Protein AF-A0A1C2GMR8-F1 (afdb_monomer)

pLDDT: mean 81.0, std 9.24, range [36.22, 97.12]

Radius of gyration: 32.5 Å; Cα contacts (8 Å, |Δi|>4): 1762; chains: 1; bounding box: 83×84×89 Å

Solvent-accessible surface area (backbone atoms only — not comparable to full-atom values): 56921 Å² total; per-residue (Å²): 136,54,67,54,56,54,52,29,53,77,70,79,35,96,62,91,79,74,66,55,62,48,78,71,62,79,49,72,68,56,50,52,52,51,51,48,53,56,42,71,51,45,54,75,90,79,54,57,32,50,47,47,26,53,44,44,8,47,38,32,19,64,62,41,68,64,51,85,88,48,63,54,60,62,38,61,77,44,64,66,83,50,81,65,54,42,68,56,54,48,52,36,20,53,52,11,32,35,76,57,64,58,79,68,46,66,75,88,53,76,38,59,69,60,34,39,33,51,28,16,59,55,42,48,49,34,43,66,79,38,46,68,31,54,47,51,32,46,52,52,44,57,74,59,37,63,88,52,60,78,71,44,65,77,36,58,89,50,44,62,42,35,60,78,47,53,62,44,71,71,49,44,48,46,47,49,51,54,43,46,34,66,74,71,62,38,62,75,64,49,53,64,40,52,73,39,78,78,47,25,56,53,51,52,53,49,56,58,50,54,79,74,51,80,93,64,80,59,74,83,59,82,41,65,49,43,37,38,28,71,94,75,31,46,45,31,54,46,76,46,76,57,69,32,47,46,71,64,53,42,62,59,34,78,93,50,69,82,63,83,81,69,64,38,36,38,36,31,51,74,80,46,62,42,33,35,37,38,55,43,81,89,47,28,30,46,74,43,79,71,52,80,74,81,49,59,63,87,85,62,77,49,64,74,50,31,32,37,34,37,82,87,66,53,75,45,76,35,49,84,70,63,83,80,76,90,60,64,92,39,77,40,41,29,35,77,59,46,101,67,33,29,35,57,46,93,45,59,43,30,60,41,63,52,38,33,37,44,28,43,71,84,62,90,52,83,82,58,76,81,32,50,80,47,54,44,89,88,43,67,30,30,42,35,80,50,59,54,65,50,75,58,92,94,46,68,34,35,30,62,32,88,55,71,50,73,49,69,60,67,54,64,55,91,56,50,73,38,37,62,50,52,29,25,51,61,91,72,54,74,49,42,25,42,90,81,70,45,75,55,82,86,70,48,53,31,34,27,54,59,96,55,91,63,75,40,60,68,86,55,86,82,68,78,36,56,30,35,36,40,44,34,55,92,91,48,76,47,78,50,63,37,33,30,63,43,79,51,45,81,45,73,81,46,57,33,72,50,34,26,31,41,34,49,42,78,67,86,56,52,75,47,70,57,70,48,96,54,37,48,69,45,76,75,50,100,51,30,36,38,38,35,44,73,42,90,60,44,53,66,84,54,39,50,32,34,40,30,46,97,86,52,90,75,57,53,42,32,25,33,49,60,69,48,34,54,77,48,42,21,41,80,87,13,43,55,60,57,57,91,46,77,42,43,71,89,61,34,72,56,28,31,38,38,36,70,68,76,54,29,34,41,38,37,30,24,71,91,42,72,65,38,50,51,73,46,76,54,86,64,45,71,38,56,50,54,78,47,41,68,60,52,54,54,47,53,37,60,45,61,74,79,49,81,84,52,34,38,38,44,34,38,31,39,57,51,101,88,47,78,44,83,75,50,53,38,38,32,31,83,48,80,34,54,64,48,70,52,54,56,95,69,72,45,78,45,31,32,57,54,97,62,86,70,64,38,34,34,37,62,50,101,67,57,52,92,66,63,52,81,39,66,43,45,76,56,96,73,33,44,41,68,83,62,94,73,92,72,48,38,28,42,35,34,38,63,46,85,92,54,43,41,44,70,32,82,46,66,74,49,80,82,67,71,86,76,52,74,68,56,50,50,54,50,25,51,52,45,35,59,47,61,69,72,52,59,74,86,35,62,68,49,51,36,50,50,53,53,52,50,51,19,67,78,43,77,45,66,57,60,75,39,57,72,57,45,20,33,57,52,31,48,50,46,36,30,34,49,52,50,47,41,61,75,65,39,66,80,50,47,46,73,74,51,47,53,61,54,46,27,45,45,62,25,51,61,79,86,43,32,24,34,68,30,49,54,54,25,37,56,67,70,46,21,86,82,33,75,62,57,38,50,53,51,53,49,45,54,51,50,54,32,62,70,36,68,46,36,67,43,30,47,38,51,44,37,32,47,77,68,68,40,74,42,84,75,63,91,87,73,50,69,70,59,52,52,52,50,54,54,65,71,45,50,80,66,59,48,66,28,53,75,89,70,58,72,88,72,61,79,92,56,42,76,78,68,69,81,47,84,90,43,54,72,49,41,45,76,57,44,40,26,41,55,39,26,31,20,27,70,67,75,44,71,75,68,27,40,81,90,20,46,65,39,35,20,47,42,52,52,48,37,71,74,41,26,60,62,36,33,51,44,22,40,53,37,42,38,52,53,66,72,73,108

Secondary structure (DSSP, 8-state):
--HHHHHHHHTT-SS--SS-GGGG---HHHHHHHHHHHHH---GGGS-HHHHHHHHHHHHHHT--SS---HHHHHHTT-SS-SS-HHHHHHHHHHHHHHTTPPPPBSSSB-HHHHHHHTT-S-HHHHHHTHHHHHHHHHHHHHH--SSTHHHHT-HHHHTTS-GGG-SHHHHHHHHHHHHHHHTT-HHHHHHHHSSHHHHHHHHHHHHHHHTS----PPP--EEEEEEEGGGTEEEEEEE---B-HHHHHTT-TT-TTPPPPSEEEEEETTEEEEEEEE-TTS-EEEEE------B--S-SSPPPEEEEETT--EEE-GGG------TTS-EEEEEEETTEEEEESSSB-SSSEEEEEEETT---GGGGGSEEEEETTEEEEEEEEESEEEETTEEEESS----EEEE-----TTEEEESSEEESSSPPEEEE-TTSPBPS--EEEEEETT-SPPEETTSPPPSEEEEEEEEETTEEEEEEEEE-TT-EEEEEEE-SSEEEEEEES--SEEEEPPBTTEEEEE-SSSEEEEEES-TTB--S-EEEEEE-SS-S--EEEEEPP----EEEE-TT-BBPPTTSEEEGGG-TT-EEEE--SSEEEEEEETTEEEEEEEEE--SSEEEGGGGHHHHHHHHTTS-TT-TT-EEEEEEEEEETTEEEEEEEEEEES-SB--EEEEETTTEEEEE-SSS-PPEEEEESSS-GGG--PEEPEEETTEEE-SS--S--EEEEEE--SSS-BPPEEEES-TTPPPPPHHHHHHHHHHHHHHHHHS-TTSHHHHHHHHHHHHHHHHT--GGGSHHHHGGGG-HHHHHHHHHHHHHH-TT--IIIIIHHHHHHHHT--GGGS-HHHHHHHHHHTTGGG-HHHHHHHHHHHHHHHHTSSSHHHHHHHHHHHHH-PPPPPPTT--HHHHHHHHHHHS-HHHHHSS-S------GGGTTTS---GGGGGGHHHHHHHHHHHHHHTTS--GGGSGGGHHHHHHHHHHHHH-HHHHHHHHHHHHHHHHTT-

Foldseek 3Di:
DALVCVLCVVVVHRAQQQQQLLVSPDDPVSLVVLLVVLLPDQEPVPHQLQSLLSLLLVCLAEPDAFADDDLQVSCVSSDDNHPDDSVSSLVSVLVSCLVSLQAFDDDLHRPSSLSSNCSNQHRNNNCLVVVQLLLVLLLVCLQQVDPDLVSPLQPCVRQVSDDQRQSDPSNSVSSNVLSCCLQVVVVVVLVVLCVDPSSVVSSVVSNVVNVVHDDDDQADDWDWFWKDFQVVLFIFIDTDDDWFALQRVLVLQVVCSPDDDAQKKFKDWLHDGQWMWGQAPNRITDIDGDDSDTRTDPPDLWQIWIWMQHPQRDIGGRSQSGAHDPPQQAKWKWDDSHPRMITTDPFLEELAQKIKIKHAPPQDDPQQPPFDWTHHPNGIIGIDIDGAWDDGDPGIHGYNDFDKDKDKDAPDDPQFDIWSFREAQALIDMFMAGPSRDTDPDKFKWKDAPPDPDIHGSPDGDDAAKMKMWIDDPPDIGIDIHGHHHPKDKDWPDAALFKTKIFIDPDPWQKDWDDDLQWDWDDPDRGMIMIGGPDSQFDDQWTWMWTDHPPDDDTIITTGGRPHAAWFWAAQRRGTDDLPDAAELLRLPRIKTAHDDPQKKKWKAKPVQVLFTDIHTDPDRIDRSCVCSVVLLLRCLLDALLPQVIKMKIWMWHDDPVDIGTRGIHIYTHFPWEWDWADDVLQRIWIAIPPDDAWKWKFADPDFLVRGDIFTWDDDPRTTDGPDDDPGFKIWMFGLDPVGGYRIDIGGPHSPDDDDDPVNLQVVLVVLLVVLVPDACPDRSVSVVQSLLVVCVNRVHFLSSDSNLLSCLQFLLSVLLNLLSCLPPVSNNVSLPPSLVSSCSNSLAHNLLRALVSNVVSCVSNVVVVPVSSVVSSLVSLLSSLCPQPPNVLSNQSNCCSPVVDQFDDPDPDDLVVVLVVVVVVDDPVNLSSADPDEDDDPPVLCVLQPDDPVSNSCVRLQRLLLSSLCNHNVNDGSCNRPVNSSNSSRSVSSCVVCVPSSSNNNSSNNNVVVVVD

Nearest PDB structures (foldseek):
  3pv7-assembly1_A  TM=3.232E-01  e=7.479E-01  Homo sapiens
  3pv6-assembly1_A  TM=2.929E-01  e=6.619E-01  Homo sapiens
  5wer-assembly2_F  TM=2.368E-01  e=3.591E-01  Homo sapiens

Sequence (1014 aa):
MTQFEKILVSKCLTRHDGRSLWKYGLSDGEFQQLRKLLLETKRLELLDPRDVTLYYSEWWKRCYNGGFPSKKDVFDSIQNGQYYDDEAFYRTAKRGATLLGIKWIKNQNTLYFKTLLLQGGIPIKHISNNKGAYKNILTKLLEFNPTNIDDFAFNPEITSLLPASSQSDEIYECCLAIVRAIIDEDQEYLALLDDEEELGEITRDLKIKRKNLPIRTSKPRWRNFWVFEPAKQRIRLYLGIPDMTGASFSALFINNPNTILDQEYKLYLNDNLLCKFLRRADSSYKILWVDDNELNWDGTDRLPDIYLISCSGEKTNCQHLITHLPNLTKATLWTKYSEEQWILERSAHTDALEGFVLCPLENGSENIANGECVVIAGTSFRWIKFEHTLTIGSTTFKTGCRKIDWHITDHRPAWIQRSNYTVIRRKPKVSVYDENGEIIPNVRLKWRLKNTAIWNDWDAGFSLGLLEIQIQVGSIIEYDAVFNLGNIDVVIESNALNSAEITLVGNTYNLTITDNPLVVARRISVNKFGLQLTRNDIIPPAIQASLKTNIQTSSLRFELKPPFKGIEIIDNQGNIIQENSYLQLNHLRGLRLISNLANLVVNIWNTTRTNMVISQPLTDRFISVRTFEDAIIQLFALSDAMDGTVEIIIEIIERRPQSITKLKEYKIKRYDQQIEWGFYLGSHLFIKTGPDLPDLYAIPLDCTNAQLQLRSLINKQGQYAFPNAELLTKFVVFSKNKDVQTQPAFLSLDPVNKATTLEDREKRIIALRDKLLRTASTDDDWNKLLSYYLVCEDNDIPYSTFDILRAISFSSLLAAKAFVFLTCCDPKQNFNEIAYVKMEQDLGFLFHWINKDHWIDAMEWMGCFNDGQLTKEVSQAILSHFDNCQPNNYFAKIAAFVTQNIVPDLPSGYHLNSRISELRASFGARVLSEFPQRYPKIADKYQHIIPVTDSNRPVEILLRSPLVVALSIAGKEDNLWSVESEFKRRNIKYIQQLDPEWYGQAVNYSLTKLSNLS

Structure (mmCIF, N/CA/C/O backbone):
data_AF-A0A1C2GMR8-F1
#
_entry.id   AF-A0A1C2GMR8-F1
#
loop_
_atom_site.group_PDB
_atom_site.id
_atom_site.type_symbol
_atom_site.label_atom_id
_atom_site.label_alt_id
_atom_site.label_comp_id
_atom_site.label_asym_id
_atom_site.label_entity_id
_atom_site.label_seq_id
_atom_site.pdbx_PDB_ins_code
_atom_site.Cartn_x
_atom_site.Cartn_y
_atom_site.Cartn_z
_atom_site.occupancy
_atom_site.B_iso_or_equiv
_atom_site.auth_seq_id
_atom_site.auth_comp_id
_atom_site.auth_asym_id
_atom_site.auth_atom_id
_atom_site.pdbx_PDB_model_num
ATOM 1 N N . MET A 1 1 ? 7.490 32.632 -30.703 1.00 57.28 1 MET A N 1
ATOM 2 C CA . MET A 1 1 ? 8.132 32.718 -29.382 1.00 57.28 1 MET A CA 1
ATOM 3 C C . MET A 1 1 ? 7.048 33.020 -28.373 1.00 57.28 1 MET A C 1
ATOM 5 O O . MET A 1 1 ? 6.352 34.025 -28.527 1.00 57.28 1 MET A O 1
ATOM 9 N N . THR A 1 2 ? 6.834 32.090 -27.456 1.00 74.56 2 THR A N 1
ATOM 10 C CA . THR A 1 2 ? 5.716 32.081 -26.497 1.00 74.56 2 THR A CA 1
ATOM 11 C C . THR A 1 2 ? 6.008 33.063 -25.365 1.00 74.56 2 THR A C 1
ATOM 13 O O . THR A 1 2 ? 7.130 33.576 -25.291 1.00 74.56 2 THR A O 1
ATOM 16 N N . GLN A 1 3 ? 5.031 33.420 -24.523 1.00 80.25 3 GLN A N 1
ATOM 17 C CA . GLN A 1 3 ? 5.333 34.416 -23.485 1.00 80.25 3 GLN A CA 1
ATOM 18 C C . GLN A 1 3 ? 6.272 33.878 -22.412 1.00 80.25 3 GLN A C 1
ATOM 20 O O . GLN A 1 3 ? 7.179 34.582 -21.973 1.00 80.25 3 GLN A O 1
ATOM 25 N N . PHE A 1 4 ? 6.137 32.605 -22.078 1.00 80.44 4 PHE A N 1
ATOM 26 C CA . PHE A 1 4 ? 7.041 31.908 -21.188 1.00 80.44 4 PHE A CA 1
ATOM 27 C C . PHE A 1 4 ? 8.477 31.870 -21.737 1.00 80.44 4 PHE A C 1
ATOM 29 O O . PHE A 1 4 ? 9.418 32.138 -20.998 1.00 80.44 4 PHE A O 1
ATOM 36 N N . GLU A 1 5 ? 8.669 31.646 -23.043 1.00 78.19 5 GLU A N 1
ATOM 37 C CA . GLU A 1 5 ? 9.999 31.722 -23.675 1.00 78.19 5 GLU A CA 1
ATOM 38 C C . GLU A 1 5 ? 10.613 33.123 -23.583 1.00 78.19 5 GLU A C 1
ATOM 40 O O . GLU A 1 5 ? 11.808 33.254 -23.325 1.00 78.19 5 GLU A O 1
ATOM 45 N N . LYS A 1 6 ? 9.810 34.182 -23.742 1.00 81.44 6 LYS A N 1
ATOM 46 C CA . LYS A 1 6 ? 10.300 35.561 -23.589 1.00 81.44 6 LYS A CA 1
ATOM 47 C C . LYS A 1 6 ? 10.713 35.873 -22.151 1.00 81.44 6 LYS A C 1
ATOM 49 O O . LYS A 1 6 ? 11.707 36.567 -21.960 1.00 81.44 6 LYS A O 1
ATOM 54 N N . ILE A 1 7 ? 9.991 35.337 -21.166 1.00 80.81 7 ILE A N 1
ATOM 55 C CA . ILE A 1 7 ? 10.328 35.472 -19.741 1.00 80.81 7 ILE A CA 1
ATOM 56 C C . ILE A 1 7 ? 11.624 34.721 -19.420 1.00 80.81 7 ILE A C 1
ATOM 58 O O . ILE A 1 7 ? 12.488 35.250 -18.732 1.00 80.81 7 ILE A O 1
ATOM 62 N N . LEU A 1 8 ? 11.819 33.515 -19.958 1.00 77.75 8 LEU A N 1
ATOM 63 C CA . LEU A 1 8 ? 13.082 32.793 -19.784 1.00 77.75 8 LEU A CA 1
ATOM 64 C C . LEU A 1 8 ? 14.261 33.596 -20.351 1.00 77.75 8 LEU A C 1
ATOM 66 O O . LEU A 1 8 ? 15.255 33.804 -19.655 1.00 77.75 8 LEU A O 1
ATOM 70 N N . VAL A 1 9 ? 14.112 34.143 -21.561 1.00 79.38 9 VAL A N 1
ATOM 71 C CA . VAL A 1 9 ? 15.133 34.997 -22.186 1.00 79.38 9 VAL A CA 1
ATOM 72 C C . VAL A 1 9 ? 15.395 36.266 -21.365 1.00 79.38 9 VAL A C 1
ATOM 74 O O . VAL A 1 9 ? 16.558 36.624 -21.180 1.00 79.38 9 VAL A O 1
ATOM 77 N N . SER A 1 10 ? 14.359 36.925 -20.825 1.00 78.00 10 SER A N 1
ATOM 78 C CA . SER A 1 10 ? 14.522 38.137 -20.000 1.00 78.00 10 SER A CA 1
ATOM 79 C C . SER A 1 10 ? 15.255 37.872 -18.681 1.00 78.00 10 SER A C 1
ATOM 81 O O . SER A 1 10 ? 15.872 38.781 -18.126 1.00 78.00 10 SER A O 1
ATOM 83 N N . LYS A 1 11 ? 15.245 36.621 -18.206 1.00 76.44 11 LYS A N 1
ATOM 84 C CA . LYS A 1 11 ? 15.946 36.166 -16.996 1.00 76.44 11 LYS A CA 1
ATOM 85 C C . LYS A 1 11 ? 17.261 35.430 -17.285 1.00 76.44 11 LYS A C 1
ATOM 87 O O . LYS A 1 11 ? 17.813 34.813 -16.379 1.00 76.44 11 LYS A O 1
ATOM 92 N N . CYS A 1 12 ? 17.778 35.506 -18.516 1.00 76.00 12 CYS A N 1
ATOM 93 C CA . CYS A 1 12 ? 19.002 34.823 -18.956 1.00 76.00 12 CYS A CA 1
ATOM 94 C C . CYS A 1 12 ? 18.953 33.288 -18.810 1.00 76.00 12 CYS A C 1
ATOM 96 O O . CYS A 1 12 ? 19.977 32.648 -18.572 1.00 76.00 12 CYS A O 1
ATOM 98 N N . LEU A 1 13 ? 17.769 32.692 -18.969 1.00 67.38 13 LEU A N 1
ATOM 99 C CA . LEU A 1 13 ? 17.543 31.250 -18.911 1.00 67.38 13 LEU A CA 1
ATOM 100 C C . LEU A 1 13 ? 17.204 30.703 -20.300 1.00 67.38 13 LEU A C 1
ATOM 102 O O . LEU A 1 13 ? 16.428 31.287 -21.054 1.00 67.38 13 LEU A O 1
ATOM 106 N N . THR A 1 14 ? 17.780 29.552 -20.641 1.00 60.41 14 THR A N 1
ATOM 107 C CA . THR A 1 14 ? 17.538 28.869 -21.923 1.00 60.41 14 THR A CA 1
ATOM 108 C C . THR A 1 14 ? 16.347 27.910 -21.864 1.00 60.41 14 THR A C 1
ATOM 110 O O . THR A 1 14 ? 15.741 27.623 -22.895 1.00 60.41 14 THR A O 1
ATOM 113 N N . ARG A 1 15 ? 15.986 27.431 -20.666 1.00 69.12 15 ARG A N 1
ATOM 114 C CA . ARG A 1 15 ? 14.820 26.578 -20.396 1.00 69.12 15 ARG A CA 1
ATOM 115 C C . ARG A 1 15 ? 14.308 26.757 -18.966 1.00 69.12 15 ARG A C 1
ATOM 117 O O . ARG A 1 15 ? 14.998 27.338 -18.133 1.00 69.12 15 ARG A O 1
ATOM 124 N N . HIS A 1 16 ? 13.104 26.247 -18.704 1.00 70.00 16 HIS A N 1
ATOM 125 C CA . HIS A 1 16 ? 12.584 26.100 -17.345 1.00 70.00 16 HIS A CA 1
ATOM 126 C C . HIS A 1 16 ? 13.504 25.191 -16.538 1.00 70.00 16 HIS A C 1
ATOM 128 O O . HIS A 1 16 ? 13.898 24.136 -17.032 1.00 70.00 16 HIS A O 1
ATOM 134 N N . ASP A 1 17 ? 13.809 25.607 -15.315 1.00 63.16 17 ASP A N 1
ATOM 135 C CA . ASP A 1 17 ? 14.828 24.996 -14.478 1.00 63.16 17 ASP A CA 1
ATOM 136 C C . ASP A 1 17 ? 14.276 24.402 -13.166 1.00 63.16 17 ASP A C 1
ATOM 138 O O . ASP A 1 17 ? 14.937 24.376 -12.127 1.00 63.16 17 ASP A O 1
ATOM 142 N N . GLY A 1 18 ? 13.012 23.966 -13.191 1.00 59.22 18 GLY A N 1
ATOM 143 C CA . GLY A 1 18 ? 12.356 23.254 -12.087 1.00 59.22 18 GLY A CA 1
ATOM 144 C C . GLY A 1 18 ? 12.005 24.121 -10.875 1.00 59.22 18 GLY A C 1
ATOM 145 O O . GLY A 1 18 ? 11.336 23.653 -9.951 1.00 59.22 18 GLY A O 1
ATOM 146 N N . ARG A 1 19 ? 12.419 25.395 -10.856 1.00 70.06 19 ARG A N 1
ATOM 147 C CA . ARG A 1 19 ? 12.007 26.353 -9.824 1.00 70.06 19 ARG A CA 1
ATOM 148 C C . ARG A 1 19 ? 10.509 26.641 -9.948 1.00 70.06 19 ARG A C 1
ATOM 150 O O . ARG A 1 19 ? 9.980 26.731 -11.052 1.00 70.06 19 ARG A O 1
ATOM 157 N N . SER A 1 20 ? 9.823 26.848 -8.826 1.00 76.25 20 SER A N 1
ATOM 158 C CA . SER A 1 20 ? 8.404 27.221 -8.854 1.00 76.25 20 SER A CA 1
ATOM 159 C C . SER A 1 20 ? 8.163 28.490 -9.675 1.00 76.25 20 SER A C 1
ATOM 161 O O . SER A 1 20 ? 8.992 29.400 -9.654 1.00 76.25 20 SER A O 1
ATOM 163 N N . LEU A 1 21 ? 7.028 28.572 -10.376 1.00 83.25 21 LEU A N 1
ATOM 164 C CA . LEU A 1 21 ? 6.796 29.628 -11.376 1.00 83.25 21 LEU A CA 1
ATOM 165 C C . LEU A 1 21 ? 6.865 31.051 -10.803 1.00 83.25 21 LEU A C 1
ATOM 167 O O . LEU A 1 21 ? 7.384 31.959 -11.449 1.00 83.25 21 LEU A O 1
ATOM 171 N N . TRP A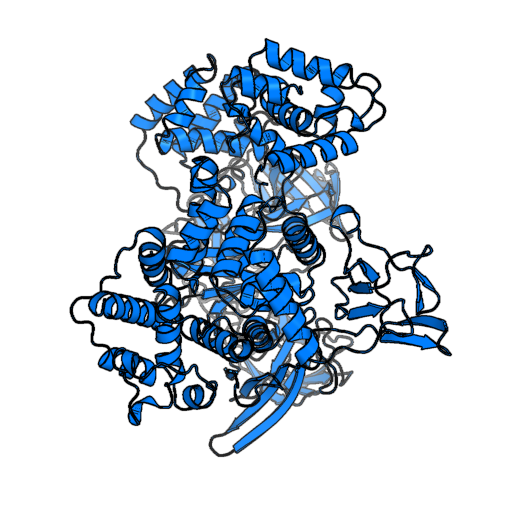 1 22 ? 6.445 31.237 -9.556 1.00 77.44 22 TRP A N 1
ATOM 172 C CA . TRP A 1 22 ? 6.549 32.515 -8.856 1.00 77.44 22 TRP A CA 1
ATOM 173 C C . TRP A 1 22 ? 7.998 33.019 -8.694 1.00 77.44 22 TRP A C 1
ATOM 175 O O . TRP A 1 22 ? 8.217 34.230 -8.640 1.00 77.44 22 TRP A O 1
ATOM 185 N N . LYS A 1 23 ? 9.005 32.127 -8.695 1.00 75.00 23 LYS A N 1
ATOM 186 C CA . LYS A 1 23 ? 10.435 32.485 -8.599 1.00 75.00 23 LYS A CA 1
ATOM 187 C C . LYS A 1 23 ? 10.991 33.137 -9.872 1.00 75.00 23 LYS A C 1
ATOM 189 O O . LYS A 1 23 ? 12.115 33.633 -9.851 1.00 75.00 23 LYS A O 1
ATOM 194 N N . TYR A 1 24 ? 10.242 33.153 -10.979 1.00 77.81 24 TYR A N 1
ATOM 195 C CA . TYR A 1 24 ? 10.634 33.911 -12.173 1.00 77.81 24 TYR A CA 1
ATOM 196 C C . TYR A 1 24 ? 10.454 35.424 -11.998 1.00 77.81 24 TYR A C 1
ATOM 198 O O . TYR A 1 24 ? 11.055 36.192 -12.752 1.00 77.81 24 TYR A O 1
ATOM 206 N N . GLY A 1 25 ? 9.681 35.864 -10.995 1.00 72.62 25 GLY A N 1
ATOM 207 C CA . GLY A 1 25 ? 9.522 37.279 -10.662 1.00 72.62 25 GLY A CA 1
ATOM 208 C C . GLY A 1 25 ? 9.014 38.093 -11.852 1.00 72.62 25 GLY A C 1
ATOM 209 O O . GLY A 1 25 ? 9.716 38.988 -12.336 1.00 72.62 25 GLY A O 1
ATOM 210 N N . LEU A 1 26 ? 7.834 37.730 -12.366 1.00 84.50 26 LEU A N 1
ATOM 211 C CA . LEU A 1 26 ? 7.196 38.450 -13.466 1.00 84.50 26 LEU A CA 1
ATOM 212 C C . LEU A 1 26 ? 6.859 39.871 -13.026 1.00 84.50 26 LEU A C 1
ATOM 214 O O . LEU A 1 26 ? 6.252 40.069 -11.974 1.00 84.50 26 LEU A O 1
ATOM 218 N N . SER A 1 27 ? 7.205 40.848 -13.858 1.00 82.50 27 SER A N 1
ATOM 219 C CA . SER A 1 27 ? 6.779 42.236 -13.686 1.00 82.50 27 SER A CA 1
ATOM 220 C C . SER A 1 27 ? 5.299 42.425 -14.038 1.00 82.50 27 SER A C 1
ATOM 222 O O . SER A 1 27 ? 4.706 41.641 -14.785 1.00 82.50 27 SER A O 1
ATOM 224 N N . ASP A 1 28 ? 4.700 43.517 -13.560 1.00 82.12 28 ASP A N 1
ATOM 225 C CA . ASP A 1 28 ? 3.319 43.890 -13.900 1.00 82.12 28 ASP A CA 1
ATOM 226 C C . ASP A 1 28 ? 3.114 44.010 -15.414 1.00 82.12 28 ASP A C 1
ATOM 228 O O . ASP A 1 28 ? 2.091 43.577 -15.946 1.00 82.12 28 ASP A O 1
ATOM 232 N N . GLY A 1 29 ? 4.111 44.548 -16.125 1.00 82.94 29 GLY A N 1
ATOM 233 C CA . GLY A 1 29 ? 4.089 44.665 -17.580 1.00 82.94 29 GLY A CA 1
ATOM 234 C C . GLY A 1 29 ? 4.047 43.306 -18.285 1.00 82.94 29 GLY A C 1
ATOM 235 O O . GLY A 1 29 ? 3.235 43.117 -19.190 1.00 82.94 29 GLY A O 1
ATOM 236 N N . GLU A 1 30 ? 4.874 42.347 -17.861 1.00 86.31 30 GLU A N 1
ATOM 237 C CA . GLU A 1 30 ? 4.901 40.986 -18.423 1.00 86.31 30 GLU A CA 1
ATOM 238 C C . GLU A 1 30 ? 3.591 40.234 -18.142 1.00 86.31 30 GLU A C 1
ATOM 240 O O . GLU A 1 30 ? 3.041 39.588 -19.038 1.00 86.31 30 GLU A O 1
ATOM 245 N N . PHE A 1 31 ? 3.027 40.388 -16.939 1.00 89.69 31 PHE A N 1
ATOM 246 C CA . PHE A 1 31 ? 1.731 39.803 -16.596 1.00 89.69 31 PHE A CA 1
ATOM 247 C C . PHE A 1 31 ? 0.592 40.351 -17.472 1.00 89.69 31 PHE A C 1
ATOM 249 O O . PHE A 1 31 ? -0.217 39.577 -17.992 1.00 89.69 31 PHE A O 1
ATOM 256 N N . GLN A 1 32 ? 0.532 41.669 -17.702 1.00 89.44 32 GLN A N 1
ATOM 257 C CA . GLN A 1 32 ? -0.491 42.249 -18.583 1.00 89.44 32 GLN A CA 1
ATOM 258 C C . GLN A 1 32 ? -0.337 41.781 -20.035 1.00 89.44 32 GLN A C 1
ATOM 260 O O . GLN A 1 32 ? -1.337 41.569 -20.722 1.00 89.44 32 GLN A O 1
ATOM 265 N N . GLN A 1 33 ? 0.893 41.558 -20.503 1.00 88.25 33 GLN A N 1
ATOM 266 C CA . GLN A 1 33 ? 1.135 40.999 -21.834 1.00 88.25 33 GLN A CA 1
ATOM 267 C C . GLN A 1 33 ? 0.672 39.541 -21.952 1.00 88.25 33 GLN A C 1
ATOM 269 O O . GLN A 1 33 ? 0.072 39.181 -22.966 1.00 88.25 33 GLN A O 1
ATOM 274 N N . LEU A 1 34 ? 0.914 38.713 -20.929 1.00 90.69 34 LEU A N 1
ATOM 275 C CA . LEU A 1 34 ? 0.402 37.340 -20.858 1.00 90.69 34 LEU A CA 1
ATOM 276 C C . LEU A 1 34 ? -1.131 37.326 -20.854 1.00 90.69 34 LEU A C 1
ATOM 278 O O . LEU A 1 34 ? -1.754 36.612 -21.638 1.00 90.69 34 LEU A O 1
ATOM 282 N N . ARG A 1 35 ? -1.753 38.167 -20.021 1.00 90.81 35 ARG A N 1
ATOM 283 C CA . ARG A 1 35 ? -3.214 38.271 -19.940 1.00 90.81 35 ARG A CA 1
ATOM 284 C C . ARG A 1 35 ? -3.830 38.719 -21.266 1.00 90.81 35 ARG A C 1
ATOM 286 O O . ARG A 1 35 ? -4.832 38.155 -21.698 1.00 90.81 35 ARG A O 1
ATOM 293 N N . LYS A 1 36 ? -3.217 39.701 -21.934 1.00 89.25 36 LYS A N 1
ATOM 294 C CA . LYS A 1 36 ? -3.655 40.187 -23.249 1.00 89.25 36 LYS A CA 1
ATOM 295 C C . LYS A 1 36 ? -3.606 39.084 -24.313 1.00 89.25 36 LYS A C 1
ATOM 297 O O . LYS A 1 36 ? -4.582 38.914 -25.037 1.00 89.25 36 LYS A O 1
ATOM 302 N N . LEU A 1 37 ? -2.533 38.288 -24.351 1.00 90.56 37 LEU A N 1
ATOM 303 C CA . LEU A 1 37 ? -2.413 37.140 -25.262 1.00 90.56 37 LEU A CA 1
ATOM 304 C C . LEU A 1 37 ? -3.578 36.148 -25.093 1.00 90.56 37 LEU A C 1
ATOM 306 O O . LEU A 1 37 ? -4.169 35.707 -26.082 1.00 90.56 37 LEU A O 1
ATOM 310 N N . LEU A 1 38 ? -3.928 35.819 -23.847 1.00 89.88 38 LEU A N 1
ATOM 311 C CA . LEU A 1 38 ? -5.006 34.877 -23.527 1.00 89.88 38 LEU A CA 1
ATOM 312 C C . LEU A 1 38 ? -6.407 35.441 -23.833 1.00 89.88 38 LEU A C 1
ATOM 314 O O . LEU A 1 38 ? -7.297 34.695 -24.238 1.00 89.88 38 LEU A O 1
ATOM 318 N N . LEU A 1 39 ? -6.600 36.757 -23.699 1.00 88.88 39 LEU A N 1
ATOM 319 C CA . LEU A 1 39 ? -7.847 37.454 -24.055 1.00 88.88 39 LEU A CA 1
ATOM 320 C C . LEU A 1 39 ? -8.087 37.526 -25.575 1.00 88.88 39 LEU A C 1
ATOM 322 O O . LEU A 1 39 ? -9.236 37.491 -26.038 1.00 88.88 39 LEU A O 1
ATOM 326 N N . GLU A 1 40 ? -7.014 37.675 -26.352 1.00 86.69 40 GLU A N 1
ATOM 327 C CA . GLU A 1 40 ? -7.065 37.857 -27.808 1.00 86.69 40 GLU A CA 1
ATOM 328 C C . GLU A 1 40 ? -7.137 36.521 -28.568 1.00 86.69 40 GLU A C 1
ATOM 330 O O . GLU A 1 40 ? -7.718 36.456 -29.655 1.00 86.69 40 GLU A O 1
ATOM 335 N N . THR A 1 41 ? -6.629 35.432 -27.985 1.00 86.69 41 THR A N 1
ATOM 336 C CA . THR A 1 41 ? -6.601 34.111 -28.628 1.00 86.69 41 THR A CA 1
ATOM 337 C C . THR A 1 41 ? -7.934 33.372 -28.465 1.00 86.69 41 THR A C 1
ATOM 339 O O . THR A 1 41 ? -8.340 33.026 -27.361 1.00 86.69 41 THR A O 1
ATOM 342 N N . LYS A 1 42 ? -8.635 33.102 -29.577 1.00 86.00 42 LYS A N 1
ATOM 343 C CA . LYS A 1 42 ? -9.971 32.461 -29.561 1.00 86.00 42 LYS A CA 1
ATOM 344 C C . LYS A 1 42 ? -9.955 30.933 -29.655 1.00 86.00 42 LYS A C 1
ATOM 346 O O . LYS A 1 42 ? -10.932 30.299 -29.265 1.00 86.00 42 LYS A O 1
ATOM 351 N N . ARG A 1 43 ? -8.882 30.348 -30.198 1.00 79.56 43 ARG A N 1
ATOM 352 C CA . ARG A 1 43 ? -8.723 28.902 -30.432 1.00 79.56 43 ARG A CA 1
ATOM 353 C C . ARG A 1 43 ? -7.664 28.322 -29.505 1.00 79.56 43 ARG A C 1
ATOM 355 O O . ARG A 1 43 ? -6.579 28.885 -29.400 1.00 79.56 43 ARG A O 1
ATOM 362 N N . LEU A 1 44 ? -7.972 27.191 -28.877 1.00 81.38 44 LEU A N 1
ATOM 363 C CA . LEU A 1 44 ? -7.118 26.576 -27.862 1.00 81.38 44 LEU A CA 1
ATOM 364 C C . LEU A 1 44 ? -5.808 26.030 -28.452 1.00 81.38 44 LEU A C 1
ATOM 366 O O . LEU A 1 44 ? -4.784 26.054 -27.780 1.00 81.38 44 LEU A O 1
ATOM 370 N N . GLU A 1 45 ? -5.816 25.582 -29.711 1.00 79.25 45 GLU A N 1
ATOM 371 C CA . GLU A 1 45 ? -4.650 24.987 -30.382 1.00 79.25 45 GLU A CA 1
ATOM 372 C C . GLU A 1 45 ? -3.526 25.995 -30.657 1.00 79.25 45 GLU A C 1
ATOM 374 O O . GLU A 1 45 ? -2.396 25.599 -30.933 1.00 79.25 45 GLU A O 1
ATOM 379 N N . LEU A 1 46 ? -3.837 27.294 -30.602 1.00 78.88 46 LEU A N 1
ATOM 380 C CA . LEU A 1 46 ? -2.881 28.382 -30.811 1.00 78.88 46 LEU A CA 1
ATOM 381 C C . LEU A 1 46 ? -2.192 28.825 -29.512 1.00 78.88 46 LEU A C 1
ATOM 383 O O . LEU A 1 46 ? -1.269 29.637 -29.566 1.00 78.88 46 LEU A O 1
ATOM 387 N N . LEU A 1 47 ? -2.638 28.319 -28.359 1.00 85.25 47 LEU A N 1
ATOM 388 C CA . LEU A 1 47 ? -2.045 28.622 -27.062 1.00 85.25 47 LEU A CA 1
ATOM 389 C C . LEU A 1 47 ? -0.925 27.642 -26.727 1.00 85.25 47 LEU A C 1
ATOM 391 O O . LEU A 1 47 ? -1.072 26.429 -26.881 1.00 85.25 47 LEU A O 1
ATOM 395 N N . ASP A 1 48 ? 0.174 28.167 -26.187 1.00 81.62 48 ASP A N 1
ATOM 396 C CA . ASP A 1 48 ? 1.176 27.325 -25.544 1.00 81.62 48 ASP A CA 1
ATOM 397 C C . ASP A 1 48 ? 0.637 26.846 -24.186 1.00 81.62 48 ASP A C 1
ATOM 399 O O . ASP A 1 48 ? 0.279 27.673 -23.339 1.00 81.62 48 ASP A O 1
ATOM 403 N N . PRO A 1 49 ? 0.603 25.528 -23.928 1.00 77.69 49 PRO A N 1
ATOM 404 C CA . PRO A 1 49 ? 0.201 24.999 -22.631 1.00 77.69 49 PRO A CA 1
ATOM 405 C C . PRO A 1 49 ? 0.975 25.598 -21.437 1.00 77.69 49 PRO A C 1
ATOM 407 O O . PRO A 1 49 ? 0.411 25.758 -20.350 1.00 77.69 49 PRO A O 1
ATOM 410 N N . ARG A 1 50 ? 2.253 25.959 -21.619 1.00 85.69 50 ARG A N 1
ATOM 411 C CA . ARG A 1 50 ? 3.121 26.561 -20.590 1.00 85.69 50 ARG A CA 1
ATOM 412 C C . ARG A 1 50 ? 2.663 27.970 -20.207 1.00 85.69 50 ARG A C 1
ATOM 414 O O . ARG A 1 50 ? 2.630 28.284 -19.021 1.00 85.69 50 ARG A O 1
ATOM 421 N N . ASP A 1 51 ? 2.221 28.771 -21.179 1.00 89.12 51 ASP A N 1
ATOM 422 C CA . ASP A 1 51 ? 1.668 30.118 -20.947 1.00 89.12 51 ASP A CA 1
ATOM 423 C C . ASP A 1 51 ? 0.367 30.044 -20.135 1.00 89.12 51 ASP A C 1
ATOM 425 O O . ASP A 1 51 ? 0.137 30.836 -19.221 1.00 89.12 51 ASP A O 1
ATOM 429 N N . VAL A 1 52 ? -0.465 29.038 -20.419 1.00 91.12 52 VAL A N 1
ATOM 430 C CA . VAL A 1 52 ? -1.688 28.767 -19.654 1.00 91.12 52 VAL A CA 1
ATOM 431 C C . VAL A 1 52 ? -1.355 28.363 -18.214 1.00 91.12 52 VAL A C 1
ATOM 433 O O . VAL A 1 52 ? -1.980 28.849 -17.277 1.00 91.12 52 VAL A O 1
ATOM 436 N N . THR A 1 53 ? -0.335 27.525 -18.019 1.00 90.56 53 THR A N 1
ATOM 437 C CA . THR A 1 53 ? 0.129 27.106 -16.681 1.00 90.56 53 THR A CA 1
ATOM 438 C C . THR A 1 53 ? 0.629 28.290 -15.858 1.00 90.56 53 THR A C 1
ATOM 440 O O . THR A 1 53 ? 0.225 28.460 -14.709 1.00 90.56 53 THR A O 1
ATOM 443 N N . LEU A 1 54 ? 1.454 29.140 -16.475 1.00 92.38 54 LEU A N 1
ATOM 444 C CA . LEU A 1 54 ? 1.965 30.374 -15.883 1.00 92.38 54 LEU A CA 1
ATOM 445 C C . LEU A 1 54 ? 0.843 31.336 -15.481 1.00 92.38 54 LEU A C 1
ATOM 447 O O . LEU A 1 54 ? 0.929 32.022 -14.462 1.00 92.38 54 LEU A O 1
ATOM 451 N N . TYR A 1 55 ? -0.241 31.366 -16.253 1.00 94.19 55 TYR A N 1
ATOM 452 C CA . TYR A 1 55 ? -1.386 32.195 -15.921 1.00 94.19 55 TYR A CA 1
ATOM 453 C C . TYR A 1 55 ? -2.120 31.723 -14.664 1.00 94.19 55 TYR A C 1
ATOM 455 O O . TYR A 1 55 ? -2.475 32.563 -13.846 1.00 94.19 55 TYR A O 1
ATOM 463 N N . TYR A 1 56 ? -2.300 30.412 -14.458 1.00 93.94 56 TYR A N 1
ATOM 464 C CA . TYR A 1 56 ? -2.892 29.897 -13.213 1.00 93.94 56 TYR A CA 1
ATOM 465 C C . TYR A 1 56 ? -2.072 30.314 -11.980 1.00 93.94 56 TYR A C 1
ATOM 467 O O . TYR A 1 56 ? -2.655 30.751 -10.985 1.00 93.94 56 TYR A O 1
ATOM 475 N N . SER A 1 57 ? -0.737 30.253 -12.059 1.00 91.62 57 SER A N 1
ATOM 476 C CA . SER A 1 57 ? 0.137 30.705 -10.968 1.00 91.62 57 SER A CA 1
ATOM 477 C C . SER A 1 57 ? 0.049 32.215 -10.723 1.00 91.62 57 SER A C 1
ATOM 479 O O . SER A 1 57 ? -0.091 32.661 -9.587 1.00 91.62 57 SER A O 1
ATOM 481 N N . GLU A 1 58 ? 0.081 33.034 -11.774 1.00 90.94 58 GLU A N 1
ATOM 482 C CA . GLU A 1 58 ? 0.042 34.494 -11.615 1.00 90.94 58 GLU A CA 1
ATOM 483 C C . GLU A 1 58 ? -1.349 35.010 -11.240 1.00 90.94 58 GLU A C 1
ATOM 485 O O . GLU A 1 58 ? -1.477 35.992 -10.509 1.00 90.94 58 GLU A O 1
ATOM 490 N N . TRP A 1 59 ? -2.406 34.334 -11.691 1.00 93.62 59 TRP A N 1
ATOM 491 C CA . TRP A 1 59 ? -3.766 34.618 -11.257 1.00 93.62 59 TRP A CA 1
ATOM 492 C C . TRP A 1 59 ? -3.906 34.408 -9.747 1.00 93.62 59 TRP A C 1
ATOM 494 O O . TRP A 1 59 ? -4.461 35.273 -9.067 1.00 93.62 59 TRP A O 1
ATOM 504 N N . TRP A 1 60 ? -3.340 33.324 -9.205 1.00 90.06 60 TRP A N 1
ATOM 505 C CA . TRP A 1 60 ? -3.317 33.083 -7.761 1.00 90.06 60 TRP A CA 1
ATOM 506 C C . TRP A 1 60 ? -2.611 34.216 -7.009 1.00 90.06 60 TRP A C 1
ATOM 508 O O . TRP A 1 60 ? -3.165 34.771 -6.063 1.00 90.06 60 TRP A O 1
ATOM 518 N N . LYS A 1 61 ? -1.430 34.630 -7.481 1.00 85.88 61 LYS A N 1
ATOM 519 C CA . LYS A 1 61 ? -0.646 35.712 -6.868 1.00 85.88 61 LYS A CA 1
ATOM 520 C C . LYS A 1 61 ? -1.366 37.073 -6.921 1.00 85.88 61 LYS A C 1
ATOM 522 O O . LYS A 1 61 ? -1.397 37.806 -5.931 1.00 85.88 61 LYS A O 1
ATOM 527 N N . ARG A 1 62 ? -1.917 37.439 -8.085 1.00 86.81 62 ARG A N 1
ATOM 528 C CA . ARG A 1 62 ? -2.277 38.832 -8.432 1.00 86.81 62 ARG A CA 1
ATOM 529 C C . ARG A 1 62 ? -3.769 39.096 -8.590 1.00 86.81 62 ARG A C 1
ATOM 531 O O . ARG A 1 62 ? -4.176 40.255 -8.597 1.00 86.81 62 ARG A O 1
ATOM 538 N N . CYS A 1 63 ? -4.585 38.072 -8.806 1.00 86.75 63 CYS A N 1
ATOM 539 C CA . CYS A 1 63 ? -6.000 38.232 -9.151 1.00 86.75 63 CYS A CA 1
ATOM 540 C C . CYS A 1 63 ? -6.938 37.685 -8.078 1.00 86.75 63 CYS A C 1
ATOM 542 O O . CYS A 1 63 ? -7.968 38.321 -7.836 1.00 86.75 63 CYS A O 1
ATOM 544 N N . TYR A 1 64 ? -6.566 36.581 -7.426 1.00 86.62 64 TYR A N 1
ATOM 545 C CA . TYR A 1 64 ? -7.333 35.989 -6.337 1.00 86.62 64 TYR A CA 1
ATOM 546 C C . TYR A 1 64 ? -7.574 36.998 -5.204 1.00 86.62 64 TYR A C 1
ATOM 548 O O . TYR A 1 64 ? -6.675 37.742 -4.806 1.00 86.62 64 TYR A O 1
ATOM 556 N N . ASN A 1 65 ? -8.815 37.045 -4.717 1.00 80.38 65 ASN A N 1
ATOM 557 C CA . ASN A 1 65 ? -9.264 37.997 -3.702 1.00 80.38 65 ASN A CA 1
ATOM 558 C C . ASN A 1 65 ? -10.368 37.395 -2.808 1.00 80.38 65 ASN A C 1
ATOM 560 O O . ASN A 1 65 ? -11.353 38.065 -2.497 1.00 80.38 65 ASN A O 1
ATOM 564 N N . GLY A 1 66 ? -10.214 36.115 -2.450 1.00 73.31 66 GLY A N 1
ATOM 565 C CA . GLY A 1 66 ? -11.102 35.376 -1.546 1.00 73.31 66 GLY A CA 1
ATOM 566 C C . GLY A 1 66 ? -12.178 34.522 -2.231 1.00 73.31 66 GLY A C 1
ATOM 567 O O . GLY A 1 66 ? -12.502 34.730 -3.398 1.00 73.31 66 GLY A O 1
ATOM 568 N N . GLY A 1 67 ? -12.736 33.568 -1.475 1.00 73.69 67 GLY A N 1
ATOM 569 C CA . GLY A 1 67 ? -13.716 32.574 -1.941 1.00 73.69 67 GLY A CA 1
ATOM 570 C C . GLY A 1 67 ? -13.053 31.230 -2.260 1.00 73.69 67 GLY A C 1
ATOM 571 O O . GLY A 1 67 ? -11.834 31.134 -2.235 1.00 73.69 67 GLY A O 1
ATOM 572 N N . PHE A 1 68 ? -13.819 30.174 -2.553 1.00 69.06 68 PHE A N 1
ATOM 573 C CA . PHE A 1 68 ? -13.208 28.913 -2.992 1.00 69.06 68 PHE A CA 1
ATOM 574 C C . PHE A 1 68 ? -12.696 29.083 -4.430 1.00 69.06 68 PHE A C 1
ATOM 576 O O . PHE A 1 68 ? -13.521 29.297 -5.321 1.00 69.06 68 PHE A O 1
ATOM 583 N N . PRO A 1 69 ? -11.376 29.023 -4.690 1.00 80.56 69 PRO A N 1
ATOM 584 C CA . PRO A 1 69 ? -10.868 29.214 -6.039 1.00 80.56 69 PRO A CA 1
ATOM 585 C C . PRO A 1 69 ? -11.369 28.084 -6.942 1.00 80.56 69 PRO A C 1
ATOM 587 O O . PRO A 1 69 ? -11.284 26.906 -6.593 1.00 80.56 69 PRO A O 1
ATOM 590 N N . SER A 1 70 ? -11.863 28.426 -8.128 1.00 84.00 70 SER A N 1
ATOM 591 C CA . SER A 1 70 ? -12.324 27.443 -9.107 1.00 84.00 70 SER A CA 1
ATOM 592 C C . SER A 1 70 ? -11.661 27.627 -10.472 1.00 84.00 70 SER A C 1
ATOM 594 O O . SER A 1 70 ? -11.140 28.690 -10.814 1.00 84.00 70 SER A O 1
ATOM 596 N N . LYS A 1 71 ? -11.690 26.569 -11.296 1.00 88.06 71 LYS A N 1
ATOM 597 C CA . LYS A 1 71 ? -11.217 26.624 -12.693 1.00 88.06 71 LYS A CA 1
ATOM 598 C C . LYS A 1 71 ? -11.955 27.705 -13.482 1.00 88.06 71 LYS A C 1
ATOM 600 O O . LYS A 1 71 ? -11.348 28.380 -14.312 1.00 88.06 71 LYS A O 1
ATOM 605 N N . LYS A 1 72 ? -13.242 27.860 -13.172 1.00 87.62 72 LYS A N 1
ATOM 606 C CA . LYS A 1 72 ? -14.120 28.854 -13.758 1.00 87.62 72 LYS A CA 1
ATOM 607 C C . LYS A 1 72 ? -13.673 30.270 -13.405 1.00 87.62 72 LYS A C 1
ATOM 609 O O . LYS A 1 72 ? -13.551 31.070 -14.314 1.00 87.62 72 LYS A O 1
ATOM 614 N N . ASP A 1 73 ? -13.305 30.560 -12.157 1.00 87.56 73 ASP A N 1
ATOM 615 C CA . ASP A 1 73 ? -12.850 31.912 -11.776 1.00 87.56 73 ASP A CA 1
ATOM 616 C C . ASP A 1 73 ? -11.578 32.338 -12.523 1.00 87.56 73 ASP A C 1
ATOM 618 O O . ASP A 1 73 ? -11.427 33.493 -12.937 1.00 87.56 73 ASP A O 1
ATOM 622 N N . VAL A 1 74 ? -10.656 31.391 -12.730 1.00 91.25 74 VAL A N 1
ATOM 623 C CA . VAL A 1 74 ? -9.444 31.629 -13.525 1.00 91.25 74 VAL A CA 1
ATOM 624 C C . VAL A 1 74 ? -9.816 31.914 -14.979 1.00 91.25 74 VAL A C 1
ATOM 626 O O . VAL A 1 74 ? -9.315 32.873 -15.565 1.00 91.25 74 VAL A O 1
ATOM 629 N N . PHE A 1 75 ? -10.710 31.117 -15.563 1.00 91.44 75 PHE A N 1
ATOM 630 C CA . PHE A 1 75 ? -11.142 31.280 -16.949 1.00 91.44 75 PHE A CA 1
ATOM 631 C C . PHE A 1 75 ? -11.968 32.559 -17.172 1.00 91.44 75 PHE A C 1
ATOM 633 O O . PHE A 1 75 ? -11.693 33.310 -18.106 1.00 91.44 75 PHE A O 1
ATOM 640 N N . ASP A 1 76 ? -12.907 32.874 -16.283 1.00 89.19 76 ASP A N 1
ATOM 641 C CA . ASP A 1 76 ? -13.754 34.070 -16.333 1.00 89.19 76 ASP A CA 1
ATOM 642 C C . ASP A 1 76 ? -12.901 35.353 -16.300 1.00 89.19 76 ASP A C 1
ATOM 644 O O . ASP A 1 76 ? -13.220 36.344 -16.957 1.00 89.19 76 ASP A O 1
ATOM 648 N N . SER A 1 77 ? -11.739 35.322 -15.635 1.00 89.44 77 SER A N 1
ATOM 649 C CA . SER A 1 77 ? -10.797 36.452 -15.605 1.00 89.44 77 SER A CA 1
ATOM 650 C C . SER A 1 77 ? -10.135 36.783 -16.958 1.00 89.44 77 SER A C 1
ATOM 652 O O . SER A 1 77 ? -9.566 37.877 -17.116 1.00 89.44 77 SER A O 1
ATOM 654 N N . ILE A 1 78 ? -10.236 35.869 -17.930 1.00 88.50 78 ILE A N 1
ATOM 655 C CA . ILE A 1 78 ? -9.771 36.010 -19.318 1.00 88.50 78 ILE A CA 1
ATOM 656 C C . ILE A 1 78 ? -10.887 35.784 -20.349 1.00 88.50 78 ILE A C 1
ATOM 658 O O . ILE A 1 78 ? -10.602 35.726 -21.547 1.00 88.50 78 ILE A O 1
ATOM 662 N N . GLN A 1 79 ? -12.147 35.650 -19.931 1.00 81.94 79 GLN A N 1
ATOM 663 C CA . GLN A 1 79 ? -13.236 35.333 -20.848 1.00 81.94 79 GLN A CA 1
ATOM 664 C C . GLN A 1 79 ? -13.582 36.544 -21.728 1.00 81.94 79 GLN A C 1
ATOM 666 O O . GLN A 1 79 ? -13.860 37.644 -21.262 1.00 81.94 79 GLN A O 1
ATOM 671 N N . ASN A 1 80 ? -13.559 36.327 -23.039 1.00 84.12 80 ASN A N 1
ATOM 672 C CA . ASN A 1 80 ? -13.844 37.305 -24.081 1.00 84.12 80 ASN A CA 1
ATOM 673 C C . ASN A 1 80 ? -14.389 36.604 -25.347 1.00 84.12 80 ASN A C 1
ATOM 675 O O . ASN A 1 80 ? -13.964 36.900 -26.459 1.00 84.12 80 ASN A O 1
ATOM 679 N N . GLY A 1 81 ? -15.276 35.612 -25.214 1.00 79.12 81 GLY A N 1
ATOM 680 C CA . GLY A 1 81 ? -15.873 34.900 -26.361 1.00 79.12 81 GLY A CA 1
ATOM 681 C C . GLY A 1 81 ? -14.954 33.871 -27.042 1.00 79.12 81 GLY A C 1
ATOM 682 O O . GLY A 1 81 ? -14.912 33.795 -28.269 1.00 79.12 81 GLY A O 1
ATOM 683 N N . GLN A 1 82 ? -14.177 33.121 -26.261 1.00 85.00 82 GLN A N 1
ATOM 684 C CA . GLN A 1 82 ? -13.346 32.001 -26.717 1.00 85.00 82 GLN A CA 1
ATOM 685 C C . GLN A 1 82 ? -14.191 30.811 -27.211 1.00 85.00 82 GLN A C 1
ATOM 687 O O . GLN A 1 82 ? -15.332 30.636 -26.793 1.00 85.00 82 GLN A O 1
ATOM 692 N N . TYR A 1 83 ? -13.618 29.962 -28.076 1.00 86.19 83 TYR A N 1
ATOM 693 C CA . TYR A 1 83 ? -14.262 28.740 -28.600 1.00 86.19 83 TYR A CA 1
ATOM 694 C C . TYR A 1 83 ? -13.992 27.486 -27.751 1.00 86.19 83 TYR A C 1
ATOM 696 O O . TYR A 1 83 ? -14.112 26.364 -28.238 1.00 86.19 83 TYR A O 1
ATOM 704 N N . TYR A 1 84 ? -13.578 27.671 -26.503 1.00 83.94 84 TYR A N 1
ATOM 705 C CA . TYR A 1 84 ? -13.265 26.611 -25.552 1.00 83.94 84 TYR A CA 1
ATOM 706 C C . TYR A 1 84 ? -13.762 27.011 -24.162 1.00 83.94 84 TYR A C 1
ATOM 708 O O . TYR A 1 84 ? -13.935 28.198 -23.887 1.00 83.94 84 TYR A O 1
ATOM 716 N N . ASP A 1 85 ? -14.010 26.017 -23.315 1.00 86.94 85 ASP A N 1
ATOM 717 C CA . ASP A 1 85 ? -14.523 26.185 -21.955 1.00 86.94 85 ASP A CA 1
ATOM 718 C C . ASP A 1 85 ? -13.405 26.144 -20.895 1.00 86.94 85 ASP A C 1
ATOM 720 O O . ASP A 1 85 ? -12.220 25.943 -21.195 1.00 86.94 85 ASP A O 1
ATOM 724 N N . ASP A 1 86 ? -13.794 26.349 -19.638 1.00 85.31 86 ASP A N 1
ATOM 725 C CA . ASP A 1 86 ? -12.917 26.326 -18.470 1.00 85.31 86 ASP A CA 1
ATOM 726 C C . ASP A 1 86 ? -12.250 24.954 -18.270 1.00 85.31 86 ASP A C 1
ATOM 728 O O . ASP A 1 86 ? -11.077 24.884 -17.893 1.00 85.31 86 ASP A O 1
ATOM 732 N N . GLU A 1 87 ? -12.931 23.851 -18.600 1.00 82.94 87 GLU A N 1
ATOM 733 C CA . GLU A 1 87 ? -12.368 22.502 -18.473 1.00 82.94 87 GLU A CA 1
ATOM 734 C C . GLU A 1 87 ? -11.319 22.200 -19.559 1.00 82.94 87 GLU A C 1
ATOM 736 O O . GLU A 1 87 ? -10.310 21.533 -19.303 1.00 82.94 87 GLU A O 1
ATOM 741 N N . ALA A 1 88 ? -11.512 22.682 -20.788 1.00 77.06 88 ALA A N 1
ATOM 742 C CA . ALA A 1 88 ? -10.514 22.598 -21.848 1.00 77.06 88 ALA A CA 1
ATOM 743 C C . ALA A 1 88 ? -9.297 23.486 -21.544 1.00 77.06 88 ALA A C 1
ATOM 745 O O . ALA A 1 88 ? -8.158 23.037 -21.703 1.00 77.06 88 ALA A O 1
ATOM 746 N N . PHE A 1 89 ? -9.519 24.698 -21.025 1.00 88.19 89 PHE A N 1
ATOM 747 C CA . PHE A 1 89 ? -8.448 25.589 -20.577 1.00 88.19 89 PHE A CA 1
ATOM 748 C C . PHE A 1 89 ? -7.626 24.962 -19.439 1.00 88.19 89 PHE A C 1
ATOM 750 O O . PHE A 1 89 ? -6.394 24.914 -19.495 1.00 88.19 89 PHE A O 1
ATOM 757 N N . TYR A 1 90 ? -8.303 24.356 -18.465 1.00 87.75 90 TYR A N 1
ATOM 758 C CA . TYR A 1 90 ? -7.674 23.639 -17.362 1.00 87.75 90 TYR A CA 1
ATOM 759 C C . TYR A 1 90 ? -6.888 22.395 -17.807 1.00 87.75 90 TYR A C 1
ATOM 761 O O . TYR A 1 90 ? -5.778 22.145 -17.329 1.00 87.75 90 TYR A O 1
ATOM 769 N N . ARG A 1 91 ? -7.412 21.600 -18.752 1.00 79.00 91 ARG A N 1
ATOM 770 C CA . ARG A 1 91 ? -6.669 20.465 -19.338 1.00 79.00 91 ARG A CA 1
ATOM 771 C C . ARG A 1 91 ? -5.382 20.922 -20.024 1.00 79.00 91 ARG A C 1
ATOM 773 O O . ARG A 1 91 ? -4.355 20.257 -19.878 1.00 79.00 91 ARG A O 1
ATOM 780 N N . THR A 1 92 ? -5.419 22.064 -20.703 1.00 75.94 92 THR A N 1
ATOM 781 C CA . THR A 1 92 ? -4.237 22.680 -21.316 1.00 75.94 92 THR A CA 1
ATOM 782 C C . THR A 1 92 ? -3.234 23.155 -20.263 1.00 75.94 92 THR A C 1
ATOM 784 O O . THR A 1 92 ? -2.045 22.888 -20.418 1.00 75.94 92 THR A O 1
ATOM 787 N N . ALA A 1 93 ? -3.688 23.729 -19.144 1.00 82.81 93 ALA A N 1
ATOM 788 C CA . ALA A 1 93 ? -2.822 24.050 -18.003 1.00 82.81 93 ALA A CA 1
ATOM 789 C C . ALA A 1 93 ? -2.121 22.799 -17.442 1.00 82.81 93 ALA A C 1
ATOM 791 O O . ALA A 1 93 ? -0.915 22.796 -17.219 1.00 82.81 93 ALA A O 1
ATOM 792 N N . LYS A 1 94 ? -2.842 21.681 -17.280 1.00 79.06 94 LYS A N 1
ATOM 793 C CA . LYS A 1 94 ? -2.230 20.416 -16.829 1.00 79.06 94 LYS A CA 1
ATOM 794 C C . LYS A 1 94 ? -1.167 19.910 -17.799 1.00 79.06 94 LYS A C 1
ATOM 796 O O . LYS A 1 94 ? -0.106 19.455 -17.373 1.00 79.06 94 LYS A O 1
ATOM 801 N N . ARG A 1 95 ? -1.433 20.009 -19.104 1.00 69.38 95 ARG A N 1
ATOM 802 C CA . ARG A 1 95 ? -0.456 19.660 -20.139 1.00 69.38 95 ARG A CA 1
ATOM 803 C C . ARG A 1 95 ? 0.782 20.552 -20.051 1.00 69.38 95 ARG A C 1
ATOM 805 O O . ARG A 1 95 ? 1.885 20.035 -20.144 1.00 69.38 95 ARG A O 1
ATOM 812 N N . GLY A 1 96 ? 0.621 21.854 -19.836 1.00 64.31 96 GLY A N 1
ATOM 813 C CA . GLY A 1 96 ? 1.749 22.768 -19.676 1.00 64.31 96 GLY A CA 1
ATOM 814 C C . GLY A 1 96 ? 2.563 22.509 -18.418 1.00 64.31 96 GLY A C 1
ATOM 815 O O . GLY A 1 96 ? 3.778 22.432 -18.509 1.00 64.31 96 GLY A O 1
ATOM 816 N N . ALA A 1 97 ? 1.918 22.258 -17.282 1.00 64.25 97 ALA A N 1
ATOM 817 C CA . ALA A 1 97 ? 2.600 21.854 -16.056 1.00 64.25 97 ALA A CA 1
ATOM 818 C C . ALA A 1 97 ? 3.396 20.555 -16.231 1.00 64.25 97 ALA A C 1
ATOM 820 O O . ALA A 1 97 ? 4.519 20.452 -15.748 1.00 64.25 97 ALA A O 1
ATOM 821 N N . THR A 1 98 ? 2.849 19.608 -16.998 1.00 63.19 98 THR A N 1
ATOM 822 C CA . THR A 1 98 ? 3.547 18.374 -17.387 1.00 63.19 98 THR A CA 1
ATOM 823 C C . THR A 1 98 ? 4.776 18.680 -18.253 1.00 63.19 98 THR A C 1
ATOM 825 O O . THR A 1 98 ? 5.852 18.155 -17.998 1.00 63.19 98 THR A O 1
ATOM 828 N N . LEU A 1 99 ? 4.650 19.578 -19.241 1.00 63.47 99 LEU A N 1
ATOM 829 C CA . LEU A 1 99 ? 5.775 20.027 -20.079 1.00 63.47 99 LEU A CA 1
ATOM 830 C C . LEU A 1 99 ? 6.847 20.793 -19.290 1.00 63.47 99 LEU A C 1
ATOM 832 O O . LEU A 1 99 ? 8.003 20.819 -19.701 1.00 63.47 99 LEU A O 1
ATOM 836 N N . LEU A 1 100 ? 6.461 21.433 -18.187 1.00 62.09 100 LEU A N 1
ATOM 837 C CA . LEU A 1 100 ? 7.354 22.146 -17.275 1.00 62.09 100 LEU A CA 1
ATOM 838 C C . LEU A 1 100 ? 7.937 21.232 -16.187 1.00 62.09 100 LEU A C 1
ATOM 840 O O . LEU A 1 100 ? 8.725 21.699 -15.381 1.00 62.09 100 LEU A O 1
ATOM 844 N N . GLY A 1 101 ? 7.570 19.949 -16.126 1.00 56.19 101 GLY A N 1
ATOM 845 C CA . GLY A 1 101 ? 8.066 19.046 -15.082 1.00 56.19 101 GLY A CA 1
ATOM 846 C C . GLY A 1 101 ? 7.606 19.420 -13.665 1.00 56.19 101 GLY A C 1
ATOM 847 O O . GLY A 1 101 ? 8.276 19.080 -12.689 1.00 56.19 101 GLY A O 1
ATOM 848 N N . ILE A 1 102 ? 6.473 20.119 -13.530 1.00 66.69 102 ILE A N 1
ATOM 849 C CA . ILE A 1 102 ? 5.912 20.487 -12.225 1.00 66.69 102 ILE A CA 1
ATOM 850 C C . ILE A 1 102 ? 5.391 19.229 -11.517 1.00 66.69 102 ILE A C 1
ATOM 852 O O . ILE A 1 102 ? 4.486 18.551 -12.007 1.00 66.69 102 ILE A O 1
ATOM 856 N N . LYS A 1 103 ? 5.938 18.952 -10.327 1.00 58.12 103 LYS A N 1
ATOM 857 C CA . LYS A 1 103 ? 5.490 17.864 -9.447 1.00 58.12 103 LYS A CA 1
ATOM 858 C C . LYS A 1 103 ? 4.092 18.141 -8.911 1.00 58.12 103 LYS A C 1
ATOM 860 O O . LYS A 1 103 ? 3.842 19.190 -8.320 1.00 58.12 103 LYS A O 1
ATOM 865 N N . TRP A 1 104 ? 3.193 17.177 -9.081 1.00 64.31 104 TRP A N 1
ATOM 866 C CA . TRP A 1 104 ? 1.841 17.257 -8.543 1.00 64.31 104 TRP A CA 1
ATOM 867 C C . TRP A 1 104 ? 1.834 17.005 -7.039 1.00 64.31 104 TRP A C 1
ATOM 869 O O . TRP A 1 104 ? 2.415 16.029 -6.570 1.00 64.31 104 TRP A O 1
ATOM 879 N N . ILE A 1 105 ? 1.135 17.854 -6.287 1.00 55.06 105 ILE A N 1
ATOM 880 C CA . ILE A 1 105 ? 0.886 17.619 -4.865 1.00 55.06 105 ILE A CA 1
ATOM 881 C C . ILE A 1 105 ? -0.027 16.400 -4.755 1.00 55.06 105 ILE A C 1
ATOM 883 O O . ILE A 1 105 ? -1.155 16.406 -5.261 1.00 55.06 105 ILE A O 1
ATOM 887 N N . LYS A 1 106 ? 0.473 15.353 -4.102 1.00 40.41 106 LYS A N 1
ATOM 888 C CA . LYS A 1 106 ? -0.255 14.115 -3.836 1.00 40.41 106 LYS A CA 1
ATOM 889 C C . LYS A 1 106 ? -0.427 13.967 -2.330 1.00 40.41 106 LYS A C 1
ATOM 891 O O . LYS A 1 106 ? 0.551 13.996 -1.590 1.00 40.41 106 LYS A O 1
ATOM 896 N N . ASN A 1 107 ? -1.677 13.839 -1.899 1.00 49.06 107 ASN A N 1
ATOM 897 C CA . ASN A 1 107 ? -2.021 13.355 -0.564 1.00 49.06 107 ASN A CA 1
ATOM 898 C C . ASN A 1 107 ? -2.779 12.028 -0.752 1.00 49.06 107 ASN A C 1
ATOM 900 O O . ASN A 1 107 ? -2.225 11.120 -1.359 1.00 49.06 107 ASN A O 1
ATOM 904 N N . GLN A 1 108 ? -4.062 11.951 -0.384 1.00 36.22 108 GLN A N 1
ATOM 905 C CA . GLN A 1 108 ? -4.962 10.854 -0.792 1.00 36.22 108 GLN A CA 1
ATOM 906 C C . GLN A 1 108 ? -5.384 10.936 -2.277 1.00 36.22 108 GLN A C 1
ATOM 908 O O . GLN A 1 108 ? -5.733 9.939 -2.887 1.00 36.22 108 GLN A O 1
ATOM 913 N N . ASN A 1 109 ? -5.358 12.134 -2.877 1.00 36.38 109 ASN A N 1
ATOM 914 C CA . ASN A 1 109 ? -5.641 12.379 -4.297 1.00 36.38 109 ASN A CA 1
ATOM 915 C C . ASN A 1 109 ? -4.519 13.216 -4.926 1.00 36.38 109 ASN A C 1
ATOM 917 O O . ASN A 1 109 ? -3.802 13.934 -4.223 1.00 36.38 109 ASN A O 1
ATOM 921 N N . THR A 1 110 ? -4.406 13.190 -6.261 1.00 41.81 110 THR A N 1
ATOM 922 C CA . THR A 1 110 ? -3.545 14.141 -6.986 1.00 41.81 110 THR A CA 1
ATOM 923 C C . THR A 1 110 ? -4.253 15.492 -7.096 1.00 41.81 110 THR A C 1
ATOM 925 O O . THR A 1 110 ? -5.226 15.649 -7.837 1.00 41.81 110 THR A O 1
ATOM 928 N N . LEU A 1 111 ? -3.771 16.489 -6.355 1.00 67.06 111 LEU A N 1
ATOM 929 C CA . LEU A 1 111 ? -4.383 17.811 -6.238 1.00 67.06 111 LEU A CA 1
ATOM 930 C C . LEU A 1 111 ? -3.914 18.730 -7.380 1.00 67.06 111 LEU A C 1
ATOM 932 O O . LEU A 1 111 ? -3.194 19.707 -7.172 1.00 67.06 111 LEU A O 1
ATOM 936 N N . TYR A 1 112 ? -4.313 18.409 -8.615 1.00 72.56 112 TYR A N 1
ATOM 937 C CA . TYR A 1 112 ? -3.866 19.106 -9.831 1.00 72.56 112 TYR A CA 1
ATOM 938 C C . TYR A 1 112 ? -4.121 20.620 -9.802 1.00 72.56 112 TYR A C 1
ATOM 940 O O . TYR A 1 112 ? -3.236 21.412 -10.109 1.00 72.56 112 TYR A O 1
ATOM 948 N N . PHE A 1 113 ? -5.338 21.039 -9.445 1.00 80.94 113 PHE A N 1
ATOM 949 C CA . PHE A 1 113 ? -5.704 22.459 -9.413 1.00 80.94 113 PHE A CA 1
ATOM 950 C C . PHE A 1 113 ? -4.931 23.207 -8.321 1.00 80.94 113 PHE A C 1
ATOM 952 O O . PHE A 1 113 ? -4.305 24.223 -8.607 1.00 80.94 113 PHE A O 1
ATOM 959 N N . LYS A 1 114 ? -4.867 22.628 -7.117 1.00 76.12 114 LYS A N 1
ATOM 960 C CA . LYS A 1 114 ? -4.071 23.135 -5.994 1.00 76.12 114 LYS A CA 1
ATOM 961 C C . LYS A 1 114 ? -2.600 23.325 -6.364 1.00 76.12 114 LYS A C 1
ATOM 963 O O . LYS A 1 114 ? -2.024 24.374 -6.107 1.00 76.12 114 LYS A O 1
ATOM 968 N N . THR A 1 115 ? -2.017 22.336 -7.041 1.00 75.44 115 THR A N 1
ATOM 969 C CA . THR A 1 115 ? -0.624 22.394 -7.503 1.00 75.44 115 THR A CA 1
ATOM 970 C C . THR A 1 115 ? -0.394 23.599 -8.413 1.00 75.44 115 THR A C 1
ATOM 972 O O . THR A 1 115 ? 0.570 24.326 -8.208 1.00 75.44 115 THR A O 1
ATOM 975 N N . LEU A 1 116 ? -1.278 23.835 -9.391 1.00 84.56 116 LEU A N 1
ATOM 976 C CA . LEU A 1 116 ? -1.160 24.967 -10.319 1.00 84.56 116 LEU A CA 1
ATOM 977 C C . LEU A 1 116 ? -1.219 26.321 -9.600 1.00 84.56 116 LEU A C 1
ATOM 979 O O . LEU A 1 116 ? -0.454 27.218 -9.943 1.00 84.56 116 LEU A O 1
ATOM 983 N N . LEU A 1 117 ? -2.092 26.464 -8.598 1.00 85.56 117 LEU A N 1
ATOM 984 C CA . LEU A 1 117 ? -2.189 27.694 -7.806 1.00 85.56 117 LEU A CA 1
ATOM 985 C C . LEU A 1 117 ? -0.930 27.918 -6.963 1.00 85.56 117 LEU A C 1
ATOM 987 O O . LEU A 1 117 ? -0.363 29.006 -6.986 1.00 85.56 117 LEU A O 1
ATOM 991 N N . LEU A 1 118 ? -0.433 26.880 -6.286 1.00 79.56 118 LEU A N 1
ATOM 992 C CA . LEU A 1 118 ? 0.746 26.977 -5.417 1.00 79.56 118 LEU A CA 1
ATOM 993 C C . LEU A 1 118 ? 2.058 27.186 -6.184 1.00 79.56 118 LEU A C 1
ATOM 995 O O . LEU A 1 118 ? 3.028 27.685 -5.613 1.00 79.56 118 LEU A O 1
ATOM 999 N N . GLN A 1 119 ? 2.084 26.936 -7.500 1.00 82.19 119 GLN A N 1
ATOM 1000 C CA . GLN A 1 119 ? 3.160 27.445 -8.361 1.00 82.19 119 GLN A CA 1
ATOM 1001 C C . GLN A 1 119 ? 3.216 28.980 -8.407 1.00 82.19 119 GLN A C 1
ATOM 1003 O O . GLN A 1 119 ? 4.247 29.528 -8.785 1.00 82.19 119 GLN A O 1
ATOM 1008 N N . GLY A 1 120 ? 2.147 29.670 -8.006 1.00 77.62 120 GLY A N 1
ATOM 1009 C CA . GLY A 1 120 ? 2.080 31.117 -7.792 1.00 77.62 120 GLY A CA 1
ATOM 1010 C C . GLY A 1 120 ? 2.567 31.581 -6.420 1.00 77.62 120 GLY A C 1
ATOM 1011 O O . GLY A 1 120 ? 2.636 32.784 -6.178 1.00 77.62 120 GLY A O 1
ATOM 1012 N N . GLY A 1 121 ? 2.914 30.652 -5.524 1.00 77.50 121 GLY A N 1
ATOM 1013 C CA . GLY A 1 121 ? 3.317 30.964 -4.161 1.00 77.50 121 GLY A CA 1
ATOM 1014 C C . GLY A 1 121 ? 2.139 31.490 -3.346 1.00 77.50 121 GLY A C 1
ATOM 1015 O O . GLY A 1 121 ? 1.170 30.775 -3.094 1.00 77.50 121 GLY A O 1
ATOM 1016 N N . ILE A 1 122 ? 2.231 32.744 -2.915 1.00 74.50 122 ILE A N 1
ATOM 1017 C CA . ILE A 1 122 ? 1.313 33.350 -1.950 1.00 74.50 122 ILE A CA 1
ATOM 1018 C C . ILE A 1 122 ? 0.362 34.323 -2.668 1.00 74.50 122 ILE A C 1
ATOM 1020 O O . ILE A 1 122 ? 0.826 35.099 -3.509 1.00 74.50 122 ILE A O 1
ATOM 1024 N N . PRO A 1 123 ? -0.946 34.347 -2.342 1.00 81.75 123 PRO A N 1
ATOM 1025 C CA . PRO A 1 123 ? -1.894 35.255 -2.981 1.00 81.75 123 PRO A CA 1
ATOM 1026 C C . PRO A 1 123 ? -1.748 36.691 -2.452 1.00 81.75 123 PRO A C 1
ATOM 1028 O O . PRO A 1 123 ? -2.469 37.121 -1.550 1.00 81.75 123 PRO A O 1
ATOM 1031 N N . ILE A 1 124 ? -0.803 37.447 -3.014 1.00 79.44 124 ILE A N 1
ATOM 1032 C CA . ILE A 1 124 ? -0.410 38.781 -2.534 1.00 79.44 124 ILE A CA 1
ATOM 1033 C C . ILE A 1 124 ? -1.587 39.750 -2.490 1.00 79.44 124 ILE A C 1
ATOM 1035 O O . ILE A 1 124 ? -1.821 40.360 -1.451 1.00 79.44 124 ILE A O 1
ATOM 1039 N N . LYS A 1 125 ? -2.374 39.847 -3.570 1.00 82.12 125 LYS A N 1
ATOM 1040 C CA . LYS A 1 125 ? -3.534 40.756 -3.620 1.00 82.12 125 LYS A CA 1
ATOM 1041 C C . LYS A 1 125 ? -4.560 40.468 -2.518 1.00 82.12 125 LYS A C 1
ATOM 1043 O O . LYS A 1 125 ? -5.247 41.365 -2.040 1.00 82.12 125 LYS A O 1
ATOM 1048 N N . HIS A 1 126 ? -4.688 39.207 -2.126 1.00 81.12 126 HIS A N 1
ATOM 1049 C CA . HIS A 1 126 ? -5.626 38.811 -1.086 1.00 81.12 126 HIS A CA 1
ATOM 1050 C C . HIS A 1 126 ? -5.094 39.111 0.316 1.00 81.12 126 HIS A C 1
ATOM 1052 O O . HIS A 1 126 ? -5.843 39.564 1.186 1.00 81.12 126 HIS A O 1
ATOM 1058 N N . ILE A 1 127 ? -3.792 38.893 0.531 1.00 76.50 127 ILE A N 1
ATOM 1059 C CA . ILE A 1 127 ? -3.124 39.237 1.790 1.00 76.50 127 ILE A CA 1
ATOM 1060 C C . ILE A 1 127 ? -3.105 40.746 1.996 1.00 76.50 127 ILE A C 1
ATOM 1062 O O . ILE A 1 127 ? -3.386 41.191 3.107 1.00 76.50 127 ILE A O 1
ATOM 1066 N N . SER A 1 128 ? -2.829 41.529 0.953 1.00 75.81 128 SER A N 1
ATOM 1067 C CA . SER A 1 128 ? -2.790 42.990 1.032 1.00 75.81 128 SER A CA 1
ATOM 1068 C C . SER A 1 128 ? -4.126 43.564 1.500 1.00 75.81 128 SER A C 1
ATOM 1070 O O . SER A 1 128 ? -4.183 44.325 2.467 1.00 75.81 128 SER A O 1
ATOM 1072 N N . ASN A 1 129 ? -5.224 43.074 0.922 1.00 80.69 129 ASN A N 1
ATOM 1073 C CA . ASN A 1 129 ? -6.581 43.458 1.305 1.00 80.69 129 ASN A CA 1
ATOM 1074 C C . ASN A 1 129 ? -6.984 42.983 2.717 1.00 80.69 129 ASN A C 1
ATOM 1076 O O . ASN A 1 129 ? -7.922 43.528 3.293 1.00 80.69 129 ASN A O 1
ATOM 1080 N N . ASN A 1 130 ? -6.277 42.003 3.298 1.00 78.56 130 ASN A N 1
ATOM 1081 C CA . ASN A 1 130 ? -6.581 41.397 4.602 1.00 78.56 130 ASN A CA 1
ATOM 1082 C C . ASN A 1 130 ? -5.377 41.402 5.569 1.00 78.56 130 ASN A C 1
ATOM 1084 O O . ASN A 1 130 ? -5.249 40.516 6.422 1.00 78.56 130 ASN A O 1
ATOM 1088 N N . LYS A 1 131 ? -4.492 42.404 5.461 1.00 78.06 131 LYS A N 1
ATOM 1089 C CA . LYS A 1 131 ? -3.172 42.442 6.122 1.00 78.06 131 LYS A CA 1
ATOM 1090 C C . LYS A 1 131 ? -3.220 42.143 7.624 1.00 78.06 131 LYS A C 1
ATOM 1092 O O . LYS A 1 131 ? -2.415 41.365 8.137 1.00 78.06 131 LYS A O 1
ATOM 1097 N N . GLY A 1 132 ? -4.186 42.731 8.333 1.00 79.81 132 GLY A N 1
ATOM 1098 C CA . GLY A 1 132 ? -4.354 42.540 9.778 1.00 79.81 132 GLY A CA 1
ATOM 1099 C C . GLY A 1 132 ? -4.683 41.094 10.166 1.00 79.81 132 GLY A C 1
ATOM 1100 O O . GLY A 1 132 ? -4.086 40.558 11.097 1.00 79.81 132 GLY A O 1
ATOM 1101 N N . ALA A 1 133 ? -5.575 40.439 9.420 1.00 81.81 133 ALA A N 1
ATOM 1102 C CA . ALA A 1 133 ? -5.973 39.051 9.658 1.00 81.81 133 ALA A CA 1
ATOM 1103 C C . ALA A 1 133 ? -4.799 38.080 9.448 1.00 81.81 133 ALA A C 1
ATOM 1105 O O . ALA A 1 133 ? -4.515 37.240 10.305 1.00 81.81 133 ALA A O 1
ATOM 1106 N N . TYR A 1 134 ? -4.049 38.259 8.355 1.00 83.44 134 TYR A N 1
ATOM 1107 C CA . TYR A 1 134 ? -2.859 37.455 8.062 1.00 83.44 134 TYR A CA 1
ATOM 1108 C C . TYR A 1 134 ? -1.741 37.660 9.089 1.00 83.44 134 TYR A C 1
ATOM 1110 O O . TYR A 1 134 ? -1.137 36.690 9.547 1.00 83.44 134 TYR A O 1
ATOM 1118 N N . LYS A 1 135 ? -1.497 38.903 9.521 1.00 83.75 135 LYS A N 1
ATOM 1119 C CA . LYS A 1 135 ? -0.539 39.186 10.599 1.00 83.75 135 LYS A CA 1
ATOM 1120 C C . LYS A 1 135 ? -0.921 38.457 11.888 1.00 83.75 135 LYS A C 1
ATOM 1122 O O . LYS A 1 135 ? -0.056 37.848 12.518 1.00 83.75 135 LYS A O 1
ATOM 1127 N N . ASN A 1 136 ? -2.201 38.480 12.259 1.00 85.00 136 ASN A N 1
ATOM 1128 C CA . ASN A 1 136 ? -2.698 37.835 13.473 1.00 85.00 136 ASN A CA 1
ATOM 1129 C C . ASN A 1 136 ? -2.546 36.310 13.422 1.00 85.00 136 ASN A C 1
ATOM 1131 O O . ASN A 1 136 ? -2.001 35.734 14.366 1.00 85.00 136 ASN A O 1
ATOM 1135 N N . ILE A 1 137 ? -2.956 35.657 12.325 1.00 86.81 137 ILE A N 1
ATOM 1136 C CA . ILE A 1 137 ? -2.826 34.198 12.214 1.00 86.81 137 ILE A CA 1
ATOM 1137 C C . ILE A 1 137 ? -1.360 33.762 12.160 1.00 86.81 137 ILE A C 1
ATOM 1139 O O . ILE A 1 137 ? -0.981 32.869 12.907 1.00 86.81 137 ILE A O 1
ATOM 1143 N N . LEU A 1 138 ? -0.501 34.416 11.370 1.00 87.19 138 LEU A N 1
ATOM 1144 C CA . LEU A 1 138 ? 0.923 34.060 11.281 1.00 87.19 138 LEU A CA 1
ATOM 1145 C C . LEU A 1 138 ? 1.621 34.216 12.632 1.00 87.19 138 LEU A C 1
ATOM 1147 O O . LEU A 1 138 ? 2.422 33.376 13.028 1.00 87.19 138 LEU A O 1
ATOM 1151 N N . THR A 1 139 ? 1.263 35.265 13.372 1.00 85.44 139 THR A N 1
ATOM 1152 C CA . THR A 1 139 ? 1.748 35.497 14.732 1.00 85.44 139 THR A CA 1
ATOM 1153 C C . THR A 1 139 ? 1.318 34.376 15.679 1.00 85.44 139 THR A C 1
ATOM 1155 O O . THR A 1 139 ? 2.136 33.872 16.447 1.00 85.44 139 THR A O 1
ATOM 1158 N N . LYS A 1 140 ? 0.047 33.964 15.614 1.00 84.44 140 LYS A N 1
ATOM 1159 C CA . LYS A 1 140 ? -0.498 32.882 16.440 1.00 84.44 140 LYS A CA 1
ATOM 1160 C C . LYS A 1 140 ? 0.109 31.524 16.076 1.00 84.44 140 LYS A C 1
ATOM 1162 O O . LYS A 1 140 ? 0.444 30.747 16.964 1.00 84.44 140 LYS A O 1
ATOM 1167 N N . LEU A 1 141 ? 0.315 31.259 14.788 1.00 86.12 141 LEU A N 1
ATOM 1168 C CA . LEU A 1 141 ? 0.985 30.056 14.294 1.00 86.12 141 LEU A CA 1
ATOM 1169 C C . LEU A 1 141 ? 2.457 30.020 14.714 1.00 86.12 141 LEU A C 1
ATOM 1171 O O . LEU A 1 141 ? 2.945 28.968 15.105 1.00 86.12 141 LEU A O 1
ATOM 1175 N N . LEU A 1 142 ? 3.155 31.157 14.708 1.00 84.19 142 LEU A N 1
ATOM 1176 C CA . LEU A 1 142 ? 4.532 31.249 15.195 1.00 84.19 142 LEU A CA 1
ATOM 1177 C C . LEU A 1 142 ? 4.637 30.907 16.693 1.00 84.19 142 LEU A C 1
ATOM 1179 O O . LEU A 1 142 ? 5.588 30.250 17.109 1.00 84.19 142 LEU A O 1
ATOM 1183 N N . GLU A 1 143 ? 3.652 31.316 17.499 1.00 81.56 143 GLU A N 1
ATOM 1184 C CA . GLU A 1 143 ? 3.543 30.937 18.918 1.00 81.56 143 GLU A CA 1
ATOM 1185 C C . GLU A 1 143 ? 3.200 29.452 19.112 1.00 81.56 143 GLU A C 1
ATOM 1187 O O . GLU A 1 143 ? 3.684 28.819 20.053 1.00 81.56 143 GLU A O 1
ATOM 1192 N N . PHE A 1 144 ? 2.359 28.905 18.232 1.00 75.38 144 PHE A N 1
ATOM 1193 C CA . PHE A 1 144 ? 1.900 27.517 18.274 1.00 75.38 144 PHE A CA 1
ATOM 1194 C C . PHE A 1 144 ? 2.947 26.518 17.740 1.00 75.38 144 PHE A C 1
ATOM 1196 O O . PHE A 1 144 ? 2.980 25.372 18.180 1.00 75.38 144 PHE A O 1
ATOM 1203 N N . ASN A 1 145 ? 3.832 26.963 16.840 1.00 77.38 145 ASN A N 1
ATOM 1204 C CA . ASN A 1 145 ? 4.859 26.179 16.142 1.00 77.38 145 ASN A CA 1
ATOM 1205 C C . ASN A 1 145 ? 4.336 24.862 15.512 1.00 77.38 145 ASN A C 1
ATOM 1207 O O . ASN A 1 145 ? 4.805 23.772 15.865 1.00 77.38 145 ASN A O 1
ATOM 1211 N N . PRO A 1 146 ? 3.369 24.935 14.578 1.00 75.75 146 PRO A N 1
ATOM 1212 C CA . PRO A 1 146 ? 2.809 23.763 13.909 1.00 75.75 146 PRO A CA 1
ATOM 1213 C C . PRO A 1 146 ? 3.821 23.115 12.962 1.00 75.75 146 PRO A C 1
ATOM 1215 O O . PRO A 1 146 ? 4.537 23.803 12.233 1.00 75.75 146 PRO A O 1
ATOM 1218 N N . THR A 1 147 ? 3.885 21.786 12.957 1.00 69.06 147 THR A N 1
ATOM 1219 C CA . THR A 1 147 ? 4.712 20.967 12.048 1.00 69.06 147 THR A CA 1
ATOM 1220 C C . THR A 1 147 ? 4.007 20.631 10.746 1.00 69.06 147 THR A C 1
ATOM 1222 O O . THR A 1 147 ? 4.657 20.518 9.712 1.00 69.06 147 THR A O 1
ATOM 1225 N N . ASN A 1 148 ? 2.684 20.527 10.785 1.00 70.94 148 ASN A N 1
ATOM 1226 C CA . ASN A 1 148 ? 1.838 20.252 9.634 1.00 70.94 148 ASN A CA 1
ATOM 1227 C C . ASN A 1 148 ? 0.573 21.131 9.689 1.00 70.94 148 ASN A C 1
ATOM 1229 O O . ASN A 1 148 ? 0.317 21.813 10.682 1.00 70.94 148 ASN A O 1
ATOM 1233 N N . ILE A 1 149 ? -0.206 21.137 8.607 1.00 73.25 149 ILE A N 1
ATOM 1234 C CA . ILE A 1 149 ? -1.462 21.903 8.509 1.00 73.25 149 ILE A CA 1
ATOM 1235 C C . ILE A 1 149 ? -2.479 21.384 9.524 1.00 73.25 149 ILE A C 1
ATOM 1237 O O . ILE A 1 149 ? -3.117 22.170 10.227 1.00 73.25 149 ILE A O 1
ATOM 1241 N N . ASP A 1 150 ? -2.564 20.057 9.649 1.00 68.19 150 ASP A N 1
ATOM 1242 C CA . ASP A 1 150 ? -3.448 19.372 10.587 1.00 68.19 150 ASP A CA 1
ATOM 1243 C C . ASP A 1 150 ? -3.253 19.856 12.024 1.00 68.19 150 ASP A C 1
ATOM 1245 O O . ASP A 1 150 ? -4.191 19.797 12.812 1.00 68.19 150 ASP A O 1
ATOM 1249 N N . ASP A 1 151 ? -2.081 20.383 12.387 1.00 69.38 151 ASP A N 1
ATOM 1250 C CA . ASP A 1 151 ? -1.805 20.843 13.737 1.00 69.38 151 ASP A CA 1
ATOM 1251 C C . ASP A 1 151 ? -2.761 21.968 14.164 1.00 69.38 151 ASP A C 1
ATOM 1253 O O . ASP A 1 151 ? -3.181 21.993 15.326 1.00 69.38 151 ASP A O 1
ATOM 1257 N N . PHE A 1 152 ? -3.156 22.839 13.229 1.00 74.56 152 PHE A N 1
ATOM 1258 C CA . PHE A 1 152 ? -3.955 24.036 13.502 1.00 74.56 152 PHE A CA 1
ATOM 1259 C C . PHE A 1 152 ? -5.217 24.188 12.648 1.00 74.56 152 PHE A C 1
ATOM 1261 O O . PHE A 1 152 ? -6.103 24.936 13.051 1.00 74.56 152 PHE A O 1
ATOM 1268 N N . ALA A 1 153 ? -5.335 23.495 11.511 1.00 71.50 153 ALA A N 1
ATOM 1269 C CA . ALA A 1 153 ? -6.480 23.629 10.603 1.00 71.50 153 ALA A CA 1
ATOM 1270 C C . ALA A 1 153 ? -7.829 23.286 11.260 1.00 71.50 153 ALA A C 1
ATOM 1272 O O . ALA A 1 153 ? -8.875 23.743 10.814 1.00 71.50 153 ALA A O 1
ATOM 1273 N N . PHE A 1 154 ? -7.802 22.523 12.355 1.00 64.06 154 PHE A N 1
ATOM 1274 C CA . PHE A 1 154 ? -8.983 22.144 13.135 1.00 64.06 154 PHE A CA 1
ATOM 1275 C C . PHE A 1 154 ? -9.190 22.989 14.399 1.00 64.06 154 PHE A C 1
ATOM 1277 O O . PHE A 1 154 ? -10.016 22.625 15.229 1.00 64.06 154 PHE A O 1
ATOM 1284 N N . ASN A 1 155 ? -8.415 24.061 14.602 1.00 70.19 155 ASN A N 1
ATOM 1285 C CA . ASN A 1 155 ? -8.544 24.931 15.769 1.00 70.19 155 ASN A CA 1
ATOM 1286 C C . ASN A 1 155 ? -9.242 26.248 15.380 1.00 70.19 155 ASN A C 1
ATOM 1288 O O . ASN A 1 155 ? -8.580 27.124 14.810 1.00 70.19 155 ASN A O 1
ATOM 1292 N N . PRO A 1 156 ? -10.534 26.427 15.730 1.00 64.94 156 PRO A N 1
ATOM 1293 C CA . PRO A 1 156 ? -11.280 27.641 15.423 1.00 64.94 156 PRO A CA 1
ATOM 1294 C C . PRO A 1 156 ? -10.626 28.911 15.966 1.00 64.94 156 PRO A C 1
ATOM 1296 O O . PRO A 1 156 ? -10.683 29.928 15.292 1.00 64.94 156 PRO A O 1
ATOM 1299 N N . GLU A 1 157 ? -9.938 28.872 17.115 1.00 68.38 157 GLU A N 1
ATOM 1300 C CA . GLU A 1 157 ? -9.249 30.052 17.668 1.00 68.38 157 GLU A CA 1
ATOM 1301 C C . GLU A 1 157 ? -8.117 30.566 16.767 1.00 68.38 157 GLU A C 1
ATOM 1303 O O . GLU A 1 157 ? -7.709 31.725 16.867 1.00 68.38 157 GLU A O 1
ATOM 1308 N N . ILE A 1 158 ? -7.570 29.691 15.919 1.00 75.69 158 ILE A N 1
ATOM 1309 C CA . ILE A 1 158 ? -6.504 30.015 14.975 1.00 75.69 158 ILE A CA 1
ATOM 1310 C C . ILE A 1 158 ? -7.108 30.314 13.605 1.00 75.69 158 ILE A C 1
ATOM 1312 O O . ILE A 1 158 ? -6.798 31.344 13.007 1.00 75.69 158 ILE A O 1
ATOM 1316 N N . THR A 1 159 ? -7.979 29.439 13.101 1.00 77.50 159 THR A N 1
ATOM 1317 C CA . THR A 1 159 ? -8.530 29.565 11.748 1.00 77.50 159 THR A CA 1
ATOM 1318 C C . THR A 1 159 ? -9.517 30.723 11.617 1.00 77.50 159 THR A C 1
ATOM 1320 O O . THR A 1 159 ? -9.534 31.369 10.568 1.00 77.50 159 THR A O 1
ATOM 1323 N N . SER A 1 160 ? -10.255 31.079 12.677 1.00 75.31 160 SER A N 1
ATOM 1324 C CA . SER A 1 160 ? -11.176 32.226 12.673 1.00 75.31 160 SER A CA 1
ATOM 1325 C C . SER A 1 160 ? -10.471 33.584 12.639 1.00 75.31 160 SER A C 1
ATOM 1327 O O . SER A 1 160 ? -11.129 34.605 12.447 1.00 75.31 160 SER A O 1
ATOM 1329 N N . LEU A 1 161 ? -9.146 33.628 12.839 1.00 82.38 161 LEU A N 1
ATOM 1330 C CA . LEU A 1 161 ? -8.356 34.854 12.669 1.00 82.38 161 LEU A CA 1
ATOM 1331 C C . LEU A 1 161 ? -8.306 35.296 11.205 1.00 82.38 161 LEU A C 1
ATOM 1333 O O . LEU A 1 161 ? -8.044 36.467 10.928 1.00 82.38 161 LEU A O 1
ATOM 1337 N N . LEU A 1 162 ? -8.552 34.368 10.280 1.00 79.94 162 LEU A N 1
ATOM 1338 C CA . LEU A 1 162 ? -8.719 34.644 8.864 1.00 79.94 162 LEU A CA 1
ATOM 1339 C C . LEU A 1 162 ? -10.200 34.884 8.531 1.00 79.94 162 LEU A C 1
ATOM 1341 O O . LEU A 1 162 ? -11.072 34.215 9.091 1.00 79.94 162 LEU A O 1
ATOM 1345 N N . PRO A 1 163 ? -10.515 35.793 7.587 1.00 73.38 163 PRO A N 1
ATOM 1346 C CA . PRO A 1 163 ? -11.883 35.949 7.101 1.00 73.38 163 PRO A CA 1
ATOM 1347 C C . PRO A 1 163 ? -12.360 34.653 6.432 1.00 73.38 163 PRO A C 1
ATOM 1349 O O . PRO A 1 163 ? -11.545 33.914 5.883 1.00 73.38 163 PRO A O 1
ATOM 1352 N N . ALA A 1 164 ? -13.672 34.388 6.447 1.00 67.56 164 ALA A N 1
ATOM 1353 C CA . ALA A 1 164 ? -14.263 33.137 5.946 1.00 67.56 164 ALA A CA 1
ATOM 1354 C C . ALA A 1 164 ? -13.796 32.775 4.521 1.00 67.56 164 ALA A C 1
ATOM 1356 O O . ALA A 1 164 ? -13.460 31.633 4.234 1.00 67.56 164 ALA A O 1
ATOM 1357 N N . SER A 1 165 ? -13.642 33.780 3.654 1.00 63.53 165 SER A N 1
ATOM 1358 C CA . SER A 1 165 ? -13.118 33.652 2.288 1.00 63.53 165 SER A CA 1
ATOM 1359 C C . SER A 1 165 ? -11.660 33.167 2.182 1.00 63.53 165 SER A C 1
ATOM 1361 O O . SER A 1 165 ? -11.177 32.946 1.076 1.00 63.53 165 SER A O 1
ATOM 1363 N N . SER A 1 166 ? -10.938 33.081 3.299 1.00 69.00 166 SER A N 1
ATOM 1364 C CA . SER A 1 166 ? -9.528 32.682 3.408 1.00 69.00 166 SER A CA 1
ATOM 1365 C C . SER A 1 166 ? -9.331 31.404 4.226 1.00 69.00 166 SER A C 1
ATOM 1367 O O . SER A 1 166 ? -8.194 30.969 4.397 1.00 69.00 166 SER A O 1
ATOM 1369 N N . GLN A 1 167 ? -10.400 30.820 4.769 1.00 72.31 167 GLN A N 1
ATOM 1370 C CA . GLN A 1 167 ? -10.349 29.618 5.602 1.00 72.31 167 GLN A CA 1
ATOM 1371 C C . GLN A 1 167 ? -10.321 28.367 4.712 1.00 72.31 167 GLN A C 1
ATOM 1373 O O . GLN A 1 167 ? -11.328 27.693 4.524 1.00 72.31 167 GLN A O 1
ATOM 1378 N N . SER A 1 168 ? -9.166 28.112 4.098 1.00 68.38 168 SER A N 1
ATOM 1379 C CA . SER A 1 168 ? -8.947 27.000 3.164 1.00 68.38 168 SER A CA 1
ATOM 1380 C C . SER A 1 168 ? -7.554 26.402 3.340 1.00 68.38 168 SER A C 1
ATOM 1382 O O . SER A 1 168 ? -6.619 27.107 3.735 1.00 68.38 168 SER A O 1
ATOM 1384 N N . ASP A 1 169 ? -7.408 25.119 3.004 1.00 68.69 169 ASP A N 1
ATOM 1385 C CA . ASP A 1 169 ? -6.149 24.379 3.130 1.00 68.69 169 ASP A CA 1
ATOM 1386 C C . ASP A 1 169 ? -5.015 25.016 2.318 1.00 68.69 169 ASP A C 1
ATOM 1388 O O . ASP A 1 169 ? -3.863 24.989 2.743 1.00 68.69 169 ASP A O 1
ATOM 1392 N N . GLU A 1 170 ? -5.322 25.614 1.165 1.00 69.50 170 GLU A N 1
ATOM 1393 C CA . GLU A 1 170 ? -4.371 26.355 0.329 1.00 69.50 170 GLU A CA 1
ATOM 1394 C C . GLU A 1 170 ? -3.746 27.528 1.090 1.00 69.50 170 GLU A C 1
ATOM 1396 O O . GLU A 1 170 ? -2.532 27.729 1.071 1.00 69.50 170 GLU A O 1
ATOM 1401 N N . ILE A 1 171 ? -4.576 28.299 1.793 1.00 75.69 171 ILE A N 1
ATOM 1402 C CA . ILE A 1 171 ? -4.114 29.442 2.580 1.00 75.69 171 ILE A CA 1
ATOM 1403 C C . ILE A 1 171 ? -3.371 28.970 3.830 1.00 75.69 171 ILE A C 1
ATOM 1405 O O . ILE A 1 171 ? -2.351 29.562 4.189 1.00 75.69 171 ILE A O 1
ATOM 1409 N N . TYR A 1 172 ? -3.836 27.898 4.472 1.00 81.44 172 TYR A N 1
ATOM 1410 C CA . TYR A 1 172 ? -3.153 27.302 5.618 1.00 81.44 172 TYR A CA 1
ATOM 1411 C C . TYR A 1 172 ? -1.757 26.789 5.246 1.00 81.44 172 TYR A C 1
ATOM 1413 O O . TYR A 1 172 ? -0.809 27.033 5.992 1.00 81.44 172 TYR A O 1
ATOM 1421 N N . GLU A 1 173 ? -1.596 26.174 4.072 1.00 75.81 173 GLU A N 1
ATOM 1422 C CA . GLU A 1 173 ? -0.291 25.789 3.520 1.00 75.81 173 GLU A CA 1
ATOM 1423 C C . GLU A 1 173 ? 0.632 26.989 3.329 1.00 75.81 173 GLU A C 1
ATOM 1425 O O . GLU A 1 173 ? 1.772 26.962 3.797 1.00 75.81 173 GLU A O 1
ATOM 1430 N N . CYS A 1 174 ? 0.142 28.068 2.709 1.00 74.94 174 CYS A N 1
ATOM 1431 C CA . CYS A 1 174 ? 0.923 29.294 2.552 1.00 74.94 174 CYS A CA 1
ATOM 1432 C C . CYS A 1 174 ? 1.347 29.876 3.911 1.00 74.94 174 CYS A C 1
ATOM 1434 O O . CYS A 1 174 ? 2.504 30.262 4.090 1.00 74.94 174 CYS A O 1
ATOM 1436 N N . CYS A 1 175 ? 0.432 29.925 4.884 1.00 82.31 175 CYS A N 1
ATOM 1437 C CA . CYS A 1 175 ? 0.723 30.425 6.225 1.00 82.31 175 CYS A CA 1
ATOM 1438 C C . CYS A 1 175 ? 1.758 29.557 6.954 1.00 82.31 175 CYS A C 1
ATOM 1440 O O . CYS A 1 175 ? 2.682 30.094 7.568 1.00 82.31 175 CYS A O 1
ATOM 1442 N N . LEU A 1 176 ? 1.636 28.231 6.861 1.00 83.00 176 LEU A N 1
ATOM 1443 C CA . LEU A 1 176 ? 2.592 27.291 7.440 1.00 83.00 176 LEU A CA 1
ATOM 1444 C C . LEU A 1 176 ? 3.977 27.442 6.804 1.00 83.00 176 LEU A C 1
ATOM 1446 O O . LEU A 1 176 ? 4.964 27.480 7.534 1.00 83.00 176 LEU A O 1
ATOM 1450 N N . ALA A 1 177 ? 4.054 27.583 5.477 1.00 76.44 177 ALA A N 1
ATOM 1451 C CA . ALA A 1 177 ? 5.311 27.776 4.757 1.00 76.44 177 ALA A CA 1
ATOM 1452 C C . ALA A 1 177 ? 6.045 29.051 5.205 1.00 76.44 177 ALA A C 1
ATOM 1454 O O . ALA A 1 177 ? 7.244 29.001 5.467 1.00 76.44 177 ALA A O 1
ATOM 1455 N N . ILE A 1 178 ? 5.327 30.171 5.378 1.00 77.94 178 ILE A N 1
ATOM 1456 C CA . ILE A 1 178 ? 5.906 31.420 5.908 1.00 77.94 178 ILE A CA 1
ATOM 1457 C C . ILE A 1 178 ? 6.468 31.203 7.319 1.00 77.94 178 ILE A C 1
ATOM 1459 O O . ILE A 1 178 ? 7.600 31.585 7.611 1.00 77.94 178 ILE A O 1
ATOM 1463 N N . VAL A 1 179 ? 5.685 30.588 8.209 1.00 83.44 179 VAL A N 1
ATOM 1464 C CA . VAL A 1 179 ? 6.102 30.353 9.599 1.00 83.44 179 VAL A CA 1
ATOM 1465 C C . VAL A 1 179 ? 7.306 29.415 9.656 1.00 83.44 179 VAL A C 1
ATOM 1467 O O . VAL A 1 179 ? 8.248 29.692 10.394 1.00 83.44 179 VAL A O 1
ATOM 1470 N N . ARG A 1 180 ? 7.317 28.353 8.844 1.00 81.81 180 ARG A N 1
ATOM 1471 C CA . ARG A 1 180 ? 8.436 27.410 8.727 1.00 81.81 180 ARG A CA 1
ATOM 1472 C C . ARG A 1 180 ? 9.698 28.090 8.213 1.00 81.81 180 ARG A C 1
ATOM 1474 O O . ARG A 1 180 ? 10.720 27.987 8.875 1.00 81.81 180 ARG A O 1
ATOM 1481 N N . ALA A 1 181 ? 9.608 28.895 7.155 1.00 78.75 181 ALA A N 1
ATOM 1482 C CA . ALA A 1 181 ? 10.745 29.668 6.650 1.00 78.75 181 ALA A CA 1
ATOM 1483 C C . ALA A 1 181 ? 11.357 30.597 7.718 1.00 78.75 181 ALA A C 1
ATOM 1485 O O . ALA A 1 181 ? 12.576 30.724 7.807 1.00 78.75 181 ALA A O 1
ATOM 1486 N N . ILE A 1 182 ? 10.530 31.216 8.572 1.00 81.31 182 ILE A N 1
ATOM 1487 C CA . ILE A 1 182 ? 11.004 32.059 9.686 1.00 81.31 182 ILE A CA 1
ATOM 1488 C C . ILE A 1 182 ? 11.632 31.223 10.810 1.00 81.31 182 ILE A C 1
ATOM 1490 O O . ILE A 1 182 ? 12.598 31.661 11.431 1.00 81.31 182 ILE A O 1
ATOM 1494 N N . ILE A 1 183 ? 11.071 30.051 11.113 1.00 79.75 183 ILE A N 1
ATOM 1495 C CA . ILE A 1 183 ? 11.556 29.166 12.181 1.00 79.75 183 ILE A CA 1
ATOM 1496 C C . ILE A 1 183 ? 12.863 28.471 11.791 1.00 79.75 183 ILE A C 1
ATOM 1498 O O . ILE A 1 183 ? 13.737 28.355 12.651 1.00 79.75 183 ILE A O 1
ATOM 1502 N N . ASP A 1 184 ? 12.970 28.045 10.534 1.00 78.31 184 ASP A N 1
ATOM 1503 C CA . ASP A 1 184 ? 14.082 27.278 9.964 1.00 78.31 184 ASP A CA 1
ATOM 1504 C C . ASP A 1 184 ? 15.177 28.190 9.360 1.00 78.31 184 ASP A C 1
ATOM 1506 O O . ASP A 1 184 ? 16.185 27.700 8.859 1.00 78.31 184 ASP A O 1
ATOM 1510 N N . GLU A 1 185 ? 14.994 29.516 9.431 1.00 76.25 185 GLU A N 1
ATOM 1511 C CA . GLU A 1 185 ? 15.908 30.554 8.923 1.00 76.25 185 GLU A CA 1
ATOM 1512 C C . GLU A 1 185 ? 16.232 30.449 7.416 1.00 76.25 185 GLU A C 1
ATOM 1514 O O . GLU A 1 185 ? 17.345 30.766 6.986 1.00 76.25 185 GLU A O 1
ATOM 1519 N N . ASP A 1 186 ? 15.248 30.061 6.596 1.00 75.50 186 ASP A N 1
ATOM 1520 C CA . ASP A 1 186 ? 15.384 29.933 5.137 1.00 75.50 186 ASP A CA 1
ATOM 1521 C C . ASP A 1 186 ? 15.568 31.307 4.464 1.00 75.50 186 ASP A C 1
ATOM 1523 O O . ASP A 1 186 ? 14.614 32.008 4.117 1.00 75.50 186 ASP A O 1
ATOM 1527 N N . GLN A 1 187 ? 16.829 31.706 4.286 1.00 71.12 187 GLN A N 1
ATOM 1528 C CA . GLN A 1 187 ? 17.198 33.012 3.733 1.00 71.12 187 GLN A CA 1
ATOM 1529 C C . GLN A 1 187 ? 16.714 33.218 2.289 1.00 71.12 187 GLN A C 1
ATOM 1531 O O . GLN A 1 187 ? 16.436 34.355 1.912 1.00 71.12 187 GLN A O 1
ATOM 1536 N N . GLU A 1 188 ? 16.590 32.154 1.486 1.00 64.75 188 GLU A N 1
ATOM 1537 C CA . GLU A 1 188 ? 16.155 32.258 0.086 1.00 64.75 188 GLU A CA 1
ATOM 1538 C C . GLU A 1 188 ? 14.659 32.585 0.014 1.00 64.75 188 GLU A C 1
ATOM 1540 O O . GLU A 1 188 ? 14.248 33.485 -0.719 1.00 64.75 188 GLU A O 1
ATOM 1545 N N . TYR A 1 189 ? 13.845 31.900 0.821 1.00 66.25 189 TYR A N 1
ATOM 1546 C CA . TYR A 1 189 ? 12.405 32.148 0.887 1.00 66.25 189 TYR A CA 1
ATOM 1547 C C . TYR A 1 189 ? 12.083 33.502 1.537 1.00 66.25 189 TYR A C 1
ATOM 1549 O O . TYR A 1 189 ? 11.187 34.217 1.087 1.00 66.25 189 TYR A O 1
ATOM 1557 N N . LEU A 1 190 ? 12.831 33.886 2.578 1.00 69.38 190 LEU A N 1
ATOM 1558 C CA . LEU A 1 190 ? 12.623 35.144 3.298 1.00 69.38 190 LEU A CA 1
ATOM 1559 C C . LEU A 1 190 ? 12.989 36.382 2.468 1.00 69.38 190 LEU A C 1
ATOM 1561 O O . LEU A 1 190 ? 12.279 37.380 2.563 1.00 69.38 190 LEU A O 1
ATOM 1565 N N . ALA A 1 191 ? 14.041 36.322 1.644 1.00 66.62 191 ALA A N 1
ATOM 1566 C CA . ALA A 1 191 ? 14.425 37.432 0.767 1.00 66.62 191 ALA A CA 1
ATOM 1567 C C . ALA A 1 191 ? 13.292 37.820 -0.203 1.00 66.62 191 ALA A C 1
ATOM 1569 O O . ALA A 1 191 ? 13.033 38.996 -0.425 1.00 66.62 191 ALA A O 1
ATOM 1570 N N . LEU A 1 192 ? 12.547 36.827 -0.694 1.00 63.09 192 LEU A N 1
ATOM 1571 C CA . LEU A 1 192 ? 11.440 37.021 -1.635 1.00 63.09 192 LEU A CA 1
ATOM 1572 C C . LEU A 1 192 ? 10.196 37.640 -0.977 1.00 63.09 192 LEU A C 1
ATOM 1574 O O . LEU A 1 192 ? 9.418 38.317 -1.643 1.00 63.09 192 LEU A O 1
ATOM 1578 N N . LEU A 1 193 ? 10.001 37.412 0.326 1.00 66.12 193 LEU A N 1
ATOM 1579 C CA . LEU A 1 193 ? 8.947 38.065 1.111 1.00 66.12 193 LEU A CA 1
ATOM 1580 C C . LEU A 1 193 ? 9.319 39.502 1.494 1.00 66.12 193 LEU A C 1
ATOM 1582 O O . LEU A 1 193 ? 8.429 40.327 1.684 1.00 66.12 193 LEU A O 1
ATOM 1586 N N . ASP A 1 194 ? 10.617 39.783 1.630 1.00 66.44 194 ASP A N 1
ATOM 1587 C CA . ASP A 1 194 ? 11.143 41.102 1.986 1.00 66.44 194 ASP A CA 1
ATOM 1588 C C . ASP A 1 194 ? 11.143 42.079 0.783 1.00 66.44 194 ASP A C 1
ATOM 1590 O O . ASP A 1 194 ? 11.062 43.290 1.007 1.00 66.44 194 ASP A O 1
ATOM 1594 N N . ASP A 1 195 ? 11.175 41.569 -0.460 1.00 64.31 195 ASP A N 1
ATOM 1595 C CA . ASP A 1 195 ? 11.099 42.347 -1.715 1.00 64.31 195 ASP A CA 1
ATOM 1596 C C . ASP A 1 195 ? 9.701 42.945 -1.993 1.00 64.31 195 ASP A C 1
ATOM 1598 O O . ASP A 1 195 ? 9.573 43.927 -2.726 1.00 64.31 195 ASP A O 1
ATOM 1602 N N . GLU A 1 196 ? 8.644 42.386 -1.398 1.00 67.19 196 GLU A N 1
ATOM 1603 C CA . GLU A 1 196 ? 7.266 42.878 -1.524 1.00 67.19 196 GLU A CA 1
ATOM 1604 C C . GLU A 1 196 ? 6.945 43.806 -0.333 1.00 67.19 196 GLU A C 1
ATOM 1606 O O . GLU A 1 196 ? 6.918 43.375 0.824 1.00 67.19 196 GLU A O 1
ATOM 1611 N N . GLU A 1 197 ? 6.685 45.093 -0.602 1.00 64.31 197 GLU A N 1
ATOM 1612 C CA . GLU A 1 197 ? 6.618 46.173 0.406 1.00 64.31 197 GLU A CA 1
ATOM 1613 C C . GLU A 1 197 ? 5.666 45.863 1.582 1.00 64.31 197 GLU A C 1
ATOM 1615 O O . GLU A 1 197 ? 5.961 46.145 2.748 1.00 64.31 197 GLU A O 1
ATOM 1620 N N . GLU A 1 198 ? 4.541 45.207 1.297 1.00 61.97 198 GLU A N 1
ATOM 1621 C CA . GLU A 1 198 ? 3.492 44.900 2.272 1.00 61.97 198 GLU A CA 1
ATOM 1622 C C . GLU A 1 198 ? 3.780 43.651 3.124 1.00 61.97 198 GLU A C 1
ATOM 1624 O O . GLU A 1 198 ? 3.401 43.611 4.303 1.00 61.97 198 GLU A O 1
ATOM 1629 N N . LEU A 1 199 ? 4.461 42.648 2.555 1.00 67.88 199 LEU A N 1
ATOM 1630 C CA . LEU A 1 199 ? 4.851 41.400 3.227 1.00 67.88 199 LEU A CA 1
ATOM 1631 C C . LEU A 1 199 ? 6.142 41.570 4.034 1.00 67.88 199 LEU A C 1
ATOM 1633 O O . LEU A 1 199 ? 6.287 40.943 5.089 1.00 67.88 199 LEU A O 1
ATOM 1637 N N . GLY A 1 200 ? 7.037 42.465 3.606 1.00 69.62 200 GLY A N 1
ATOM 1638 C CA . GLY A 1 200 ? 8.270 42.776 4.325 1.00 69.62 200 GLY A CA 1
ATOM 1639 C C . GLY A 1 200 ? 8.016 43.338 5.728 1.00 69.62 200 GLY A C 1
ATOM 1640 O O . GLY A 1 200 ? 8.761 43.046 6.661 1.00 69.62 200 GLY A O 1
ATOM 1641 N N . GLU A 1 201 ? 6.934 44.099 5.937 1.00 74.25 201 GLU A N 1
ATOM 1642 C CA . GLU A 1 201 ? 6.550 44.572 7.278 1.00 74.25 201 GLU A CA 1
ATOM 1643 C C . GLU A 1 201 ? 6.124 43.411 8.197 1.00 74.25 201 GLU A C 1
ATOM 1645 O O . GLU A 1 201 ? 6.638 43.278 9.308 1.00 74.25 201 GLU A O 1
ATOM 1650 N N . ILE A 1 202 ? 5.244 42.523 7.714 1.00 78.19 202 ILE A N 1
ATOM 1651 C CA . ILE A 1 202 ? 4.783 41.346 8.472 1.00 78.19 202 ILE A CA 1
ATOM 1652 C C . ILE A 1 202 ? 5.970 40.433 8.808 1.00 78.19 202 ILE A C 1
ATOM 1654 O O . ILE A 1 202 ? 6.102 39.966 9.940 1.00 78.19 202 ILE A O 1
ATOM 1658 N N . THR A 1 203 ? 6.858 40.205 7.841 1.00 78.00 203 THR A N 1
ATOM 1659 C CA . THR A 1 203 ? 8.019 39.320 7.988 1.00 78.00 203 THR A CA 1
ATOM 1660 C C . THR A 1 203 ? 9.021 39.863 9.009 1.00 78.00 203 THR A C 1
ATOM 1662 O O . THR A 1 203 ? 9.509 39.103 9.851 1.00 78.00 203 THR A O 1
ATOM 1665 N N . ARG A 1 204 ? 9.292 41.179 9.016 1.00 79.75 204 ARG A N 1
ATOM 1666 C CA . ARG A 1 204 ? 10.141 41.824 10.038 1.00 79.75 204 ARG A CA 1
ATOM 1667 C C . ARG A 1 204 ? 9.561 41.670 11.443 1.00 79.75 204 ARG A C 1
ATOM 1669 O O . ARG A 1 204 ? 10.293 41.281 12.355 1.00 79.75 204 ARG A O 1
ATOM 1676 N N . ASP A 1 205 ? 8.261 41.896 11.610 1.00 81.38 205 ASP A N 1
ATOM 1677 C CA . ASP A 1 205 ? 7.588 41.756 12.907 1.00 81.38 205 ASP A CA 1
ATOM 1678 C C . ASP A 1 205 ? 7.636 40.315 13.435 1.00 81.38 205 ASP A C 1
ATOM 1680 O O . ASP A 1 205 ? 7.933 40.082 14.611 1.00 81.38 205 ASP A O 1
ATOM 1684 N N . LEU A 1 206 ? 7.410 39.329 12.562 1.00 83.00 206 LEU A N 1
ATOM 1685 C CA . LEU A 1 206 ? 7.500 37.909 12.910 1.00 83.00 206 LEU A CA 1
ATOM 1686 C C . LEU A 1 206 ? 8.938 37.495 13.269 1.00 83.00 206 LEU A C 1
ATOM 1688 O O . LEU A 1 206 ? 9.126 36.778 14.254 1.00 83.00 206 LEU A O 1
ATOM 1692 N N . LYS A 1 207 ? 9.960 37.990 12.549 1.00 82.38 207 LYS A N 1
ATOM 1693 C CA . LYS A 1 207 ? 11.387 37.776 12.877 1.00 82.38 207 LYS A CA 1
ATOM 1694 C C . LYS A 1 207 ? 11.733 38.326 14.268 1.00 82.38 207 LYS A C 1
ATOM 1696 O O . LYS A 1 207 ? 12.415 37.654 15.043 1.00 82.38 207 LYS A O 1
ATOM 1701 N N . ILE A 1 208 ? 11.245 39.522 14.617 1.00 82.50 208 ILE A N 1
ATOM 1702 C CA . ILE A 1 208 ? 11.429 40.112 15.956 1.00 82.50 208 ILE A CA 1
ATOM 1703 C C . ILE A 1 208 ? 10.737 39.251 17.016 1.00 82.50 208 ILE A C 1
ATOM 1705 O O . ILE A 1 208 ? 11.334 38.934 18.046 1.00 82.50 208 ILE A O 1
ATOM 1709 N N . LYS A 1 209 ? 9.495 38.826 16.760 1.00 82.12 209 LYS A N 1
ATOM 1710 C CA . LYS A 1 209 ? 8.729 38.019 17.713 1.00 82.12 209 LYS A CA 1
ATOM 1711 C C . LYS A 1 209 ? 9.343 36.636 17.935 1.00 82.12 209 LYS A C 1
ATOM 1713 O O . LYS A 1 209 ? 9.407 36.186 19.076 1.00 82.12 209 LYS A O 1
ATOM 1718 N N . ARG A 1 210 ? 9.865 35.993 16.884 1.00 80.44 210 ARG A N 1
ATOM 1719 C CA . ARG A 1 210 ? 10.541 34.687 16.959 1.00 80.44 210 ARG A CA 1
ATOM 1720 C C . ARG A 1 210 ? 11.717 34.699 17.933 1.00 80.44 210 ARG A C 1
ATOM 1722 O O . ARG A 1 210 ? 11.842 33.759 18.713 1.00 80.44 210 ARG A O 1
ATOM 1729 N N . LYS A 1 211 ? 12.524 35.769 17.937 1.00 79.81 211 LYS A N 1
ATOM 1730 C CA . LYS A 1 211 ? 13.662 35.935 18.863 1.00 79.81 211 LYS A CA 1
ATOM 1731 C C . LYS A 1 211 ? 13.247 35.961 20.339 1.00 79.81 211 LYS A C 1
ATOM 1733 O O . LYS A 1 211 ? 14.054 35.623 21.196 1.00 79.81 211 LYS A O 1
ATOM 1738 N N . ASN A 1 212 ? 11.997 36.329 20.624 1.00 77.12 212 ASN A N 1
ATOM 1739 C CA . ASN A 1 212 ? 11.462 36.468 21.979 1.00 77.12 212 ASN A CA 1
ATOM 1740 C C . ASN A 1 212 ? 10.613 35.265 22.433 1.00 77.12 212 ASN A C 1
ATOM 1742 O O . ASN A 1 212 ? 10.131 35.260 23.566 1.00 77.12 212 ASN A O 1
ATOM 1746 N N . LEU A 1 213 ? 10.395 34.259 21.576 1.00 75.56 213 LEU A N 1
ATOM 1747 C CA . LEU A 1 213 ? 9.565 33.093 21.891 1.00 75.56 213 LEU A CA 1
ATOM 1748 C C . LEU A 1 213 ? 10.415 31.901 22.359 1.00 75.56 213 LEU A C 1
ATOM 1750 O O . LEU A 1 213 ? 11.401 31.557 21.701 1.00 75.56 213 LEU A O 1
ATOM 1754 N N . PRO A 1 214 ? 10.024 31.208 23.447 1.00 63.09 214 PRO A N 1
ATOM 1755 C CA . PRO A 1 214 ? 10.673 29.964 23.837 1.00 63.09 214 PRO A CA 1
ATOM 1756 C C . PRO A 1 214 ? 10.475 28.903 22.748 1.00 63.09 214 PRO A C 1
ATOM 1758 O O . PRO A 1 214 ? 9.404 28.805 22.145 1.00 63.09 214 PRO A O 1
ATOM 1761 N N . ILE A 1 215 ? 11.498 28.081 22.505 1.00 56.41 215 ILE A N 1
ATOM 1762 C CA . ILE A 1 215 ? 11.406 26.959 21.564 1.00 56.41 215 ILE A CA 1
ATOM 1763 C C . ILE A 1 215 ? 10.439 25.924 22.154 1.00 56.41 215 ILE A C 1
ATOM 1765 O O . ILE A 1 215 ? 10.809 25.131 23.016 1.00 56.41 215 ILE A O 1
ATOM 1769 N N . ARG A 1 216 ? 9.182 25.944 21.704 1.00 55.06 216 ARG A N 1
ATOM 1770 C CA . ARG A 1 216 ? 8.213 24.870 21.947 1.00 55.06 216 ARG A CA 1
ATOM 1771 C C . ARG A 1 216 ? 8.262 23.901 20.779 1.00 55.06 216 ARG A C 1
ATOM 1773 O O . ARG A 1 216 ? 8.095 24.323 19.642 1.00 55.06 216 ARG A O 1
ATOM 1780 N N . THR A 1 217 ? 8.479 22.620 21.037 1.00 51.00 217 THR A N 1
ATOM 1781 C CA . THR A 1 217 ? 8.327 21.572 20.024 1.00 51.00 217 THR A CA 1
ATOM 1782 C C . THR A 1 217 ? 6.891 21.059 20.066 1.00 51.00 217 THR A C 1
ATOM 1784 O O . THR A 1 217 ? 6.490 20.400 21.026 1.00 51.00 217 THR A O 1
ATOM 1787 N N . SER A 1 218 ? 6.092 21.374 19.039 1.00 50.12 218 SER A N 1
ATOM 1788 C CA . SER A 1 218 ? 4.831 20.657 18.828 1.00 50.12 218 SER A CA 1
ATOM 1789 C C . SER A 1 218 ? 5.168 19.190 18.558 1.00 50.12 218 SER A C 1
ATOM 1791 O O . SER A 1 218 ? 6.032 18.888 17.731 1.00 50.12 218 SER A O 1
ATOM 1793 N N . LYS A 1 219 ? 4.550 18.271 19.305 1.00 50.81 219 LYS A N 1
ATOM 1794 C CA . LYS A 1 219 ? 4.718 16.834 19.073 1.00 50.81 219 LYS A CA 1
ATOM 1795 C C . LYS A 1 219 ? 3.720 16.418 17.992 1.00 50.81 219 LYS A C 1
ATOM 1797 O O . LYS A 1 219 ? 2.536 16.672 18.200 1.00 50.81 219 LYS A O 1
ATOM 1802 N N . PRO A 1 220 ? 4.145 15.759 16.901 1.00 52.19 220 PRO A N 1
ATOM 1803 C CA . PRO A 1 220 ? 3.214 15.192 15.932 1.00 52.19 220 PRO A CA 1
ATOM 1804 C C . PRO A 1 220 ? 2.263 14.217 16.644 1.00 52.19 220 PRO A C 1
ATOM 1806 O O . PRO A 1 220 ? 2.711 13.362 17.414 1.00 52.19 220 PRO A O 1
ATOM 1809 N N . ARG A 1 221 ? 0.948 14.372 16.436 1.00 62.16 221 ARG A N 1
ATOM 1810 C CA . ARG A 1 221 ? -0.086 13.567 17.109 1.00 62.16 221 ARG A CA 1
ATOM 1811 C C . ARG A 1 221 ? -0.925 12.780 16.123 1.00 62.16 221 ARG A C 1
ATOM 1813 O O . ARG A 1 221 ? -1.315 13.297 15.083 1.00 62.16 221 ARG A O 1
ATOM 1820 N N . TRP A 1 222 ? -1.268 11.562 16.524 1.00 69.69 222 TRP A N 1
ATOM 1821 C CA . TRP A 1 222 ? -2.359 10.812 15.919 1.00 69.69 222 TRP A CA 1
ATOM 1822 C C . TRP A 1 222 ? -3.673 11.575 16.114 1.00 69.69 222 TRP A C 1
ATOM 1824 O O . TRP A 1 222 ? -4.041 11.890 17.247 1.00 69.69 222 TRP A O 1
ATOM 1834 N N . ARG A 1 223 ? -4.397 11.841 15.028 1.00 72.69 223 ARG A N 1
ATOM 1835 C CA . ARG A 1 223 ? -5.712 12.491 15.045 1.00 72.69 223 ARG A CA 1
ATOM 1836 C C . ARG A 1 223 ? -6.756 11.565 14.446 1.00 72.69 223 ARG A C 1
ATOM 1838 O O . ARG A 1 223 ? -6.557 11.006 13.374 1.00 72.69 223 ARG A O 1
ATOM 1845 N N . ASN A 1 224 ? -7.875 11.413 15.141 1.00 79.00 224 ASN A N 1
ATOM 1846 C CA . ASN A 1 224 ? -9.036 10.683 14.651 1.00 79.00 224 ASN A CA 1
ATOM 1847 C C . ASN A 1 224 ? -10.301 11.450 15.032 1.00 79.00 224 ASN A C 1
ATOM 1849 O O . ASN A 1 224 ? -10.442 11.863 16.180 1.00 79.00 224 ASN A O 1
ATOM 1853 N N . PHE A 1 225 ? -11.193 11.670 14.074 1.00 81.50 225 PHE A N 1
ATOM 1854 C CA . PHE A 1 225 ? -12.497 12.278 14.334 1.00 81.50 225 PHE A CA 1
ATOM 1855 C C . PHE A 1 225 ? -13.472 11.972 13.200 1.00 81.50 225 PHE A C 1
ATOM 1857 O O . PHE A 1 225 ? -13.077 11.665 12.073 1.00 81.50 225 PHE A O 1
ATOM 1864 N N . TRP A 1 226 ? -14.764 12.046 13.508 1.00 87.50 226 TRP A N 1
ATOM 1865 C CA . TRP A 1 226 ? -15.825 11.852 12.527 1.00 87.50 226 TRP A CA 1
ATOM 1866 C C . TRP A 1 226 ? -16.179 13.182 11.870 1.00 87.50 226 TRP A C 1
ATOM 1868 O O . TRP A 1 226 ? -16.441 14.162 12.562 1.00 87.50 226 TRP A O 1
ATOM 1878 N N . VAL A 1 227 ? -16.196 13.198 10.539 1.00 87.00 227 VAL A N 1
ATOM 1879 C CA . VAL A 1 227 ? -16.514 14.366 9.716 1.00 87.00 227 VAL A CA 1
ATOM 1880 C C . VAL A 1 227 ? -17.862 14.156 9.047 1.00 87.00 227 VAL A C 1
ATOM 1882 O O . VAL A 1 227 ? -18.057 13.172 8.332 1.00 87.00 227 VAL A O 1
ATOM 1885 N N . PHE A 1 228 ? -18.777 15.091 9.258 1.00 87.69 228 PHE A N 1
ATOM 1886 C CA . PHE A 1 228 ? -20.061 15.161 8.584 1.00 87.69 228 PHE A CA 1
ATOM 1887 C C . PHE A 1 228 ? -19.985 16.095 7.373 1.00 87.69 228 PHE A C 1
ATOM 1889 O O . PHE A 1 228 ? -19.521 17.228 7.488 1.00 87.69 228 PHE A O 1
ATOM 1896 N N . GLU A 1 229 ? -20.448 15.606 6.219 1.00 85.31 229 GLU A N 1
ATOM 1897 C CA . GLU A 1 229 ? -20.533 16.335 4.948 1.00 85.31 229 GLU A CA 1
ATOM 1898 C C . GLU A 1 229 ? -22.010 16.372 4.487 1.00 85.31 229 GLU A C 1
ATOM 1900 O O . GLU A 1 229 ? -22.452 15.459 3.779 1.00 85.31 229 GLU A O 1
ATOM 1905 N N . PRO A 1 230 ? -22.803 17.393 4.868 1.00 80.06 230 PRO A N 1
ATOM 1906 C CA . PRO A 1 230 ? -24.229 17.512 4.555 1.00 80.06 230 PRO A CA 1
ATOM 1907 C C . PRO A 1 230 ? -24.535 17.464 3.062 1.00 80.06 230 PRO A C 1
ATOM 1909 O O . PRO A 1 230 ? -25.468 16.774 2.662 1.00 80.06 230 PRO A O 1
ATOM 1912 N N . ALA A 1 231 ? -23.724 18.127 2.227 1.00 78.38 231 ALA A N 1
ATOM 1913 C CA . ALA A 1 231 ? -23.902 18.133 0.772 1.00 78.38 231 ALA A CA 1
ATOM 1914 C C . ALA A 1 231 ? -23.832 16.719 0.169 1.00 78.38 231 ALA A C 1
ATOM 1916 O O . ALA A 1 231 ? -24.532 16.408 -0.792 1.00 78.38 231 ALA A O 1
ATOM 1917 N N . LYS A 1 232 ? -23.017 15.843 0.771 1.00 80.75 232 LYS A N 1
ATOM 1918 C CA . LYS A 1 232 ? -22.857 14.435 0.380 1.00 80.75 232 LYS A CA 1
ATOM 1919 C C . LYS A 1 232 ? -23.710 13.475 1.215 1.00 80.75 232 LYS A C 1
ATOM 1921 O O . LYS A 1 232 ? -23.663 12.274 0.968 1.00 80.75 232 LYS A O 1
ATOM 1926 N N . GLN A 1 233 ? -24.449 13.976 2.209 1.00 83.94 233 GLN A N 1
ATOM 1927 C CA . GLN A 1 233 ? -25.297 13.194 3.119 1.00 83.94 233 GLN A CA 1
ATOM 1928 C C . GLN A 1 233 ? -24.569 12.034 3.824 1.00 83.94 233 GLN A C 1
ATOM 1930 O O . GLN A 1 233 ? -25.147 10.971 4.069 1.00 83.94 233 GLN A O 1
ATOM 1935 N N . ARG A 1 234 ? -23.285 12.222 4.159 1.00 85.50 234 ARG A N 1
ATOM 1936 C CA . ARG A 1 234 ? -22.436 11.153 4.711 1.00 85.50 234 ARG A CA 1
ATOM 1937 C C . ARG A 1 234 ? -21.612 11.596 5.912 1.00 85.50 234 ARG A C 1
ATOM 1939 O O . ARG A 1 234 ? -21.287 12.773 6.059 1.00 85.50 234 ARG A O 1
ATOM 1946 N N . ILE A 1 235 ? -21.234 10.615 6.728 1.00 87.75 235 ILE A N 1
ATOM 1947 C CA . ILE A 1 235 ? -20.277 10.764 7.827 1.00 87.75 235 ILE A CA 1
ATOM 1948 C C . ILE A 1 235 ? -19.079 9.857 7.530 1.00 87.75 235 ILE A C 1
ATOM 1950 O O . ILE A 1 235 ? -19.265 8.671 7.253 1.00 87.75 235 ILE A O 1
ATOM 1954 N N . ARG A 1 236 ? -17.859 10.396 7.591 1.00 87.44 236 ARG A N 1
ATOM 1955 C CA . ARG A 1 236 ? -16.608 9.653 7.359 1.00 87.44 236 ARG A CA 1
ATOM 1956 C C . ARG A 1 236 ? -15.656 9.772 8.544 1.00 87.44 236 ARG A C 1
ATOM 1958 O O . ARG A 1 236 ? -15.650 10.790 9.230 1.00 87.44 236 ARG A O 1
ATOM 1965 N N . LEU A 1 237 ? -14.836 8.756 8.771 1.00 85.94 237 LEU A N 1
ATOM 1966 C CA . LEU A 1 237 ? -13.743 8.790 9.735 1.00 85.94 237 LEU A CA 1
ATOM 1967 C C . LEU A 1 237 ? -12.511 9.429 9.085 1.00 85.94 237 LEU A C 1
ATOM 1969 O O . LEU A 1 237 ? -12.019 8.950 8.064 1.00 85.94 237 LEU A O 1
ATOM 1973 N N . TYR A 1 238 ? -12.000 10.496 9.688 1.00 83.00 238 TYR A N 1
ATOM 1974 C CA . TYR A 1 238 ? -10.697 11.058 9.352 1.00 83.00 238 TYR A CA 1
ATOM 1975 C C . TYR A 1 238 ? -9.614 10.427 10.229 1.00 83.00 238 TYR A C 1
ATOM 1977 O O . TYR A 1 238 ? -9.798 10.316 11.442 1.00 83.00 238 TYR A O 1
ATOM 1985 N N . LEU A 1 239 ? -8.487 10.043 9.623 1.00 79.38 239 LEU A N 1
ATOM 1986 C CA . LEU A 1 239 ? -7.297 9.539 10.312 1.00 79.38 239 LEU A CA 1
ATOM 1987 C C . LEU A 1 239 ? -6.072 10.348 9.868 1.00 79.38 239 LEU A C 1
ATOM 1989 O O . LEU A 1 239 ? -5.548 10.138 8.777 1.00 79.38 239 LEU A O 1
ATOM 1993 N N . GLY A 1 240 ? -5.617 11.260 10.726 1.00 75.00 240 GLY A N 1
ATOM 1994 C CA . GLY A 1 240 ? -4.371 12.004 10.557 1.00 75.00 240 GLY A CA 1
ATOM 1995 C C . GLY A 1 240 ? -3.247 11.299 11.307 1.00 75.00 240 GLY A C 1
ATOM 1996 O O . GLY A 1 240 ? -3.147 11.422 12.529 1.00 75.00 240 GLY A O 1
ATOM 1997 N N . ILE A 1 241 ? -2.421 10.534 10.591 1.00 78.25 241 ILE A N 1
ATOM 1998 C CA . ILE A 1 241 ? -1.306 9.780 11.177 1.00 78.25 241 ILE A CA 1
ATOM 1999 C C . ILE A 1 241 ? 0.014 10.399 10.689 1.00 78.25 241 ILE A C 1
ATOM 2001 O O . ILE A 1 241 ? 0.314 10.299 9.499 1.00 78.25 241 ILE A O 1
ATOM 2005 N N . PRO A 1 242 ? 0.799 11.046 11.568 1.00 74.50 242 PRO A N 1
ATOM 2006 C CA . PRO A 1 242 ? 2.092 11.613 11.201 1.00 74.50 242 PRO A CA 1
ATOM 2007 C C . PRO A 1 242 ? 3.210 10.571 11.304 1.00 74.50 242 PRO A C 1
ATOM 2009 O O . PRO A 1 242 ? 3.085 9.612 12.062 1.00 74.50 242 PRO A O 1
ATOM 2012 N N . ASP A 1 243 ? 4.340 10.801 10.627 1.00 73.06 243 ASP A N 1
ATOM 2013 C CA . ASP A 1 243 ? 5.578 10.061 10.906 1.00 73.06 243 ASP A CA 1
ATOM 2014 C C . ASP A 1 243 ? 5.909 10.150 12.410 1.00 73.06 243 ASP A C 1
ATOM 2016 O O . ASP A 1 243 ? 5.811 11.214 13.032 1.00 73.06 243 ASP A O 1
ATOM 2020 N N . MET A 1 244 ? 6.287 9.021 13.014 1.00 76.44 244 MET A N 1
ATOM 2021 C CA . MET A 1 244 ? 6.409 8.900 14.472 1.00 76.44 244 MET A CA 1
ATOM 2022 C C . MET A 1 244 ? 7.833 8.543 14.881 1.00 76.44 244 MET A C 1
ATOM 2024 O O . MET A 1 244 ? 8.484 7.712 14.259 1.00 76.44 244 MET A O 1
ATOM 2028 N N . THR A 1 245 ? 8.319 9.103 15.988 1.00 80.94 245 THR A N 1
ATOM 2029 C CA . THR A 1 245 ? 9.543 8.581 16.622 1.00 80.94 245 THR A CA 1
ATOM 2030 C C . THR A 1 245 ? 9.292 7.177 17.180 1.00 80.94 245 THR A C 1
ATOM 2032 O O . THR A 1 245 ? 8.149 6.842 17.496 1.00 80.94 245 THR A O 1
ATOM 2035 N N . GLY A 1 246 ? 10.340 6.372 17.381 1.00 78.31 246 GLY A N 1
ATOM 2036 C CA . GLY A 1 246 ? 10.197 5.048 17.999 1.00 78.31 246 GLY A CA 1
ATOM 2037 C C . GLY A 1 246 ? 9.475 5.090 19.352 1.00 78.31 246 GLY A C 1
ATOM 2038 O O . GLY A 1 246 ? 8.598 4.273 19.600 1.00 78.31 246 GLY A O 1
ATOM 2039 N N . ALA A 1 247 ? 9.744 6.105 20.182 1.00 75.50 247 ALA A N 1
ATOM 2040 C CA . ALA A 1 247 ? 9.057 6.294 21.462 1.00 75.50 247 ALA A CA 1
ATOM 2041 C C . ALA A 1 247 ? 7.562 6.622 21.294 1.00 75.50 247 ALA A C 1
ATOM 2043 O O . ALA A 1 247 ? 6.720 6.081 22.012 1.00 75.50 247 ALA A O 1
ATOM 2044 N N . SER A 1 248 ? 7.221 7.488 20.335 1.00 74.88 248 SER A N 1
ATOM 2045 C CA . SER A 1 248 ? 5.826 7.810 20.010 1.00 74.88 248 SER A CA 1
ATOM 2046 C C . SER A 1 248 ? 5.083 6.595 19.449 1.00 74.88 248 SER A C 1
ATOM 2048 O O . SER A 1 248 ? 3.915 6.403 19.768 1.00 74.88 248 SER A O 1
ATOM 2050 N N . PHE A 1 249 ? 5.755 5.761 18.652 1.00 82.12 249 PHE A N 1
ATOM 2051 C CA . PHE A 1 249 ? 5.180 4.538 18.097 1.00 82.12 249 PHE A CA 1
ATOM 2052 C C . PHE A 1 249 ? 4.970 3.461 19.175 1.00 82.12 249 PHE A C 1
ATOM 2054 O O . PHE A 1 249 ? 3.897 2.865 19.245 1.00 82.12 249 PHE A O 1
ATOM 2061 N N . SER A 1 250 ? 5.926 3.275 20.095 1.00 79.50 250 SER A N 1
ATOM 2062 C CA . SER A 1 250 ? 5.764 2.391 21.264 1.00 79.50 250 SER A CA 1
ATOM 2063 C C . SER A 1 250 ? 4.552 2.754 22.127 1.00 79.50 250 SER A C 1
ATOM 2065 O O . SER A 1 250 ? 3.947 1.873 22.734 1.00 79.50 250 SER A O 1
ATOM 2067 N N . ALA A 1 251 ? 4.151 4.029 22.166 1.00 75.44 251 ALA A N 1
ATOM 2068 C CA . ALA A 1 251 ? 2.980 4.462 22.927 1.00 75.44 251 ALA A CA 1
ATOM 2069 C C . ALA A 1 251 ? 1.652 3.874 22.404 1.00 75.44 251 ALA A C 1
ATOM 2071 O O . ALA A 1 251 ? 0.681 3.824 23.158 1.00 75.44 251 ALA A O 1
ATOM 2072 N N . LEU A 1 252 ? 1.613 3.371 21.162 1.00 78.31 252 LEU A N 1
ATOM 2073 C CA . LEU A 1 252 ? 0.456 2.652 20.610 1.00 78.31 252 LEU A CA 1
ATOM 2074 C C . LEU A 1 252 ? 0.248 1.278 21.280 1.00 78.31 252 LEU A C 1
ATOM 2076 O O . LEU A 1 252 ? -0.834 0.700 21.206 1.00 78.31 252 LEU A O 1
ATOM 2080 N N . PHE A 1 253 ? 1.253 0.744 21.979 1.00 77.44 253 PHE A N 1
ATOM 2081 C CA . PHE A 1 253 ? 1.206 -0.561 22.643 1.00 77.44 253 PHE A CA 1
ATOM 2082 C C . PHE A 1 253 ? 0.802 -0.421 24.122 1.00 77.44 253 PHE A C 1
ATOM 2084 O O . PHE A 1 253 ? 1.517 -0.865 25.018 1.00 77.44 253 PHE A O 1
ATOM 2091 N N . ILE A 1 254 ? -0.366 0.176 24.407 1.00 67.38 254 ILE A N 1
ATOM 2092 C CA . ILE A 1 254 ? -0.823 0.490 25.785 1.00 67.38 254 ILE A CA 1
ATOM 2093 C C . ILE A 1 254 ? -0.778 -0.724 26.730 1.00 67.38 254 ILE A C 1
ATOM 2095 O O . ILE A 1 254 ? -0.484 -0.581 27.918 1.00 67.38 254 ILE A O 1
ATOM 2099 N N . ASN A 1 255 ? -1.064 -1.920 26.211 1.00 63.19 255 ASN A N 1
ATOM 2100 C CA . ASN A 1 255 ? -1.105 -3.145 27.009 1.00 63.19 255 ASN A CA 1
ATOM 2101 C C . ASN A 1 255 ? 0.281 -3.772 27.242 1.00 63.19 255 ASN A C 1
ATOM 2103 O O . ASN A 1 255 ? 0.426 -4.523 28.201 1.00 63.19 255 ASN A O 1
ATOM 2107 N N . ASN A 1 256 ? 1.279 -3.452 26.410 1.00 68.00 256 ASN A N 1
ATOM 2108 C CA . ASN A 1 256 ? 2.648 -3.975 26.473 1.00 68.00 256 ASN A CA 1
ATOM 2109 C C . ASN A 1 256 ? 3.661 -2.874 26.089 1.00 68.00 256 ASN A C 1
ATOM 2111 O O . ASN A 1 256 ? 4.227 -2.892 25.000 1.00 68.00 256 ASN A O 1
ATOM 2115 N N . PRO A 1 257 ? 3.929 -1.901 26.975 1.00 61.44 257 PRO A N 1
ATOM 2116 C CA . PRO A 1 257 ? 4.786 -0.754 26.652 1.00 61.44 257 PRO A CA 1
ATOM 2117 C C . PRO A 1 257 ? 6.267 -1.113 26.426 1.00 61.44 257 PRO A C 1
ATOM 2119 O O . PRO A 1 257 ? 7.012 -0.303 25.885 1.00 61.44 257 PRO A O 1
ATOM 2122 N N . ASN A 1 258 ? 6.696 -2.320 26.819 1.00 65.44 258 ASN A N 1
ATOM 2123 C CA . ASN A 1 258 ? 8.071 -2.810 26.660 1.00 65.44 258 ASN A CA 1
ATOM 2124 C C . ASN A 1 258 ? 8.261 -3.698 25.414 1.00 65.44 258 ASN A C 1
ATOM 2126 O O . ASN A 1 258 ? 9.251 -4.426 25.336 1.00 65.44 258 ASN A O 1
ATOM 2130 N N . THR A 1 259 ? 7.317 -3.695 24.468 1.00 69.75 259 THR A N 1
ATOM 2131 C CA . THR A 1 259 ? 7.439 -4.474 23.230 1.00 69.75 259 THR A CA 1
ATOM 2132 C C . THR A 1 259 ? 8.668 -4.031 22.434 1.00 69.75 259 THR A C 1
ATOM 2134 O O . THR A 1 259 ? 8.855 -2.845 22.156 1.00 69.75 259 THR A O 1
ATOM 2137 N N . ILE A 1 260 ? 9.508 -4.998 22.056 1.00 75.25 260 ILE A N 1
ATOM 2138 C CA . ILE A 1 260 ? 10.613 -4.770 21.123 1.00 75.25 260 ILE A CA 1
ATOM 2139 C C . ILE A 1 260 ? 9.993 -4.497 19.756 1.00 75.25 260 ILE A C 1
ATOM 2141 O O . ILE A 1 260 ? 9.227 -5.315 19.254 1.00 75.25 260 ILE A O 1
ATOM 2145 N N . LEU A 1 261 ? 10.294 -3.333 19.181 1.00 82.00 261 LEU A N 1
ATOM 2146 C CA . LEU A 1 261 ? 9.677 -2.932 17.925 1.00 82.00 261 LEU A CA 1
ATOM 2147 C C . LEU A 1 261 ? 10.339 -3.607 16.709 1.00 82.00 261 LEU A C 1
ATOM 2149 O O . LEU A 1 261 ? 11.557 -3.492 16.527 1.00 82.00 261 LEU A O 1
ATOM 2153 N N . ASP A 1 262 ? 9.518 -4.236 15.869 1.00 76.62 262 ASP A N 1
ATOM 2154 C CA . ASP A 1 262 ? 9.879 -4.856 14.588 1.00 76.62 262 ASP A CA 1
ATOM 2155 C C . ASP A 1 262 ? 10.169 -3.810 13.489 1.00 76.62 262 ASP A C 1
ATOM 2157 O O . ASP A 1 262 ? 9.962 -2.611 13.662 1.00 76.62 262 ASP A O 1
ATOM 2161 N N . GLN A 1 263 ? 10.690 -4.258 12.341 1.00 75.44 263 GLN A N 1
ATOM 2162 C CA . GLN A 1 263 ? 11.041 -3.381 11.210 1.00 75.44 263 GLN A CA 1
ATOM 2163 C C . GLN A 1 263 ? 9.815 -2.826 10.466 1.00 75.44 263 GLN A C 1
ATOM 2165 O O . GLN A 1 263 ? 9.866 -1.716 9.934 1.00 75.44 263 GLN A O 1
ATOM 2170 N N . GLU A 1 264 ? 8.717 -3.584 10.426 1.00 83.12 264 GLU A N 1
ATOM 2171 C CA . GLU A 1 264 ? 7.475 -3.191 9.763 1.00 83.12 264 GLU A CA 1
ATOM 2172 C C . GLU A 1 264 ? 6.251 -3.578 10.602 1.00 83.12 264 GLU A C 1
ATOM 2174 O O . GLU A 1 264 ? 6.177 -4.661 11.191 1.00 83.12 264 GLU A O 1
ATOM 2179 N N . TYR A 1 265 ? 5.260 -2.686 10.599 1.00 86.56 265 TYR A N 1
ATOM 2180 C CA . TYR A 1 265 ? 3.926 -2.938 11.135 1.00 86.56 265 TYR A CA 1
ATOM 2181 C C . TYR A 1 265 ? 2.849 -2.540 10.133 1.00 86.56 265 TYR A C 1
ATOM 2183 O O . TYR A 1 265 ? 2.952 -1.520 9.456 1.00 86.56 265 TYR A O 1
ATOM 2191 N N . LYS A 1 266 ? 1.769 -3.314 10.084 1.00 85.69 266 LYS A N 1
ATOM 2192 C CA . LYS A 1 266 ? 0.624 -3.098 9.195 1.00 85.69 266 LYS A CA 1
ATOM 2193 C C . LYS A 1 266 ? -0.609 -2.722 10.002 1.00 85.69 266 LYS A C 1
ATOM 2195 O O . LYS A 1 266 ? -0.996 -3.484 10.887 1.00 85.69 266 LYS A O 1
ATOM 2200 N N . LEU A 1 267 ? -1.230 -1.585 9.692 1.00 86.75 267 LEU A N 1
ATOM 2201 C CA . LEU A 1 267 ? -2.441 -1.113 10.364 1.00 86.75 267 LEU A CA 1
ATOM 2202 C C . LEU A 1 267 ? -3.698 -1.544 9.622 1.00 86.75 267 LEU A C 1
ATOM 2204 O O . LEU A 1 267 ? -3.887 -1.198 8.456 1.00 86.75 267 LEU A O 1
ATOM 2208 N N . TYR A 1 268 ? -4.589 -2.219 10.337 1.00 82.50 268 TYR A N 1
ATOM 2209 C CA . TYR A 1 268 ? -5.878 -2.655 9.823 1.00 82.50 268 TYR A CA 1
ATOM 2210 C C . TYR A 1 268 ? -7.029 -1.948 10.534 1.00 82.50 268 TYR A C 1
ATOM 2212 O O . TYR A 1 268 ? -6.996 -1.774 11.754 1.00 82.50 268 TYR A O 1
ATOM 2220 N N . LEU A 1 269 ? -8.064 -1.602 9.766 1.00 81.19 269 LEU A N 1
ATOM 2221 C CA . LEU A 1 269 ? -9.360 -1.146 10.268 1.00 81.19 269 LEU A CA 1
ATOM 2222 C C . LEU A 1 269 ? -10.474 -2.070 9.761 1.00 81.19 269 LEU A C 1
ATOM 2224 O O . LEU A 1 269 ? -10.706 -2.169 8.553 1.00 81.19 269 LEU A O 1
ATOM 2228 N N . ASN A 1 270 ? -11.164 -2.730 10.692 1.00 73.44 270 ASN A N 1
ATOM 2229 C CA . ASN A 1 270 ? -12.023 -3.903 10.528 1.00 73.44 270 ASN A CA 1
ATOM 2230 C C . ASN A 1 270 ? -11.280 -5.066 9.854 1.00 73.44 270 ASN A C 1
ATOM 2232 O O . ASN A 1 270 ? -10.968 -6.043 10.518 1.00 73.44 270 ASN A O 1
ATOM 2236 N N . ASP A 1 271 ? -10.936 -4.913 8.574 1.00 68.69 271 ASP A N 1
ATOM 2237 C CA . ASP A 1 271 ? -10.167 -5.860 7.750 1.00 68.69 271 ASP A CA 1
ATOM 2238 C C . ASP A 1 271 ? -9.391 -5.167 6.603 1.00 68.69 271 ASP A C 1
ATOM 2240 O O . ASP A 1 271 ? -8.696 -5.821 5.821 1.00 68.69 271 ASP A O 1
ATOM 2244 N N . ASN A 1 272 ? -9.498 -3.839 6.469 1.00 72.56 272 ASN A N 1
ATOM 2245 C CA . ASN A 1 272 ? -8.817 -3.077 5.424 1.00 72.56 272 ASN A CA 1
ATOM 2246 C C . ASN A 1 272 ? -7.427 -2.659 5.915 1.00 72.56 272 ASN A C 1
ATOM 2248 O O . ASN A 1 272 ? -7.324 -1.951 6.917 1.00 72.56 272 ASN A O 1
ATOM 2252 N N . LEU A 1 273 ? -6.373 -3.074 5.203 1.00 77.06 273 LEU A N 1
ATOM 2253 C CA . LEU A 1 273 ? -5.017 -2.555 5.404 1.00 77.06 273 LEU A CA 1
ATOM 2254 C C . LEU A 1 273 ? -4.988 -1.089 4.965 1.00 77.06 273 LEU A C 1
ATOM 2256 O O . LEU A 1 273 ? -5.135 -0.811 3.777 1.00 77.06 273 LEU A O 1
ATOM 2260 N N . LEU A 1 274 ? -4.807 -0.183 5.924 1.00 79.75 274 LEU A N 1
ATOM 2261 C CA . LEU A 1 274 ? -4.775 1.259 5.682 1.00 79.75 274 LEU A CA 1
ATOM 2262 C C . LEU A 1 274 ? -3.371 1.721 5.291 1.00 79.75 274 LEU A C 1
ATOM 2264 O O . LEU A 1 274 ? -3.165 2.345 4.250 1.00 79.75 274 LEU A O 1
ATOM 2268 N N . CYS A 1 275 ? -2.388 1.396 6.129 1.00 81.56 275 CYS A N 1
ATOM 2269 C CA . CYS A 1 275 ? -1.012 1.837 5.954 1.00 81.56 275 CYS A CA 1
ATOM 2270 C C . CYS A 1 275 ? -0.001 0.855 6.562 1.00 81.56 275 CYS A C 1
ATOM 2272 O O . CYS A 1 275 ? -0.335 -0.003 7.388 1.00 81.56 275 CYS A O 1
ATOM 2274 N N . LYS A 1 276 ? 1.251 0.994 6.125 1.00 85.19 276 LYS A N 1
ATOM 2275 C CA . LYS A 1 276 ? 2.436 0.306 6.638 1.00 85.19 276 LYS A CA 1
ATOM 2276 C C . LYS A 1 276 ? 3.326 1.318 7.360 1.00 85.19 276 LYS A C 1
ATOM 2278 O O . LYS A 1 276 ? 3.593 2.394 6.831 1.00 85.19 276 LYS A O 1
ATOM 2283 N N . PHE A 1 277 ? 3.805 0.962 8.543 1.00 86.06 277 PHE A N 1
ATOM 2284 C CA . PHE A 1 277 ? 4.834 1.691 9.275 1.00 86.06 277 PHE A CA 1
ATOM 2285 C C . PHE A 1 277 ? 6.173 1.007 9.032 1.00 86.06 277 PHE A C 1
ATOM 2287 O O . PHE A 1 277 ? 6.332 -0.152 9.404 1.00 86.06 277 PHE A O 1
ATOM 2294 N N . LEU A 1 278 ? 7.127 1.716 8.433 1.00 80.19 278 LEU A N 1
ATOM 2295 C CA . LEU A 1 278 ? 8.478 1.226 8.171 1.00 80.19 278 LEU A CA 1
ATOM 2296 C C . LEU A 1 278 ? 9.485 1.916 9.080 1.00 80.19 278 LEU A C 1
ATOM 2298 O O . LEU A 1 278 ? 9.568 3.147 9.097 1.00 80.19 278 LEU A O 1
ATOM 2302 N N . ARG A 1 279 ? 10.281 1.131 9.801 1.00 80.19 279 ARG A N 1
ATOM 2303 C CA . ARG A 1 279 ? 11.335 1.647 10.669 1.00 80.19 279 ARG A CA 1
ATOM 2304 C C . ARG A 1 279 ? 12.492 2.220 9.839 1.00 80.19 279 ARG A C 1
ATOM 2306 O O . ARG A 1 279 ? 12.981 1.598 8.903 1.00 80.19 279 ARG A O 1
ATOM 2313 N N . ARG A 1 280 ? 12.947 3.420 10.194 1.00 72.88 280 ARG A N 1
ATOM 2314 C CA . ARG A 1 280 ? 14.112 4.110 9.623 1.00 72.88 280 ARG A CA 1
ATOM 2315 C C . ARG A 1 280 ? 15.374 3.833 10.447 1.00 72.88 280 ARG A C 1
ATOM 2317 O O . ARG A 1 280 ? 15.314 3.352 11.580 1.00 72.88 280 ARG A O 1
ATOM 2324 N N . ALA A 1 281 ? 16.534 4.200 9.898 1.00 61.69 281 ALA A N 1
ATOM 2325 C CA . ALA A 1 281 ? 17.833 4.048 10.564 1.00 61.69 281 ALA A CA 1
ATOM 2326 C C . ALA A 1 281 ? 17.933 4.811 11.903 1.00 61.69 281 ALA A C 1
ATOM 2328 O O . ALA A 1 281 ? 18.613 4.358 12.821 1.00 61.69 281 ALA A O 1
ATOM 2329 N N . ASP A 1 282 ? 17.217 5.929 12.043 1.00 69.00 282 ASP A N 1
ATOM 2330 C CA . ASP A 1 282 ? 17.107 6.716 13.280 1.00 69.00 282 ASP A CA 1
ATOM 2331 C C . ASP A 1 282 ? 16.089 6.136 14.287 1.00 69.00 282 ASP A C 1
ATOM 2333 O O . ASP A 1 282 ? 15.806 6.745 15.317 1.00 69.00 282 ASP A O 1
ATOM 2337 N N . SER A 1 283 ? 15.537 4.947 14.012 1.00 74.50 283 SER A N 1
ATOM 2338 C CA . SER A 1 283 ? 14.456 4.302 14.769 1.00 74.50 283 SER A CA 1
ATOM 2339 C C . SER A 1 283 ? 13.120 5.058 14.788 1.00 74.50 283 SER A C 1
ATOM 2341 O O . SER A 1 283 ? 12.251 4.722 15.596 1.00 74.50 283 SER A O 1
ATOM 2343 N N . SER A 1 284 ? 12.917 6.043 13.909 1.00 80.12 284 SER A N 1
ATOM 2344 C CA . SER A 1 284 ? 11.585 6.583 13.609 1.00 80.12 284 SER A CA 1
ATOM 2345 C C . SER A 1 284 ? 10.825 5.676 12.633 1.00 80.12 284 SER A C 1
ATOM 2347 O O . SER A 1 284 ? 11.413 4.791 12.016 1.00 80.12 284 SER A O 1
ATOM 2349 N N . TYR A 1 285 ? 9.516 5.871 12.502 1.00 81.50 285 TYR A N 1
ATOM 2350 C CA . TYR A 1 285 ? 8.649 5.138 11.587 1.00 81.50 285 TYR A CA 1
ATOM 2351 C C . TYR A 1 285 ? 8.107 6.069 10.510 1.00 81.50 285 TYR A C 1
ATOM 2353 O O . TYR A 1 285 ? 7.437 7.059 10.816 1.00 81.50 285 TYR A O 1
ATOM 2361 N N . LYS A 1 286 ? 8.383 5.710 9.253 1.00 80.75 286 LYS A N 1
ATOM 2362 C CA . LYS A 1 286 ? 7.772 6.299 8.061 1.00 80.75 286 LYS A CA 1
ATOM 2363 C C . LYS A 1 286 ? 6.454 5.608 7.768 1.00 80.75 286 LYS A C 1
ATOM 2365 O O . LYS A 1 286 ? 6.387 4.380 7.810 1.00 80.75 286 LYS A O 1
ATOM 2370 N N . ILE A 1 287 ? 5.445 6.380 7.395 1.00 80.69 287 ILE A N 1
ATOM 2371 C CA . ILE A 1 287 ? 4.155 5.832 6.980 1.00 80.69 287 ILE A CA 1
ATOM 2372 C C . ILE A 1 287 ? 4.107 5.694 5.461 1.00 80.69 287 ILE A C 1
ATOM 2374 O O . ILE A 1 287 ? 4.450 6.617 4.723 1.00 80.69 287 ILE A O 1
ATOM 2378 N N . LEU A 1 288 ? 3.650 4.535 4.996 1.00 74.00 288 LEU A N 1
ATOM 2379 C CA . LEU A 1 288 ? 3.267 4.285 3.613 1.00 74.00 288 LEU A CA 1
ATOM 2380 C C . LEU A 1 288 ? 1.786 3.923 3.568 1.00 74.00 288 LEU A C 1
ATOM 2382 O O . LEU A 1 288 ? 1.380 2.878 4.078 1.00 74.00 288 LEU A O 1
ATOM 2386 N N . TRP A 1 289 ? 0.975 4.781 2.962 1.00 73.31 289 TRP A N 1
ATOM 2387 C CA . TRP A 1 289 ? -0.437 4.494 2.720 1.00 73.31 289 TRP A CA 1
ATOM 2388 C C . TRP A 1 289 ? -0.574 3.447 1.613 1.00 73.31 289 TRP A C 1
ATOM 2390 O O . TRP A 1 289 ? 0.138 3.505 0.611 1.00 73.31 289 TRP A O 1
ATOM 2400 N N . VAL A 1 290 ? -1.430 2.448 1.839 1.00 66.12 290 VAL A N 1
ATOM 2401 C CA . VAL A 1 290 ? -1.618 1.310 0.920 1.00 66.12 290 VAL A CA 1
ATOM 2402 C C . VAL A 1 290 ? -2.942 1.408 0.166 1.00 66.12 290 VAL A C 1
ATOM 2404 O O . VAL A 1 290 ? -3.042 0.889 -0.942 1.00 66.12 290 VAL A O 1
ATOM 2407 N N . ASP A 1 291 ? -3.960 2.031 0.762 1.00 56.91 291 ASP A N 1
ATOM 2408 C CA . ASP A 1 291 ? -5.312 2.082 0.210 1.00 56.91 291 ASP A CA 1
ATOM 2409 C C . ASP A 1 291 ? -5.936 3.476 0.398 1.00 56.91 291 ASP A C 1
ATOM 2411 O O . ASP A 1 291 ? -5.847 4.058 1.480 1.00 56.91 291 ASP A O 1
ATOM 2415 N N . ASP A 1 292 ? -6.595 3.974 -0.652 1.00 52.53 292 ASP A N 1
ATOM 2416 C CA . ASP A 1 292 ? -7.194 5.317 -0.750 1.00 52.53 292 ASP A CA 1
ATOM 2417 C C . ASP A 1 292 ? -8.705 5.313 -0.430 1.00 52.53 292 ASP A C 1
ATOM 2419 O O . ASP A 1 292 ? -9.441 6.245 -0.762 1.00 52.53 292 ASP A O 1
ATOM 2423 N N . ASN A 1 293 ? -9.215 4.243 0.190 1.00 56.88 293 ASN A N 1
ATOM 2424 C CA . ASN A 1 293 ? -10.647 4.096 0.436 1.00 56.88 293 ASN A CA 1
ATOM 2425 C C . ASN A 1 293 ? -11.169 5.055 1.514 1.00 56.88 293 ASN A C 1
ATOM 2427 O O . ASN A 1 293 ? -10.708 5.068 2.657 1.00 56.88 293 ASN A O 1
ATOM 2431 N N . GLU A 1 294 ? -12.217 5.803 1.166 1.00 66.69 294 GLU A N 1
ATOM 2432 C CA . GLU A 1 294 ? -12.940 6.655 2.105 1.00 66.69 294 GLU A CA 1
ATOM 2433 C C . GLU A 1 294 ? -13.561 5.816 3.233 1.00 66.69 294 GLU A C 1
ATOM 2435 O O . GLU A 1 294 ? -14.388 4.928 3.005 1.00 66.69 294 GLU A O 1
ATOM 2440 N N . LEU A 1 295 ? -13.181 6.118 4.476 1.00 80.69 295 LEU A N 1
ATOM 2441 C CA . LEU A 1 295 ? -13.643 5.415 5.674 1.00 80.69 295 LEU A CA 1
ATOM 2442 C C . LEU A 1 295 ? -15.040 5.884 6.088 1.00 80.69 295 LEU A C 1
ATOM 2444 O O . LEU A 1 295 ? -15.219 6.561 7.099 1.00 80.69 295 LEU A O 1
ATOM 2448 N N . ASN A 1 296 ? -16.040 5.561 5.277 1.00 82.12 296 ASN A N 1
ATOM 2449 C CA . ASN A 1 296 ? -17.422 5.941 5.539 1.00 82.12 296 ASN A CA 1
ATOM 2450 C C . ASN A 1 296 ? -17.986 5.184 6.749 1.00 82.12 296 ASN A C 1
ATOM 2452 O O . ASN A 1 296 ? -17.725 3.995 6.943 1.00 82.12 296 ASN A O 1
ATOM 2456 N N . TRP A 1 297 ? -18.777 5.880 7.564 1.00 83.38 297 TRP A N 1
ATOM 2457 C CA . TRP A 1 297 ? -19.522 5.253 8.646 1.00 83.38 297 TRP A CA 1
ATOM 2458 C C . TRP A 1 297 ? -20.580 4.312 8.061 1.00 83.38 297 TRP A C 1
ATOM 2460 O O . TRP A 1 297 ? -21.360 4.701 7.195 1.00 83.38 297 TRP A O 1
ATOM 2470 N N . ASP A 1 298 ? -20.619 3.076 8.554 1.00 72.12 298 ASP A N 1
ATOM 2471 C CA . ASP A 1 298 ? -21.531 2.018 8.098 1.00 72.12 298 ASP A CA 1
ATOM 2472 C C . ASP A 1 298 ? -22.967 2.173 8.642 1.00 72.12 298 ASP A C 1
ATOM 2474 O O . ASP A 1 298 ? -23.824 1.327 8.391 1.00 72.12 298 ASP A O 1
ATOM 2478 N N . GLY A 1 299 ? -23.238 3.237 9.409 1.00 72.75 299 GLY A N 1
ATOM 2479 C CA . GLY A 1 299 ? -24.517 3.465 10.082 1.00 72.75 299 GLY A CA 1
ATOM 2480 C C . GLY A 1 299 ? -24.737 2.577 11.312 1.00 72.75 299 GLY A C 1
ATOM 2481 O O . GLY A 1 299 ? -25.805 2.634 11.924 1.00 72.75 299 GLY A O 1
ATOM 2482 N N . THR A 1 300 ? -23.758 1.747 11.691 1.00 71.56 300 THR A N 1
ATOM 2483 C CA . THR A 1 300 ? -23.878 0.842 12.838 1.00 71.56 300 THR A CA 1
ATOM 2484 C C . THR A 1 300 ? -23.485 1.527 14.145 1.00 71.56 300 THR A C 1
ATOM 2486 O O . THR A 1 300 ? -22.672 2.451 14.191 1.00 71.56 300 THR A O 1
ATOM 2489 N N . ASP A 1 301 ? -24.036 1.028 15.252 1.00 69.94 301 ASP A N 1
ATOM 2490 C CA . ASP A 1 301 ? -23.711 1.456 16.615 1.00 69.94 301 ASP A CA 1
ATOM 2491 C C . ASP A 1 301 ? -22.492 0.720 17.201 1.00 69.94 301 ASP A C 1
ATOM 2493 O O . ASP A 1 301 ? -22.331 0.647 18.420 1.00 69.94 301 ASP A O 1
ATOM 2497 N N . ARG A 1 302 ? -21.646 0.134 16.344 1.00 73.62 302 ARG A N 1
ATOM 2498 C CA . ARG A 1 302 ? -20.543 -0.752 16.731 1.00 73.62 302 ARG A CA 1
ATOM 2499 C C . ARG A 1 302 ? -19.200 -0.132 16.378 1.00 73.62 302 ARG A C 1
ATOM 2501 O O . ARG A 1 302 ? -18.993 0.299 15.247 1.00 73.62 302 ARG A O 1
ATOM 2508 N N . LEU A 1 303 ? -18.256 -0.125 17.318 1.00 72.19 303 LEU A N 1
ATOM 2509 C CA . LEU A 1 303 ? -16.931 0.451 17.062 1.00 72.19 303 LEU A CA 1
ATOM 2510 C C . LEU A 1 303 ? -16.203 -0.363 15.981 1.00 72.19 303 LEU A C 1
ATOM 2512 O O . LEU A 1 303 ? -16.349 -1.592 15.971 1.00 72.19 303 LEU A O 1
ATOM 2516 N N . PRO A 1 304 ? -15.459 0.285 15.066 1.00 76.06 304 PRO A N 1
ATOM 2517 C CA . PRO A 1 304 ? -14.604 -0.441 14.142 1.00 76.06 304 PRO A CA 1
ATOM 2518 C C . PRO A 1 304 ? -13.440 -1.078 14.912 1.00 76.06 304 PRO A C 1
ATOM 2520 O O . PRO A 1 304 ? -12.932 -0.478 15.862 1.00 76.06 304 PRO A O 1
ATOM 2523 N N . ASP A 1 305 ? -13.031 -2.280 14.511 1.00 75.81 305 ASP A N 1
ATOM 2524 C CA . ASP A 1 305 ? -11.858 -2.953 15.082 1.00 75.81 305 ASP A CA 1
ATOM 2525 C C . ASP A 1 305 ? -10.586 -2.344 14.485 1.00 75.81 305 ASP A C 1
ATOM 2527 O O . ASP A 1 305 ? -10.507 -2.148 13.276 1.00 75.81 305 ASP A O 1
ATOM 2531 N N . ILE A 1 306 ? -9.594 -2.017 15.307 1.00 82.94 306 ILE A N 1
ATOM 2532 C CA . ILE A 1 306 ? -8.326 -1.443 14.840 1.00 82.94 306 ILE A CA 1
ATOM 2533 C C . ILE A 1 306 ? -7.160 -2.157 15.513 1.00 82.94 306 ILE A C 1
ATOM 2535 O O . ILE A 1 306 ? -7.100 -2.287 16.740 1.00 82.94 306 ILE A O 1
ATOM 2539 N N . TYR A 1 307 ? -6.230 -2.652 14.700 1.00 82.62 307 TYR A N 1
ATOM 2540 C CA . TYR A 1 307 ? -5.109 -3.460 15.169 1.00 82.62 307 TYR A CA 1
ATOM 2541 C C . TYR A 1 307 ? -3.880 -3.334 14.263 1.00 82.62 307 TYR A C 1
ATOM 2543 O O . TYR A 1 307 ? -3.982 -3.023 13.075 1.00 82.62 307 TYR A O 1
ATOM 2551 N N . LEU A 1 308 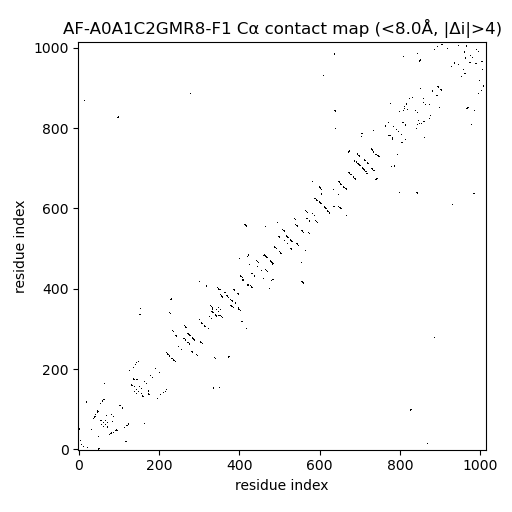? -2.712 -3.600 14.846 1.00 86.06 308 LEU A N 1
ATOM 2552 C CA . LEU A 1 308 ? -1.427 -3.704 14.162 1.00 86.06 308 LEU A CA 1
ATOM 2553 C C . LEU A 1 308 ? -1.032 -5.175 14.016 1.00 86.06 308 LEU A C 1
ATOM 2555 O O . LEU A 1 308 ? -1.227 -5.961 14.944 1.00 86.06 308 LEU A O 1
ATOM 2559 N N . ILE A 1 309 ? -0.449 -5.538 12.876 1.00 81.25 309 ILE A N 1
ATOM 2560 C CA . ILE A 1 309 ? 0.215 -6.831 12.669 1.00 81.25 309 ILE A CA 1
ATOM 2561 C C . ILE A 1 309 ? 1.694 -6.576 12.379 1.00 81.25 309 ILE A C 1
ATOM 2563 O O . ILE A 1 309 ? 2.014 -5.793 11.483 1.00 81.25 309 ILE A O 1
ATOM 2567 N N . SER A 1 310 ? 2.581 -7.218 13.136 1.00 78.81 310 SER A N 1
ATOM 2568 C CA . SER A 1 310 ? 4.032 -7.169 12.925 1.00 78.81 310 SER A CA 1
ATOM 2569 C C . SER A 1 310 ? 4.503 -8.116 11.810 1.00 78.81 310 SER A C 1
ATOM 2571 O O . SER A 1 310 ? 3.758 -8.999 11.375 1.00 78.81 310 SER A O 1
ATOM 2573 N N . CYS A 1 311 ? 5.766 -8.007 11.379 1.00 65.12 311 CYS A N 1
ATOM 2574 C CA . CYS A 1 311 ? 6.391 -8.977 10.461 1.00 65.12 311 CYS A CA 1
ATOM 2575 C C . CYS A 1 311 ? 6.327 -10.423 10.973 1.00 65.12 311 CYS A C 1
ATOM 2577 O O . CYS A 1 311 ? 6.214 -11.361 10.188 1.00 65.12 311 CYS A O 1
ATOM 2579 N N . SER A 1 312 ? 6.404 -10.600 12.293 1.00 61.47 312 SER A N 1
ATOM 2580 C CA . SER A 1 312 ? 6.334 -11.901 12.964 1.00 61.47 312 SER A CA 1
ATOM 2581 C C . SER A 1 312 ? 4.914 -12.488 13.013 1.00 61.47 312 SER A C 1
ATOM 2583 O O . SER A 1 312 ? 4.735 -13.632 13.432 1.00 61.47 312 SER A O 1
ATOM 2585 N N . GLY A 1 313 ? 3.904 -11.739 12.555 1.00 63.03 313 GLY A N 1
ATOM 2586 C CA . GLY A 1 313 ? 2.497 -12.141 12.579 1.00 63.03 313 GLY A CA 1
ATOM 2587 C C . GLY A 1 313 ? 1.814 -11.900 13.927 1.00 63.03 313 GLY A C 1
ATOM 2588 O O . GLY A 1 313 ? 0.691 -12.364 14.136 1.00 63.03 313 GLY A O 1
ATOM 2589 N N . GLU A 1 314 ? 2.460 -11.182 14.850 1.00 72.75 314 GLU A N 1
ATOM 2590 C CA . GLU A 1 314 ? 1.865 -10.827 16.136 1.00 72.75 314 GLU A CA 1
ATOM 2591 C C . GLU A 1 314 ? 0.815 -9.724 15.944 1.00 72.75 314 GLU A C 1
ATOM 2593 O O . GLU A 1 314 ? 1.098 -8.648 15.413 1.00 72.75 314 GLU A O 1
ATOM 2598 N N . LYS A 1 315 ? -0.416 -9.997 16.392 1.00 77.88 315 LYS A N 1
ATOM 2599 C CA . LYS A 1 315 ? -1.540 -9.060 16.328 1.00 77.88 315 LYS A CA 1
ATOM 2600 C C . LYS A 1 315 ? -1.654 -8.277 17.633 1.00 77.88 315 LYS A C 1
ATOM 2602 O O . LYS A 1 315 ? -1.954 -8.843 18.682 1.00 77.88 315 LYS A O 1
ATOM 2607 N N . THR A 1 316 ? -1.499 -6.960 17.550 1.00 80.25 316 THR A N 1
ATOM 2608 C CA . THR A 1 316 ? -1.691 -6.030 18.668 1.00 80.25 316 THR A CA 1
ATOM 2609 C C . THR A 1 316 ? -2.978 -5.237 18.483 1.00 80.25 316 THR A C 1
ATOM 2611 O O . THR A 1 316 ? -3.152 -4.560 17.475 1.00 80.25 316 THR A O 1
ATOM 2614 N N . ASN A 1 317 ? -3.882 -5.279 19.463 1.00 77.19 317 ASN A N 1
ATOM 2615 C CA . ASN A 1 317 ? -5.101 -4.469 19.434 1.00 77.19 317 ASN A CA 1
ATOM 2616 C C . ASN A 1 317 ? -4.799 -2.996 19.772 1.00 77.19 317 ASN A C 1
ATOM 2618 O O . ASN A 1 317 ? -4.153 -2.706 20.781 1.00 77.19 317 ASN A O 1
ATOM 2622 N N . CYS A 1 318 ? -5.324 -2.078 18.960 1.00 79.19 318 CYS A N 1
ATOM 2623 C CA . CYS A 1 318 ? -5.133 -0.635 19.094 1.00 79.19 318 CYS A CA 1
ATOM 2624 C C . CYS A 1 318 ? -6.465 0.124 19.233 1.00 79.19 318 CYS A C 1
ATOM 2626 O O . CYS A 1 318 ? -6.554 1.289 18.853 1.00 79.19 318 CYS A O 1
ATOM 2628 N N . GLN A 1 319 ? -7.511 -0.501 19.795 1.00 76.25 319 GLN A N 1
ATOM 2629 C CA . GLN A 1 319 ? -8.872 0.063 19.861 1.00 76.25 319 GLN A CA 1
ATOM 2630 C C . GLN A 1 319 ? -8.951 1.447 20.521 1.00 76.25 319 GLN A C 1
ATOM 2632 O O . GLN A 1 319 ? -9.840 2.237 20.219 1.00 76.25 319 GLN A O 1
ATOM 2637 N N . HIS A 1 320 ? -8.003 1.766 21.399 1.00 71.50 320 HIS A N 1
ATOM 2638 C CA . HIS A 1 320 ? -7.885 3.074 22.039 1.00 71.50 320 HIS A CA 1
ATOM 2639 C C . HIS A 1 320 ? -7.710 4.244 21.058 1.00 71.50 320 HIS A C 1
ATOM 2641 O O . HIS A 1 320 ? -7.930 5.382 21.457 1.00 71.50 320 HIS A O 1
ATOM 2647 N N . LEU A 1 321 ? -7.345 3.979 19.800 1.00 75.12 321 LEU A N 1
ATOM 2648 C CA . LEU A 1 321 ? -7.185 4.990 18.755 1.00 75.12 321 LEU A CA 1
ATOM 2649 C C . LEU A 1 321 ? -8.506 5.442 18.125 1.00 75.12 321 LEU A C 1
ATOM 2651 O O . LEU A 1 321 ? -8.504 6.457 17.443 1.00 75.12 321 LEU A O 1
ATOM 2655 N N . ILE A 1 322 ? -9.613 4.714 18.318 1.00 78.00 322 ILE A N 1
ATOM 2656 C CA . ILE A 1 322 ? -10.957 5.124 17.880 1.00 78.00 322 ILE A CA 1
ATOM 2657 C C . ILE A 1 322 ? -11.907 4.881 19.049 1.00 78.00 322 ILE A C 1
ATOM 2659 O O . ILE A 1 322 ? -12.337 3.754 19.309 1.00 78.00 322 ILE A O 1
ATOM 2663 N N . THR A 1 323 ? -12.197 5.948 19.788 1.00 66.31 323 THR A N 1
ATOM 2664 C CA . THR A 1 323 ? -12.839 5.861 21.108 1.00 66.31 323 THR A CA 1
ATOM 2665 C C . THR A 1 323 ? -14.349 6.069 21.091 1.00 66.31 323 THR A C 1
ATOM 2667 O O . THR A 1 323 ? -15.011 5.688 22.055 1.00 66.31 323 THR A O 1
ATOM 2670 N N . HIS A 1 324 ? -14.913 6.657 20.032 1.00 74.31 324 HIS A N 1
ATOM 2671 C CA . HIS A 1 324 ? -16.338 6.981 19.969 1.00 74.31 324 HIS A CA 1
ATOM 2672 C C . HIS A 1 324 ? -16.905 6.896 18.543 1.00 74.31 324 HIS A C 1
ATOM 2674 O O . HIS A 1 324 ? -16.167 6.931 17.559 1.00 74.31 324 HIS A O 1
ATOM 2680 N N . LEU A 1 325 ? -18.232 6.763 18.447 1.00 78.31 325 LEU A N 1
ATOM 2681 C CA . LEU A 1 325 ? -19.005 6.695 17.201 1.00 78.31 325 LEU A CA 1
ATOM 2682 C C . LEU A 1 325 ? -20.011 7.846 17.110 1.00 78.31 325 LEU A C 1
ATOM 2684 O O . LEU A 1 325 ? -20.457 8.336 18.155 1.00 78.31 325 LEU A O 1
ATOM 2688 N N . PRO A 1 326 ? -20.481 8.185 15.896 1.00 79.00 326 PRO A N 1
ATOM 2689 C CA . PRO A 1 326 ? -21.652 9.030 15.709 1.00 79.00 326 PRO A CA 1
ATOM 2690 C C . PRO A 1 326 ? -22.899 8.295 16.225 1.00 79.00 326 PRO A C 1
ATOM 2692 O O . PRO A 1 326 ? -23.503 7.482 15.532 1.00 79.00 326 PRO A O 1
ATOM 2695 N N . ASN A 1 327 ? -23.295 8.538 17.477 1.00 77.44 327 ASN A N 1
ATOM 2696 C CA . ASN A 1 327 ? -24.536 7.979 18.009 1.00 77.44 327 ASN A CA 1
ATOM 2697 C C . ASN A 1 327 ? -25.716 8.909 17.702 1.00 77.44 327 ASN A C 1
ATOM 2699 O O . ASN A 1 327 ? -26.095 9.737 18.531 1.00 77.44 327 ASN A O 1
ATOM 2703 N N . LEU A 1 328 ? -26.313 8.726 16.525 1.00 78.12 328 LEU A N 1
ATOM 2704 C CA . LEU A 1 328 ? -27.423 9.550 16.046 1.00 78.12 328 LEU A CA 1
ATOM 2705 C C . LEU A 1 328 ? -28.780 9.239 16.706 1.00 78.12 328 LEU A C 1
ATOM 2707 O O . LEU A 1 328 ? -29.767 9.909 16.414 1.00 78.12 328 LEU A O 1
ATOM 2711 N N . THR A 1 329 ? -28.863 8.265 17.626 1.00 75.69 329 THR A N 1
ATOM 2712 C CA . THR A 1 329 ? -30.105 8.021 18.391 1.00 75.69 329 THR A CA 1
ATOM 2713 C C . THR A 1 329 ? -30.348 9.084 19.463 1.00 75.69 329 THR A C 1
ATOM 2715 O O . THR A 1 329 ? -31.409 9.110 20.082 1.00 75.69 329 THR A O 1
ATOM 2718 N N . LYS A 1 330 ? -29.352 9.927 19.745 1.00 80.31 330 LYS A N 1
ATOM 2719 C CA . LYS A 1 330 ? -29.423 11.048 20.685 1.00 80.31 330 LYS A CA 1
ATOM 2720 C C . LYS A 1 330 ? -28.892 12.314 20.015 1.00 80.31 330 LYS A C 1
ATOM 2722 O O . LYS A 1 330 ? -28.271 12.248 18.959 1.00 80.31 330 LYS A O 1
ATOM 2727 N N . ALA A 1 331 ? -29.135 13.464 20.636 1.00 85.19 331 ALA A N 1
ATOM 2728 C CA . ALA A 1 331 ? -28.539 14.715 20.186 1.00 85.19 331 ALA A CA 1
ATOM 2729 C C . ALA A 1 331 ? -27.000 14.634 20.263 1.00 85.19 331 ALA A C 1
ATOM 2731 O O . ALA A 1 331 ? -26.455 14.194 21.280 1.00 85.19 331 ALA A O 1
ATOM 2732 N N . THR A 1 332 ? -26.317 15.038 19.192 1.00 87.94 332 THR A N 1
ATOM 2733 C CA . THR A 1 332 ? -24.846 15.037 19.072 1.00 87.94 332 THR A CA 1
ATOM 2734 C C . THR A 1 332 ? -24.345 16.437 18.750 1.00 87.94 332 THR A C 1
ATOM 2736 O O . THR A 1 332 ? -25.006 17.156 18.002 1.00 87.94 332 THR A O 1
ATOM 2739 N N . LEU A 1 333 ? -23.208 16.824 19.333 1.00 88.25 333 LEU A N 1
ATOM 2740 C CA . LEU A 1 333 ? -22.583 18.130 19.129 1.00 88.25 333 LEU A CA 1
ATOM 2741 C C . LEU A 1 333 ? -21.551 18.048 18.008 1.00 88.25 333 LEU A C 1
ATOM 2743 O O . LEU A 1 333 ? -20.754 17.115 17.960 1.00 88.25 333 LEU A O 1
ATOM 2747 N N . TRP A 1 334 ? -21.558 19.048 17.140 1.00 88.88 334 TRP A N 1
ATOM 2748 C CA . TRP A 1 334 ? -20.666 19.163 16.004 1.00 88.88 334 TRP A CA 1
ATOM 2749 C C . TRP A 1 334 ? -20.087 20.572 15.926 1.00 88.88 334 TRP A C 1
ATOM 2751 O O . TRP A 1 334 ? -20.788 21.557 16.172 1.00 88.88 334 TRP A O 1
ATOM 2761 N N . THR A 1 335 ? -18.819 20.676 15.556 1.00 85.50 335 THR A N 1
ATOM 2762 C CA . THR A 1 335 ? -18.100 21.944 15.392 1.00 85.50 335 THR A CA 1
ATOM 2763 C C . THR A 1 335 ? -17.753 22.185 13.935 1.00 85.50 335 THR A C 1
ATOM 2765 O O . THR A 1 335 ? -17.566 21.247 13.161 1.00 85.50 335 THR A O 1
ATOM 2768 N N . LYS A 1 336 ? -17.722 23.456 13.528 1.00 78.19 336 LYS A N 1
ATOM 2769 C CA . LYS A 1 336 ? -17.394 23.830 12.150 1.00 78.19 336 LYS A CA 1
ATOM 2770 C C . LYS A 1 336 ? -15.928 23.497 11.862 1.00 78.19 336 LYS A C 1
ATOM 2772 O O . LYS A 1 336 ? -15.048 23.929 12.602 1.00 78.19 336 LYS A O 1
ATOM 2777 N N . TYR A 1 337 ? -15.683 22.749 10.789 1.00 68.69 337 TYR A N 1
ATOM 2778 C CA . TYR A 1 337 ? -14.343 22.515 10.244 1.00 68.69 337 TYR A CA 1
ATOM 2779 C C . TYR A 1 337 ? -14.091 23.401 9.024 1.00 68.69 337 TYR A C 1
ATOM 2781 O O . TYR A 1 337 ? -13.091 24.107 8.967 1.00 68.69 337 TYR A O 1
ATOM 2789 N N . SER A 1 338 ? -15.037 23.410 8.087 1.00 66.00 338 SER A N 1
ATOM 2790 C CA . SER A 1 338 ? -15.060 24.304 6.928 1.00 66.00 338 SER A CA 1
ATOM 2791 C C . SER A 1 338 ? -16.495 24.764 6.658 1.00 66.00 338 SER A C 1
ATOM 2793 O O . SER A 1 338 ? -17.405 24.436 7.419 1.00 66.00 338 SER A O 1
ATOM 2795 N N . GLU A 1 339 ? -16.731 25.533 5.593 1.00 62.78 339 GLU A N 1
ATOM 2796 C CA . GLU A 1 339 ? -18.097 25.927 5.201 1.00 62.78 339 GLU A CA 1
ATOM 2797 C C . GLU A 1 339 ? -19.027 24.726 4.942 1.00 62.78 339 GLU A C 1
ATOM 2799 O O . GLU A 1 339 ? -20.236 24.842 5.121 1.00 62.78 339 GLU A O 1
ATOM 2804 N N . GLU A 1 340 ? -18.476 23.564 4.570 1.00 70.31 340 GLU A N 1
ATOM 2805 C CA . GLU A 1 340 ? -19.253 22.375 4.189 1.00 70.31 340 GLU A CA 1
ATOM 2806 C C . GLU A 1 340 ? -18.935 21.124 5.020 1.00 70.31 340 GLU A C 1
ATOM 2808 O O . GLU A 1 340 ? -19.415 20.028 4.704 1.00 70.31 340 GLU A O 1
ATOM 2813 N N . GLN A 1 341 ? -18.125 21.248 6.073 1.00 81.38 341 GLN A N 1
ATOM 2814 C CA . GLN A 1 341 ? -17.701 20.100 6.870 1.00 81.38 341 GLN A CA 1
ATOM 2815 C C . GLN A 1 341 ? -17.732 20.399 8.365 1.00 81.38 341 GLN A C 1
ATOM 2817 O O . GLN A 1 341 ? -17.343 21.480 8.813 1.00 81.38 341 GLN A O 1
ATOM 2822 N N . TRP A 1 342 ? -18.156 19.401 9.141 1.00 85.38 342 TRP A N 1
ATOM 2823 C CA . TRP A 1 342 ? -18.328 19.510 10.587 1.00 85.38 342 TRP A CA 1
ATOM 2824 C C . TRP A 1 342 ? -17.727 18.313 11.317 1.00 85.38 342 TRP A C 1
ATOM 2826 O O . TRP A 1 342 ? -17.847 17.182 10.852 1.00 85.38 342 TRP A O 1
ATOM 2836 N N . ILE A 1 343 ? -17.105 18.550 12.468 1.00 85.62 343 ILE A N 1
ATOM 2837 C CA . ILE A 1 343 ? -16.431 17.529 13.277 1.00 85.62 343 ILE A CA 1
ATOM 2838 C C . ILE A 1 343 ? -17.312 17.138 14.455 1.00 85.62 343 ILE A C 1
ATOM 2840 O O . ILE A 1 343 ? -17.860 18.004 15.129 1.00 85.62 343 ILE A O 1
ATOM 2844 N N . LEU A 1 344 ? -17.448 15.837 14.706 1.00 87.62 344 LEU A N 1
ATOM 2845 C CA . LEU A 1 344 ? -18.162 15.323 15.870 1.00 87.62 344 LEU A CA 1
ATOM 2846 C C . LEU A 1 344 ? -17.371 15.619 17.146 1.00 87.62 344 LEU A C 1
ATOM 2848 O O . LEU A 1 344 ? -16.246 15.144 17.307 1.00 87.62 344 LEU A O 1
ATOM 2852 N N . GLU A 1 345 ? -17.994 16.328 18.080 1.00 84.94 345 GLU A N 1
ATOM 2853 C CA . GLU A 1 345 ? -17.471 16.488 19.429 1.00 84.94 345 GLU A CA 1
ATOM 2854 C C . GLU A 1 345 ? -17.937 15.326 20.302 1.00 84.94 345 GLU A C 1
ATOM 2856 O O . GLU A 1 345 ? -19.115 14.952 20.336 1.00 84.94 345 GLU A O 1
ATOM 2861 N N . ARG A 1 346 ? -16.999 14.754 21.054 1.00 77.94 346 ARG A N 1
ATOM 2862 C CA . ARG A 1 346 ? -17.321 13.697 22.014 1.00 77.94 346 ARG A CA 1
ATOM 2863 C C . ARG A 1 346 ? -18.076 14.233 23.229 1.00 77.94 346 ARG A C 1
ATOM 2865 O O . ARG A 1 346 ? -18.923 13.537 23.789 1.00 77.94 346 ARG A O 1
ATOM 2872 N N . SER A 1 347 ? -17.716 15.439 23.655 1.00 77.00 347 SER A N 1
ATOM 2873 C CA . SER A 1 347 ? -18.225 16.081 24.862 1.00 77.00 347 SER A CA 1
ATOM 2874 C C . SER A 1 347 ? -19.455 16.942 24.546 1.00 77.00 347 SER A C 1
ATOM 2876 O O . SER A 1 347 ? -19.689 17.310 23.395 1.00 77.00 347 SER A O 1
ATOM 2878 N N . ALA A 1 348 ? -20.255 17.282 25.559 1.00 79.44 348 ALA A N 1
ATOM 2879 C CA . ALA A 1 348 ? -21.350 18.248 25.384 1.00 79.44 348 ALA A CA 1
ATOM 2880 C C . ALA A 1 348 ? -20.854 19.709 25.354 1.00 79.44 348 ALA A C 1
ATOM 2882 O O . ALA A 1 348 ? -21.643 20.641 25.183 1.00 79.44 348 ALA A O 1
ATOM 2883 N N . HIS A 1 349 ? -19.552 19.910 25.534 1.00 82.81 349 HIS A N 1
ATOM 2884 C CA . HIS A 1 349 ? -18.887 21.198 25.584 1.00 82.81 349 HIS A CA 1
ATOM 2885 C C . HIS A 1 349 ? -17.934 21.345 24.395 1.00 82.81 349 HIS A C 1
ATOM 2887 O O . HIS A 1 349 ? -17.289 20.391 23.957 1.00 82.81 349 HIS A O 1
ATOM 2893 N N . THR A 1 350 ? -17.814 22.561 23.886 1.00 79.50 350 THR A N 1
ATOM 2894 C CA . THR A 1 350 ? -16.800 22.896 22.890 1.00 79.50 350 THR A CA 1
ATOM 2895 C C . THR A 1 350 ? -16.170 24.245 23.197 1.00 79.50 350 THR A C 1
ATOM 2897 O O . THR A 1 350 ? -16.817 25.134 23.754 1.00 79.50 350 THR A O 1
ATOM 2900 N N . ASP A 1 351 ? -14.899 24.369 22.833 1.00 75.69 351 ASP A N 1
ATOM 2901 C CA . ASP A 1 351 ? -14.111 25.597 22.822 1.00 75.69 351 ASP A CA 1
ATOM 2902 C C . ASP A 1 351 ? -14.513 26.528 21.670 1.00 75.69 351 ASP A C 1
ATOM 2904 O O . ASP A 1 351 ? -14.326 27.740 21.764 1.00 75.69 351 ASP A O 1
ATOM 2908 N N . ALA A 1 352 ? -15.137 25.986 20.619 1.00 74.56 352 ALA A N 1
ATOM 2909 C CA . ALA A 1 352 ? -15.682 26.774 19.523 1.00 74.56 352 ALA A CA 1
ATOM 2910 C C . ALA A 1 352 ? -16.730 27.779 20.026 1.00 74.56 352 ALA A C 1
ATOM 2912 O O . ALA A 1 352 ? -17.449 27.510 20.986 1.00 74.56 352 ALA A O 1
ATOM 2913 N N . LEU A 1 353 ? -16.836 28.934 19.365 1.00 77.62 353 LEU A N 1
ATOM 2914 C CA . LEU A 1 353 ? -17.840 29.959 19.687 1.00 77.62 353 LEU A CA 1
ATOM 2915 C C . LEU A 1 353 ? -19.251 29.538 19.245 1.00 77.62 353 LEU A C 1
ATOM 2917 O O . LEU A 1 353 ? -20.228 29.794 19.953 1.00 77.62 353 LEU A O 1
ATOM 2921 N N . GLU A 1 354 ? -19.334 28.842 18.112 1.00 82.12 354 GLU A N 1
ATOM 2922 C CA . GLU A 1 354 ? -20.560 28.298 17.530 1.00 82.12 354 GLU A CA 1
ATOM 2923 C C . GLU A 1 354 ? -20.537 26.765 17.527 1.00 82.12 354 GLU A C 1
ATOM 2925 O O . GLU A 1 354 ? -19.497 26.140 17.308 1.00 82.12 354 GLU A O 1
ATOM 2930 N N . GLY A 1 355 ? -21.700 26.160 17.763 1.00 85.00 355 GLY A N 1
ATOM 2931 C CA . GLY A 1 355 ? -21.890 24.715 17.731 1.00 85.00 355 GLY A CA 1
ATOM 2932 C C . GLY A 1 355 ? -23.123 24.336 16.923 1.00 85.00 355 GLY A C 1
ATOM 2933 O O . GLY A 1 355 ? -24.060 25.121 16.760 1.00 85.00 355 GLY A O 1
ATOM 2934 N N . PHE A 1 356 ? -23.130 23.105 16.430 1.00 88.06 356 PHE A N 1
ATOM 2935 C CA . PHE A 1 356 ? -24.244 22.528 15.695 1.00 88.06 356 PHE A CA 1
ATOM 2936 C C . PHE A 1 356 ? -24.717 21.267 16.402 1.00 88.06 356 PHE A C 1
ATOM 2938 O O . PHE A 1 356 ? -23.911 20.432 16.804 1.00 88.06 356 PHE A O 1
ATOM 2945 N N . VAL A 1 357 ? -26.026 21.117 16.566 1.00 87.94 357 VAL A N 1
ATOM 2946 C CA . VAL A 1 357 ? -26.612 19.919 17.158 1.00 87.94 357 VAL A CA 1
ATOM 2947 C C . VAL A 1 357 ? -27.409 19.165 16.113 1.00 87.94 357 VAL A C 1
ATOM 2949 O O . VAL A 1 357 ? -28.376 19.687 15.555 1.00 87.94 357 VAL A O 1
ATOM 2952 N N . LEU A 1 358 ? -27.014 17.914 15.882 1.00 86.31 358 LEU A N 1
ATOM 2953 C CA . LEU A 1 358 ? -27.778 16.963 15.087 1.00 86.31 358 LEU A CA 1
ATOM 2954 C C . LEU A 1 358 ? -28.672 16.160 16.025 1.00 86.31 358 LEU A C 1
ATOM 2956 O O . LEU A 1 358 ? -28.176 15.509 16.950 1.00 86.31 358 LEU A O 1
ATOM 2960 N N . CYS A 1 359 ? -29.982 16.202 15.802 1.00 84.81 359 CYS A N 1
ATOM 2961 C CA . CYS A 1 359 ? -30.955 15.518 16.646 1.00 84.81 359 CYS A CA 1
ATOM 2962 C C . CYS A 1 359 ? -31.977 14.708 15.828 1.00 84.81 359 CYS A C 1
ATOM 2964 O O . CYS A 1 359 ? -32.412 15.151 14.760 1.00 84.81 359 CYS A O 1
ATOM 2966 N N . PRO A 1 360 ? -32.368 13.509 16.303 1.00 81.06 360 PRO A N 1
ATOM 2967 C CA . PRO A 1 360 ? -33.428 12.731 15.670 1.00 81.06 360 PRO A CA 1
ATOM 2968 C C . PRO A 1 360 ? -34.791 13.418 15.820 1.00 81.06 360 PRO A C 1
ATOM 2970 O O . PRO A 1 360 ? -35.079 14.031 16.851 1.00 81.06 360 PRO A O 1
ATOM 2973 N N . LEU A 1 361 ? -35.632 13.287 14.787 1.00 71.12 361 LEU A N 1
ATOM 2974 C CA . LEU A 1 361 ? -36.945 13.944 14.678 1.00 71.12 361 LEU A CA 1
ATOM 2975 C C . LEU A 1 361 ? -37.937 13.565 15.791 1.00 71.12 361 LEU A C 1
ATOM 2977 O O . LEU A 1 361 ? -38.874 14.313 16.047 1.00 71.12 361 LEU A O 1
ATOM 2981 N N . GLU A 1 362 ? -37.737 12.425 16.452 1.00 61.81 362 GLU A N 1
ATOM 2982 C CA . GLU A 1 362 ? -38.627 11.904 17.500 1.00 61.81 362 GLU A CA 1
ATOM 2983 C C . GLU A 1 362 ? -38.479 12.620 18.857 1.00 61.81 362 GLU A C 1
ATOM 2985 O O . GLU A 1 362 ? -39.301 12.427 19.754 1.00 61.81 362 GLU A O 1
ATOM 2990 N N . ASN A 1 363 ? -37.467 13.477 19.029 1.00 57.00 363 ASN A N 1
ATOM 2991 C CA . ASN A 1 363 ? -37.324 14.282 20.240 1.00 57.00 363 ASN A CA 1
ATOM 2992 C C . ASN A 1 363 ? -38.297 15.475 20.174 1.00 57.00 363 ASN A C 1
ATOM 2994 O O . ASN A 1 363 ? -38.092 16.414 19.419 1.00 57.00 363 ASN A O 1
ATOM 2998 N N . GLY A 1 364 ? -39.388 15.441 20.938 1.00 47.47 364 GLY A N 1
ATOM 2999 C CA . GLY A 1 364 ? -40.448 16.459 20.898 1.00 47.47 364 GLY A CA 1
ATOM 3000 C C . GLY A 1 364 ? -40.205 17.682 21.790 1.00 47.47 364 GLY A C 1
ATOM 3001 O O . GLY A 1 364 ? -40.945 17.870 22.751 1.00 47.47 364 GLY A O 1
ATOM 3002 N N . SER A 1 365 ? -39.198 18.518 21.508 1.00 55.69 365 SER A N 1
ATOM 3003 C CA . SER A 1 365 ? -39.044 19.826 22.178 1.00 55.69 365 SER A CA 1
ATOM 3004 C C . SER A 1 365 ? -39.328 21.004 21.238 1.00 55.69 365 SER A C 1
ATOM 3006 O O . SER A 1 365 ? -39.033 20.948 20.047 1.00 55.69 365 SER A O 1
ATOM 3008 N N . GLU A 1 366 ? -39.890 22.096 21.770 1.00 51.50 366 GLU A N 1
ATOM 3009 C CA . GLU A 1 366 ? -40.255 23.303 20.998 1.00 51.50 366 GLU A CA 1
ATOM 3010 C C . GLU A 1 366 ? -39.052 23.950 20.281 1.00 51.50 366 GLU A C 1
ATOM 3012 O O . GLU A 1 366 ? -39.203 24.502 19.192 1.00 51.50 366 GLU A O 1
ATOM 3017 N N . ASN A 1 367 ? -37.834 23.794 20.817 1.00 55.12 367 ASN A N 1
ATOM 3018 C CA . ASN A 1 367 ? -36.595 24.301 20.209 1.00 55.12 367 ASN A CA 1
ATOM 3019 C C . ASN A 1 367 ? -36.195 23.574 18.906 1.00 55.12 367 ASN A C 1
ATOM 3021 O O . ASN A 1 367 ? -35.316 24.048 18.190 1.00 55.12 367 ASN A O 1
ATOM 3025 N N . ILE A 1 368 ? -36.816 22.432 18.584 1.00 57.47 368 ILE A N 1
ATOM 3026 C CA . ILE A 1 368 ? -36.477 21.599 17.413 1.00 57.47 368 ILE A CA 1
ATOM 3027 C C . ILE A 1 368 ? -37.174 22.089 16.130 1.00 57.47 368 ILE A C 1
ATOM 3029 O O . ILE A 1 368 ? -36.763 21.733 15.024 1.00 57.47 368 ILE A O 1
ATOM 3033 N N . ALA A 1 369 ? -38.176 22.969 16.247 1.00 55.16 369 ALA A N 1
ATOM 3034 C CA . ALA A 1 369 ? -38.933 23.493 15.107 1.00 55.16 369 ALA A CA 1
ATOM 3035 C C . ALA A 1 369 ? -38.106 24.384 14.153 1.00 55.16 369 ALA A C 1
ATOM 3037 O O . ALA A 1 369 ? -38.434 24.462 12.970 1.00 55.16 369 ALA A O 1
ATOM 3038 N N . ASN A 1 370 ? -37.017 24.998 14.635 1.00 62.28 370 ASN A N 1
ATOM 3039 C CA . ASN A 1 370 ? -36.210 25.973 13.883 1.00 62.28 370 ASN A CA 1
ATOM 3040 C C . ASN A 1 370 ? -34.996 25.374 13.140 1.00 62.28 370 ASN A C 1
ATOM 3042 O O . ASN A 1 370 ? -34.255 26.116 12.503 1.00 62.28 370 ASN A O 1
ATOM 3046 N N . GLY A 1 371 ? -34.756 24.061 13.235 1.00 68.31 371 GLY A N 1
ATOM 3047 C CA . GLY A 1 371 ? -33.599 23.408 12.605 1.00 68.31 371 GLY A CA 1
ATOM 3048 C C . GLY A 1 371 ? -33.832 23.003 11.148 1.00 68.31 371 GLY A C 1
ATOM 3049 O O . GLY A 1 371 ? -34.929 22.564 10.788 1.00 68.31 371 GLY A O 1
ATOM 3050 N N . GLU A 1 372 ? -32.788 23.066 10.323 1.00 80.50 372 GLU A N 1
ATOM 3051 C CA . GLU A 1 372 ? -32.800 22.536 8.954 1.00 80.50 372 GLU A CA 1
ATOM 3052 C C . GLU A 1 372 ? -32.937 21.008 8.967 1.00 80.50 372 GLU A C 1
ATOM 3054 O O . GLU A 1 372 ? -32.528 20.341 9.921 1.00 80.50 372 GLU A O 1
ATOM 3059 N N . CYS A 1 373 ? -33.543 20.429 7.928 1.00 80.94 373 CYS A N 1
ATOM 3060 C CA . CYS A 1 373 ? -33.662 18.978 7.815 1.00 80.94 373 CYS A CA 1
ATOM 3061 C C . CYS A 1 373 ? -32.545 18.426 6.931 1.00 80.94 373 CYS A C 1
ATOM 3063 O O . CYS A 1 373 ? -32.394 18.855 5.789 1.00 80.94 373 CYS A O 1
ATOM 3065 N N . VAL A 1 374 ? -31.798 17.453 7.450 1.00 82.31 374 VAL A N 1
ATOM 3066 C CA . VAL A 1 374 ? -30.729 16.778 6.707 1.00 82.31 374 VAL A CA 1
ATOM 3067 C C . VAL A 1 374 ? -30.966 15.276 6.725 1.00 82.31 374 VAL A C 1
ATOM 3069 O O . VAL A 1 374 ? -31.447 14.725 7.715 1.00 82.31 374 VAL A O 1
ATOM 3072 N N . VAL A 1 375 ? -30.650 14.609 5.619 1.00 80.25 375 VAL A N 1
ATOM 3073 C CA . VAL A 1 375 ? -30.758 13.154 5.489 1.00 80.25 375 VAL A CA 1
ATOM 3074 C C . VAL A 1 375 ? -29.371 12.544 5.627 1.00 80.25 375 VAL A C 1
ATOM 3076 O O . VAL A 1 375 ? -28.425 13.012 5.001 1.00 80.25 375 VAL A O 1
ATOM 3079 N N . ILE A 1 376 ? -29.253 11.504 6.449 1.00 77.38 376 ILE A N 1
ATOM 3080 C CA . ILE A 1 376 ? -28.028 10.719 6.619 1.00 77.38 376 ILE A CA 1
ATOM 3081 C C . ILE A 1 376 ? -28.424 9.249 6.570 1.00 77.38 376 ILE A C 1
ATOM 3083 O O . ILE A 1 376 ? -29.288 8.819 7.334 1.00 77.38 376 ILE A O 1
ATOM 3087 N N . ALA A 1 377 ? -27.822 8.485 5.654 1.00 69.31 377 ALA A N 1
ATOM 3088 C CA . ALA A 1 377 ? -28.114 7.058 5.467 1.00 69.31 377 ALA A CA 1
ATOM 3089 C C . ALA A 1 377 ? -29.629 6.742 5.358 1.00 69.31 377 ALA A C 1
ATOM 3091 O O . ALA A 1 377 ? -30.120 5.762 5.913 1.00 69.31 377 ALA A O 1
ATOM 3092 N N . GLY A 1 378 ? -30.391 7.611 4.681 1.00 70.62 378 GLY A N 1
ATOM 3093 C CA . GLY A 1 378 ? -31.838 7.458 4.484 1.00 70.62 378 GLY A CA 1
ATOM 3094 C C . GLY A 1 378 ? -32.722 7.849 5.677 1.00 70.62 378 GLY A C 1
ATOM 3095 O O . GLY A 1 378 ? -33.942 7.788 5.555 1.00 70.62 378 GLY A O 1
ATOM 3096 N N . THR A 1 379 ? -32.145 8.282 6.805 1.00 78.19 379 THR A N 1
ATOM 3097 C CA . THR A 1 379 ? -32.892 8.783 7.973 1.00 78.19 379 THR A CA 1
ATOM 3098 C C . THR A 1 379 ? -32.809 10.306 8.047 1.00 78.19 379 THR A C 1
ATOM 3100 O O . THR A 1 379 ? -31.746 10.888 7.831 1.00 78.19 379 THR A O 1
ATOM 3103 N N . SER A 1 380 ? -33.930 10.962 8.348 1.00 81.88 380 SER A N 1
ATOM 3104 C CA . SER A 1 380 ? -34.008 12.420 8.471 1.00 81.88 380 SER A CA 1
ATOM 3105 C C . SER A 1 380 ? -33.706 12.890 9.896 1.00 81.88 380 SER A C 1
ATOM 3107 O O . SER A 1 380 ? -34.254 12.376 10.872 1.00 81.88 380 SER A O 1
ATOM 3109 N N . PHE A 1 381 ? -32.876 13.923 10.001 1.00 84.81 381 PHE A N 1
ATOM 3110 C CA . PHE A 1 381 ? -32.456 14.561 11.245 1.00 84.81 381 PHE A CA 1
ATOM 3111 C C . PHE A 1 381 ? -32.710 16.067 11.193 1.00 84.81 381 PHE A C 1
ATOM 3113 O O . PHE A 1 381 ? -32.878 16.651 10.119 1.00 84.81 381 PHE A O 1
ATOM 3120 N N . ARG A 1 382 ? -32.725 16.697 12.368 1.00 85.19 382 ARG A N 1
ATOM 3121 C CA . ARG A 1 382 ? -32.750 18.153 12.528 1.00 85.19 382 ARG A CA 1
ATOM 3122 C C . ARG A 1 382 ? -31.359 18.658 12.873 1.00 85.19 382 ARG A C 1
ATOM 3124 O O . ARG A 1 382 ? -30.710 18.121 13.770 1.00 85.19 382 ARG A O 1
ATOM 3131 N N . TRP A 1 383 ? -30.941 19.696 12.166 1.00 85.75 383 TRP A N 1
ATOM 3132 C CA . TRP A 1 383 ? -29.649 20.352 12.288 1.00 85.75 383 TRP A CA 1
ATOM 3133 C C . TRP A 1 383 ? -29.849 21.767 12.829 1.00 85.75 383 TRP A C 1
ATOM 3135 O O . TRP A 1 383 ? -30.505 22.594 12.195 1.00 85.75 383 TRP A O 1
ATOM 3145 N N . ILE A 1 384 ? -29.355 22.024 14.042 1.00 86.56 384 ILE A N 1
ATOM 3146 C CA . ILE A 1 384 ? -29.622 23.263 14.786 1.00 86.56 384 ILE A CA 1
ATOM 3147 C C . ILE A 1 384 ? -28.302 23.960 15.099 1.00 86.56 384 ILE A C 1
ATOM 3149 O O . ILE A 1 384 ? -27.469 23.410 15.817 1.00 86.56 384 ILE A O 1
ATOM 3153 N N . LYS A 1 385 ? -28.134 25.189 14.611 1.00 86.19 385 LYS A N 1
ATOM 3154 C CA . LYS A 1 385 ? -27.022 26.068 14.991 1.00 86.19 385 LYS A CA 1
ATOM 3155 C C . LYS A 1 385 ? -27.327 26.768 16.319 1.00 86.19 385 LYS A C 1
ATOM 3157 O O . LYS A 1 385 ? -28.449 27.235 16.515 1.00 86.19 385 LYS A O 1
ATOM 3162 N N . PHE A 1 386 ? -26.344 26.872 17.213 1.00 86.19 386 PHE A N 1
ATOM 3163 C CA . PHE A 1 386 ? -26.484 27.609 18.470 1.00 86.19 386 PHE A CA 1
ATOM 3164 C C . PHE A 1 386 ? -25.175 28.259 18.935 1.00 86.19 386 PHE A C 1
ATOM 3166 O O . PHE A 1 386 ? -24.077 27.854 18.552 1.00 86.19 386 PHE A O 1
ATOM 3173 N N . GLU A 1 387 ? -25.319 29.249 19.815 1.00 84.88 387 GLU A N 1
ATOM 3174 C CA . GLU A 1 387 ? -24.229 29.928 20.513 1.00 84.88 387 GLU A CA 1
ATOM 3175 C C . GLU A 1 387 ? -24.533 29.943 22.021 1.00 84.88 387 GLU A C 1
ATOM 3177 O O . GLU A 1 387 ? -25.691 30.015 22.436 1.00 84.88 387 GLU A O 1
ATOM 3182 N N . HIS A 1 388 ? -23.491 29.901 22.849 1.00 83.12 388 HIS A N 1
ATOM 3183 C CA . HIS A 1 388 ? -23.507 29.869 24.315 1.00 83.12 388 HIS A CA 1
ATOM 3184 C C . HIS A 1 388 ? -24.057 28.581 24.932 1.00 83.12 388 HIS A C 1
ATOM 3186 O O . HIS A 1 388 ? -23.307 27.821 25.546 1.00 83.12 388 HIS A O 1
ATOM 3192 N N . THR A 1 389 ? -25.367 28.335 24.869 1.00 86.12 389 THR A N 1
ATOM 3193 C CA . THR A 1 389 ? -25.987 27.179 25.534 1.00 86.12 389 THR A CA 1
ATOM 3194 C C . THR A 1 389 ? -27.264 26.744 24.830 1.00 86.12 389 THR A C 1
ATOM 3196 O O . THR A 1 389 ? -28.146 27.559 24.575 1.00 86.12 389 THR A O 1
ATOM 3199 N N . LEU A 1 390 ? -27.395 25.442 24.581 1.00 85.06 390 LEU A N 1
ATOM 3200 C CA . LEU A 1 390 ? -28.600 24.826 24.033 1.00 85.06 390 LEU A CA 1
ATOM 3201 C C . LEU A 1 390 ? -28.947 23.577 24.838 1.00 85.06 390 LEU A C 1
ATOM 3203 O O . LEU A 1 390 ? -28.106 22.706 25.031 1.00 85.06 390 LEU A O 1
ATOM 3207 N N . THR A 1 391 ? -30.196 23.455 25.278 1.00 83.25 391 THR A N 1
ATOM 3208 C CA . THR A 1 391 ? -30.669 22.256 25.982 1.00 83.25 391 THR A CA 1
ATOM 3209 C C . THR A 1 391 ? -31.652 21.496 25.102 1.00 83.25 391 THR A C 1
ATOM 3211 O O . THR A 1 391 ? -32.673 22.047 24.686 1.00 83.25 391 THR A O 1
ATOM 3214 N N . ILE A 1 392 ? -31.349 20.223 24.837 1.00 77.12 392 ILE A N 1
ATOM 3215 C CA . ILE A 1 392 ? -32.234 19.285 24.138 1.00 77.12 392 ILE A CA 1
ATOM 3216 C C . ILE A 1 392 ? -32.444 18.063 25.035 1.00 77.12 392 ILE A C 1
ATOM 3218 O O . ILE A 1 392 ? -31.501 17.336 25.353 1.00 77.12 392 ILE A O 1
ATOM 3222 N N . GLY A 1 393 ? -33.691 17.829 25.451 1.00 75.69 393 GLY A N 1
ATOM 3223 C CA . GLY A 1 393 ? -34.022 16.758 26.393 1.00 75.69 393 GLY A CA 1
ATOM 3224 C C . GLY A 1 393 ? -33.308 16.948 27.736 1.00 75.69 393 GLY A C 1
ATOM 3225 O O . GLY A 1 393 ? -33.457 17.984 28.376 1.00 75.69 393 GLY A O 1
ATOM 3226 N N . SER A 1 394 ? -32.525 15.951 28.158 1.00 70.75 394 SER A N 1
ATOM 3227 C CA . SER A 1 394 ? -31.730 15.983 29.396 1.00 70.75 394 SER A CA 1
ATOM 3228 C C . SER A 1 394 ? -30.300 16.508 29.216 1.00 70.75 394 SER A C 1
ATOM 3230 O O . SER A 1 394 ? -29.539 16.522 30.182 1.00 70.75 394 SER A O 1
ATOM 3232 N N . THR A 1 395 ? -29.898 16.864 27.993 1.00 78.12 395 THR A N 1
ATOM 3233 C CA . THR A 1 395 ? -28.514 17.234 27.676 1.00 78.12 395 THR A CA 1
ATOM 3234 C C . THR A 1 395 ? -28.417 18.727 27.403 1.00 78.12 395 THR A C 1
ATOM 3236 O O . THR A 1 395 ? -29.123 19.262 26.548 1.00 78.12 395 THR A O 1
ATOM 3239 N N . THR A 1 396 ? -27.518 19.391 28.126 1.00 84.69 396 THR A N 1
ATOM 3240 C CA . THR A 1 396 ? -27.175 20.799 27.922 1.00 84.69 396 THR A CA 1
ATOM 3241 C C . THR A 1 396 ? -25.835 20.882 27.207 1.00 84.69 396 THR A C 1
ATOM 3243 O O . THR A 1 396 ? -24.821 20.451 27.748 1.00 84.69 396 THR A O 1
ATOM 3246 N N . PHE A 1 397 ? -25.849 21.448 26.006 1.00 85.12 397 PHE A N 1
ATOM 3247 C CA . PHE A 1 397 ? -24.678 21.726 25.190 1.00 85.12 397 PHE A CA 1
ATOM 3248 C C . PHE A 1 397 ? -24.183 23.148 25.444 1.00 85.12 397 PHE A C 1
ATOM 3250 O O . PHE A 1 397 ? -25.004 24.057 25.589 1.00 85.12 397 PHE A O 1
ATOM 3257 N N . LYS A 1 398 ? -22.863 23.356 25.486 1.00 84.00 398 LYS A N 1
ATOM 3258 C CA . LYS A 1 398 ? -22.258 24.679 25.717 1.00 84.00 398 LYS A CA 1
ATOM 3259 C C . LYS A 1 398 ? -21.105 24.963 24.760 1.00 84.00 398 LYS A C 1
ATOM 3261 O O . LYS A 1 398 ? -20.291 24.079 24.506 1.00 84.00 398 LYS A O 1
ATOM 3266 N N . THR A 1 399 ? -21.018 26.204 24.292 1.00 84.25 399 THR A N 1
ATOM 3267 C CA . THR A 1 399 ? -19.910 26.709 23.463 1.00 84.25 399 THR A CA 1
ATOM 3268 C C . THR A 1 399 ? -18.993 27.629 24.287 1.00 84.25 399 THR A C 1
ATOM 3270 O O . THR A 1 399 ? -19.361 28.042 25.392 1.00 84.25 399 THR A O 1
ATOM 3273 N N . GLY A 1 400 ? -17.775 27.905 23.810 1.00 76.06 400 GLY A N 1
ATOM 3274 C CA . GLY A 1 400 ? -16.776 28.738 24.498 1.00 76.06 400 GLY A CA 1
ATOM 3275 C C . GLY A 1 400 ? -16.258 28.173 25.831 1.00 76.06 400 GLY A C 1
ATOM 3276 O O . GLY A 1 400 ? -15.870 28.933 26.720 1.00 76.06 400 GLY A O 1
ATOM 3277 N N . CYS A 1 401 ? -16.290 26.851 26.014 1.00 75.50 401 CYS A N 1
ATOM 3278 C CA . CYS A 1 401 ? -15.870 26.164 27.237 1.00 75.50 401 CYS A CA 1
ATOM 3279 C C . CYS A 1 401 ? -14.677 25.235 26.966 1.00 75.50 401 CYS A C 1
ATOM 3281 O O . CYS A 1 401 ? -14.613 24.588 25.927 1.00 75.50 401 CYS A O 1
ATOM 3283 N N . ARG A 1 402 ? -13.756 25.098 27.930 1.00 73.06 402 ARG A N 1
ATOM 3284 C CA . ARG A 1 402 ? -12.661 24.116 27.830 1.00 73.06 402 ARG A CA 1
ATOM 3285 C C . ARG A 1 402 ? -13.210 22.695 27.691 1.00 73.06 402 ARG A C 1
ATOM 3287 O O . ARG A 1 402 ? -14.149 22.333 28.402 1.00 73.06 402 ARG A O 1
ATOM 3294 N N . LYS A 1 403 ? -12.569 21.891 26.840 1.00 76.56 403 LYS A N 1
ATOM 3295 C CA . LYS A 1 403 ? -12.885 20.472 26.632 1.00 76.56 403 LYS A CA 1
ATOM 3296 C C . LYS A 1 403 ? -11.833 19.552 27.245 1.00 76.56 403 LYS A C 1
ATOM 3298 O O . LYS A 1 403 ? -10.689 19.947 27.463 1.00 76.56 403 LYS A O 1
ATOM 3303 N N . ILE A 1 404 ? -12.247 18.323 27.526 1.00 79.31 404 ILE A N 1
ATOM 3304 C CA . ILE A 1 404 ? -11.386 17.219 27.959 1.00 79.31 404 ILE A CA 1
ATOM 3305 C C . ILE A 1 404 ? -11.680 16.003 27.082 1.00 79.31 404 ILE A C 1
ATOM 3307 O O . ILE A 1 404 ? -12.812 15.834 26.629 1.00 79.31 404 ILE A O 1
ATOM 3311 N N . ASP A 1 405 ? -10.687 15.143 26.880 1.00 77.69 405 ASP A N 1
ATOM 3312 C CA . ASP A 1 405 ? -10.882 13.827 26.263 1.00 77.69 405 ASP A CA 1
ATOM 3313 C C . ASP A 1 405 ? -10.533 12.720 27.264 1.00 77.69 405 ASP A C 1
ATOM 3315 O O . ASP A 1 405 ? -9.817 12.948 28.239 1.00 77.69 405 ASP A O 1
ATOM 3319 N N . TRP A 1 406 ? -11.062 11.512 27.081 1.00 84.12 406 TRP A N 1
ATOM 3320 C CA . TRP A 1 406 ? -10.846 10.420 28.029 1.00 84.12 406 TRP A CA 1
ATOM 3321 C C . TRP A 1 406 ? -10.866 9.033 27.393 1.00 84.12 406 TRP A C 1
ATOM 3323 O O . TRP A 1 406 ? -11.706 8.701 26.571 1.00 84.12 406 TRP A O 1
ATOM 3333 N N . HIS A 1 407 ? -9.997 8.131 27.821 1.00 81.75 407 HIS A N 1
ATOM 3334 C CA . HIS A 1 407 ? -10.006 6.743 27.375 1.00 81.75 407 HIS A CA 1
ATOM 3335 C C . HIS A 1 407 ? -10.360 5.807 28.530 1.00 81.75 407 HIS A C 1
ATOM 3337 O O . HIS A 1 407 ? -9.781 5.902 29.613 1.00 81.75 407 HIS A O 1
ATOM 3343 N N . I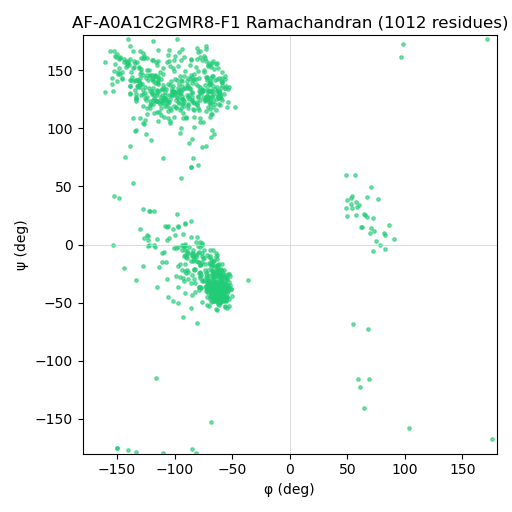LE A 1 408 ? -11.295 4.884 28.287 1.00 83.62 408 ILE A N 1
ATOM 3344 C CA . ILE A 1 408 ? -11.635 3.803 29.215 1.00 83.62 408 ILE A CA 1
ATOM 3345 C C . ILE A 1 408 ? -11.155 2.491 28.607 1.00 83.62 408 ILE A C 1
ATOM 3347 O O . ILE A 1 408 ? -11.580 2.127 27.512 1.00 83.62 408 ILE A O 1
ATOM 3351 N N . THR A 1 409 ? -10.287 1.776 29.324 1.00 80.44 409 THR A N 1
ATOM 3352 C CA . THR A 1 409 ? -9.709 0.523 28.827 1.00 80.44 409 THR A CA 1
ATOM 3353 C C . THR A 1 409 ? -10.776 -0.559 28.657 1.00 80.44 409 THR A C 1
ATOM 3355 O O . THR A 1 409 ? -11.426 -0.968 29.626 1.00 80.44 409 THR A O 1
ATOM 3358 N N . ASP A 1 410 ? -10.908 -1.048 27.425 1.00 79.69 410 ASP A N 1
ATOM 3359 C CA . ASP A 1 410 ? -11.787 -2.155 27.063 1.00 79.69 410 ASP A CA 1
ATOM 3360 C C . ASP A 1 410 ? -11.159 -3.503 27.457 1.00 79.69 410 ASP A C 1
ATOM 3362 O O . ASP A 1 410 ? -9.999 -3.785 27.163 1.00 79.69 410 ASP A O 1
ATOM 3366 N N . HIS A 1 411 ? -11.937 -4.335 28.143 1.00 84.50 411 HIS A N 1
ATOM 3367 C CA . HIS A 1 411 ? -11.572 -5.674 28.596 1.00 84.50 411 HIS A CA 1
ATOM 3368 C C . HIS A 1 411 ? -12.523 -6.741 28.028 1.00 84.50 411 HIS A C 1
ATOM 3370 O O . HIS A 1 411 ? -12.768 -7.763 28.684 1.00 84.50 411 HIS A O 1
ATOM 3376 N N . ARG A 1 412 ? -13.106 -6.504 26.845 1.00 85.75 412 ARG A N 1
ATOM 3377 C CA . ARG A 1 412 ? -13.968 -7.477 26.165 1.00 85.75 412 ARG A CA 1
ATOM 3378 C C . ARG A 1 412 ? -13.254 -8.834 26.007 1.00 85.75 412 ARG A C 1
ATOM 3380 O O . ARG A 1 412 ? -12.086 -8.876 25.619 1.00 85.75 412 ARG A O 1
ATOM 3387 N N . PRO A 1 413 ? -13.919 -9.957 26.324 1.00 85.69 413 PRO A N 1
ATOM 3388 C CA . PRO A 1 413 ? -13.350 -11.284 26.116 1.00 85.69 413 PRO A CA 1
ATOM 3389 C C . PRO A 1 413 ? -13.312 -11.648 24.624 1.00 85.69 413 PRO A C 1
ATOM 3391 O O . PRO A 1 413 ? -14.102 -11.141 23.833 1.00 85.69 413 PRO A O 1
ATOM 3394 N N . ALA A 1 414 ? -12.440 -12.587 24.241 1.00 79.31 414 ALA A N 1
ATOM 3395 C CA . ALA A 1 414 ? -12.171 -12.939 22.838 1.00 79.31 414 ALA A CA 1
ATOM 3396 C C . ALA A 1 414 ? -13.372 -13.521 22.059 1.00 79.31 414 ALA A C 1
ATOM 3398 O O . ALA A 1 414 ? -13.305 -13.668 20.837 1.00 79.31 414 ALA A O 1
ATOM 3399 N N . TRP A 1 415 ? -14.454 -13.891 22.751 1.00 84.56 415 TRP A N 1
ATOM 3400 C CA . TRP A 1 415 ? -15.707 -14.331 22.134 1.00 84.56 415 TRP A CA 1
ATOM 3401 C C . TRP A 1 415 ? -16.637 -13.168 21.742 1.00 84.56 415 TRP A C 1
ATOM 3403 O O . TRP A 1 415 ? -17.602 -13.408 21.022 1.00 84.56 415 TRP A O 1
ATOM 3413 N N . ILE A 1 416 ? -16.344 -11.928 22.153 1.00 85.06 416 ILE A N 1
ATOM 3414 C CA . ILE A 1 416 ? -17.023 -10.707 21.695 1.00 85.06 416 ILE A CA 1
ATOM 3415 C C . ILE A 1 416 ? -16.167 -10.039 20.611 1.00 85.06 416 ILE A C 1
ATOM 3417 O O . ILE A 1 416 ? -15.055 -9.602 20.898 1.00 85.06 416 ILE A O 1
ATOM 3421 N N . GLN A 1 417 ? -16.684 -9.929 19.383 1.00 77.00 417 GLN A N 1
ATOM 3422 C CA . GLN A 1 417 ? -16.019 -9.216 18.279 1.00 77.00 417 GLN A CA 1
ATOM 3423 C C . GLN A 1 417 ? -16.236 -7.695 18.395 1.00 77.00 417 GLN A C 1
ATOM 3425 O O . GLN A 1 417 ? -15.309 -6.946 18.711 1.00 77.00 417 GLN A O 1
ATOM 3430 N N . ARG A 1 418 ? -17.480 -7.236 18.212 1.00 81.00 418 ARG A N 1
ATOM 3431 C CA . ARG A 1 418 ? -17.893 -5.828 18.351 1.00 81.00 418 ARG A CA 1
ATOM 3432 C C . ARG A 1 418 ? -18.993 -5.685 19.399 1.00 81.00 418 ARG A C 1
ATOM 3434 O O . ARG A 1 418 ? -19.805 -6.592 19.584 1.00 81.00 418 ARG A O 1
ATOM 3441 N N . SER A 1 419 ? -19.050 -4.533 20.059 1.00 84.94 419 SER A N 1
ATOM 3442 C CA . SER A 1 419 ? -20.079 -4.192 21.046 1.00 84.94 419 SER A CA 1
ATOM 3443 C C . SER A 1 419 ? -20.497 -2.727 20.934 1.00 84.94 419 SER A C 1
ATOM 3445 O O . SER A 1 419 ? -19.741 -1.887 20.447 1.00 84.94 419 SER A O 1
ATOM 3447 N N . ASN A 1 420 ? -21.708 -2.427 21.404 1.00 83.31 420 ASN A N 1
ATOM 3448 C CA . ASN A 1 420 ? -22.246 -1.063 21.459 1.00 83.31 420 ASN A CA 1
ATOM 3449 C C . ASN A 1 420 ? -21.774 -0.245 22.681 1.00 83.31 420 ASN A C 1
ATOM 3451 O O . ASN A 1 420 ? -22.034 0.952 22.759 1.00 83.31 420 ASN A O 1
ATOM 3455 N N . TYR A 1 421 ? -21.102 -0.886 23.641 1.00 84.12 421 TYR A N 1
ATOM 3456 C CA . TYR A 1 421 ? -20.481 -0.255 24.808 1.00 84.12 421 TYR A CA 1
ATOM 3457 C C . TYR A 1 421 ? -19.077 -0.816 25.024 1.00 84.12 421 TYR A C 1
ATOM 3459 O O . TYR A 1 421 ? -18.824 -1.984 24.712 1.00 84.12 421 TYR A O 1
ATOM 3467 N N . THR A 1 422 ? -18.200 -0.017 25.637 1.00 85.12 422 THR A N 1
ATOM 3468 C CA . THR A 1 422 ? -16.932 -0.502 26.196 1.00 85.12 422 THR A CA 1
ATOM 3469 C C . THR A 1 422 ? -17.226 -1.546 27.268 1.00 85.12 422 THR A C 1
ATOM 3471 O O . THR A 1 422 ? -18.006 -1.297 28.197 1.00 85.12 422 THR A O 1
ATOM 3474 N N . VAL A 1 423 ? -16.617 -2.725 27.141 1.00 88.19 423 VAL A N 1
ATOM 3475 C CA . VAL A 1 423 ? -16.848 -3.845 28.057 1.00 88.19 423 VAL A CA 1
ATOM 3476 C C . VAL A 1 423 ? -15.761 -3.860 29.121 1.00 88.19 423 VAL A C 1
ATOM 3478 O O . VAL A 1 423 ? -14.575 -3.774 28.822 1.00 88.19 423 VAL A O 1
ATOM 3481 N N . ILE A 1 424 ? -16.148 -4.003 30.384 1.00 90.75 424 ILE A N 1
ATOM 3482 C CA . ILE A 1 424 ? -15.211 -4.107 31.508 1.00 90.75 424 ILE A CA 1
ATOM 3483 C C . ILE A 1 424 ? -15.488 -5.399 32.280 1.00 90.75 424 ILE A C 1
ATOM 3485 O O . ILE A 1 424 ? -16.630 -5.838 32.372 1.00 90.75 424 ILE A O 1
ATOM 3489 N N . ARG A 1 425 ? -14.449 -6.035 32.831 1.00 88.38 425 ARG A N 1
ATOM 3490 C CA . ARG A 1 425 ? -14.588 -7.243 33.683 1.00 88.38 425 ARG A CA 1
ATOM 3491 C C . ARG A 1 425 ? -14.239 -6.990 35.151 1.00 88.38 425 ARG A C 1
ATOM 3493 O O . ARG A 1 425 ? -14.533 -7.802 36.018 1.00 88.38 425 ARG A O 1
ATOM 3500 N N . ARG A 1 426 ? -13.572 -5.868 35.415 1.00 85.12 426 ARG A N 1
ATOM 3501 C CA . ARG A 1 426 ? -13.023 -5.441 36.708 1.00 85.12 426 ARG A CA 1
ATOM 3502 C C . ARG A 1 426 ? -13.018 -3.913 36.773 1.00 85.12 426 ARG A C 1
ATOM 3504 O O . ARG A 1 426 ? -13.495 -3.273 35.836 1.00 85.12 426 ARG A O 1
ATOM 3511 N N . LYS A 1 427 ? -12.453 -3.339 37.845 1.00 86.81 427 LYS A N 1
ATOM 3512 C CA . LYS A 1 427 ? -12.286 -1.883 38.001 1.00 86.81 427 LYS A CA 1
ATOM 3513 C C . LYS A 1 427 ? -11.695 -1.278 36.712 1.00 86.81 427 LYS A C 1
ATOM 3515 O O . LYS A 1 427 ? -10.596 -1.682 36.321 1.00 86.81 427 LYS A O 1
ATOM 3520 N N . PRO A 1 428 ? -12.412 -0.365 36.035 1.00 86.75 428 PRO A N 1
ATOM 3521 C CA . PRO A 1 428 ? -11.944 0.215 34.788 1.00 86.75 428 PRO A CA 1
ATOM 3522 C C . PRO A 1 428 ? -10.802 1.197 35.039 1.00 86.75 428 PRO A C 1
ATOM 3524 O O . PRO A 1 428 ? -10.794 1.929 36.032 1.00 86.75 428 PRO A O 1
ATOM 3527 N N . LYS A 1 429 ? -9.845 1.228 34.111 1.00 85.38 429 LYS A N 1
ATOM 3528 C CA . LYS A 1 429 ? -8.808 2.257 34.062 1.00 85.38 429 LYS A CA 1
ATOM 3529 C C . LYS A 1 429 ? -9.305 3.381 33.157 1.00 85.38 429 LYS A C 1
ATOM 3531 O O . LYS A 1 429 ? -9.668 3.121 32.011 1.00 85.38 429 LYS A O 1
ATOM 3536 N N . VAL A 1 430 ? -9.345 4.597 33.698 1.00 86.44 430 VAL A N 1
ATOM 3537 C CA . VAL A 1 430 ? -9.766 5.810 32.988 1.00 86.44 430 VAL A CA 1
ATOM 3538 C C . VAL A 1 430 ? -8.572 6.750 32.921 1.00 86.44 430 VAL A C 1
ATOM 3540 O O . VAL A 1 430 ? -7.998 7.095 33.954 1.00 86.44 430 VAL A O 1
ATOM 3543 N N . SER A 1 431 ? -8.195 7.139 31.712 1.00 82.62 431 SER A N 1
ATOM 3544 C CA . SER A 1 431 ? -7.156 8.131 31.444 1.00 82.62 431 SER A CA 1
ATOM 3545 C C . SER A 1 431 ? -7.823 9.367 30.865 1.00 82.62 431 SER A C 1
ATOM 3547 O O . SER A 1 431 ? -8.583 9.234 29.915 1.00 82.62 431 SER A O 1
ATOM 3549 N N . VAL A 1 432 ? -7.579 10.544 31.438 1.00 82.75 432 VAL A N 1
ATOM 3550 C CA . VAL A 1 432 ? -8.153 11.812 30.960 1.00 82.75 432 VAL A CA 1
ATOM 3551 C C . VAL A 1 432 ? -7.030 12.689 30.441 1.00 82.75 432 VAL A C 1
ATOM 3553 O O . VAL A 1 432 ? -5.964 12.753 31.057 1.00 82.75 432 VAL A O 1
ATOM 3556 N N . TYR A 1 433 ? -7.286 13.339 29.318 1.00 77.94 433 TYR A N 1
ATOM 3557 C CA . TYR A 1 433 ? -6.340 14.141 28.570 1.00 77.94 433 TYR A CA 1
ATOM 3558 C C . TYR A 1 433 ? -6.854 15.572 28.445 1.00 77.94 433 TYR A C 1
ATOM 3560 O O . TYR A 1 433 ? -8.063 15.806 28.344 1.00 77.94 433 TYR A O 1
ATOM 3568 N N . ASP A 1 434 ? -5.929 16.524 28.471 1.00 73.25 434 ASP A N 1
ATOM 3569 C CA . ASP A 1 434 ? -6.220 17.916 28.148 1.00 73.25 434 ASP A CA 1
ATOM 3570 C C . ASP A 1 434 ? -6.238 18.152 26.624 1.00 73.25 434 ASP A C 1
ATOM 3572 O O . ASP A 1 434 ? -6.017 17.246 25.818 1.00 73.25 434 ASP A O 1
ATOM 3576 N N . GLU A 1 435 ? -6.479 19.398 26.217 1.00 66.25 435 GLU A N 1
ATOM 3577 C CA . GLU A 1 435 ? -6.391 19.859 24.821 1.00 66.25 435 GLU A CA 1
ATOM 3578 C C . GLU A 1 435 ? -5.007 19.613 24.180 1.00 66.25 435 GLU A C 1
ATOM 3580 O O . GLU A 1 435 ? -4.864 19.491 22.959 1.00 66.25 435 GLU A O 1
ATOM 3585 N N . ASN A 1 436 ? -3.971 19.467 25.009 1.00 60.50 436 ASN A N 1
ATOM 3586 C CA . ASN A 1 436 ? -2.611 19.157 24.602 1.00 60.50 436 ASN A CA 1
ATOM 3587 C C . ASN A 1 436 ? -2.319 17.643 24.608 1.00 60.50 436 ASN A C 1
ATOM 3589 O O . ASN A 1 436 ? -1.173 17.240 24.405 1.00 60.50 436 ASN A O 1
ATOM 3593 N N . GLY A 1 437 ? -3.327 16.785 24.782 1.00 63.97 437 GLY A N 1
ATOM 3594 C CA . GLY A 1 437 ? -3.135 15.336 24.831 1.00 63.97 437 GLY A CA 1
ATOM 3595 C C . GLY A 1 437 ? -2.243 14.881 25.992 1.00 63.97 437 GLY A C 1
ATOM 3596 O O . GLY A 1 437 ? -1.760 13.748 25.984 1.00 63.97 437 GLY A O 1
ATOM 3597 N N . GLU A 1 438 ? -1.993 15.748 26.975 1.00 67.25 438 GLU A N 1
ATOM 3598 C CA . GLU A 1 438 ? -1.255 15.418 28.184 1.00 67.25 438 GLU A CA 1
ATOM 3599 C C . GLU A 1 438 ? -2.213 14.844 29.224 1.00 67.25 438 GLU A C 1
ATOM 3601 O O . GLU A 1 438 ? -3.366 15.258 29.348 1.00 67.25 438 GLU A O 1
ATOM 3606 N N . ILE A 1 439 ? -1.741 13.846 29.972 1.00 72.12 439 ILE A N 1
ATOM 3607 C CA . ILE A 1 439 ? -2.560 13.188 30.990 1.00 72.12 439 ILE A CA 1
ATOM 3608 C C . ILE A 1 439 ? -2.804 14.170 32.133 1.00 72.12 439 ILE A C 1
ATOM 3610 O O . ILE A 1 439 ? -1.858 14.644 32.761 1.00 72.12 439 ILE A O 1
ATOM 3614 N N . ILE A 1 440 ? -4.074 14.405 32.456 1.00 82.06 440 ILE A N 1
ATOM 3615 C CA . ILE A 1 440 ? -4.471 15.248 33.580 1.00 82.06 440 ILE A CA 1
ATOM 3616 C C . ILE A 1 440 ? -4.348 14.441 34.882 1.00 82.06 440 ILE A C 1
ATOM 3618 O O . ILE A 1 440 ? -5.067 13.450 35.062 1.00 82.06 440 ILE A O 1
ATOM 3622 N N . PRO A 1 441 ? -3.479 14.843 35.828 1.00 71.25 441 PRO A N 1
ATOM 3623 C CA . PRO A 1 441 ? -3.437 14.223 37.145 1.00 71.25 441 PRO A CA 1
ATOM 3624 C C . PRO A 1 441 ? -4.635 14.684 37.998 1.00 71.25 441 PRO A C 1
ATOM 3626 O O . PRO A 1 441 ? -5.081 15.824 37.897 1.00 71.25 441 PRO A O 1
ATOM 3629 N N . ASN A 1 442 ? -5.120 13.820 38.899 1.00 79.69 442 ASN A N 1
ATOM 3630 C CA . ASN A 1 442 ? -6.176 14.115 39.892 1.00 79.69 442 ASN A CA 1
ATOM 3631 C C . ASN A 1 442 ? -7.607 14.299 39.343 1.00 79.69 442 ASN A C 1
ATOM 3633 O O . ASN A 1 442 ? -8.321 15.235 39.708 1.00 79.69 442 ASN A O 1
ATOM 3637 N N . VAL A 1 443 ? -8.061 13.359 38.516 1.00 87.62 443 VAL A N 1
ATOM 3638 C CA . VAL A 1 443 ? -9.456 13.278 38.053 1.00 87.62 443 VAL A CA 1
ATOM 3639 C C . VAL A 1 443 ? -10.354 12.714 39.156 1.00 87.62 443 VAL A C 1
ATOM 3641 O O . VAL A 1 443 ? -10.049 11.671 39.738 1.00 87.62 443 VAL A O 1
ATOM 3644 N N . ARG A 1 444 ? -11.495 13.361 39.421 1.00 90.62 444 ARG A N 1
ATOM 3645 C CA . ARG A 1 444 ? -12.530 12.803 40.303 1.00 90.62 444 ARG A CA 1
ATOM 3646 C C . ARG A 1 444 ? -13.484 11.949 39.483 1.00 90.62 444 ARG A C 1
ATOM 3648 O O . ARG A 1 444 ? -14.129 12.445 38.564 1.00 90.62 444 ARG A O 1
ATOM 3655 N N . LEU A 1 445 ? -13.572 10.673 39.833 1.00 92.94 445 LEU A N 1
ATOM 3656 C CA . LEU A 1 445 ? -14.417 9.704 39.148 1.00 92.94 445 LEU A CA 1
ATOM 3657 C C . LEU A 1 445 ? -15.521 9.223 40.086 1.00 92.94 445 LEU A C 1
ATOM 3659 O O . LEU A 1 445 ? -15.281 8.960 41.265 1.00 92.94 445 LEU A O 1
ATOM 3663 N N . LYS A 1 446 ? -16.730 9.090 39.552 1.00 93.38 446 LYS A N 1
ATOM 3664 C CA . LYS A 1 446 ? -17.866 8.455 40.230 1.00 93.38 446 LYS A CA 1
ATOM 3665 C C . LYS A 1 446 ? -18.573 7.525 39.266 1.00 93.38 446 LYS A C 1
ATOM 3667 O O . LYS A 1 446 ? -18.457 7.678 38.051 1.00 93.38 446 LYS A O 1
ATOM 3672 N N . TRP A 1 447 ? -19.315 6.563 39.795 1.00 94.00 447 TRP A N 1
ATOM 3673 C CA . TRP A 1 447 ? -20.105 5.662 38.963 1.00 94.00 447 TRP A CA 1
ATOM 3674 C C . TRP A 1 447 ? -21.472 5.387 39.573 1.00 94.00 447 TRP A C 1
ATOM 3676 O O . TRP A 1 447 ? -21.660 5.448 40.787 1.00 94.00 447 TRP A O 1
ATOM 3686 N N . ARG A 1 448 ? -22.440 5.048 38.731 1.00 91.31 448 ARG A N 1
ATOM 3687 C CA . ARG A 1 448 ? -23.751 4.566 39.167 1.00 91.31 448 ARG A CA 1
ATOM 3688 C C . ARG A 1 448 ? -24.282 3.502 38.228 1.00 91.31 448 ARG A C 1
ATOM 3690 O O . ARG A 1 448 ? -23.876 3.419 37.071 1.00 91.31 448 ARG A O 1
ATOM 3697 N N . LEU A 1 449 ? -25.227 2.705 38.712 1.00 87.62 449 LEU A N 1
ATOM 3698 C CA . LEU A 1 449 ? -25.992 1.824 37.838 1.00 87.62 449 LEU A CA 1
ATOM 3699 C C . LEU A 1 449 ? -26.925 2.692 36.980 1.00 87.62 449 LEU A C 1
ATOM 3701 O O . LEU A 1 449 ? -27.606 3.574 37.511 1.00 87.62 449 LEU A O 1
ATOM 3705 N N . LYS A 1 450 ? -26.968 2.468 35.663 1.00 82.38 450 LYS A N 1
ATOM 3706 C CA . LYS A 1 450 ? -27.825 3.272 34.779 1.00 82.38 450 LYS A CA 1
ATOM 3707 C C . LYS A 1 450 ? -29.285 3.232 35.252 1.00 82.38 450 LYS A C 1
ATOM 3709 O O . LYS A 1 450 ? -29.784 2.157 35.583 1.00 82.38 450 LYS A O 1
ATOM 3714 N N . ASN A 1 451 ? -29.947 4.392 35.252 1.00 75.56 451 ASN A N 1
ATOM 3715 C CA . ASN A 1 451 ? -31.301 4.647 35.779 1.00 75.56 451 ASN A CA 1
ATOM 3716 C C . ASN A 1 451 ? -31.432 4.668 37.315 1.00 75.56 451 ASN A C 1
ATOM 3718 O O . ASN A 1 451 ? -32.549 4.694 37.828 1.00 75.56 451 ASN A O 1
ATOM 3722 N N . THR A 1 452 ? -30.325 4.688 38.062 1.00 81.00 452 THR A N 1
ATOM 3723 C CA . THR A 1 452 ? -30.350 4.934 39.515 1.00 81.00 452 THR A CA 1
ATOM 3724 C C . THR A 1 452 ? -29.953 6.374 39.837 1.00 81.00 452 THR A C 1
ATOM 3726 O O . THR A 1 452 ? -29.219 7.015 39.086 1.00 81.00 452 THR A O 1
ATOM 3729 N N . ALA A 1 453 ? -30.449 6.914 40.953 1.00 81.25 453 ALA A N 1
ATOM 3730 C CA . ALA A 1 453 ? -30.150 8.290 41.357 1.00 81.25 453 ALA A CA 1
ATOM 3731 C C . ALA A 1 453 ? -28.808 8.430 42.104 1.00 81.25 453 ALA A C 1
ATOM 3733 O O . ALA A 1 453 ? -28.249 9.523 42.163 1.00 81.25 453 ALA A O 1
ATOM 3734 N N . ILE A 1 454 ? -28.289 7.338 42.673 1.00 87.06 454 ILE A N 1
ATOM 3735 C CA . ILE A 1 454 ? -27.183 7.363 43.637 1.00 87.06 454 ILE A CA 1
ATOM 3736 C C . ILE A 1 454 ? -25.844 7.177 42.920 1.00 87.06 454 ILE A C 1
ATOM 3738 O O . ILE A 1 454 ? -25.614 6.151 42.284 1.00 87.06 454 ILE A O 1
ATOM 3742 N N . TRP A 1 455 ? -24.952 8.158 43.066 1.00 91.19 455 TRP A N 1
ATOM 3743 C CA . TRP A 1 455 ? -23.558 8.073 42.630 1.00 91.19 455 TRP A CA 1
ATOM 3744 C C . TRP A 1 455 ? -22.687 7.461 43.726 1.00 91.19 455 TRP A C 1
ATOM 3746 O O . TRP A 1 455 ? -22.690 7.940 44.857 1.00 91.19 455 TRP A O 1
ATOM 3756 N N . ASN A 1 456 ? -21.916 6.441 43.367 1.00 91.81 456 ASN A N 1
ATOM 3757 C CA . ASN A 1 456 ? -20.933 5.790 44.222 1.00 91.81 456 ASN A CA 1
ATOM 3758 C C . ASN A 1 456 ? -19.530 6.343 43.955 1.00 91.81 456 ASN A C 1
ATOM 3760 O O . ASN A 1 456 ? -19.214 6.773 42.838 1.00 91.81 456 ASN A O 1
ATOM 3764 N N . ASP A 1 457 ? -18.677 6.272 44.973 1.00 90.56 457 ASP A N 1
ATOM 3765 C CA . ASP A 1 457 ? -17.259 6.590 44.840 1.00 90.56 457 ASP A CA 1
ATOM 3766 C C . ASP A 1 457 ? -16.528 5.547 43.983 1.00 90.56 457 ASP A C 1
ATOM 3768 O O . ASP A 1 457 ? -16.909 4.375 43.915 1.00 90.56 457 ASP A O 1
ATOM 3772 N N . TRP A 1 458 ? -15.443 5.971 43.332 1.00 90.94 458 TRP A N 1
ATOM 3773 C CA . TRP A 1 458 ? -14.673 5.122 42.415 1.00 90.94 458 TRP A CA 1
ATOM 3774 C C . TRP A 1 458 ? -14.025 3.893 43.065 1.00 90.94 458 TRP A C 1
ATOM 3776 O O . TRP A 1 458 ? -13.694 2.923 42.380 1.00 90.94 458 TRP A O 1
ATOM 3786 N N . ASP A 1 459 ? -13.824 3.935 44.381 1.00 86.31 459 ASP A N 1
ATOM 3787 C CA . ASP A 1 459 ? -13.249 2.834 45.156 1.00 86.31 459 ASP A CA 1
ATOM 3788 C C . ASP A 1 459 ? -14.301 1.840 45.668 1.00 86.31 459 ASP A C 1
ATOM 3790 O O . ASP A 1 459 ? -13.943 0.782 46.186 1.00 86.31 459 ASP A O 1
ATOM 3794 N N . ALA A 1 460 ? -15.592 2.125 45.471 1.00 87.56 460 ALA A N 1
ATOM 3795 C CA . ALA A 1 460 ? -16.662 1.179 45.759 1.00 87.56 460 ALA A CA 1
ATOM 3796 C C . ALA A 1 460 ? -16.664 -0.004 44.768 1.00 87.56 460 ALA A C 1
ATOM 3798 O O . ALA A 1 460 ? -16.198 0.095 43.631 1.00 87.56 460 ALA A O 1
ATOM 3799 N N . GLY A 1 461 ? -17.228 -1.141 45.188 1.00 84.94 461 GLY A N 1
ATOM 3800 C CA . GLY A 1 461 ? -17.353 -2.330 44.342 1.00 84.94 461 GLY A CA 1
ATOM 3801 C C . GLY A 1 461 ? -18.305 -2.111 43.161 1.00 84.94 461 GLY A C 1
ATOM 3802 O O . GLY A 1 461 ? -19.476 -1.796 43.355 1.00 84.94 461 GLY A O 1
ATOM 3803 N N . PHE A 1 462 ? -17.816 -2.317 41.936 1.00 87.69 462 PHE A N 1
ATOM 3804 C CA . PHE A 1 462 ? -18.584 -2.092 40.708 1.00 87.69 462 PHE A CA 1
ATOM 3805 C C . PHE A 1 462 ? -19.678 -3.148 40.527 1.00 87.69 462 PHE A C 1
ATOM 3807 O O . PHE A 1 462 ? -19.406 -4.349 40.487 1.00 87.69 462 PHE A O 1
ATOM 3814 N N . SER A 1 463 ? -20.918 -2.691 40.359 1.00 87.69 463 SER A N 1
ATOM 3815 C CA . SER A 1 463 ? -22.054 -3.572 40.072 1.00 87.69 463 SER A CA 1
ATOM 3816 C C . SER A 1 463 ? -21.992 -4.151 38.657 1.00 87.69 463 SER A C 1
ATOM 3818 O O . SER A 1 463 ? -21.403 -3.561 37.752 1.00 87.69 463 SER A O 1
ATOM 3820 N N . LEU A 1 464 ? -22.614 -5.313 38.476 1.00 88.50 464 LEU A N 1
ATOM 3821 C CA . LEU A 1 464 ? -22.795 -5.975 37.184 1.00 88.50 464 LEU A CA 1
ATOM 3822 C C . LEU A 1 464 ? -23.839 -5.237 36.322 1.00 88.50 464 LEU A C 1
ATOM 3824 O O . LEU A 1 464 ? -24.841 -4.748 36.845 1.00 88.50 464 LEU A O 1
ATOM 3828 N N . GLY A 1 465 ? -23.624 -5.184 35.004 1.00 89.38 465 GLY A N 1
ATOM 3829 C CA . GLY A 1 465 ? -24.521 -4.540 34.038 1.00 89.38 465 GLY A CA 1
ATOM 3830 C C . GLY A 1 465 ? -24.039 -3.173 33.539 1.00 89.38 465 GLY A C 1
ATOM 3831 O O . GLY A 1 465 ? -22.848 -2.871 33.550 1.00 89.38 465 GLY A O 1
ATOM 3832 N N . LEU A 1 466 ? -24.968 -2.350 33.048 1.00 90.12 466 LEU A N 1
ATOM 3833 C CA . LEU A 1 466 ? -24.664 -1.054 32.432 1.00 90.12 466 LEU A CA 1
ATOM 3834 C C . LEU A 1 466 ? -24.435 0.033 33.493 1.00 90.12 466 LEU A C 1
ATOM 3836 O O . LEU A 1 466 ? -25.323 0.336 34.295 1.00 90.12 466 LEU A O 1
ATOM 3840 N N . LEU A 1 467 ? -23.253 0.634 33.480 1.00 90.81 467 LEU A N 1
ATOM 3841 C CA . LEU A 1 467 ? -22.823 1.660 34.421 1.00 90.81 467 LEU A CA 1
ATOM 3842 C C . LEU A 1 467 ? -22.681 3.001 33.709 1.00 90.81 467 LEU A C 1
ATOM 3844 O O . LEU A 1 467 ? -22.207 3.056 32.577 1.00 90.81 467 LEU A O 1
ATOM 3848 N N . GLU A 1 468 ? -23.059 4.072 34.395 1.00 90.25 468 GLU A N 1
ATOM 3849 C CA . GLU A 1 468 ? -22.727 5.441 34.005 1.00 90.25 468 GLU A CA 1
ATOM 3850 C C . GLU A 1 468 ? -21.544 5.913 34.845 1.00 90.25 468 GLU A C 1
ATOM 3852 O O . GLU A 1 468 ? -21.538 5.751 36.067 1.00 90.25 468 GLU A O 1
ATOM 3857 N N . ILE A 1 469 ? -20.545 6.481 34.182 1.00 91.12 469 ILE A N 1
ATOM 3858 C CA . ILE A 1 469 ? -19.335 7.031 34.781 1.00 91.12 469 ILE A CA 1
ATOM 3859 C C . ILE A 1 469 ? -19.413 8.546 34.671 1.00 91.12 469 ILE A C 1
ATOM 3861 O O . ILE A 1 469 ? -19.680 9.074 33.598 1.00 91.12 469 ILE A O 1
ATOM 3865 N N . GLN A 1 470 ? -19.161 9.229 35.781 1.00 91.88 470 GLN A N 1
ATOM 3866 C CA . GLN A 1 470 ? -18.987 10.672 35.836 1.00 91.88 470 GLN A CA 1
ATOM 3867 C C . GLN A 1 470 ? -17.497 10.983 35.949 1.00 91.88 470 GLN A C 1
ATOM 3869 O O . GLN A 1 470 ? -16.811 10.451 36.827 1.00 91.88 470 GLN A O 1
ATOM 3874 N N . ILE A 1 471 ? -17.020 11.862 35.074 1.00 90.75 471 ILE A N 1
ATOM 3875 C CA . ILE A 1 471 ? -15.635 12.317 34.998 1.00 90.75 471 ILE A CA 1
ATOM 3876 C C . ILE A 1 471 ? -15.622 13.802 35.328 1.00 90.75 471 ILE A C 1
ATOM 3878 O O . ILE A 1 471 ? -16.180 14.606 34.586 1.00 90.75 471 ILE A O 1
ATOM 3882 N N . GLN A 1 472 ? -15.005 14.170 36.450 1.00 88.81 472 GLN A N 1
ATOM 3883 C CA . GLN A 1 472 ? -14.916 15.557 36.888 1.00 88.81 472 GLN A CA 1
ATOM 3884 C C . GLN A 1 472 ? -13.462 16.041 36.917 1.00 88.81 472 GLN A C 1
ATOM 3886 O O . GLN A 1 472 ? -12.619 15.494 37.637 1.00 88.81 472 GLN A O 1
ATOM 3891 N N . VAL A 1 473 ? -13.206 17.129 36.185 1.00 85.50 473 VAL A N 1
ATOM 3892 C CA . VAL A 1 473 ? -11.929 17.857 36.157 1.00 85.50 473 VAL A CA 1
ATOM 3893 C C . VAL A 1 473 ? -12.207 19.333 36.434 1.00 85.50 473 VAL A C 1
ATOM 3895 O O . VAL A 1 473 ? -12.728 20.057 35.588 1.00 85.50 473 VAL A O 1
ATOM 3898 N N . GLY A 1 474 ? -11.894 19.793 37.648 1.00 82.44 474 GLY A N 1
ATOM 3899 C CA . GLY A 1 474 ? -12.240 21.149 38.081 1.00 82.44 474 GLY A CA 1
ATOM 3900 C C . GLY A 1 474 ? -13.755 21.396 38.032 1.00 82.44 474 GLY A C 1
ATOM 3901 O O . GLY A 1 474 ? -14.514 20.756 38.766 1.00 82.44 474 GLY A O 1
ATOM 3902 N N . SER A 1 475 ? -14.183 22.328 37.174 1.00 78.44 475 SER A N 1
ATOM 3903 C CA . SER A 1 475 ? -15.592 22.672 36.919 1.00 78.44 475 SER A CA 1
ATOM 3904 C C . SER A 1 475 ? -16.250 21.857 35.798 1.00 78.44 475 SER A C 1
ATOM 3906 O O . SER A 1 475 ? -17.469 21.927 35.647 1.00 78.44 475 SER A O 1
ATOM 3908 N N . ILE A 1 476 ? -15.477 21.094 35.020 1.00 80.81 476 ILE A N 1
ATOM 3909 C CA . ILE A 1 476 ? -15.976 20.304 33.890 1.00 80.81 476 ILE A CA 1
ATOM 3910 C C . ILE A 1 476 ? -16.481 18.962 34.417 1.00 80.81 476 ILE A C 1
ATOM 3912 O O . ILE A 1 476 ? -15.779 18.290 35.177 1.00 80.81 476 ILE A O 1
ATOM 3916 N N . ILE A 1 477 ? -17.697 18.584 34.019 1.00 84.31 477 ILE A N 1
ATOM 3917 C CA . ILE A 1 477 ? -18.320 17.302 34.356 1.00 84.31 477 ILE A CA 1
ATOM 3918 C C . ILE A 1 477 ? -18.788 16.649 33.060 1.00 84.31 477 ILE A C 1
ATOM 3920 O O . ILE A 1 477 ? -19.658 17.184 32.378 1.00 84.31 477 ILE A O 1
ATOM 3924 N N . GLU A 1 478 ? -18.239 15.476 32.772 1.00 86.50 478 GLU A N 1
ATOM 3925 C CA . GLU A 1 478 ? -18.585 14.651 31.618 1.00 86.50 478 GLU A CA 1
ATOM 3926 C C . GLU A 1 478 ? -19.136 13.295 32.053 1.00 86.50 478 GLU A C 1
ATOM 3928 O O . GLU A 1 478 ? -18.902 12.837 33.179 1.00 86.50 478 GLU A O 1
ATOM 3933 N N . TYR A 1 479 ? -19.878 12.652 31.151 1.00 86.12 479 TYR A N 1
ATOM 3934 C CA . TYR A 1 479 ? -20.504 11.358 31.400 1.00 86.12 479 TYR A CA 1
ATOM 3935 C C . TYR A 1 479 ? -20.210 10.366 30.278 1.00 86.12 479 TYR A C 1
ATOM 3937 O O . TYR A 1 479 ? -20.323 10.696 29.100 1.00 86.12 479 TYR A O 1
ATOM 3945 N N . ASP A 1 480 ? -19.915 9.123 30.649 1.00 86.94 480 ASP A N 1
ATOM 3946 C CA . ASP A 1 480 ? -19.759 8.006 29.713 1.00 86.94 480 ASP A CA 1
ATOM 3947 C C . ASP A 1 480 ? -20.462 6.747 30.245 1.00 86.94 480 ASP A C 1
ATOM 3949 O O . ASP A 1 480 ? -20.850 6.687 31.414 1.00 86.94 480 ASP A O 1
ATOM 3953 N N . ALA A 1 481 ? -20.655 5.735 29.400 1.00 87.50 481 ALA A N 1
ATOM 3954 C CA . ALA A 1 481 ? -21.327 4.494 29.763 1.00 87.50 481 ALA A CA 1
ATOM 3955 C C . ALA A 1 481 ? -20.495 3.258 29.406 1.00 87.50 481 ALA A C 1
ATOM 3957 O O . ALA A 1 481 ? -20.014 3.107 28.285 1.00 87.50 481 ALA A O 1
ATOM 3958 N N . VAL A 1 482 ? -20.385 2.330 30.355 1.00 89.50 482 VAL A N 1
ATOM 3959 C CA . VAL A 1 482 ? -19.645 1.068 30.197 1.00 89.50 482 VAL A CA 1
ATOM 3960 C C . VAL A 1 482 ? -20.494 -0.107 30.642 1.00 89.50 482 VAL A C 1
ATOM 3962 O O . VAL A 1 482 ? -21.335 0.028 31.529 1.00 89.50 482 VAL A O 1
ATOM 3965 N N . PHE A 1 483 ? -20.263 -1.285 30.071 1.00 90.69 483 PHE A N 1
ATOM 3966 C CA . PHE A 1 483 ? -20.945 -2.499 30.506 1.00 90.69 483 PHE A CA 1
ATOM 3967 C C . PHE A 1 483 ? -19.998 -3.391 31.308 1.00 90.69 483 PHE A C 1
ATOM 3969 O O . PHE A 1 483 ? -19.023 -3.919 30.772 1.00 90.69 483 PHE A O 1
ATOM 3976 N N . ASN A 1 484 ? -20.286 -3.578 32.596 1.00 91.69 484 ASN A N 1
ATOM 3977 C CA . ASN A 1 484 ? -19.526 -4.474 33.454 1.00 91.69 484 ASN A CA 1
ATOM 3978 C C . ASN A 1 484 ? -20.006 -5.910 33.286 1.00 91.69 484 ASN A C 1
ATOM 3980 O O . ASN A 1 484 ? -21.023 -6.284 33.853 1.00 91.69 484 ASN A O 1
ATOM 3984 N N . LEU A 1 485 ? -19.267 -6.713 32.528 1.00 90.50 485 LEU A N 1
ATOM 3985 C CA . LEU A 1 485 ? -19.559 -8.115 32.248 1.00 90.50 485 LEU A CA 1
ATOM 3986 C C . LEU A 1 485 ? -19.172 -9.050 33.409 1.00 90.50 485 LEU A C 1
ATOM 3988 O O . LEU A 1 485 ? -19.739 -10.133 33.540 1.00 90.50 485 LEU A O 1
ATOM 3992 N N . GLY A 1 486 ? -18.228 -8.640 34.260 1.00 88.69 486 GLY A N 1
ATOM 3993 C CA . GLY A 1 486 ? -17.671 -9.481 35.320 1.00 88.69 486 GLY A CA 1
ATOM 3994 C C . GLY A 1 486 ? -16.900 -10.700 34.790 1.00 88.69 486 GLY A C 1
ATOM 3995 O O . GLY A 1 486 ? -16.191 -10.633 33.782 1.00 88.69 486 GLY A O 1
ATOM 3996 N N . ASN A 1 487 ? -17.055 -11.839 35.469 1.00 87.50 487 ASN A N 1
ATOM 3997 C CA . ASN A 1 487 ? -16.296 -13.069 35.201 1.00 87.50 487 ASN A CA 1
ATOM 3998 C C . ASN A 1 487 ? -16.972 -14.014 34.197 1.00 87.50 487 ASN A C 1
ATOM 4000 O O . ASN A 1 487 ? -16.623 -15.189 34.139 1.00 87.50 487 ASN A O 1
ATOM 4004 N N . ILE A 1 488 ? -17.932 -13.526 33.408 1.00 89.12 488 ILE A N 1
ATOM 4005 C CA . ILE A 1 488 ? -18.623 -14.371 32.430 1.00 89.12 488 ILE A CA 1
ATOM 4006 C C . ILE A 1 488 ? -17.668 -14.816 31.345 1.00 89.12 488 ILE A C 1
ATOM 4008 O O . ILE A 1 488 ? -16.916 -14.002 30.804 1.00 89.12 488 ILE A O 1
ATOM 4012 N N . ASP A 1 489 ? -17.757 -16.094 31.004 1.00 88.19 489 ASP A N 1
ATOM 4013 C CA . ASP A 1 489 ? -17.098 -16.652 29.838 1.00 88.19 489 ASP A CA 1
ATOM 4014 C C . ASP A 1 489 ? -17.993 -17.640 29.092 1.00 88.19 489 ASP A C 1
ATOM 4016 O O . ASP A 1 489 ? -18.970 -18.160 29.638 1.00 88.19 489 ASP A O 1
ATOM 4020 N N . VAL A 1 490 ? -17.655 -17.878 27.826 1.00 87.44 490 VAL A N 1
ATOM 4021 C CA . VAL A 1 490 ? -18.346 -18.838 26.959 1.00 87.44 490 VAL A CA 1
ATOM 4022 C C . VAL A 1 490 ? -17.454 -20.058 26.769 1.00 87.44 490 VAL A C 1
ATOM 4024 O O . VAL A 1 490 ? -16.357 -19.961 26.221 1.00 87.44 490 VAL A O 1
ATOM 4027 N N . VAL A 1 491 ? -17.947 -21.218 27.195 1.00 86.50 491 VAL A N 1
ATOM 4028 C CA . VAL A 1 491 ? -17.327 -22.522 26.954 1.00 86.50 491 VAL A CA 1
ATOM 4029 C C . VAL A 1 491 ? -18.059 -23.201 25.805 1.00 86.50 491 VAL A C 1
ATOM 4031 O O . VAL A 1 491 ? -19.286 -23.260 25.788 1.00 86.50 491 VAL A O 1
ATOM 4034 N N . ILE A 1 492 ? -17.307 -23.711 24.835 1.00 84.19 492 ILE A N 1
ATOM 4035 C CA . ILE A 1 492 ? -17.857 -24.487 23.722 1.00 84.19 492 ILE A CA 1
ATOM 4036 C C . ILE A 1 492 ? -17.790 -25.963 24.123 1.00 84.19 492 ILE A C 1
ATOM 4038 O O . ILE A 1 492 ? -16.694 -26.494 24.287 1.00 84.19 492 ILE A O 1
ATOM 4042 N N . GLU A 1 493 ? -18.942 -26.608 24.316 1.00 82.06 493 GLU A N 1
ATOM 4043 C CA . GLU A 1 493 ? -19.013 -28.017 24.738 1.00 82.06 493 GLU A CA 1
ATOM 4044 C C . GLU A 1 493 ? -18.849 -28.973 23.557 1.00 82.06 493 GLU A C 1
ATOM 4046 O O . GLU A 1 493 ? -18.150 -29.981 23.647 1.00 82.06 493 GLU A O 1
ATOM 4051 N N . SER A 1 494 ? -19.473 -28.639 22.430 1.00 79.38 494 SER A N 1
ATOM 4052 C CA . SER A 1 494 ? -19.316 -29.362 21.174 1.00 79.38 494 SER A CA 1
ATOM 4053 C C . SER A 1 494 ? -19.432 -28.394 20.006 1.00 79.38 494 SER A C 1
ATOM 4055 O O . SER A 1 494 ? -20.143 -27.394 20.075 1.00 79.38 494 SER A O 1
ATOM 4057 N N . ASN A 1 495 ? -18.703 -28.653 18.928 1.00 77.88 495 ASN A N 1
ATOM 4058 C CA . ASN A 1 495 ? -18.807 -27.868 17.709 1.00 77.88 495 ASN A CA 1
ATOM 4059 C C . ASN A 1 495 ? -18.397 -28.673 16.476 1.00 77.88 495 ASN A C 1
ATOM 4061 O O . ASN A 1 495 ? -17.468 -29.479 16.499 1.00 77.88 495 ASN A O 1
ATOM 4065 N N . ALA A 1 496 ? -19.111 -28.412 15.393 1.00 76.31 496 ALA A N 1
ATOM 4066 C CA . ALA A 1 496 ? -18.915 -28.901 14.041 1.00 76.31 496 ALA A CA 1
ATOM 4067 C C . ALA A 1 496 ? -19.022 -27.712 13.072 1.00 76.31 496 ALA A C 1
ATOM 4069 O O . ALA A 1 496 ? -19.224 -26.569 13.497 1.00 76.31 496 ALA A O 1
ATOM 4070 N N . LEU A 1 497 ? -18.895 -27.973 11.772 1.00 72.50 497 LEU A N 1
ATOM 4071 C CA . LEU A 1 497 ? -18.917 -26.928 10.744 1.00 72.50 497 LEU A CA 1
ATOM 4072 C C . LEU A 1 497 ? -20.273 -26.213 10.671 1.00 72.50 497 LEU A C 1
ATOM 4074 O O . LEU A 1 497 ? -20.325 -25.015 10.426 1.00 72.50 497 LEU A O 1
ATOM 4078 N N . ASN A 1 498 ? -21.359 -26.933 10.960 1.00 78.38 498 ASN A N 1
ATOM 4079 C CA . ASN A 1 498 ? -22.733 -26.448 10.845 1.00 78.38 498 ASN A CA 1
ATOM 4080 C C . ASN A 1 498 ? -23.521 -26.409 12.162 1.00 78.38 498 ASN A C 1
ATOM 4082 O O . ASN A 1 498 ? -24.681 -25.997 12.170 1.00 78.38 498 ASN A O 1
ATOM 4086 N N . SER A 1 499 ? -22.924 -26.821 13.281 1.00 84.19 499 SER A N 1
ATOM 4087 C CA . SER A 1 499 ? -23.591 -26.800 14.583 1.00 84.19 499 SER A CA 1
ATOM 4088 C C . SER A 1 499 ? -22.613 -26.583 15.727 1.00 84.19 499 SER A C 1
ATOM 4090 O O . SER A 1 499 ? -21.481 -27.051 15.665 1.00 84.19 499 SER A O 1
ATOM 4092 N N . ALA A 1 500 ? -23.044 -25.935 16.803 1.00 87.19 500 ALA A N 1
ATOM 4093 C CA . ALA A 1 500 ? -22.249 -25.790 18.017 1.00 87.19 500 ALA A CA 1
ATOM 4094 C C . ALA A 1 500 ? -23.131 -25.712 19.263 1.00 87.19 500 ALA A C 1
ATOM 4096 O O . ALA A 1 500 ? -24.213 -25.136 19.227 1.00 87.19 500 ALA A O 1
ATOM 4097 N N . GLU A 1 501 ? -22.647 -26.237 20.381 1.00 89.12 501 GLU A N 1
ATOM 4098 C CA . GLU A 1 501 ? -23.236 -26.049 21.700 1.00 89.12 501 GLU A CA 1
ATOM 4099 C C . GLU A 1 501 ? -22.325 -25.173 22.554 1.00 89.12 501 GLU A C 1
ATOM 4101 O O . GLU A 1 501 ? -21.144 -25.475 22.754 1.00 89.12 501 GLU A O 1
ATOM 4106 N N . ILE A 1 502 ? -22.892 -24.088 23.076 1.00 90.31 502 ILE A N 1
ATOM 4107 C CA . ILE A 1 502 ? -22.198 -23.141 23.943 1.00 90.31 502 ILE A CA 1
ATOM 4108 C C . ILE A 1 502 ? -22.857 -23.085 25.318 1.00 90.31 502 ILE A C 1
ATOM 4110 O O . ILE A 1 502 ? -24.085 -23.077 25.436 1.00 90.31 502 ILE A O 1
ATOM 4114 N N . THR A 1 503 ? -22.026 -22.989 26.351 1.00 89.94 503 THR A N 1
ATOM 4115 C CA . THR A 1 503 ? -22.431 -22.856 27.749 1.00 89.94 503 THR A CA 1
ATOM 4116 C C . THR A 1 503 ? -21.769 -21.629 28.362 1.00 89.94 503 THR A C 1
ATOM 4118 O O . THR A 1 503 ? -20.560 -21.433 28.254 1.00 89.94 503 THR A O 1
ATOM 4121 N N . LEU A 1 504 ? -22.561 -20.789 29.024 1.00 87.19 504 LEU A N 1
ATOM 4122 C CA . LEU A 1 504 ? -22.064 -19.623 29.746 1.00 87.19 504 LEU A CA 1
ATOM 4123 C C . LEU A 1 504 ? -21.674 -20.008 31.174 1.00 87.19 504 LEU A C 1
ATOM 4125 O O . LEU A 1 504 ? -22.500 -20.513 31.939 1.00 87.19 504 LEU A O 1
ATOM 4129 N N . VAL A 1 505 ? -20.439 -19.702 31.556 1.00 87.50 505 VAL A N 1
ATOM 4130 C CA . VAL A 1 505 ? -19.917 -19.921 32.910 1.00 87.50 505 VAL A CA 1
ATOM 4131 C C . VAL A 1 505 ? -19.921 -18.599 33.671 1.00 87.50 505 VAL A C 1
ATOM 4133 O O . VAL A 1 505 ? -19.569 -17.558 33.122 1.00 87.50 505 VAL A O 1
ATOM 4136 N N . GLY A 1 506 ? -20.355 -18.626 34.935 1.00 81.50 506 GLY A N 1
ATOM 4137 C CA . GLY A 1 506 ? -20.433 -17.429 35.783 1.00 81.50 506 GLY A CA 1
ATOM 4138 C C . GLY A 1 506 ? -21.530 -16.431 35.385 1.00 81.50 506 GLY A C 1
ATOM 4139 O O . GLY A 1 506 ? -21.496 -15.288 35.834 1.00 81.50 506 GLY A O 1
ATOM 4140 N N . ASN A 1 507 ? -22.485 -16.836 34.537 1.00 82.62 507 ASN A N 1
ATOM 4141 C CA . ASN A 1 507 ? -23.527 -15.954 34.015 1.00 82.62 507 ASN A CA 1
ATOM 4142 C C . ASN A 1 507 ? -24.652 -15.674 35.016 1.00 82.62 507 ASN A C 1
ATOM 4144 O O . ASN A 1 507 ? -25.261 -16.589 35.568 1.00 82.62 507 ASN A O 1
ATOM 4148 N N . THR A 1 508 ? -24.964 -14.389 35.167 1.00 81.88 508 THR A N 1
ATOM 4149 C CA . THR A 1 508 ? -26.087 -13.861 35.954 1.00 81.88 508 THR A CA 1
ATOM 4150 C C . THR A 1 508 ? -27.032 -12.984 35.119 1.00 81.88 508 THR A C 1
ATOM 4152 O O . THR A 1 508 ? -27.988 -12.428 35.658 1.00 81.88 508 THR A O 1
ATOM 4155 N N . TYR A 1 509 ? -26.794 -12.857 33.807 1.00 86.56 509 TYR A N 1
ATOM 4156 C CA . TYR A 1 509 ? -27.621 -12.080 32.879 1.00 86.56 509 TYR A CA 1
ATOM 4157 C C . TYR A 1 509 ? -28.581 -12.958 32.078 1.00 86.56 509 TYR A C 1
ATOM 4159 O O . TYR A 1 509 ? -28.364 -14.155 31.874 1.00 86.56 509 TYR A O 1
ATOM 4167 N N . ASN A 1 510 ? -29.593 -12.311 31.505 1.00 84.44 510 ASN A N 1
ATOM 4168 C CA . ASN A 1 510 ? -30.383 -12.892 30.432 1.00 84.44 510 ASN A CA 1
ATOM 4169 C C . ASN A 1 510 ? -29.651 -12.684 29.105 1.00 84.44 510 ASN A C 1
ATOM 4171 O O . ASN A 1 510 ? -29.553 -11.552 28.622 1.00 84.44 510 ASN A O 1
ATOM 4175 N N . LEU A 1 511 ? -29.135 -13.776 28.535 1.00 85.62 511 LEU A N 1
ATOM 4176 C CA . LEU A 1 511 ? -28.629 -13.801 27.166 1.00 85.62 511 LEU A CA 1
ATOM 4177 C C . LEU A 1 511 ? -29.785 -14.063 26.201 1.00 85.62 511 LEU A C 1
ATOM 4179 O O . LEU A 1 511 ? -30.532 -15.029 26.368 1.00 85.62 511 LEU A O 1
ATOM 4183 N N . THR A 1 512 ? -29.868 -13.244 25.159 1.00 86.75 512 THR A N 1
ATOM 4184 C CA . THR A 1 512 ? -30.731 -13.486 24.001 1.00 86.75 512 THR A CA 1
ATOM 4185 C C . THR A 1 512 ? -29.852 -13.532 22.761 1.00 86.75 512 THR A C 1
ATOM 4187 O O . THR A 1 512 ? -29.115 -12.580 22.507 1.00 86.75 512 THR A O 1
ATOM 4190 N N . ILE A 1 513 ? -29.907 -14.629 22.012 1.00 85.94 513 ILE A N 1
ATOM 4191 C CA . ILE A 1 513 ? -29.259 -14.750 20.703 1.00 85.94 513 ILE A CA 1
ATOM 4192 C C . ILE A 1 513 ? -30.343 -14.490 19.666 1.00 85.94 513 ILE A C 1
ATOM 4194 O O . ILE A 1 513 ? -31.405 -15.107 19.728 1.00 85.94 513 ILE A O 1
ATOM 4198 N N . THR A 1 514 ? -30.110 -13.529 18.779 1.00 81.00 514 THR A N 1
ATOM 4199 C CA . THR A 1 514 ? -31.088 -13.148 17.763 1.00 81.00 514 THR A CA 1
ATOM 4200 C C . THR A 1 514 ? -30.970 -14.107 16.592 1.00 81.00 514 THR A C 1
ATOM 4202 O O . THR A 1 514 ? -29.899 -14.204 15.987 1.00 81.00 514 THR A O 1
ATOM 4205 N N . ASP A 1 515 ? -32.066 -14.785 16.259 1.00 78.19 515 ASP A N 1
ATOM 4206 C CA . ASP A 1 515 ? -32.125 -15.591 15.045 1.00 78.19 515 ASP A CA 1
ATOM 4207 C C . ASP A 1 515 ? -31.888 -14.703 13.816 1.00 78.19 515 ASP A C 1
ATOM 4209 O O . ASP A 1 515 ? -32.344 -13.560 13.728 1.00 78.19 515 ASP A O 1
ATOM 4213 N N . ASN A 1 516 ? -31.152 -15.242 12.856 1.00 76.25 516 ASN A N 1
ATOM 4214 C CA . ASN A 1 516 ? -30.893 -14.622 11.563 1.00 76.25 516 ASN A CA 1
ATOM 4215 C C . ASN A 1 516 ? -31.189 -15.683 10.489 1.00 76.25 516 ASN A C 1
ATOM 4217 O O . ASN A 1 516 ? -31.037 -16.869 10.780 1.00 76.25 516 ASN A O 1
ATOM 4221 N N . PRO A 1 517 ? -31.565 -15.305 9.252 1.00 77.25 517 PRO A N 1
ATOM 4222 C CA . PRO A 1 517 ? -31.638 -16.220 8.110 1.00 77.25 517 PRO A CA 1
ATOM 4223 C C . PRO A 1 517 ? -30.564 -17.323 8.031 1.00 77.25 517 PRO A C 1
ATOM 4225 O O . PRO A 1 517 ? -30.857 -18.397 7.512 1.00 77.25 517 PRO A O 1
ATOM 4228 N N . LEU A 1 518 ? -29.346 -17.081 8.536 1.00 77.44 518 LEU A N 1
ATOM 4229 C CA . LEU A 1 518 ? -28.214 -18.018 8.508 1.00 77.44 518 LEU A CA 1
ATOM 4230 C C . LEU A 1 518 ? -28.054 -18.912 9.756 1.00 77.44 518 LEU A C 1
ATOM 4232 O O . LEU A 1 518 ? -27.404 -19.953 9.667 1.00 77.44 518 LEU A O 1
ATOM 4236 N N . VAL A 1 519 ? -28.605 -18.532 10.916 1.00 82.75 519 VAL A N 1
ATOM 4237 C CA . VAL A 1 519 ? -28.398 -19.238 12.198 1.00 82.75 519 VAL A CA 1
ATOM 4238 C C . VAL A 1 519 ? -29.689 -19.320 12.986 1.00 82.75 519 VAL A C 1
ATOM 4240 O O . VAL A 1 519 ? -30.308 -18.297 13.277 1.00 82.75 519 VAL A O 1
ATOM 4243 N N . VAL A 1 520 ? -30.011 -20.533 13.425 1.00 84.06 520 VAL A N 1
ATOM 4244 C CA . VAL A 1 520 ? -31.071 -20.796 14.397 1.00 84.06 520 VAL A CA 1
ATOM 4245 C C . VAL A 1 520 ? -30.439 -21.102 15.748 1.00 84.06 520 VAL A C 1
ATOM 4247 O O . VAL A 1 520 ? -29.608 -22.009 15.866 1.00 84.06 520 VAL A O 1
ATOM 4250 N N . ALA A 1 521 ? -30.839 -20.354 16.776 1.00 86.69 521 ALA A N 1
ATOM 4251 C CA . ALA A 1 521 ? -30.402 -20.572 18.146 1.00 86.69 521 ALA A CA 1
ATOM 4252 C C . ALA A 1 521 ? -31.501 -21.256 18.968 1.00 86.69 521 ALA A C 1
ATOM 4254 O O . ALA A 1 521 ? -32.556 -20.695 19.254 1.00 86.69 521 ALA A O 1
ATOM 4255 N N . ARG A 1 522 ? -31.238 -22.479 19.430 1.00 85.75 522 ARG A N 1
ATOM 4256 C CA . ARG A 1 522 ? -32.120 -23.214 20.336 1.00 85.75 522 ARG A CA 1
ATOM 4257 C C . ARG A 1 522 ? -31.601 -23.126 21.763 1.00 85.75 522 ARG A C 1
ATOM 4259 O O . ARG A 1 522 ? -30.520 -23.619 22.081 1.00 85.75 522 ARG A O 1
ATOM 4266 N N . ARG A 1 523 ? -32.397 -22.560 22.668 1.00 85.12 523 ARG A N 1
ATOM 4267 C CA . ARG A 1 523 ? -32.086 -22.583 24.102 1.00 85.12 523 ARG A CA 1
ATOM 4268 C C . ARG A 1 523 ? -32.270 -24.003 24.650 1.00 85.12 523 ARG A C 1
ATOM 4270 O O . ARG A 1 523 ? -33.372 -24.541 24.598 1.00 85.12 523 ARG A O 1
ATOM 4277 N N . ILE A 1 524 ? -31.192 -24.601 25.157 1.00 86.69 524 ILE A N 1
ATOM 4278 C CA . ILE A 1 524 ? -31.190 -25.947 25.760 1.00 86.69 524 ILE A CA 1
ATOM 4279 C C . ILE A 1 524 ? -31.451 -25.837 27.268 1.00 86.69 524 ILE A C 1
ATOM 4281 O O . ILE A 1 524 ? -32.221 -26.611 27.828 1.00 86.69 524 ILE A O 1
ATOM 4285 N N . SER A 1 525 ? -30.838 -24.850 27.930 1.00 83.56 525 SER A N 1
ATOM 4286 C CA . SER A 1 525 ? -31.067 -24.530 29.344 1.00 83.56 525 SER A CA 1
ATOM 4287 C C . SER A 1 525 ? -30.858 -23.032 29.611 1.00 83.56 525 SER A C 1
ATOM 4289 O O . SER A 1 525 ? -30.627 -22.253 28.685 1.00 83.56 525 SER A O 1
ATOM 4291 N N . VAL A 1 526 ? -30.935 -22.592 30.876 1.00 78.00 526 VAL A N 1
ATOM 4292 C CA . VAL A 1 526 ? -30.764 -21.172 31.245 1.00 78.00 526 VAL A CA 1
ATOM 4293 C C . VAL A 1 526 ? -29.448 -20.595 30.708 1.00 78.00 526 VAL A C 1
ATOM 4295 O O . VAL A 1 526 ? -29.466 -19.482 30.183 1.00 78.00 526 VAL A O 1
ATOM 4298 N N . ASN A 1 527 ? -28.363 -21.375 30.769 1.00 86.44 527 ASN A N 1
ATOM 4299 C CA . ASN A 1 527 ? -27.012 -20.972 30.372 1.00 86.44 527 ASN A CA 1
ATOM 4300 C C . ASN A 1 527 ? -26.454 -21.755 29.172 1.00 86.44 527 ASN A C 1
ATOM 4302 O O . ASN A 1 527 ? -25.294 -21.548 28.833 1.00 86.44 527 ASN A O 1
ATOM 4306 N N . LYS A 1 528 ? -27.238 -22.639 28.539 1.00 88.81 528 LYS A N 1
ATOM 4307 C CA . LYS A 1 528 ? -26.782 -23.484 27.424 1.00 88.81 528 LYS A CA 1
ATOM 4308 C C . LYS A 1 528 ? -27.616 -23.257 26.165 1.00 88.81 528 LYS A C 1
ATOM 4310 O O . LYS A 1 528 ? -28.849 -23.302 26.216 1.00 88.81 528 LYS A O 1
ATOM 4315 N N . PHE A 1 529 ? -26.942 -23.068 25.035 1.00 89.44 529 PHE A N 1
ATOM 4316 C CA . PHE A 1 529 ? -27.544 -22.814 23.727 1.00 89.44 529 PHE A CA 1
ATOM 4317 C C . PHE A 1 529 ? -26.949 -23.747 22.672 1.00 89.44 529 PHE A C 1
ATOM 4319 O O . PHE A 1 529 ? -25.735 -23.921 22.609 1.00 89.44 529 PHE A O 1
ATOM 4326 N N . GLY A 1 530 ? -27.811 -24.326 21.840 1.00 88.81 530 GLY A N 1
ATOM 4327 C CA . GLY A 1 530 ? -27.437 -25.004 20.604 1.00 88.81 530 GLY A CA 1
ATOM 4328 C C . GLY A 1 530 ? -27.614 -24.051 19.427 1.00 88.81 530 GLY A C 1
ATOM 4329 O O . GLY A 1 530 ? -28.649 -23.405 19.303 1.00 88.81 530 GLY A O 1
ATOM 4330 N N . LEU A 1 531 ? -26.606 -23.949 18.577 1.00 88.75 531 LEU A N 1
ATOM 4331 C CA . LEU A 1 531 ? -26.579 -23.113 17.384 1.00 88.75 531 LEU A CA 1
ATOM 4332 C C . LEU A 1 531 ? -26.496 -24.027 16.171 1.00 88.75 531 LEU A C 1
ATOM 4334 O O . LEU A 1 531 ? -25.643 -24.913 16.138 1.00 88.75 531 LEU A O 1
ATOM 4338 N N . GLN A 1 532 ? -27.354 -23.807 15.180 1.00 86.62 532 GLN A N 1
ATOM 4339 C CA . GLN A 1 532 ? -27.366 -24.591 13.950 1.00 86.62 532 GLN A CA 1
ATOM 4340 C C . GLN A 1 532 ? -27.469 -23.674 12.733 1.00 86.62 532 GLN A C 1
ATOM 4342 O O . GLN A 1 532 ? -28.282 -22.748 12.714 1.00 86.62 532 GLN A O 1
ATOM 4347 N N . LEU A 1 533 ? -26.630 -23.926 11.729 1.00 83.75 533 LEU A N 1
ATOM 4348 C CA . LEU A 1 533 ? -26.704 -23.232 10.450 1.00 83.75 533 LEU A CA 1
ATOM 4349 C C . LEU A 1 533 ? -27.912 -23.730 9.656 1.00 83.75 533 LEU A C 1
ATOM 4351 O O . LEU A 1 533 ? -28.173 -24.931 9.584 1.00 83.75 533 LEU A O 1
ATOM 4355 N N . THR A 1 534 ? -28.636 -22.805 9.036 1.00 80.81 534 THR A N 1
ATOM 4356 C CA . THR A 1 534 ? -29.718 -23.131 8.089 1.00 80.81 534 THR A CA 1
ATOM 4357 C C . THR A 1 534 ? -29.171 -23.562 6.728 1.00 80.81 534 THR A C 1
ATOM 4359 O O . THR A 1 534 ? -29.822 -24.310 6.000 1.00 80.81 534 THR A O 1
ATOM 4362 N N . ARG A 1 535 ? -27.961 -23.100 6.398 1.00 77.06 535 ARG A N 1
ATOM 4363 C CA . ARG A 1 535 ? -27.231 -23.337 5.153 1.00 77.06 535 ARG A CA 1
ATOM 4364 C C . ARG A 1 535 ? -25.823 -23.828 5.467 1.00 77.06 535 ARG A C 1
ATOM 4366 O O . ARG A 1 535 ? -25.112 -23.197 6.237 1.00 77.06 535 ARG A O 1
ATOM 4373 N N . ASN A 1 536 ? -25.414 -24.944 4.867 1.00 73.25 536 ASN A N 1
ATOM 4374 C CA . ASN A 1 536 ? -24.085 -25.528 5.100 1.00 73.25 536 ASN A CA 1
ATOM 4375 C C . ASN A 1 536 ? -22.983 -24.882 4.239 1.00 73.25 536 ASN A C 1
ATOM 4377 O O . ASN A 1 536 ? -21.814 -25.193 4.428 1.00 73.25 536 ASN A O 1
ATOM 4381 N N . ASP A 1 537 ? -23.353 -24.023 3.289 1.00 70.75 537 ASP A N 1
ATOM 4382 C CA . ASP A 1 537 ? -22.459 -23.341 2.351 1.00 70.75 537 ASP A CA 1
ATOM 4383 C C . ASP A 1 537 ? -22.109 -21.903 2.769 1.00 70.75 537 ASP A C 1
ATOM 4385 O O . ASP A 1 537 ? -21.315 -21.248 2.097 1.00 70.75 537 ASP A O 1
ATOM 4389 N N . ILE A 1 538 ? -22.679 -21.408 3.876 1.00 75.38 538 ILE A N 1
ATOM 4390 C CA . ILE A 1 538 ? -22.450 -20.051 4.385 1.00 75.38 538 ILE A CA 1
ATOM 4391 C C . ILE A 1 538 ? -22.181 -20.100 5.887 1.00 75.38 538 ILE A C 1
ATOM 4393 O O . ILE A 1 538 ? -23.010 -20.597 6.649 1.00 75.38 538 ILE A O 1
ATOM 4397 N N . ILE A 1 539 ? -21.063 -19.517 6.327 1.00 75.94 539 ILE A N 1
ATOM 4398 C CA . ILE A 1 539 ? -20.770 -19.307 7.750 1.00 75.94 539 ILE A CA 1
ATOM 4399 C C . ILE A 1 539 ? -20.988 -17.823 8.064 1.00 75.94 539 ILE A C 1
ATOM 4401 O O . ILE A 1 539 ? -20.352 -16.966 7.448 1.00 75.94 539 ILE A O 1
ATOM 4405 N N . PRO A 1 540 ? -21.860 -17.477 9.028 1.00 75.12 540 PRO A N 1
ATOM 4406 C CA . PRO A 1 540 ? -22.080 -16.087 9.403 1.00 75.12 540 PRO A CA 1
ATOM 4407 C C . PRO A 1 540 ? -20.776 -15.492 9.965 1.00 75.12 540 PRO A C 1
ATOM 4409 O O . PRO A 1 540 ? -20.149 -16.124 10.817 1.00 75.12 540 PRO A O 1
ATOM 4412 N N . PRO A 1 541 ? -20.373 -14.272 9.572 1.00 71.69 541 PRO A N 1
ATOM 4413 C CA . PRO A 1 541 ? -19.157 -13.645 10.096 1.00 71.69 541 PRO A CA 1
ATOM 4414 C C . PRO A 1 541 ? -19.265 -13.296 11.592 1.00 71.69 541 PRO A C 1
ATOM 4416 O O . PRO A 1 541 ? -18.255 -13.261 12.296 1.00 71.69 541 PRO A O 1
ATOM 4419 N N . ALA A 1 542 ? -20.493 -13.078 12.075 1.00 79.31 542 ALA A N 1
ATOM 4420 C CA . ALA A 1 542 ? -20.831 -12.768 13.458 1.00 79.31 542 ALA A CA 1
ATOM 4421 C C . ALA A 1 542 ? -22.253 -13.243 13.792 1.00 79.31 542 ALA A C 1
ATOM 4423 O O . ALA A 1 542 ? -23.142 -13.216 12.937 1.00 79.31 542 ALA A O 1
ATOM 4424 N N . ILE A 1 543 ? -22.493 -13.618 15.051 1.00 86.00 543 ILE A N 1
ATOM 4425 C CA . ILE A 1 543 ? -23.827 -13.967 15.560 1.00 86.00 543 ILE A CA 1
ATOM 4426 C C . ILE A 1 543 ? -24.312 -12.844 16.477 1.00 86.00 543 ILE A C 1
ATOM 4428 O O . ILE A 1 543 ? -23.632 -12.469 17.428 1.00 86.00 543 ILE A O 1
ATOM 4432 N N . GLN A 1 544 ? -25.493 -12.293 16.205 1.00 88.25 544 GLN A N 1
ATOM 4433 C CA . GLN A 1 544 ? -26.029 -11.183 16.991 1.00 88.25 544 GLN A CA 1
ATOM 4434 C C . GLN A 1 544 ? -26.558 -11.673 18.336 1.00 88.25 544 GLN A C 1
ATOM 4436 O O . GLN A 1 544 ? -27.390 -12.578 18.399 1.00 88.25 544 GLN A O 1
ATOM 4441 N N . ALA A 1 545 ? -26.089 -11.057 19.415 1.00 89.62 545 ALA A N 1
ATOM 4442 C CA . ALA A 1 545 ? -26.482 -11.419 20.764 1.00 89.62 545 ALA A CA 1
ATOM 4443 C C . ALA A 1 545 ? -26.657 -10.187 21.658 1.00 89.62 545 ALA A C 1
ATOM 4445 O O . ALA A 1 545 ? -26.134 -9.099 21.399 1.00 89.62 545 ALA A O 1
ATOM 4446 N N . SER A 1 546 ? -27.434 -10.355 22.727 1.00 89.75 546 SER A N 1
ATOM 4447 C CA . SER A 1 546 ? -27.679 -9.308 23.710 1.00 89.75 546 SER A CA 1
ATOM 4448 C C . SER A 1 546 ? -27.674 -9.834 25.141 1.00 89.75 546 SER A C 1
ATOM 4450 O O . SER A 1 546 ? -28.256 -10.877 25.432 1.00 89.75 546 SER A O 1
ATOM 4452 N N . LEU A 1 547 ? -27.019 -9.096 26.039 1.00 90.00 547 LEU A N 1
ATOM 4453 C CA . LEU A 1 547 ? -26.970 -9.374 27.475 1.00 90.00 547 LEU A CA 1
ATOM 4454 C C . LEU A 1 547 ? -27.662 -8.259 28.252 1.00 90.00 547 LEU A C 1
ATOM 4456 O O . LEU A 1 547 ? -27.415 -7.071 28.024 1.00 90.00 547 LEU A O 1
ATOM 4460 N N . LYS A 1 548 ? -28.524 -8.642 29.194 1.00 88.12 548 LYS A N 1
ATOM 4461 C CA . LYS A 1 548 ? -29.310 -7.699 29.993 1.00 88.12 548 LYS A CA 1
ATOM 4462 C C . LYS A 1 548 ? -29.526 -8.215 31.415 1.00 88.12 548 LYS A C 1
ATOM 4464 O O . LYS A 1 548 ? -29.737 -9.409 31.623 1.00 88.12 548 LYS A O 1
ATOM 4469 N N . THR A 1 549 ? -29.485 -7.318 32.399 1.00 83.38 549 THR A N 1
ATOM 4470 C CA . THR A 1 549 ? -29.909 -7.622 33.777 1.00 83.38 549 THR A CA 1
ATOM 4471 C C . THR A 1 549 ? -31.432 -7.553 33.894 1.00 83.38 549 THR A C 1
ATOM 4473 O O . THR A 1 549 ? -32.092 -6.889 33.099 1.00 83.38 549 THR A O 1
ATOM 4476 N N . ASN A 1 550 ? -32.011 -8.177 34.922 1.00 77.19 550 ASN A N 1
ATOM 4477 C CA . ASN A 1 550 ? -33.458 -8.083 35.176 1.00 77.19 550 ASN A CA 1
ATOM 4478 C C . ASN A 1 550 ? -33.934 -6.652 35.493 1.00 77.19 550 ASN A C 1
ATOM 4480 O O . ASN A 1 550 ? -35.114 -6.356 35.350 1.00 77.19 550 ASN A O 1
ATOM 4484 N N . ILE A 1 551 ? -33.027 -5.779 35.943 1.00 75.38 551 ILE A N 1
ATOM 4485 C CA . ILE A 1 551 ? -33.350 -4.453 36.492 1.00 75.38 551 ILE A CA 1
ATOM 4486 C C . ILE A 1 551 ? -33.243 -3.356 35.420 1.00 75.38 551 ILE A C 1
ATOM 4488 O O . ILE A 1 551 ? -33.909 -2.327 35.505 1.00 75.38 551 ILE A O 1
ATOM 4492 N N . GLN A 1 552 ? -32.398 -3.544 34.406 1.00 77.56 552 GLN A N 1
ATOM 4493 C CA . GLN A 1 552 ? -32.108 -2.506 33.415 1.00 77.56 552 GLN A CA 1
ATOM 4494 C C . GLN A 1 552 ? -33.000 -2.639 32.185 1.00 77.56 552 GLN A C 1
ATOM 4496 O O . GLN A 1 552 ? -33.527 -3.708 31.913 1.00 77.56 552 GLN A O 1
ATOM 4501 N N . THR A 1 553 ? -33.171 -1.559 31.418 1.00 73.25 553 THR A N 1
ATOM 4502 C CA . THR A 1 553 ? -33.941 -1.552 30.160 1.00 73.25 553 THR A CA 1
ATOM 4503 C C . THR A 1 553 ? -33.047 -1.698 28.930 1.00 73.25 553 THR A C 1
ATOM 4505 O O . THR A 1 553 ? -33.419 -2.407 27.995 1.00 73.25 553 THR A O 1
ATOM 4508 N N . SER A 1 554 ? -31.852 -1.107 28.957 1.00 81.25 554 SER A N 1
ATOM 4509 C CA . SER A 1 554 ? -30.832 -1.239 27.912 1.00 81.25 554 SER A CA 1
ATOM 4510 C C . SER A 1 554 ? -30.021 -2.532 28.064 1.00 81.25 554 SER A C 1
ATOM 4512 O O . SER A 1 554 ? -29.687 -2.930 29.179 1.00 81.25 554 SER A O 1
ATOM 4514 N N . SER A 1 555 ? -29.672 -3.159 26.941 1.00 86.19 555 SER A N 1
ATOM 4515 C CA . SER A 1 555 ? -28.809 -4.345 26.872 1.00 86.19 555 SER A CA 1
ATOM 4516 C C . SER A 1 555 ? -27.448 -4.019 26.254 1.00 86.19 555 SER A C 1
ATOM 4518 O O . SER A 1 555 ? -27.351 -3.149 25.384 1.00 86.19 555 SER A O 1
ATOM 4520 N N . LEU A 1 556 ? -26.416 -4.776 26.630 1.00 89.00 556 LEU A N 1
ATOM 4521 C CA . LEU A 1 556 ? -25.201 -4.898 25.827 1.00 89.00 556 LEU A CA 1
ATOM 4522 C C . LEU A 1 556 ? -25.566 -5.658 24.554 1.00 89.00 556 LEU A C 1
ATOM 4524 O O . LEU A 1 556 ? -25.915 -6.832 24.641 1.00 89.00 556 LEU A O 1
ATOM 4528 N N . ARG A 1 557 ? -25.519 -4.999 23.397 1.00 88.75 557 ARG A N 1
ATOM 4529 C CA . ARG A 1 557 ? -25.656 -5.639 22.084 1.00 88.75 557 ARG A CA 1
ATOM 4530 C C . ARG A 1 557 ? -24.263 -5.895 21.543 1.00 88.75 557 ARG A C 1
ATOM 4532 O O . ARG A 1 557 ? -23.424 -4.992 21.552 1.00 88.75 557 ARG A O 1
ATOM 4539 N N . PHE A 1 558 ? -24.012 -7.114 21.099 1.00 87.19 558 PHE A N 1
ATOM 4540 C CA . PHE A 1 558 ? -22.687 -7.504 20.657 1.00 87.19 558 PHE A CA 1
ATOM 4541 C C . PHE A 1 558 ? -22.732 -8.593 19.591 1.00 87.19 558 PHE A C 1
ATOM 4543 O O . PHE A 1 558 ? -23.720 -9.308 19.420 1.00 87.19 558 PHE A O 1
ATOM 4550 N N . GLU A 1 559 ? -21.616 -8.703 18.887 1.00 86.62 559 GLU A N 1
ATOM 4551 C CA . GLU A 1 559 ? -21.329 -9.750 17.922 1.00 86.62 559 GLU A CA 1
ATOM 4552 C C . GLU A 1 559 ? -20.581 -10.882 18.624 1.00 86.62 559 GLU A C 1
ATOM 4554 O O . GLU A 1 559 ? -19.423 -10.736 19.023 1.00 86.62 559 GLU A O 1
ATOM 4559 N N . LEU A 1 560 ? -21.267 -12.007 18.814 1.00 85.88 560 LEU A N 1
ATOM 4560 C CA . LEU A 1 560 ? -20.664 -13.250 19.263 1.00 85.88 560 LEU A CA 1
ATOM 4561 C C . LEU A 1 560 ? -19.838 -13.836 18.115 1.00 85.88 560 LEU A C 1
ATOM 4563 O O . LEU A 1 560 ? -20.355 -14.073 17.019 1.00 85.88 560 LEU A O 1
ATOM 4567 N N . LYS A 1 561 ? -18.568 -14.128 18.405 1.00 80.00 561 LYS A N 1
ATOM 4568 C CA . LYS A 1 561 ? -17.676 -14.839 17.490 1.00 80.00 561 LYS A CA 1
ATOM 4569 C C . LYS A 1 561 ? -18.289 -16.210 17.156 1.00 80.00 561 LYS A C 1
ATOM 4571 O O . LYS A 1 561 ? -18.564 -16.970 18.089 1.00 80.00 561 LYS A O 1
ATOM 4576 N N . PRO A 1 562 ? -18.495 -16.551 15.871 1.00 80.19 562 PRO A N 1
ATOM 4577 C CA . PRO A 1 562 ? -19.112 -17.814 15.476 1.00 80.19 562 PRO A CA 1
ATOM 4578 C C . PRO A 1 562 ? -18.384 -19.019 16.109 1.00 80.19 562 PRO A C 1
ATOM 4580 O O . PRO A 1 562 ? -17.174 -19.163 15.918 1.00 80.19 562 PRO A O 1
ATOM 4583 N N . PRO A 1 563 ? -19.072 -19.886 16.880 1.00 79.12 563 PRO A N 1
ATOM 4584 C CA . PRO A 1 563 ? -18.436 -20.991 17.606 1.00 79.12 563 PRO A CA 1
ATOM 4585 C C . PRO A 1 563 ? -18.268 -22.274 16.770 1.00 79.12 563 PRO A C 1
ATOM 4587 O O . PRO A 1 563 ? -17.849 -23.305 17.306 1.00 79.12 563 PRO A O 1
ATOM 4590 N N . PHE A 1 564 ? -18.585 -22.219 15.473 1.00 76.88 564 PHE A N 1
ATOM 4591 C CA . PHE A 1 564 ? -18.473 -23.338 14.536 1.00 76.88 564 PHE A CA 1
ATOM 4592 C C . PHE A 1 564 ? -17.019 -23.796 14.350 1.00 76.88 564 PHE A C 1
ATOM 4594 O O . PHE A 1 564 ? -16.069 -23.048 14.600 1.00 76.88 564 PHE A O 1
ATOM 4601 N N . LYS A 1 565 ? -16.852 -25.063 13.957 1.00 67.31 565 LYS A N 1
ATOM 4602 C CA . LYS A 1 565 ? -15.568 -25.766 13.849 1.00 67.31 565 LYS A CA 1
ATOM 4603 C C . LYS A 1 565 ? -15.296 -26.254 12.441 1.00 67.31 565 LYS A C 1
ATOM 4605 O O . LYS A 1 565 ? -16.033 -27.080 11.924 1.00 67.31 565 LYS A O 1
ATOM 4610 N N . GLY A 1 566 ? -14.194 -25.787 11.871 1.00 67.56 566 GLY A N 1
ATOM 4611 C CA . GLY A 1 566 ? -13.763 -26.115 10.521 1.00 67.56 566 GLY A CA 1
ATOM 4612 C C . GLY A 1 566 ? -12.576 -25.261 10.100 1.00 67.56 566 GLY A C 1
ATOM 4613 O O . GLY A 1 566 ? -12.135 -24.390 10.856 1.00 67.56 566 GLY A O 1
ATOM 4614 N N . ILE A 1 567 ? -12.074 -25.539 8.900 1.00 74.69 567 ILE A N 1
ATOM 4615 C CA . ILE A 1 567 ? -11.143 -24.674 8.181 1.00 74.69 567 ILE A CA 1
ATOM 4616 C C . ILE A 1 567 ? -11.768 -24.382 6.831 1.00 74.69 567 ILE A C 1
ATOM 4618 O O . ILE A 1 567 ? -11.871 -25.295 6.020 1.00 74.69 567 ILE A O 1
ATOM 4622 N N . GLU A 1 568 ? -12.162 -23.138 6.598 1.00 81.31 568 GLU A N 1
ATOM 4623 C CA . GLU A 1 568 ? -12.693 -22.703 5.305 1.00 81.31 568 GLU A CA 1
ATOM 4624 C C . GLU A 1 568 ? -12.275 -21.262 5.023 1.00 81.31 568 GLU A C 1
ATOM 4626 O O . GLU A 1 568 ? -12.133 -20.454 5.949 1.00 81.31 568 GLU A O 1
ATOM 4631 N N . ILE A 1 569 ? -12.093 -20.941 3.743 1.00 83.31 569 ILE A N 1
ATOM 4632 C CA . ILE A 1 569 ? -12.040 -19.554 3.286 1.00 83.31 569 ILE A CA 1
ATOM 4633 C C . ILE A 1 569 ? -13.470 -19.119 2.969 1.00 83.31 569 ILE A C 1
ATOM 4635 O O . ILE A 1 569 ? -14.166 -19.789 2.211 1.00 83.31 569 ILE A O 1
ATOM 4639 N N . ILE A 1 570 ? -13.905 -18.003 3.546 1.00 80.62 570 ILE A N 1
ATOM 4640 C CA . ILE A 1 570 ? -15.199 -17.381 3.255 1.00 80.62 570 ILE A CA 1
ATOM 4641 C C . ILE A 1 570 ? -15.015 -16.010 2.612 1.00 80.62 570 ILE A C 1
ATOM 4643 O O . ILE A 1 570 ? -14.005 -15.355 2.856 1.00 80.62 570 ILE A O 1
ATOM 4647 N N . ASP A 1 571 ? -15.992 -15.551 1.839 1.00 79.88 571 ASP A N 1
ATOM 4648 C CA . ASP A 1 571 ? -16.032 -14.171 1.345 1.00 79.88 571 ASP A CA 1
ATOM 4649 C C . ASP A 1 571 ? -16.659 -13.180 2.354 1.00 79.88 571 ASP A C 1
ATOM 4651 O O . ASP A 1 571 ? -17.022 -13.524 3.485 1.00 79.88 571 ASP A O 1
ATOM 4655 N N . ASN A 1 572 ? -16.812 -11.917 1.939 1.00 72.38 572 ASN A N 1
ATOM 4656 C CA . ASN A 1 572 ? -17.441 -10.865 2.746 1.00 72.38 572 ASN A CA 1
ATOM 4657 C C . ASN A 1 572 ? -18.903 -11.154 3.114 1.00 72.38 572 ASN A C 1
ATOM 4659 O O . ASN A 1 572 ? -19.386 -10.634 4.122 1.00 72.38 572 ASN A O 1
ATOM 4663 N N . GLN A 1 573 ? -19.603 -11.946 2.302 1.00 72.88 573 GLN A N 1
ATOM 4664 C CA . GLN A 1 573 ? -20.993 -12.343 2.516 1.00 72.88 573 GLN A CA 1
ATOM 4665 C C . GLN A 1 573 ? -21.101 -13.621 3.367 1.00 72.88 573 GLN A C 1
ATOM 4667 O O . GLN A 1 573 ? -22.198 -13.979 3.795 1.00 72.88 573 GLN A O 1
ATOM 4672 N N . GLY A 1 574 ? -19.973 -14.275 3.664 1.00 71.69 574 GLY A N 1
ATOM 4673 C CA . GLY A 1 574 ? -19.898 -15.519 4.423 1.00 71.69 574 GLY A CA 1
ATOM 4674 C C . GLY A 1 574 ? -19.969 -16.780 3.562 1.00 71.69 574 GLY A C 1
ATOM 4675 O O . GLY A 1 574 ? -20.009 -17.872 4.131 1.00 71.69 574 GLY A O 1
ATOM 4676 N N . ASN A 1 575 ? -19.994 -16.663 2.228 1.00 81.25 575 ASN A N 1
ATOM 4677 C CA . ASN A 1 575 ? -20.043 -17.821 1.334 1.00 81.25 575 ASN A CA 1
ATOM 4678 C C . ASN A 1 575 ? -18.726 -18.595 1.417 1.00 81.25 575 ASN A C 1
ATOM 4680 O O . ASN A 1 575 ? -17.655 -17.995 1.330 1.00 81.25 575 ASN A O 1
ATOM 4684 N N . ILE A 1 576 ? -18.803 -19.919 1.561 1.00 81.94 576 ILE A N 1
ATOM 4685 C CA . ILE A 1 576 ? -17.630 -20.797 1.580 1.00 81.94 576 ILE A CA 1
ATOM 4686 C C . ILE A 1 576 ? -17.060 -20.919 0.165 1.00 81.94 576 ILE A C 1
ATOM 4688 O O . ILE A 1 576 ? -17.741 -21.351 -0.769 1.00 81.94 576 ILE A O 1
ATOM 4692 N N . ILE A 1 577 ? -15.781 -20.587 0.028 1.00 83.50 577 ILE A N 1
ATOM 4693 C CA . ILE A 1 577 ? -15.018 -20.767 -1.200 1.00 83.50 577 ILE A CA 1
ATOM 4694 C C . ILE A 1 577 ? -14.621 -22.237 -1.331 1.00 83.50 577 ILE A C 1
ATOM 4696 O O . ILE A 1 577 ? -13.987 -22.813 -0.451 1.00 83.50 577 ILE A O 1
ATOM 4700 N N . GLN A 1 578 ? -14.985 -22.854 -2.453 1.00 80.50 578 GLN A N 1
ATOM 4701 C CA . GLN A 1 578 ? -14.663 -24.253 -2.728 1.00 80.50 578 GLN A CA 1
ATOM 4702 C C . GLN A 1 578 ? -13.164 -24.423 -3.019 1.00 80.50 578 GLN A C 1
ATOM 4704 O O . GLN A 1 578 ? -12.586 -23.624 -3.750 1.00 80.50 578 GLN A O 1
ATOM 4709 N N . GLU A 1 579 ? -12.543 -25.504 -2.547 1.00 77.12 579 GLU A N 1
ATOM 4710 C CA . GLU A 1 579 ? -11.104 -25.785 -2.757 1.00 77.12 579 GLU A CA 1
ATOM 4711 C C . GLU A 1 579 ? -10.698 -25.844 -4.240 1.00 77.12 579 GLU A C 1
ATOM 4713 O O . GLU A 1 579 ? -9.601 -25.444 -4.619 1.00 77.12 579 GLU A O 1
ATOM 4718 N N . ASN A 1 580 ? -11.610 -26.294 -5.106 1.00 71.44 580 ASN A N 1
ATOM 4719 C CA . ASN A 1 580 ? -11.372 -26.376 -6.549 1.00 71.44 580 ASN A CA 1
ATOM 4720 C C . ASN A 1 580 ? -11.519 -25.028 -7.273 1.00 71.44 580 ASN A C 1
ATOM 4722 O O . ASN A 1 580 ? -11.288 -24.962 -8.481 1.00 71.44 580 ASN A O 1
ATOM 4726 N N . SER A 1 581 ? -11.959 -23.975 -6.581 1.00 78.12 581 SER A N 1
ATOM 4727 C CA . SER A 1 581 ? -12.107 -22.654 -7.183 1.00 78.12 581 SER A CA 1
ATOM 4728 C C . SER A 1 581 ? -10.781 -21.898 -7.173 1.00 78.12 581 SER A C 1
ATOM 4730 O O . SER A 1 581 ? -9.987 -21.992 -6.236 1.00 78.12 581 SER A O 1
ATOM 4732 N N . TYR A 1 582 ? -10.531 -21.160 -8.252 1.00 81.38 582 TYR A N 1
ATOM 4733 C CA . TYR A 1 582 ? -9.359 -20.307 -8.353 1.00 81.38 582 TYR A CA 1
ATOM 4734 C C . TYR A 1 582 ? -9.610 -19.001 -7.614 1.00 81.38 582 TYR A C 1
ATOM 4736 O O . TYR A 1 582 ? -10.547 -18.268 -7.920 1.00 81.38 582 TYR A O 1
ATOM 4744 N N . LEU A 1 583 ? -8.741 -18.715 -6.656 1.00 84.19 583 LEU A N 1
ATOM 4745 C CA . LEU A 1 583 ? -8.632 -17.410 -6.033 1.00 84.19 583 LEU A CA 1
ATOM 4746 C C . LEU A 1 583 ? -7.828 -16.478 -6.944 1.00 84.19 583 LEU A C 1
ATOM 4748 O O . LEU A 1 583 ? -6.921 -16.904 -7.664 1.00 84.19 583 LEU A O 1
ATOM 4752 N N . GLN A 1 584 ? -8.141 -15.190 -6.897 1.00 75.94 584 GLN A N 1
ATOM 4753 C CA . GLN A 1 584 ? -7.493 -14.171 -7.720 1.00 75.94 584 GLN A CA 1
ATOM 4754 C C . GLN A 1 584 ? -6.737 -13.206 -6.816 1.00 75.94 584 GLN A C 1
ATOM 4756 O O . GLN A 1 584 ? -7.236 -12.839 -5.751 1.00 75.94 584 GLN A O 1
ATOM 4761 N N . LEU A 1 585 ? -5.538 -12.792 -7.238 1.00 74.69 585 LEU A N 1
ATOM 4762 C CA . LEU A 1 585 ? -4.666 -11.919 -6.443 1.00 74.69 585 LEU A CA 1
ATOM 4763 C C . LEU A 1 585 ? -5.367 -10.605 -6.049 1.00 74.69 585 LEU A C 1
ATOM 4765 O O . LEU A 1 585 ? -5.299 -10.191 -4.895 1.00 74.69 585 LEU A O 1
ATOM 4769 N N . ASN A 1 586 ? -6.121 -10.007 -6.973 1.00 68.25 586 ASN A N 1
ATOM 4770 C CA . ASN A 1 586 ? -6.835 -8.749 -6.736 1.00 68.25 586 ASN A CA 1
ATOM 4771 C C . ASN A 1 586 ? -8.127 -8.924 -5.922 1.00 68.25 586 ASN A C 1
ATOM 4773 O O . ASN A 1 586 ? -8.632 -7.962 -5.343 1.00 68.25 586 ASN A O 1
ATOM 4777 N N . HIS A 1 587 ? -8.652 -10.149 -5.838 1.00 75.19 587 HIS A N 1
ATOM 4778 C CA . HIS A 1 587 ? -9.884 -10.475 -5.112 1.00 75.19 587 HIS A CA 1
ATOM 4779 C C . HIS A 1 587 ? -9.621 -11.199 -3.790 1.00 75.19 587 HIS A C 1
ATOM 4781 O O . HIS A 1 587 ? -10.544 -11.722 -3.171 1.00 75.19 587 HIS A O 1
ATOM 4787 N N . LEU A 1 588 ? -8.380 -11.172 -3.289 1.00 75.75 588 LEU A N 1
ATOM 4788 C CA . LEU A 1 588 ? -8.089 -11.594 -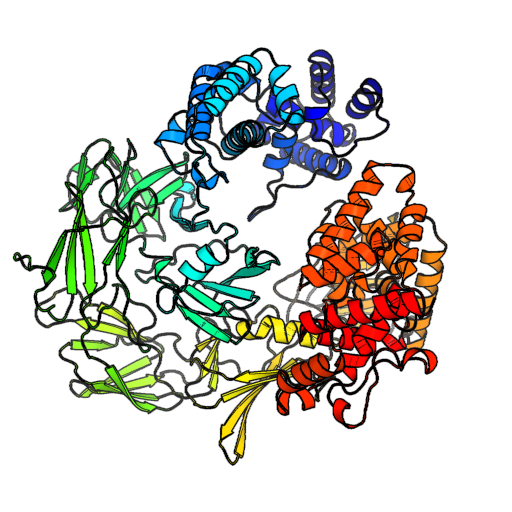1.915 1.00 75.75 588 LEU A CA 1
ATOM 4789 C C . LEU A 1 588 ? -8.782 -10.695 -0.878 1.00 75.75 588 LEU A C 1
ATOM 4791 O O . LEU A 1 588 ? -8.924 -11.068 0.290 1.00 75.75 588 LEU A O 1
ATOM 4795 N N . ARG A 1 589 ? -9.227 -9.501 -1.292 1.00 69.75 589 ARG A N 1
ATOM 4796 C CA . ARG A 1 589 ? -9.945 -8.559 -0.440 1.00 69.75 589 ARG A CA 1
ATOM 4797 C C . ARG A 1 589 ? -11.284 -9.138 0.010 1.00 69.75 589 ARG A C 1
ATOM 4799 O O . ARG A 1 589 ? -12.138 -9.486 -0.795 1.00 69.75 589 ARG A O 1
ATOM 4806 N N . GLY A 1 590 ? -11.488 -9.154 1.324 1.00 68.06 590 GLY A N 1
ATOM 4807 C CA . GLY A 1 590 ? -12.723 -9.646 1.929 1.00 68.06 590 GLY A CA 1
ATOM 4808 C C . GLY A 1 590 ? -12.792 -11.160 2.105 1.00 68.06 590 GLY A C 1
ATOM 4809 O O . GLY A 1 590 ? -13.745 -11.650 2.708 1.00 68.06 590 GLY A O 1
ATOM 4810 N N . LEU A 1 591 ? -11.778 -11.894 1.637 1.00 78.75 591 LEU A N 1
ATOM 4811 C CA . LEU A 1 591 ? -11.645 -13.312 1.930 1.00 78.75 591 LEU A CA 1
ATOM 4812 C C . LEU A 1 591 ? -11.080 -13.511 3.338 1.00 78.75 591 LEU A C 1
ATOM 4814 O O . LEU A 1 591 ? -10.073 -12.904 3.720 1.00 78.75 591 LEU A O 1
ATOM 4818 N N . ARG A 1 592 ? -11.708 -14.396 4.111 1.00 76.06 592 ARG A N 1
ATOM 4819 C CA . ARG A 1 592 ? -11.319 -14.711 5.487 1.00 76.06 592 ARG A CA 1
ATOM 4820 C C . ARG A 1 592 ? -11.098 -16.199 5.640 1.00 76.06 592 ARG A C 1
ATOM 4822 O O . ARG A 1 592 ? -11.999 -16.990 5.384 1.00 76.06 592 ARG A O 1
ATOM 4829 N N . LEU A 1 593 ? -9.924 -16.566 6.132 1.00 80.31 593 LEU A N 1
ATOM 4830 C CA . LEU A 1 593 ? -9.673 -17.899 6.637 1.00 80.31 593 LEU A CA 1
ATOM 4831 C C . LEU A 1 593 ? -10.256 -18.014 8.047 1.00 80.31 593 LEU A C 1
ATOM 4833 O O . LEU A 1 593 ? -9.796 -17.346 8.980 1.00 80.31 593 LEU A O 1
ATOM 4837 N N . ILE A 1 594 ? -11.255 -18.878 8.198 1.00 75.69 594 ILE A N 1
ATOM 4838 C CA . ILE A 1 594 ? -11.779 -19.275 9.500 1.00 75.69 594 ILE A CA 1
ATOM 4839 C C . ILE A 1 594 ? -11.060 -20.545 9.923 1.00 75.69 594 ILE A C 1
ATOM 4841 O O . ILE A 1 594 ? -11.041 -21.531 9.195 1.00 75.69 594 ILE A O 1
ATOM 4845 N N . SER A 1 595 ? -10.503 -20.530 11.126 1.00 74.75 595 SER A N 1
ATOM 4846 C CA . SER A 1 595 ? -9.965 -21.705 11.791 1.00 74.75 595 SER A CA 1
ATOM 4847 C C . SER A 1 595 ? -10.383 -21.704 13.254 1.00 74.75 595 SER A C 1
ATOM 4849 O O . SER A 1 595 ? -10.397 -20.673 13.913 1.00 74.75 595 SER A O 1
ATOM 4851 N N . ASN A 1 596 ? -10.661 -22.868 13.828 1.00 64.06 596 ASN A N 1
ATOM 4852 C CA . ASN A 1 596 ? -10.647 -23.010 15.285 1.00 64.06 596 ASN A CA 1
ATOM 4853 C C . ASN A 1 596 ? -9.830 -24.216 15.771 1.00 64.06 596 ASN A C 1
ATOM 4855 O O . ASN A 1 596 ? -9.933 -24.598 16.940 1.00 64.06 596 ASN A O 1
ATOM 4859 N N . LEU A 1 597 ? -9.031 -24.802 14.875 1.00 68.75 597 LEU A N 1
ATOM 4860 C CA . LEU A 1 597 ? -8.108 -25.881 15.195 1.00 68.75 597 LEU A CA 1
ATOM 4861 C C . LEU A 1 597 ? -6.798 -25.290 15.719 1.00 68.75 597 LEU A C 1
ATOM 4863 O O . LEU A 1 597 ? -6.355 -24.227 15.286 1.00 68.75 597 LEU A O 1
ATOM 4867 N N . ALA A 1 598 ? -6.190 -25.980 16.679 1.00 69.88 598 ALA A N 1
ATOM 4868 C CA . ALA A 1 598 ? -4.881 -25.618 17.204 1.00 69.88 598 ALA A CA 1
ATOM 4869 C C . ALA A 1 598 ? -3.767 -26.222 16.336 1.00 69.88 598 ALA A C 1
ATOM 4871 O O . ALA A 1 598 ? -3.977 -27.224 15.656 1.00 69.88 598 ALA A O 1
ATOM 4872 N N . ASN A 1 599 ? -2.563 -25.648 16.418 1.00 78.50 599 ASN A N 1
ATOM 4873 C CA . ASN A 1 599 ? -1.361 -26.135 15.727 1.00 78.50 599 ASN A CA 1
ATOM 4874 C C . ASN A 1 599 ? -1.482 -26.176 14.197 1.00 78.50 599 ASN A C 1
ATOM 4876 O O . ASN A 1 599 ? -0.924 -27.061 13.539 1.00 78.50 599 ASN A O 1
ATOM 4880 N N . LEU A 1 600 ? -2.214 -25.223 13.628 1.00 83.44 600 LEU A N 1
ATOM 4881 C CA . LEU A 1 600 ? -2.276 -25.079 12.187 1.00 83.44 600 LEU A CA 1
ATOM 4882 C C . LEU A 1 600 ? -1.100 -24.277 11.649 1.00 83.44 600 LEU A C 1
ATOM 4884 O O . LEU A 1 600 ? -0.621 -23.326 12.273 1.00 83.44 600 LEU A O 1
ATOM 4888 N N . VAL A 1 601 ? -0.682 -24.648 10.448 1.00 85.25 601 VAL A N 1
ATOM 4889 C CA . VAL A 1 601 ? 0.340 -23.944 9.684 1.00 85.25 601 VAL A CA 1
ATOM 4890 C C . VAL A 1 601 ? -0.178 -23.753 8.267 1.00 85.25 601 VAL A C 1
ATOM 4892 O O . VAL A 1 601 ? -0.733 -24.681 7.679 1.00 85.25 601 VAL A O 1
ATOM 4895 N N . VAL A 1 602 ? 0.008 -22.550 7.734 1.00 88.38 602 VAL A N 1
ATOM 4896 C CA . VAL A 1 602 ? -0.177 -22.262 6.313 1.00 88.38 602 VAL A CA 1
ATOM 4897 C C . VAL A 1 602 ? 1.162 -22.401 5.622 1.00 88.38 602 VAL A C 1
ATOM 4899 O O . VAL A 1 602 ? 2.137 -21.763 6.016 1.00 88.38 602 VAL A O 1
ATOM 4902 N N . ASN A 1 603 ? 1.186 -23.235 4.596 1.00 89.62 603 ASN A N 1
ATOM 4903 C CA . ASN A 1 603 ? 2.289 -23.386 3.670 1.00 89.62 603 ASN A CA 1
ATOM 4904 C C . ASN A 1 603 ? 1.897 -22.698 2.358 1.00 89.62 603 ASN A C 1
ATOM 4906 O O . ASN A 1 603 ? 0.827 -22.965 1.814 1.00 89.62 603 ASN A O 1
ATOM 4910 N N . ILE A 1 604 ? 2.759 -21.822 1.852 1.00 91.00 604 ILE A N 1
ATOM 4911 C CA . ILE A 1 604 ? 2.542 -21.087 0.606 1.00 91.00 604 ILE A CA 1
ATOM 4912 C C . ILE A 1 604 ? 3.714 -21.360 -0.326 1.00 91.00 604 ILE A C 1
ATOM 4914 O O . ILE A 1 604 ? 4.862 -21.160 0.069 1.00 91.00 604 ILE A O 1
ATOM 4918 N N . TRP A 1 605 ? 3.456 -21.801 -1.555 1.00 90.19 605 TRP A N 1
ATOM 4919 C CA . TRP A 1 605 ? 4.520 -22.040 -2.534 1.00 90.19 605 TRP A CA 1
ATOM 4920 C C . TRP A 1 605 ? 4.078 -21.756 -3.965 1.00 90.19 605 TRP A C 1
ATOM 4922 O O . TRP A 1 605 ? 2.893 -21.722 -4.289 1.00 90.19 605 TRP A O 1
ATOM 4932 N N . ASN A 1 606 ? 5.065 -21.575 -4.838 1.00 89.94 606 ASN A N 1
ATOM 4933 C CA . ASN A 1 606 ? 4.875 -21.390 -6.273 1.00 89.94 606 ASN A CA 1
ATOM 4934 C C . ASN A 1 606 ? 4.973 -22.747 -6.995 1.00 89.94 606 ASN A C 1
ATOM 4936 O O . ASN A 1 606 ? 5.902 -23.516 -6.737 1.00 89.94 606 ASN A O 1
ATOM 4940 N N . THR A 1 607 ? 4.048 -23.048 -7.913 1.00 88.94 607 THR A N 1
ATOM 4941 C CA . THR A 1 607 ? 4.008 -24.332 -8.647 1.00 88.94 607 THR A CA 1
ATOM 4942 C C . THR A 1 607 ? 5.266 -24.629 -9.468 1.00 88.94 607 THR A C 1
ATOM 4944 O O . THR A 1 607 ? 5.619 -25.792 -9.648 1.00 88.94 607 THR A O 1
ATOM 4947 N N . THR A 1 608 ? 6.003 -23.608 -9.904 1.00 83.69 608 THR A N 1
ATOM 4948 C CA . THR A 1 608 ? 7.293 -23.754 -10.609 1.00 83.69 608 THR A CA 1
ATOM 4949 C C . THR A 1 608 ? 8.495 -23.897 -9.662 1.00 83.69 608 THR A C 1
ATOM 4951 O O . THR A 1 608 ? 9.617 -24.188 -10.090 1.00 83.69 608 THR A O 1
ATOM 4954 N N . ARG A 1 609 ? 8.286 -23.669 -8.360 1.00 81.56 609 ARG A N 1
ATOM 4955 C CA . ARG A 1 609 ? 9.295 -23.643 -7.288 1.00 81.56 609 ARG A CA 1
ATOM 4956 C C . ARG A 1 609 ? 8.783 -24.401 -6.056 1.00 81.56 609 ARG A C 1
ATOM 4958 O O . ARG A 1 609 ? 8.818 -23.882 -4.948 1.00 81.56 609 ARG A O 1
ATOM 4965 N N . THR A 1 610 ? 8.347 -25.646 -6.232 1.00 80.00 610 THR A N 1
ATOM 4966 C CA . THR A 1 610 ? 7.681 -26.444 -5.177 1.00 80.00 610 THR A CA 1
ATOM 4967 C C . THR A 1 610 ? 8.500 -26.642 -3.899 1.00 80.00 610 THR A C 1
ATOM 4969 O O . THR A 1 610 ? 7.934 -26.869 -2.839 1.00 80.00 610 THR A O 1
ATOM 4972 N N . ASN A 1 611 ? 9.831 -26.557 -3.983 1.00 76.56 611 ASN A N 1
ATOM 4973 C CA . ASN A 1 611 ? 10.719 -26.708 -2.825 1.00 76.56 611 ASN A CA 1
ATOM 4974 C C . ASN A 1 611 ? 10.793 -25.440 -1.952 1.00 76.56 611 ASN A C 1
ATOM 4976 O O . ASN A 1 611 ? 11.296 -25.509 -0.836 1.00 76.56 611 ASN A O 1
ATOM 4980 N N . MET A 1 612 ? 10.329 -24.291 -2.456 1.00 80.75 612 MET A N 1
ATOM 4981 C CA . MET A 1 612 ? 10.312 -23.023 -1.726 1.00 80.75 612 MET A CA 1
ATOM 4982 C C . MET A 1 612 ? 8.945 -22.825 -1.081 1.00 80.75 612 MET A C 1
ATOM 4984 O O . MET A 1 612 ? 8.008 -22.355 -1.728 1.00 80.75 612 MET A O 1
ATOM 4988 N N . VAL A 1 613 ? 8.842 -23.197 0.192 1.00 83.00 613 VAL A N 1
ATOM 4989 C CA . VAL A 1 613 ? 7.597 -23.131 0.959 1.00 83.00 613 VAL A CA 1
ATOM 4990 C C . VAL A 1 613 ? 7.734 -22.066 2.036 1.00 83.00 613 VAL A C 1
ATOM 4992 O O . VAL A 1 613 ? 8.554 -22.200 2.933 1.00 83.00 613 VAL A O 1
ATOM 4995 N N . ILE A 1 614 ? 6.914 -21.020 1.974 1.00 84.00 614 ILE A N 1
ATOM 4996 C CA . ILE A 1 614 ? 6.786 -20.050 3.061 1.00 84.00 614 ILE A CA 1
ATOM 4997 C C . ILE A 1 614 ? 5.778 -20.600 4.057 1.00 84.00 614 ILE A C 1
ATOM 4999 O O . ILE A 1 614 ? 4.634 -20.886 3.712 1.00 84.00 614 ILE A O 1
ATOM 5003 N N . SER A 1 615 ? 6.211 -20.735 5.302 1.00 82.31 615 SER A N 1
ATOM 5004 C CA . SER A 1 615 ? 5.444 -21.409 6.334 1.00 82.31 615 SER A CA 1
ATOM 5005 C C . SER A 1 615 ? 5.102 -20.481 7.493 1.00 82.31 615 SER A C 1
ATOM 5007 O O . SER A 1 615 ? 6.006 -20.002 8.176 1.00 82.31 615 SER A O 1
ATOM 5009 N N . GLN A 1 616 ? 3.817 -20.284 7.781 1.00 80.38 616 GLN A N 1
ATOM 5010 C CA . GLN A 1 616 ? 3.361 -19.372 8.835 1.00 80.38 616 GLN A CA 1
ATOM 5011 C C . GLN A 1 616 ? 2.389 -20.065 9.804 1.00 80.38 616 GLN A C 1
ATOM 5013 O O . GLN A 1 616 ? 1.441 -20.715 9.356 1.00 80.38 616 GLN A O 1
ATOM 5018 N N . PRO A 1 617 ? 2.603 -19.983 11.132 1.00 79.69 617 PRO A N 1
ATOM 5019 C CA . PRO A 1 617 ? 1.661 -20.531 12.103 1.00 79.69 617 PRO A CA 1
ATOM 5020 C C . PRO A 1 617 ? 0.370 -19.703 12.132 1.00 79.69 617 PRO A C 1
ATOM 5022 O O . PRO A 1 617 ? 0.418 -18.475 12.132 1.00 79.69 617 PRO A O 1
ATOM 5025 N N . LEU A 1 618 ? -0.786 -20.365 12.216 1.00 76.56 618 LEU A N 1
ATOM 5026 C CA . LEU A 1 618 ? -2.061 -19.677 12.429 1.00 76.56 618 LEU A CA 1
ATOM 5027 C C . LEU A 1 618 ? -2.341 -19.565 13.923 1.00 76.56 618 LEU A C 1
ATOM 5029 O O . LEU A 1 618 ? -2.609 -20.560 14.598 1.00 76.56 618 LEU A O 1
ATOM 5033 N N . THR A 1 619 ? -2.260 -18.340 14.434 1.00 67.50 619 THR A N 1
ATOM 5034 C CA . THR A 1 619 ? -2.452 -18.022 15.855 1.00 67.50 619 THR A CA 1
ATOM 5035 C C . THR A 1 619 ? -3.854 -17.495 16.161 1.00 67.50 619 THR A C 1
ATOM 5037 O O . THR A 1 619 ? -4.348 -17.701 17.270 1.00 67.50 619 THR A O 1
ATOM 5040 N N . ASP A 1 620 ? -4.525 -16.868 15.189 1.00 65.50 620 ASP A N 1
ATOM 5041 C CA . ASP A 1 620 ? -5.902 -16.378 15.315 1.00 65.50 620 ASP A CA 1
ATOM 5042 C C . ASP A 1 620 ? -6.890 -17.290 14.568 1.00 65.50 620 ASP A C 1
ATOM 5044 O O . ASP A 1 620 ? -6.550 -18.044 13.656 1.00 65.50 620 ASP A O 1
ATOM 5048 N N . ARG A 1 621 ? -8.151 -17.216 14.984 1.00 65.94 621 ARG A N 1
ATOM 5049 C CA . ARG A 1 621 ? -9.265 -17.970 14.409 1.00 65.94 621 ARG A CA 1
ATOM 5050 C C . ARG A 1 621 ? -9.859 -17.330 13.159 1.00 65.94 621 ARG A C 1
ATOM 5052 O O . ARG A 1 621 ? -10.560 -17.999 12.412 1.00 65.94 621 ARG A O 1
ATOM 5059 N N . PHE A 1 622 ? -9.656 -16.029 12.987 1.00 68.00 622 PHE A N 1
ATOM 5060 C CA . PHE A 1 622 ? -10.156 -15.261 11.850 1.00 68.00 622 PHE A CA 1
ATOM 5061 C C . PHE A 1 622 ? -8.988 -14.476 11.283 1.00 68.00 622 PHE A C 1
ATOM 5063 O O . PHE A 1 622 ? -8.491 -13.555 11.930 1.00 68.00 622 PHE A O 1
ATOM 5070 N N . ILE A 1 623 ? -8.527 -14.885 10.107 1.00 73.88 623 ILE A N 1
ATOM 5071 C CA . ILE A 1 623 ? -7.347 -14.313 9.468 1.00 73.88 623 ILE A CA 1
ATOM 5072 C C . ILE A 1 623 ? -7.758 -13.841 8.082 1.00 73.88 623 ILE A C 1
ATOM 5074 O O . ILE A 1 623 ? -8.301 -14.609 7.290 1.00 73.88 623 ILE A O 1
ATOM 5078 N N . SER A 1 624 ? -7.519 -12.565 7.794 1.00 75.88 624 SER A N 1
ATOM 5079 C CA . SER A 1 624 ? -7.672 -12.044 6.438 1.00 75.88 624 SER A CA 1
ATOM 5080 C C . SER A 1 624 ? -6.700 -12.780 5.520 1.00 75.88 624 SER A C 1
ATOM 5082 O O . SER A 1 624 ? -5.512 -12.868 5.827 1.00 75.88 624 SER A O 1
ATOM 5084 N N . VAL A 1 625 ? -7.162 -13.294 4.377 1.00 81.44 625 VAL A N 1
ATOM 5085 C CA . VAL A 1 625 ? -6.256 -13.956 3.415 1.00 81.44 625 VAL A CA 1
ATOM 5086 C C . VAL A 1 625 ? -5.194 -12.970 2.906 1.00 81.44 625 VAL A C 1
ATOM 5088 O O . VAL A 1 625 ? -4.069 -13.358 2.595 1.00 81.44 625 VAL A O 1
ATOM 5091 N N . ARG A 1 626 ? -5.502 -11.668 2.941 1.00 75.88 626 ARG A N 1
ATOM 5092 C CA . ARG A 1 626 ? -4.575 -10.577 2.631 1.00 75.88 626 ARG A CA 1
ATOM 5093 C C . ARG A 1 626 ? -3.366 -10.506 3.574 1.00 75.88 626 ARG A C 1
ATOM 5095 O O . ARG A 1 626 ? -2.334 -9.961 3.198 1.00 75.88 626 ARG A O 1
ATOM 5102 N N . THR A 1 627 ? -3.426 -11.110 4.764 1.00 77.12 627 THR A N 1
ATOM 5103 C CA . THR A 1 627 ? -2.244 -11.269 5.631 1.00 77.12 627 THR A CA 1
ATOM 5104 C C . THR A 1 627 ? -1.091 -11.962 4.892 1.00 77.12 627 THR A C 1
ATOM 5106 O O . THR A 1 627 ? 0.071 -11.644 5.141 1.00 77.12 627 THR A O 1
ATOM 5109 N N . PHE A 1 628 ? -1.408 -12.834 3.930 1.00 82.56 628 PHE A N 1
ATOM 5110 C CA . PHE A 1 628 ? -0.442 -13.565 3.113 1.00 82.56 628 PHE A CA 1
ATOM 5111 C C . PHE A 1 628 ? -0.049 -12.850 1.808 1.00 82.56 628 PHE A C 1
ATOM 5113 O O . PHE A 1 628 ? 0.779 -13.374 1.068 1.00 82.56 628 PHE A O 1
ATOM 5120 N N . GLU A 1 629 ? -0.608 -11.671 1.511 1.00 82.38 629 GLU A N 1
ATOM 5121 C CA . GLU A 1 629 ? -0.448 -10.966 0.227 1.00 82.38 629 GLU A CA 1
ATOM 5122 C C . GLU A 1 629 ? 1.023 -10.726 -0.134 1.00 82.38 629 GLU A C 1
ATOM 5124 O O . GLU A 1 629 ? 1.445 -11.088 -1.229 1.00 82.38 629 GLU A O 1
ATOM 5129 N N . ASP A 1 630 ? 1.836 -10.215 0.796 1.00 79.56 630 ASP A N 1
ATOM 5130 C CA . ASP A 1 630 ? 3.260 -9.965 0.531 1.00 79.56 630 ASP A CA 1
ATOM 5131 C C . ASP A 1 630 ? 4.015 -11.267 0.195 1.00 79.56 630 ASP A C 1
ATOM 5133 O O . ASP A 1 630 ? 4.844 -11.278 -0.714 1.00 79.56 630 ASP A O 1
ATOM 5137 N N . ALA A 1 631 ? 3.696 -12.380 0.871 1.00 84.38 631 ALA A N 1
ATOM 5138 C CA . ALA A 1 631 ? 4.292 -13.688 0.587 1.00 84.38 631 ALA A CA 1
ATOM 5139 C C . ALA A 1 631 ? 3.853 -14.218 -0.789 1.00 84.38 631 ALA A C 1
ATOM 5141 O O . ALA A 1 631 ? 4.666 -14.760 -1.536 1.00 84.38 631 ALA A O 1
ATOM 5142 N N . ILE A 1 632 ? 2.581 -14.022 -1.150 1.00 88.62 632 ILE A N 1
ATOM 5143 C CA . ILE A 1 632 ? 2.029 -14.401 -2.456 1.00 88.62 632 ILE A CA 1
ATOM 5144 C C . ILE A 1 632 ? 2.694 -13.583 -3.573 1.00 88.62 632 ILE A C 1
ATOM 5146 O O . ILE A 1 632 ? 3.175 -14.163 -4.546 1.00 88.62 632 ILE A O 1
ATOM 5150 N N . ILE A 1 633 ? 2.790 -12.257 -3.421 1.00 85.44 633 ILE A N 1
ATOM 5151 C CA . ILE A 1 633 ? 3.461 -11.356 -4.374 1.00 85.44 633 ILE A CA 1
ATOM 5152 C C . ILE A 1 633 ? 4.939 -11.733 -4.512 1.00 85.44 633 ILE A C 1
ATOM 5154 O O . ILE A 1 633 ? 5.450 -11.850 -5.628 1.00 85.44 633 ILE A O 1
ATOM 5158 N N . GLN A 1 634 ? 5.624 -11.984 -3.393 1.00 85.38 634 GLN A N 1
ATOM 5159 C CA . GLN A 1 634 ? 7.022 -12.407 -3.383 1.00 85.38 634 GLN A CA 1
ATOM 5160 C C . GLN A 1 634 ? 7.228 -13.726 -4.140 1.00 85.38 634 GLN A C 1
ATOM 5162 O O . GLN A 1 634 ? 8.158 -13.843 -4.939 1.00 85.38 634 GLN A O 1
ATOM 5167 N N . LEU A 1 635 ? 6.357 -14.716 -3.931 1.00 89.12 635 LEU A N 1
ATOM 5168 C CA . LEU A 1 635 ? 6.432 -16.000 -4.626 1.00 89.12 635 LEU A CA 1
ATOM 5169 C C . LEU A 1 635 ? 6.076 -15.877 -6.112 1.00 89.12 635 LEU A C 1
ATOM 5171 O O . LEU A 1 635 ? 6.698 -16.548 -6.937 1.00 89.12 635 LEU A O 1
ATOM 5175 N N . PHE A 1 636 ? 5.137 -15.006 -6.485 1.00 88.38 636 PHE A N 1
ATOM 5176 C CA . PHE A 1 636 ? 4.855 -14.689 -7.888 1.00 88.38 636 PHE A CA 1
ATOM 5177 C C . PHE A 1 636 ? 6.037 -13.989 -8.574 1.00 88.38 636 PHE A C 1
ATOM 5179 O O . PHE A 1 636 ? 6.277 -14.218 -9.760 1.00 88.38 636 PHE A O 1
ATOM 5186 N N . ALA A 1 637 ? 6.815 -13.183 -7.847 1.00 87.12 637 ALA A N 1
ATOM 5187 C CA . ALA A 1 637 ? 8.009 -12.521 -8.374 1.00 87.12 637 ALA A CA 1
ATOM 5188 C C . ALA A 1 637 ? 9.171 -13.492 -8.686 1.00 87.12 637 ALA A C 1
ATOM 5190 O O . ALA A 1 637 ? 10.145 -13.095 -9.330 1.00 87.12 637 ALA A O 1
ATOM 5191 N N . LEU A 1 638 ? 9.083 -14.769 -8.284 1.00 87.00 638 LEU A N 1
ATOM 5192 C CA . LEU A 1 638 ? 10.067 -15.812 -8.626 1.00 87.00 638 LEU A CA 1
ATOM 5193 C C . LEU A 1 638 ? 9.963 -16.317 -10.073 1.00 87.00 638 LEU A C 1
ATOM 5195 O O . LEU A 1 638 ? 10.871 -17.009 -10.546 1.00 87.00 638 LEU A O 1
ATOM 5199 N N . SER A 1 639 ? 8.890 -15.958 -10.769 1.00 87.56 639 SER A N 1
ATOM 5200 C CA . SER A 1 639 ? 8.587 -16.337 -12.149 1.00 87.56 639 SER A CA 1
ATOM 5201 C C . SER A 1 639 ? 8.293 -15.106 -13.008 1.00 87.56 639 SER A C 1
ATOM 5203 O O . SER A 1 639 ? 7.959 -14.044 -12.483 1.00 87.56 639 SER A O 1
ATOM 5205 N N . ASP A 1 640 ? 8.401 -15.261 -14.327 1.00 86.00 640 ASP A N 1
ATOM 5206 C CA . ASP A 1 640 ? 7.999 -14.245 -15.304 1.00 86.00 640 ASP A CA 1
ATOM 5207 C C . ASP A 1 640 ? 6.530 -13.850 -15.096 1.00 86.00 640 ASP A C 1
ATOM 5209 O O . ASP A 1 640 ? 5.674 -14.717 -14.915 1.00 86.00 640 ASP A O 1
ATOM 5213 N N . ALA A 1 641 ? 6.224 -12.551 -15.121 1.00 87.12 641 ALA A N 1
ATOM 5214 C CA . ALA A 1 641 ? 4.850 -12.098 -14.957 1.00 87.12 641 ALA A CA 1
ATOM 5215 C C . ALA A 1 641 ? 3.942 -12.511 -16.109 1.00 87.12 641 ALA A C 1
ATOM 5217 O O . ALA A 1 641 ? 2.755 -12.729 -15.891 1.00 87.12 641 ALA A O 1
ATOM 5218 N N . MET A 1 642 ? 4.515 -12.684 -17.300 1.00 87.75 642 MET A N 1
ATOM 5219 C CA . MET A 1 642 ? 3.798 -13.159 -18.477 1.00 87.75 642 MET A CA 1
ATOM 5220 C C . MET A 1 642 ? 3.587 -14.677 -18.494 1.00 87.75 642 MET A C 1
ATOM 5222 O O . MET A 1 642 ? 2.957 -15.176 -19.425 1.00 87.75 642 MET A O 1
ATOM 5226 N N . ASP A 1 643 ? 4.078 -15.424 -17.500 1.00 85.75 643 ASP A N 1
ATOM 5227 C CA . ASP A 1 643 ? 3.789 -16.852 -17.370 1.00 85.75 643 ASP A CA 1
ATOM 5228 C C . ASP A 1 643 ? 2.458 -17.071 -16.632 1.00 85.75 643 ASP A C 1
ATOM 5230 O O . ASP A 1 643 ? 2.390 -17.182 -15.407 1.00 85.75 643 ASP A O 1
ATOM 5234 N N . GLY A 1 644 ? 1.377 -17.143 -17.410 1.00 80.12 644 GLY A N 1
ATOM 5235 C CA . GLY A 1 644 ? 0.024 -17.391 -16.907 1.00 80.12 644 GLY A CA 1
ATOM 5236 C C . GLY A 1 644 ? -0.211 -18.804 -16.359 1.00 80.12 644 GLY A C 1
ATOM 5237 O O . GLY A 1 644 ? -1.293 -19.066 -15.839 1.00 80.12 644 GLY A O 1
ATOM 5238 N N . THR A 1 645 ? 0.763 -19.718 -16.467 1.00 84.31 645 THR A N 1
ATOM 5239 C CA . THR A 1 645 ? 0.659 -21.080 -15.908 1.00 84.31 645 THR A CA 1
ATOM 5240 C C . THR A 1 645 ? 1.078 -21.153 -14.441 1.00 84.31 645 THR A C 1
ATOM 5242 O O . THR A 1 645 ? 0.805 -22.145 -13.761 1.00 84.31 645 THR A O 1
ATOM 5245 N N . VAL A 1 646 ? 1.735 -20.104 -13.942 1.00 87.62 646 VAL A N 1
ATOM 5246 C CA . VAL A 1 646 ? 2.178 -20.024 -12.555 1.00 87.62 646 VAL A CA 1
ATOM 5247 C C . VAL A 1 646 ? 0.972 -19.852 -11.645 1.00 87.62 646 VAL A C 1
ATOM 5249 O O . VAL A 1 646 ? 0.209 -18.891 -11.757 1.00 87.62 646 VAL A O 1
ATOM 5252 N N . GLU A 1 647 ? 0.864 -20.752 -10.678 1.00 91.56 647 GLU A N 1
ATOM 5253 C CA . GLU A 1 647 ? -0.128 -20.694 -9.615 1.00 91.56 647 GLU A CA 1
ATOM 5254 C C . GLU A 1 647 ? 0.610 -20.626 -8.272 1.00 91.56 647 GLU A C 1
ATOM 5256 O O . GLU A 1 647 ? 1.689 -21.208 -8.098 1.00 91.56 647 GLU A O 1
ATOM 5261 N N . ILE A 1 648 ? 0.031 -19.908 -7.312 1.00 92.62 648 ILE A N 1
ATOM 5262 C CA . ILE A 1 648 ? 0.457 -19.968 -5.913 1.00 92.62 648 ILE A CA 1
ATOM 5263 C C . ILE A 1 648 ? -0.514 -20.865 -5.165 1.00 92.62 648 ILE A C 1
ATOM 5265 O O . ILE A 1 648 ? -1.727 -20.683 -5.246 1.00 92.62 648 ILE A O 1
ATOM 5269 N N . ILE A 1 649 ? 0.020 -21.834 -4.436 1.00 92.00 649 ILE A N 1
ATOM 5270 C CA . ILE A 1 649 ? -0.771 -22.759 -3.635 1.00 92.00 649 ILE A CA 1
ATOM 5271 C C . ILE A 1 649 ? -0.735 -22.297 -2.184 1.00 92.00 649 ILE A C 1
ATOM 5273 O O . ILE A 1 649 ? 0.343 -22.051 -1.648 1.00 92.00 649 ILE A O 1
ATOM 5277 N N . ILE A 1 650 ? -1.909 -22.196 -1.563 1.00 91.56 650 ILE A N 1
ATOM 5278 C CA . ILE A 1 650 ? -2.077 -22.040 -0.118 1.00 91.56 650 ILE A CA 1
ATOM 5279 C C . ILE A 1 650 ? -2.571 -23.376 0.424 1.00 91.56 650 ILE A C 1
ATOM 5281 O O . ILE A 1 650 ? -3.718 -23.765 0.206 1.00 91.56 650 ILE A O 1
ATOM 5285 N N . GLU A 1 651 ? -1.711 -24.073 1.152 1.00 91.25 651 GLU A N 1
ATOM 5286 C CA . GLU A 1 651 ? -2.050 -25.317 1.831 1.00 91.25 651 GLU A CA 1
ATOM 5287 C C . GLU A 1 651 ? -2.137 -25.095 3.332 1.00 91.25 651 GLU A C 1
ATOM 5289 O O . GLU A 1 651 ? -1.255 -24.502 3.955 1.00 91.25 651 GLU A O 1
ATOM 5294 N N . ILE A 1 652 ? -3.199 -25.624 3.926 1.00 89.75 652 ILE A N 1
ATOM 5295 C CA . ILE A 1 652 ? -3.420 -25.561 5.361 1.00 89.75 652 ILE A CA 1
ATOM 5296 C C . ILE A 1 652 ? -3.208 -26.955 5.931 1.00 89.75 652 ILE A C 1
ATOM 5298 O O . ILE A 1 652 ? -3.919 -27.903 5.580 1.00 89.75 652 ILE A O 1
ATOM 5302 N N . ILE A 1 653 ? -2.231 -27.070 6.828 1.00 88.44 653 ILE A N 1
ATOM 5303 C CA . ILE A 1 653 ? -1.872 -28.323 7.487 1.00 88.44 653 ILE A CA 1
ATOM 5304 C C . ILE A 1 653 ? -2.103 -28.235 8.995 1.00 88.44 653 ILE A C 1
ATOM 5306 O O . ILE A 1 653 ? -1.880 -27.199 9.622 1.00 88.44 653 ILE A O 1
ATOM 5310 N N . GLU A 1 654 ? -2.498 -29.352 9.599 1.00 86.88 654 GLU A N 1
ATOM 5311 C CA . GLU A 1 654 ? -2.468 -29.542 11.048 1.00 86.88 654 GLU A CA 1
ATOM 5312 C C . GLU A 1 654 ? -1.201 -30.299 11.431 1.00 86.88 654 GLU A C 1
ATOM 5314 O O . GLU A 1 654 ? -0.952 -31.419 10.966 1.00 86.88 654 GLU A O 1
ATOM 5319 N N . ARG A 1 655 ? -0.396 -29.691 12.306 1.00 80.56 655 ARG A N 1
ATOM 5320 C CA . ARG A 1 655 ? 0.854 -30.276 12.778 1.00 80.56 655 ARG A CA 1
ATOM 5321 C C . ARG A 1 655 ? 0.676 -30.811 14.192 1.00 80.56 655 ARG A C 1
ATOM 5323 O O . ARG A 1 655 ? 0.644 -30.057 15.160 1.00 80.56 655 ARG A O 1
ATOM 5330 N N . ARG A 1 656 ? 0.606 -32.134 14.321 1.00 80.81 656 ARG A N 1
ATOM 5331 C CA . ARG A 1 656 ? 0.662 -32.830 15.613 1.00 80.81 656 ARG A CA 1
ATOM 5332 C C . ARG A 1 656 ? 2.071 -33.395 15.827 1.00 80.81 656 ARG A C 1
ATOM 5334 O O . ARG A 1 656 ? 2.781 -33.612 14.846 1.00 80.81 656 ARG A O 1
ATOM 5341 N N . PRO A 1 657 ? 2.486 -33.683 17.075 1.00 74.56 657 PRO A N 1
ATOM 5342 C CA . PRO A 1 657 ? 3.843 -34.154 17.374 1.00 74.56 657 PRO A CA 1
ATOM 5343 C C . PRO A 1 657 ? 4.308 -35.373 16.558 1.00 74.56 657 PRO A C 1
ATOM 5345 O O . PRO A 1 657 ? 5.505 -35.557 16.376 1.00 74.56 657 PRO A O 1
ATOM 5348 N N . GLN A 1 658 ? 3.375 -36.197 16.067 1.00 76.00 658 GLN A N 1
ATOM 5349 C CA . GLN A 1 658 ? 3.650 -37.458 15.366 1.00 76.00 658 GLN A CA 1
ATOM 5350 C C . GLN A 1 658 ? 3.040 -37.530 13.953 1.00 76.00 658 GLN A C 1
ATOM 5352 O O . GLN A 1 658 ? 3.213 -38.535 13.271 1.00 76.00 658 GLN A O 1
ATOM 5357 N N . SER A 1 659 ? 2.318 -36.499 13.497 1.00 78.00 659 SER A N 1
ATOM 5358 C CA . SER A 1 659 ? 1.636 -36.523 12.195 1.00 78.00 659 SER A CA 1
ATOM 5359 C C . SER A 1 659 ? 1.439 -35.123 11.624 1.00 78.00 659 SER A C 1
ATOM 5361 O O . SER A 1 659 ? 1.015 -34.211 12.337 1.00 78.00 659 SER A O 1
ATOM 5363 N N . ILE A 1 660 ? 1.663 -34.977 10.321 1.00 81.44 660 ILE A N 1
ATOM 5364 C CA . ILE A 1 660 ? 1.263 -33.802 9.545 1.00 81.44 660 ILE A CA 1
ATOM 5365 C C . ILE A 1 660 ? 0.066 -34.223 8.701 1.00 81.44 660 ILE A C 1
ATOM 5367 O O . ILE A 1 660 ? 0.166 -35.187 7.946 1.00 81.44 660 ILE A O 1
ATOM 5371 N N . THR A 1 661 ? -1.061 -33.532 8.853 1.00 84.00 661 THR A N 1
ATOM 5372 C CA . THR A 1 661 ? -2.276 -33.822 8.080 1.00 84.00 661 THR A CA 1
ATOM 5373 C C . THR A 1 661 ? -2.613 -32.621 7.218 1.00 84.00 661 THR A C 1
ATOM 5375 O O . THR A 1 661 ? -2.764 -31.515 7.738 1.00 84.00 661 THR A O 1
ATOM 5378 N N . LYS A 1 662 ? -2.738 -32.835 5.908 1.00 86.94 662 LYS A N 1
ATOM 5379 C CA . LYS A 1 662 ? -3.271 -31.831 4.989 1.00 86.94 662 LYS A CA 1
ATOM 5380 C C . LYS A 1 662 ? -4.771 -31.694 5.212 1.00 86.94 662 LYS A C 1
ATOM 5382 O O . LYS A 1 662 ? -5.475 -32.700 5.203 1.00 86.94 662 LYS A O 1
ATOM 5387 N N . LEU A 1 663 ? -5.234 -30.466 5.421 1.00 84.75 663 LEU A N 1
ATOM 5388 C CA . LEU A 1 663 ? -6.644 -30.185 5.673 1.00 84.75 663 LEU A CA 1
ATOM 5389 C C . LEU A 1 663 ? -7.330 -29.543 4.473 1.00 84.75 663 LEU A C 1
ATOM 5391 O O . LEU A 1 663 ? -8.427 -29.969 4.133 1.00 84.75 663 LEU A O 1
ATOM 5395 N N . LYS A 1 664 ? -6.696 -28.544 3.848 1.00 87.31 664 LYS A N 1
ATOM 5396 C CA . LYS A 1 664 ? -7.259 -27.779 2.725 1.00 87.31 664 LYS A CA 1
ATOM 5397 C C . LYS A 1 664 ? -6.172 -27.308 1.765 1.00 87.31 664 LYS A C 1
ATOM 5399 O O . LYS A 1 664 ? -5.044 -27.057 2.196 1.00 87.31 664 LYS A O 1
ATOM 5404 N N . GLU A 1 665 ? -6.526 -27.144 0.494 1.00 90.69 665 GLU A N 1
ATOM 5405 C CA . GLU A 1 665 ? -5.689 -26.511 -0.531 1.00 90.69 665 GLU A CA 1
ATOM 5406 C C . GLU A 1 665 ? -6.495 -25.484 -1.332 1.00 90.69 665 GLU A C 1
ATOM 5408 O O . GLU A 1 665 ? -7.619 -25.758 -1.741 1.00 90.69 665 GLU A O 1
ATOM 5413 N N . TYR A 1 666 ? -5.895 -24.323 -1.588 1.00 90.81 666 TYR A N 1
ATOM 5414 C CA . TYR A 1 666 ? -6.450 -23.290 -2.459 1.00 90.81 666 TYR A CA 1
ATOM 5415 C C . TYR A 1 666 ? -5.407 -22.839 -3.474 1.00 90.81 666 TYR A C 1
ATOM 5417 O O . TYR A 1 666 ? -4.213 -22.779 -3.168 1.00 90.81 666 TYR A O 1
ATOM 5425 N N . LYS A 1 667 ? -5.863 -22.487 -4.678 1.00 91.12 667 LYS A N 1
ATOM 5426 C CA . LYS A 1 667 ? -4.996 -22.076 -5.788 1.00 91.12 667 LYS A CA 1
ATOM 5427 C C . LYS A 1 667 ? -5.249 -20.628 -6.153 1.00 91.12 667 LYS A C 1
ATOM 5429 O O . LYS A 1 667 ? -6.390 -20.254 -6.403 1.00 91.12 667 LYS A O 1
ATOM 5434 N N . ILE A 1 668 ? -4.187 -19.837 -6.227 1.00 90.69 668 ILE A N 1
ATOM 5435 C CA . ILE A 1 668 ? -4.231 -18.434 -6.631 1.00 90.69 668 ILE A CA 1
ATOM 5436 C C . ILE A 1 668 ? -3.617 -18.283 -8.018 1.00 90.69 668 ILE A C 1
ATOM 5438 O O . ILE A 1 668 ? -2.483 -18.709 -8.249 1.00 90.69 668 ILE A O 1
ATOM 5442 N N . LYS A 1 669 ? -4.350 -17.625 -8.918 1.00 88.69 669 LYS A N 1
ATOM 5443 C CA . LYS A 1 669 ? -3.877 -17.223 -10.246 1.00 88.69 669 LYS A CA 1
ATOM 5444 C C . LYS A 1 669 ? -3.572 -15.731 -10.304 1.00 88.69 669 LYS A C 1
ATOM 5446 O O . LYS A 1 669 ? -4.146 -14.932 -9.564 1.00 88.69 669 LYS A O 1
ATOM 5451 N N . ARG A 1 670 ? -2.658 -15.374 -11.211 1.00 84.62 670 ARG A N 1
ATOM 5452 C CA . ARG A 1 670 ? -2.333 -13.977 -11.527 1.00 84.62 670 ARG A CA 1
ATOM 5453 C C . ARG A 1 670 ? -3.370 -13.332 -12.445 1.00 84.62 670 ARG A C 1
ATOM 5455 O O . ARG A 1 670 ? -3.650 -12.160 -12.276 1.00 84.62 670 ARG A O 1
ATOM 5462 N N . TYR A 1 671 ? -3.912 -14.091 -13.397 1.00 86.25 671 TYR A N 1
ATOM 5463 C CA . TYR A 1 671 ? -4.883 -13.609 -14.378 1.00 86.25 671 TYR A CA 1
ATOM 5464 C C . TYR A 1 671 ? -6.183 -14.399 -14.284 1.00 86.25 671 TYR A C 1
ATOM 5466 O O . TYR A 1 671 ? -6.167 -15.610 -14.051 1.00 86.25 671 TYR A O 1
ATOM 5474 N N . ASP A 1 672 ? -7.289 -13.708 -14.529 1.00 81.81 672 ASP A N 1
ATOM 5475 C CA . ASP A 1 672 ? -8.643 -14.253 -14.456 1.00 81.81 672 ASP A CA 1
ATOM 5476 C C . ASP A 1 672 ? -8.961 -15.078 -15.698 1.00 81.81 672 ASP A C 1
ATOM 5478 O O . ASP A 1 672 ? -9.604 -16.125 -15.637 1.00 81.81 672 ASP A O 1
ATOM 5482 N N . GLN A 1 673 ? -8.451 -14.614 -16.836 1.00 85.88 673 GLN A N 1
ATOM 5483 C CA . GLN A 1 673 ? -8.664 -15.221 -18.136 1.00 85.88 673 GLN A CA 1
ATOM 5484 C C . GLN A 1 673 ? -7.547 -14.864 -19.119 1.00 85.88 673 GLN A C 1
ATOM 5486 O O . GLN A 1 673 ? -6.733 -13.963 -18.893 1.00 85.88 673 GLN A O 1
ATOM 5491 N N . GLN A 1 674 ? -7.521 -15.591 -20.231 1.00 89.50 674 GLN A N 1
ATOM 5492 C CA . GLN A 1 674 ? -6.567 -15.415 -21.321 1.00 89.50 674 GLN A CA 1
ATOM 5493 C C . GLN A 1 674 ? -7.284 -14.941 -22.585 1.00 89.50 674 GLN A C 1
ATOM 5495 O O . GLN A 1 674 ? -8.492 -15.129 -22.740 1.00 89.50 674 GLN A O 1
ATOM 5500 N N . ILE A 1 675 ? -6.527 -14.317 -23.486 1.00 90.00 675 ILE A N 1
ATOM 5501 C CA . ILE A 1 675 ? -7.013 -13.934 -24.813 1.00 90.00 675 ILE A CA 1
ATOM 5502 C C . ILE A 1 675 ? -6.698 -15.072 -25.774 1.00 90.00 675 ILE A C 1
ATOM 5504 O O . ILE A 1 675 ? -5.534 -15.397 -26.008 1.00 90.00 675 ILE A O 1
ATOM 5508 N N . GLU A 1 676 ? -7.740 -15.634 -26.370 1.00 89.88 676 GLU A N 1
ATOM 5509 C CA . GLU A 1 676 ? -7.624 -16.614 -27.439 1.00 89.88 676 GLU A CA 1
ATOM 5510 C C . GLU A 1 676 ? -7.837 -15.927 -28.782 1.00 89.88 676 GLU A C 1
ATOM 5512 O O . GLU A 1 676 ? -8.816 -15.204 -28.985 1.00 89.88 676 GLU A O 1
ATOM 5517 N N . TRP A 1 677 ? -6.937 -16.171 -29.730 1.00 90.50 677 TRP A N 1
ATOM 5518 C CA . TRP A 1 677 ? -7.094 -15.671 -31.087 1.00 90.50 677 TRP A CA 1
ATOM 5519 C C . TRP A 1 677 ? -6.565 -16.663 -32.117 1.00 90.50 677 TRP A C 1
ATOM 5521 O O . TRP A 1 677 ? -5.737 -17.526 -31.827 1.00 90.50 677 TRP A O 1
ATOM 5531 N N . GLY A 1 678 ? -7.063 -16.535 -33.340 1.00 87.62 678 GLY A N 1
ATOM 5532 C CA . GLY A 1 678 ? -6.663 -17.368 -34.464 1.00 87.62 678 GLY A CA 1
ATOM 5533 C C . GLY A 1 678 ? -7.486 -17.056 -35.703 1.00 87.62 678 GLY A C 1
ATOM 5534 O O . GLY A 1 678 ? -8.212 -16.065 -35.741 1.00 87.62 678 GLY A O 1
ATOM 5535 N N . PHE A 1 679 ? -7.396 -17.915 -36.716 1.00 85.88 679 PHE A N 1
ATOM 5536 C CA . PHE A 1 679 ? -8.105 -17.725 -37.978 1.00 85.88 679 PHE A CA 1
ATOM 5537 C C . PHE A 1 679 ? -9.079 -18.870 -38.241 1.00 85.88 679 PHE A C 1
ATOM 5539 O O . PHE A 1 679 ? -8.674 -20.031 -38.326 1.00 85.88 679 PHE A O 1
ATOM 5546 N N . TYR A 1 680 ? -10.356 -18.557 -38.453 1.00 80.12 680 TYR A N 1
ATOM 5547 C CA . TYR A 1 680 ? -11.289 -19.516 -39.037 1.00 80.12 680 TYR A CA 1
ATOM 5548 C C . TYR A 1 680 ? -10.962 -19.699 -40.518 1.00 80.12 680 TYR A C 1
ATOM 5550 O O . TYR A 1 680 ? -10.865 -18.719 -41.265 1.00 80.12 680 TYR A O 1
ATOM 5558 N N . LEU A 1 681 ? -10.795 -20.959 -40.936 1.00 73.38 681 LEU A N 1
ATOM 5559 C CA . LEU A 1 681 ? -10.538 -21.347 -42.331 1.00 73.38 681 LEU A CA 1
ATOM 5560 C C . LEU A 1 681 ? -9.405 -20.523 -42.986 1.00 73.38 681 LEU A C 1
ATOM 5562 O O . LEU A 1 681 ? -9.459 -20.219 -44.175 1.00 73.38 681 LEU A O 1
ATOM 5566 N N . GLY A 1 682 ? -8.411 -20.099 -42.194 1.00 70.88 682 GLY A N 1
ATOM 5567 C CA . GLY A 1 682 ? -7.243 -19.338 -42.653 1.00 70.88 682 GLY A CA 1
ATOM 5568 C C . GLY A 1 682 ? -7.498 -17.896 -43.114 1.00 70.88 682 GLY A C 1
ATOM 5569 O O . GLY A 1 682 ? -6.588 -17.298 -43.678 1.00 70.88 682 GLY A O 1
ATOM 5570 N N . SER A 1 683 ? -8.694 -17.327 -42.909 1.00 72.31 683 SER A N 1
ATOM 5571 C CA . SER A 1 683 ? -9.048 -16.002 -43.461 1.00 72.31 683 SER A CA 1
ATOM 5572 C C . SER A 1 683 ? -9.714 -15.042 -42.478 1.00 72.31 683 SER A C 1
ATOM 5574 O O . SER A 1 683 ? -9.524 -13.835 -42.595 1.00 72.31 683 SER A O 1
ATOM 5576 N N . HIS A 1 684 ? -10.474 -15.542 -41.501 1.00 79.88 684 HIS A N 1
ATOM 5577 C CA . HIS A 1 684 ? -11.226 -14.688 -40.579 1.00 79.88 684 HIS A CA 1
ATOM 5578 C C . HIS A 1 684 ? -10.617 -14.733 -39.182 1.00 79.88 684 HIS A C 1
ATOM 5580 O O . HIS A 1 684 ? -10.718 -15.757 -38.505 1.00 79.88 684 HIS A O 1
ATOM 5586 N N . LEU A 1 685 ? -10.001 -13.628 -38.756 1.00 84.81 685 LEU A N 1
ATOM 5587 C CA . LEU A 1 685 ? -9.484 -13.471 -37.398 1.00 84.81 685 LEU A CA 1
ATOM 5588 C C . LEU A 1 685 ? -10.634 -13.555 -36.388 1.00 84.81 685 LEU A C 1
ATOM 5590 O O . LEU A 1 685 ? -11.641 -12.862 -36.530 1.00 84.81 685 LEU A O 1
ATOM 5594 N N . PHE A 1 686 ? -10.455 -14.354 -35.344 1.00 87.12 686 PHE A N 1
ATOM 5595 C CA . PHE A 1 686 ? -11.281 -14.300 -34.148 1.00 87.12 686 PHE A CA 1
ATOM 5596 C C . PHE A 1 686 ? -10.426 -13.917 -32.953 1.00 87.12 686 PHE A C 1
ATOM 5598 O O . PHE A 1 686 ? -9.269 -14.316 -32.860 1.00 87.12 686 PHE A O 1
ATOM 5605 N N . ILE A 1 687 ? -11.021 -13.157 -32.041 1.00 90.50 687 ILE A N 1
ATOM 5606 C CA . ILE A 1 687 ? -10.438 -12.787 -30.756 1.00 90.50 687 ILE A CA 1
ATOM 5607 C C . ILE A 1 687 ? -11.530 -13.015 -29.719 1.00 90.50 687 ILE A C 1
ATOM 5609 O O . ILE A 1 687 ? -12.641 -12.502 -29.873 1.00 90.50 687 ILE A O 1
ATOM 5613 N N . LYS A 1 688 ? -11.240 -13.801 -28.691 1.00 89.31 688 LYS A N 1
ATOM 5614 C CA . LYS A 1 688 ? -12.171 -14.130 -27.612 1.00 89.31 688 LYS A CA 1
ATOM 5615 C C . LYS A 1 688 ? -11.466 -14.034 -26.268 1.00 89.31 688 LYS A C 1
ATOM 5617 O O . LYS A 1 688 ? -10.256 -14.228 -26.172 1.00 89.31 688 LYS A O 1
ATOM 5622 N N . THR A 1 689 ? -12.249 -13.737 -25.247 1.00 86.94 689 THR A N 1
ATOM 5623 C CA . THR A 1 689 ? -11.855 -13.840 -23.841 1.00 86.94 689 THR A CA 1
ATOM 5624 C C . THR A 1 689 ? -12.610 -15.001 -23.198 1.00 86.94 689 THR A C 1
ATOM 5626 O O . THR A 1 689 ? -13.372 -15.699 -23.873 1.00 86.94 689 THR A O 1
ATOM 5629 N N . GLY A 1 690 ? -12.370 -15.229 -21.908 1.00 81.75 690 GLY A N 1
ATOM 5630 C CA . GLY A 1 690 ? -13.129 -16.181 -21.107 1.00 81.75 690 GLY A CA 1
ATOM 5631 C C . GLY A 1 690 ? -14.584 -15.732 -20.865 1.00 81.75 690 GLY A C 1
ATOM 5632 O O . GLY A 1 690 ? -15.169 -15.030 -21.693 1.00 81.75 690 GLY A O 1
ATOM 5633 N N . PRO A 1 691 ? -15.215 -16.168 -19.760 1.00 80.56 691 PRO A N 1
ATOM 5634 C CA . PRO A 1 691 ? -16.627 -15.882 -19.490 1.00 80.56 691 PRO A CA 1
ATOM 5635 C C . PRO A 1 691 ? -16.914 -14.382 -19.331 1.00 80.56 691 PRO A C 1
ATOM 5637 O O . PRO A 1 691 ? -18.021 -13.937 -19.636 1.00 80.56 691 PRO A O 1
ATOM 5640 N N . ASP A 1 692 ? -15.917 -13.611 -18.902 1.00 82.94 692 ASP A N 1
ATOM 5641 C CA . ASP A 1 692 ? -16.026 -12.173 -18.723 1.00 82.94 692 ASP A CA 1
ATOM 5642 C C . ASP A 1 692 ? -15.655 -11.434 -20.015 1.00 82.94 692 ASP A C 1
ATOM 5644 O O . ASP A 1 692 ? -14.702 -11.787 -20.721 1.00 82.94 692 ASP A O 1
ATOM 5648 N N . LEU A 1 693 ? -16.395 -10.363 -20.316 1.00 84.31 693 LEU A N 1
ATOM 5649 C CA . LEU A 1 693 ? -16.252 -9.566 -21.539 1.00 84.31 693 LEU A CA 1
ATOM 5650 C C . LEU A 1 693 ? -15.670 -8.169 -21.231 1.00 84.31 693 LEU A C 1
ATOM 5652 O O . LEU A 1 693 ? -16.416 -7.189 -21.236 1.00 84.31 693 LEU A O 1
ATOM 5656 N N . PRO A 1 694 ? -14.360 -8.043 -20.942 1.00 85.94 694 PRO A N 1
ATOM 5657 C CA . PRO A 1 694 ? -13.735 -6.764 -20.617 1.00 85.94 694 PRO A CA 1
ATOM 5658 C C . PRO A 1 694 ? -13.550 -5.879 -21.855 1.00 85.94 694 PRO A C 1
ATOM 5660 O O . PRO A 1 694 ? -13.507 -6.358 -22.991 1.00 85.94 694 PRO A O 1
ATOM 5663 N N . ASP A 1 695 ? -13.338 -4.583 -21.636 1.00 86.56 695 ASP A N 1
ATOM 5664 C CA . ASP A 1 695 ? -12.869 -3.686 -22.691 1.00 86.56 695 ASP A CA 1
ATOM 5665 C C . ASP A 1 695 ? -11.422 -4.027 -23.062 1.00 86.56 695 ASP A C 1
ATOM 5667 O O . ASP A 1 695 ? -10.507 -3.901 -22.236 1.00 86.56 695 ASP A O 1
ATOM 5671 N N . LEU A 1 696 ? -11.221 -4.449 -24.313 1.00 88.62 696 LEU A N 1
ATOM 5672 C CA . LEU A 1 696 ? -9.907 -4.787 -24.844 1.00 88.62 696 LEU A CA 1
ATOM 5673 C C . LEU A 1 696 ? -9.318 -3.653 -25.674 1.00 88.62 696 LEU A C 1
ATOM 5675 O O . LEU A 1 696 ? -9.995 -2.997 -26.473 1.00 88.62 696 LEU A O 1
ATOM 567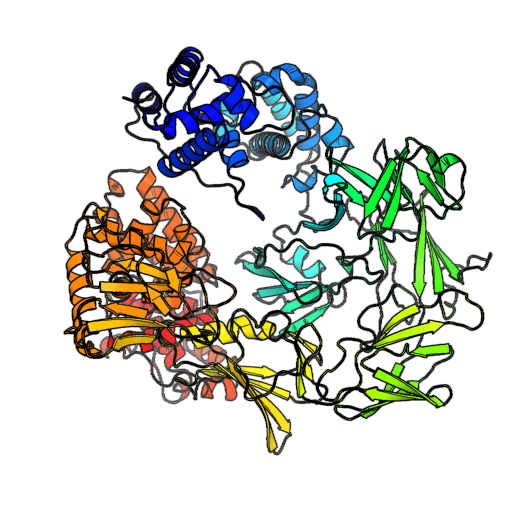9 N N . TYR A 1 697 ? -8.009 -3.500 -25.529 1.00 89.62 697 TYR A N 1
ATOM 5680 C CA . TYR A 1 697 ? -7.212 -2.547 -26.270 1.00 89.62 697 TYR A CA 1
ATOM 5681 C C . TYR A 1 697 ? -6.025 -3.243 -26.920 1.00 89.62 697 TYR A C 1
ATOM 5683 O O . TYR A 1 697 ? -5.459 -4.173 -26.353 1.00 89.62 697 TYR A O 1
ATOM 5691 N N . ALA A 1 698 ? -5.642 -2.777 -28.104 1.00 90.69 698 ALA A N 1
ATOM 5692 C CA . ALA A 1 698 ? -4.504 -3.275 -28.854 1.00 90.69 698 ALA A CA 1
ATOM 5693 C C . ALA A 1 698 ? -3.485 -2.153 -29.079 1.00 90.69 698 ALA A C 1
ATOM 5695 O O . ALA A 1 698 ? -3.836 -1.067 -29.541 1.00 90.69 698 ALA A O 1
ATOM 5696 N N . ILE A 1 699 ? -2.218 -2.413 -28.776 1.00 92.19 699 ILE A N 1
ATOM 5697 C CA . ILE A 1 699 ? -1.101 -1.515 -29.081 1.00 92.19 699 ILE A CA 1
ATOM 5698 C C . ILE A 1 699 ? -0.229 -2.158 -30.168 1.00 92.19 699 ILE A C 1
ATOM 5700 O O . ILE A 1 699 ? 0.107 -3.340 -30.044 1.00 92.19 699 ILE A O 1
ATOM 5704 N N . PRO A 1 700 ? 0.094 -1.445 -31.262 1.00 91.31 700 PRO A N 1
ATOM 5705 C CA . PRO A 1 700 ? 0.871 -2.025 -32.347 1.00 91.31 700 PRO A CA 1
ATOM 5706 C C . PRO A 1 700 ? 2.324 -2.295 -31.950 1.00 91.31 700 PRO A C 1
ATOM 5708 O O . PRO A 1 700 ? 2.887 -1.628 -31.084 1.00 91.31 700 PRO A O 1
ATOM 5711 N N . LEU A 1 701 ? 2.923 -3.266 -32.635 1.00 89.19 701 LEU A N 1
ATOM 5712 C CA . LEU A 1 701 ? 4.338 -3.623 -32.582 1.00 89.19 701 LEU A CA 1
ATOM 5713 C C . LEU A 1 701 ? 5.004 -3.351 -33.942 1.00 89.19 701 LEU A C 1
ATOM 5715 O O . LEU A 1 701 ? 4.325 -3.136 -34.944 1.00 89.19 701 LEU A O 1
ATOM 5719 N N . ASP A 1 702 ? 6.341 -3.387 -33.986 1.00 85.25 702 ASP A N 1
ATOM 5720 C CA . ASP A 1 702 ? 7.152 -3.221 -35.207 1.00 85.25 702 ASP A CA 1
ATOM 5721 C C . ASP A 1 702 ? 6.846 -1.933 -36.015 1.00 85.25 702 ASP A C 1
ATOM 5723 O O . ASP A 1 702 ? 6.983 -1.899 -37.236 1.00 85.25 702 ASP A O 1
ATOM 5727 N N . CYS A 1 703 ? 6.449 -0.850 -35.338 1.00 85.25 703 CYS A N 1
ATOM 5728 C CA . CYS A 1 703 ? 6.088 0.434 -35.951 1.00 85.25 703 CYS A CA 1
ATOM 5729 C C . CYS A 1 703 ? 6.992 1.591 -35.478 1.00 85.25 703 CYS A C 1
ATOM 5731 O O . CYS A 1 703 ? 7.866 1.404 -34.625 1.00 85.25 703 CYS A O 1
ATOM 5733 N N . THR A 1 704 ? 6.824 2.796 -36.039 1.00 85.50 704 THR A N 1
ATOM 5734 C CA . THR A 1 704 ? 7.478 4.025 -35.532 1.00 85.50 704 THR A CA 1
ATOM 5735 C C . THR A 1 704 ? 6.763 4.554 -34.287 1.00 85.50 704 THR A C 1
ATOM 5737 O O . THR A 1 704 ? 5.602 4.207 -34.054 1.00 85.50 704 THR A O 1
ATOM 5740 N N . ASN A 1 705 ? 7.411 5.407 -33.481 1.00 83.94 705 ASN A N 1
ATOM 5741 C CA . ASN A 1 705 ? 6.762 5.951 -32.281 1.00 83.94 705 ASN A CA 1
ATOM 5742 C C . ASN A 1 705 ? 5.497 6.764 -32.614 1.00 83.94 705 ASN A C 1
ATOM 5744 O O . ASN A 1 705 ? 4.509 6.701 -31.893 1.00 83.94 705 ASN A O 1
ATOM 5748 N N . ALA A 1 706 ? 5.473 7.460 -33.755 1.00 76.81 706 ALA A N 1
ATOM 5749 C CA . ALA A 1 706 ? 4.298 8.210 -34.210 1.00 76.81 706 ALA A CA 1
ATOM 5750 C C . ALA A 1 706 ? 3.064 7.320 -34.467 1.00 76.81 706 ALA A C 1
ATOM 5752 O O . ALA A 1 706 ? 1.930 7.793 -34.407 1.00 76.81 706 ALA A O 1
ATOM 5753 N N . GLN A 1 707 ? 3.279 6.034 -34.759 1.00 79.56 707 GLN A N 1
ATOM 5754 C CA . GLN A 1 707 ? 2.221 5.057 -35.019 1.00 79.56 707 GLN A CA 1
ATOM 5755 C C . GLN A 1 707 ? 1.769 4.317 -33.747 1.00 79.56 707 GLN A C 1
ATOM 5757 O O . GLN A 1 707 ? 0.754 3.616 -33.792 1.00 79.56 707 GLN A O 1
ATOM 5762 N N . LEU A 1 708 ? 2.478 4.488 -32.619 1.00 81.88 708 LEU A N 1
ATOM 5763 C CA . LEU A 1 708 ? 2.127 3.914 -31.317 1.00 81.88 708 LEU A CA 1
ATOM 5764 C C . LEU A 1 708 ? 0.926 4.644 -30.720 1.00 81.88 708 LEU A C 1
ATOM 5766 O O . LEU A 1 708 ? 1.039 5.567 -29.918 1.00 81.88 708 LEU A O 1
ATOM 5770 N N . GLN A 1 709 ? -0.253 4.207 -31.136 1.00 80.88 709 GLN A N 1
ATOM 5771 C CA . GLN A 1 709 ? -1.523 4.671 -30.605 1.00 80.88 709 GLN A CA 1
ATOM 5772 C C . GLN A 1 709 ? -2.370 3.468 -30.207 1.00 80.88 709 GLN A C 1
ATOM 5774 O O . GLN A 1 709 ? -2.442 2.475 -30.932 1.00 80.88 709 GLN A O 1
ATOM 5779 N N . LEU A 1 710 ? -3.034 3.576 -29.063 1.00 85.19 710 LEU A N 1
ATOM 5780 C CA . LEU A 1 710 ? -3.904 2.530 -28.547 1.00 85.19 710 LEU A CA 1
ATOM 5781 C C . LEU A 1 710 ? -5.156 2.389 -29.429 1.00 85.19 710 LEU A C 1
ATOM 5783 O O . LEU A 1 710 ? -5.804 3.382 -29.762 1.00 85.19 710 LEU A O 1
ATOM 5787 N N . ARG A 1 711 ? -5.500 1.161 -29.818 1.00 85.75 711 ARG A N 1
ATOM 5788 C CA . ARG A 1 711 ? -6.725 0.817 -30.555 1.00 85.75 711 ARG A CA 1
ATOM 5789 C C . ARG A 1 711 ? -7.729 0.203 -29.594 1.00 85.75 711 ARG A C 1
ATOM 5791 O O . ARG A 1 711 ? -7.376 -0.714 -28.867 1.00 85.75 711 ARG A O 1
ATOM 5798 N N . SER A 1 712 ? -8.971 0.671 -29.602 1.00 88.69 712 SER A N 1
ATOM 5799 C CA . SER A 1 712 ? -10.060 0.014 -28.870 1.00 88.69 712 SER A CA 1
ATOM 5800 C C . SER A 1 712 ? -10.688 -1.069 -29.747 1.00 88.69 712 SER A C 1
ATOM 5802 O O . SER A 1 712 ? -10.933 -0.830 -30.931 1.00 88.69 712 SER A O 1
ATOM 5804 N N . LEU A 1 713 ? -10.923 -2.255 -29.182 1.00 86.31 713 LEU A N 1
ATOM 5805 C CA . LEU A 1 713 ? -11.610 -3.356 -29.855 1.00 86.31 713 LEU A CA 1
ATOM 5806 C C . LEU A 1 713 ? -13.103 -3.343 -29.515 1.00 86.31 713 LEU A C 1
ATOM 5808 O O . LEU A 1 713 ? -13.490 -3.096 -28.376 1.00 86.31 713 LEU A O 1
ATOM 5812 N N . ILE A 1 714 ? -13.948 -3.658 -30.497 1.00 86.44 714 ILE A N 1
ATOM 5813 C CA . ILE A 1 714 ? -15.402 -3.730 -30.317 1.00 86.44 714 ILE A CA 1
ATOM 5814 C C . ILE A 1 714 ? -15.807 -5.186 -30.096 1.00 86.44 714 ILE A C 1
ATOM 5816 O O . ILE A 1 714 ? -15.510 -6.041 -30.932 1.00 86.44 714 ILE A O 1
ATOM 5820 N N . ASN A 1 715 ? -16.535 -5.453 -29.010 1.00 85.94 715 ASN A N 1
ATOM 5821 C CA . ASN A 1 715 ? -17.166 -6.748 -28.773 1.00 85.94 715 ASN A CA 1
ATOM 5822 C C . ASN A 1 715 ? -18.476 -6.871 -29.573 1.00 85.94 715 ASN A C 1
ATOM 5824 O O . ASN A 1 715 ? -19.369 -6.030 -29.469 1.00 85.94 715 ASN A O 1
ATOM 5828 N N . LYS A 1 716 ? -18.603 -7.942 -30.358 1.00 83.31 716 LYS A N 1
ATOM 5829 C CA . LYS A 1 716 ? -19.838 -8.370 -31.021 1.00 83.31 716 LYS A CA 1
ATOM 5830 C C . LYS A 1 716 ? -20.113 -9.823 -30.644 1.00 83.31 716 LYS A C 1
ATOM 5832 O O . LYS A 1 716 ? -19.436 -10.724 -31.130 1.00 83.31 716 LYS A O 1
ATOM 5837 N N . GLN A 1 717 ? -21.118 -10.048 -29.793 1.00 79.50 717 GLN A N 1
ATOM 5838 C CA . GLN A 1 717 ? -21.567 -11.390 -29.383 1.00 79.50 717 GLN A CA 1
ATOM 5839 C C . GLN A 1 717 ? -20.430 -12.278 -28.826 1.00 79.50 717 GLN A C 1
ATOM 5841 O O . GLN A 1 717 ? -20.340 -13.460 -29.152 1.00 79.50 717 GLN A O 1
ATOM 5846 N N . GLY A 1 718 ? -19.534 -11.708 -28.009 1.00 79.50 718 GLY A N 1
ATOM 5847 C CA . GLY A 1 718 ? -18.423 -12.448 -27.395 1.00 79.50 718 GLY A CA 1
ATOM 5848 C C . GLY A 1 718 ? -17.190 -12.624 -28.289 1.00 79.50 718 GLY A C 1
ATOM 5849 O O . GLY A 1 718 ? -16.272 -13.349 -27.915 1.00 79.50 718 GLY A O 1
ATOM 5850 N N . GLN A 1 719 ? -17.144 -11.976 -29.459 1.00 86.25 719 GLN A N 1
ATOM 5851 C CA . GLN A 1 719 ? -15.940 -11.872 -30.290 1.00 86.25 719 GLN A CA 1
ATOM 5852 C C . GLN A 1 719 ? -15.503 -10.418 -30.437 1.00 86.25 719 GLN A C 1
ATOM 5854 O O . GLN A 1 719 ? -16.333 -9.533 -30.643 1.00 86.25 719 GLN A O 1
ATOM 5859 N N . TYR A 1 720 ? -14.198 -10.174 -30.370 1.00 88.81 720 TYR A N 1
ATOM 5860 C CA . TYR A 1 720 ? -13.613 -8.847 -30.521 1.00 88.81 720 TYR A CA 1
ATOM 5861 C C . TYR A 1 720 ? -13.096 -8.629 -31.939 1.00 88.81 720 TYR A C 1
ATOM 5863 O O . TYR A 1 720 ? -12.514 -9.525 -32.552 1.00 88.81 720 TYR A O 1
ATOM 5871 N N . ALA A 1 721 ? -13.290 -7.415 -32.450 1.00 87.25 721 ALA A N 1
ATOM 5872 C CA . ALA A 1 721 ? -12.789 -6.997 -33.751 1.00 87.25 721 ALA A CA 1
ATOM 5873 C C . ALA A 1 721 ? -12.292 -5.548 -33.720 1.00 87.25 721 ALA A C 1
ATOM 5875 O O . ALA A 1 721 ? -12.759 -4.729 -32.922 1.00 87.25 721 ALA A O 1
ATOM 5876 N N . PHE A 1 722 ? -11.373 -5.223 -34.629 1.00 86.31 722 PHE A N 1
ATOM 5877 C CA . PHE A 1 722 ? -10.973 -3.841 -34.865 1.00 86.31 722 PHE A CA 1
ATOM 5878 C C . PHE A 1 722 ? -12.135 -3.060 -35.505 1.00 86.31 722 PHE A C 1
ATOM 5880 O O . PHE A 1 722 ? -12.825 -3.595 -36.377 1.00 86.31 722 PHE A O 1
ATOM 5887 N N . PRO A 1 723 ? -12.373 -1.804 -35.088 1.00 79.88 723 PRO A N 1
ATOM 5888 C CA . PRO A 1 723 ? -13.460 -0.983 -35.621 1.00 79.88 723 PRO A CA 1
ATOM 5889 C C . PRO A 1 723 ? -13.263 -0.628 -37.098 1.00 79.88 723 PRO A C 1
ATOM 5891 O O . PRO A 1 723 ? -14.236 -0.540 -37.843 1.00 79.88 723 PRO A O 1
ATOM 5894 N N . ASN A 1 724 ? -12.007 -0.446 -37.510 1.00 80.31 724 ASN A N 1
ATOM 5895 C CA . ASN A 1 724 ? -11.600 -0.039 -38.850 1.00 80.31 724 ASN A CA 1
ATOM 5896 C C . ASN A 1 724 ? -10.563 -1.024 -39.409 1.00 80.31 724 ASN A C 1
ATOM 5898 O O . ASN A 1 724 ? -9.969 -1.799 -38.660 1.00 80.31 724 ASN A O 1
ATOM 5902 N N . ALA A 1 725 ? -10.324 -0.974 -40.723 1.00 79.56 725 ALA A N 1
ATOM 5903 C CA . ALA A 1 725 ? -9.242 -1.732 -41.345 1.00 79.56 725 ALA A CA 1
ATOM 5904 C C . ALA A 1 725 ? -7.878 -1.276 -40.791 1.00 79.56 725 ALA A C 1
ATOM 5906 O O . ALA A 1 725 ? -7.561 -0.086 -40.823 1.00 79.56 725 ALA A O 1
ATOM 5907 N N . GLU A 1 726 ? -7.077 -2.222 -40.296 1.00 84.38 726 GLU A N 1
ATOM 5908 C CA . GLU A 1 726 ? -5.744 -1.960 -39.749 1.00 84.38 726 GLU A CA 1
ATOM 5909 C C . GLU A 1 726 ? -4.653 -2.202 -40.795 1.00 84.38 726 GLU A C 1
ATOM 5911 O O . GLU A 1 726 ? -4.683 -3.181 -41.539 1.00 84.38 726 GLU A O 1
ATOM 5916 N N . LEU A 1 727 ? -3.672 -1.298 -40.834 1.00 82.38 727 LEU A N 1
ATOM 5917 C CA . LEU A 1 727 ? -2.519 -1.379 -41.741 1.00 82.38 727 LEU A CA 1
ATOM 5918 C C . LEU A 1 727 ? -1.334 -2.135 -41.127 1.00 82.38 727 LEU A C 1
ATOM 5920 O O . LEU A 1 727 ? -0.478 -2.641 -41.849 1.00 82.38 727 LEU A O 1
ATOM 5924 N N . LEU A 1 728 ? -1.257 -2.172 -39.796 1.00 86.94 728 LEU A N 1
ATOM 5925 C CA . LEU A 1 728 ? -0.207 -2.865 -39.053 1.00 86.94 728 LEU A CA 1
ATOM 5926 C C . LEU A 1 728 ? -0.652 -4.292 -38.762 1.00 86.94 728 LEU A C 1
ATOM 5928 O O . LEU A 1 728 ? -1.841 -4.542 -38.607 1.00 86.94 728 LEU A O 1
ATOM 5932 N N . THR A 1 729 ? 0.292 -5.229 -38.684 1.00 87.69 729 THR A N 1
ATOM 5933 C CA . THR A 1 729 ? -0.042 -6.656 -38.587 1.00 87.69 729 THR A CA 1
ATOM 5934 C C . THR A 1 729 ? 0.200 -7.259 -37.214 1.00 87.69 729 THR A C 1
ATOM 5936 O O . THR A 1 729 ? -0.317 -8.337 -36.963 1.00 87.69 729 THR A O 1
ATOM 5939 N N . LYS A 1 730 ? 0.945 -6.611 -36.315 1.00 91.44 730 LYS A N 1
ATOM 5940 C CA . LYS A 1 730 ? 1.312 -7.176 -35.009 1.00 91.44 730 LYS A CA 1
ATOM 5941 C C . LYS A 1 730 ? 0.910 -6.251 -33.877 1.00 91.44 730 LYS A C 1
ATOM 5943 O O . LYS A 1 730 ? 1.175 -5.054 -33.941 1.00 91.44 730 LYS A O 1
ATOM 5948 N N . PHE A 1 731 ? 0.323 -6.822 -32.835 1.00 93.12 731 PHE A N 1
ATOM 5949 C CA . PHE A 1 731 ? -0.198 -6.087 -31.692 1.00 93.12 731 PHE A CA 1
ATOM 5950 C C . PHE A 1 731 ? 0.044 -6.845 -30.387 1.00 93.12 731 PHE A C 1
ATOM 5952 O O . PHE A 1 731 ? 0.176 -8.068 -30.374 1.00 93.12 731 PHE A O 1
ATOM 5959 N N . VAL A 1 732 ? 0.045 -6.111 -29.279 1.00 93.88 732 VAL A N 1
ATOM 5960 C CA . VAL A 1 732 ? -0.246 -6.655 -27.950 1.00 93.88 732 VAL A CA 1
ATOM 5961 C C . VAL A 1 732 ? -1.662 -6.240 -27.590 1.00 93.88 732 VAL A C 1
ATOM 5963 O O . VAL A 1 732 ? -1.992 -5.059 -27.680 1.00 93.88 732 VAL A O 1
ATOM 5966 N N . VAL A 1 733 ? -2.485 -7.198 -27.180 1.00 92.88 733 VAL A N 1
ATOM 5967 C CA . VAL A 1 733 ? -3.859 -6.972 -26.731 1.00 92.88 733 VAL A CA 1
ATOM 5968 C C . VAL A 1 733 ? -3.938 -7.187 -25.226 1.00 92.88 733 VAL A C 1
ATOM 5970 O O . VAL A 1 733 ? -3.383 -8.158 -24.716 1.00 92.88 733 VAL A O 1
ATOM 5973 N N . PHE A 1 734 ? -4.612 -6.290 -24.515 1.00 91.25 734 PHE A N 1
ATOM 5974 C CA . PHE A 1 734 ? -4.790 -6.353 -23.063 1.00 91.25 734 PHE A CA 1
ATOM 5975 C C . PHE A 1 734 ? -6.116 -5.707 -22.636 1.00 91.25 734 PHE A C 1
ATOM 5977 O O . PHE A 1 734 ? -6.741 -4.974 -23.406 1.00 91.25 734 PHE A O 1
ATOM 5984 N N . SER A 1 735 ? -6.550 -5.979 -21.405 1.00 87.75 735 SER A N 1
ATOM 5985 C CA . SER A 1 735 ? -7.724 -5.348 -20.793 1.00 87.75 735 SER A CA 1
ATOM 5986 C C . SER A 1 735 ? -7.323 -4.157 -19.927 1.00 87.75 735 SER A C 1
ATOM 5988 O O . SER A 1 735 ? -6.303 -4.206 -19.248 1.00 87.75 735 SER A O 1
ATOM 5990 N N . LYS A 1 736 ? -8.153 -3.109 -19.891 1.00 73.75 736 LYS A N 1
ATOM 5991 C CA . LYS A 1 736 ? -7.965 -1.974 -18.964 1.00 73.75 736 LYS A CA 1
ATOM 5992 C C . LYS A 1 736 ? -8.691 -2.159 -17.621 1.00 73.75 736 LYS A C 1
ATOM 5994 O O . LYS A 1 736 ? -8.425 -1.427 -16.671 1.00 73.75 736 LYS A O 1
ATOM 5999 N N . ASN A 1 737 ? -9.645 -3.090 -17.550 1.00 65.69 737 ASN A N 1
ATOM 6000 C CA . ASN A 1 737 ? -10.497 -3.250 -16.376 1.00 65.69 737 ASN A CA 1
ATOM 6001 C C . ASN A 1 737 ? -9.706 -3.818 -15.181 1.00 65.69 737 ASN A C 1
ATOM 6003 O O . ASN A 1 737 ? -9.077 -4.864 -15.311 1.00 65.69 737 ASN A O 1
ATOM 6007 N N . LYS A 1 738 ? -9.765 -3.141 -14.024 1.00 62.31 738 LYS A N 1
ATOM 6008 C CA . LYS A 1 738 ? -9.155 -3.616 -12.769 1.00 62.31 738 LYS A CA 1
ATOM 6009 C C . LYS A 1 738 ? -9.911 -4.796 -12.157 1.00 62.31 738 LYS A C 1
ATOM 6011 O O . LYS A 1 738 ? -9.293 -5.586 -11.450 1.00 62.31 738 LYS A O 1
ATOM 6016 N N . ASP A 1 739 ? -11.205 -4.908 -12.454 1.00 63.59 739 ASP A N 1
ATOM 6017 C CA . ASP A 1 739 ? -12.076 -5.949 -11.901 1.00 63.59 739 ASP A CA 1
ATOM 6018 C C . ASP A 1 739 ? -11.875 -7.306 -12.594 1.00 63.59 739 ASP A C 1
ATOM 6020 O O . ASP A 1 739 ? -12.178 -8.340 -12.012 1.00 63.59 739 ASP A O 1
ATOM 6024 N N . VAL A 1 740 ? -11.378 -7.306 -13.841 1.00 72.50 740 VAL A N 1
ATOM 6025 C CA . VAL A 1 740 ? -11.060 -8.526 -14.599 1.00 72.50 740 VAL A CA 1
ATOM 6026 C C . VAL A 1 740 ? -9.693 -8.373 -15.268 1.00 72.50 740 VAL A C 1
ATOM 6028 O O . VAL A 1 740 ? -9.570 -7.790 -16.351 1.00 72.50 740 VAL A O 1
ATOM 6031 N N . GLN A 1 741 ? -8.657 -8.922 -14.641 1.00 76.81 741 GLN A N 1
ATOM 6032 C CA . GLN A 1 741 ? -7.308 -9.006 -15.182 1.00 76.81 741 GLN A CA 1
ATOM 6033 C C . GLN A 1 741 ? -7.213 -10.087 -16.254 1.00 76.81 741 GLN A C 1
ATOM 6035 O O . GLN A 1 741 ? -7.130 -11.287 -15.987 1.00 76.81 741 GLN A O 1
ATOM 6040 N N . THR A 1 742 ? -7.147 -9.643 -17.504 1.00 86.88 742 THR A N 1
ATOM 6041 C CA . THR A 1 742 ? -6.868 -10.514 -18.642 1.00 86.88 742 THR A CA 1
ATOM 6042 C C . THR A 1 742 ? -5.375 -10.501 -18.952 1.00 86.88 742 THR A C 1
ATOM 6044 O O . THR A 1 742 ? -4.771 -9.433 -19.067 1.00 86.88 742 THR A O 1
ATOM 6047 N N . GLN A 1 743 ? -4.776 -11.682 -19.118 1.00 89.94 743 GLN A N 1
ATOM 6048 C CA . GLN A 1 743 ? -3.365 -11.797 -19.486 1.00 89.94 743 GLN A CA 1
ATOM 6049 C C . GLN A 1 743 ? -3.100 -11.096 -20.831 1.00 89.94 743 GLN A C 1
ATOM 6051 O O . GLN A 1 743 ? -3.758 -11.444 -21.819 1.00 89.94 743 GLN A O 1
ATOM 6056 N N . PRO A 1 744 ? -2.136 -10.154 -20.912 1.00 92.44 744 PRO A N 1
ATOM 6057 C CA . PRO A 1 744 ? -1.770 -9.551 -22.185 1.00 92.44 744 PRO A CA 1
ATOM 6058 C C . PRO A 1 744 ? -1.297 -10.615 -23.179 1.00 92.44 744 PRO A C 1
ATOM 6060 O O . PRO A 1 744 ? -0.537 -11.520 -22.827 1.00 92.44 744 PRO A O 1
ATOM 6063 N N . ALA A 1 745 ? -1.726 -10.505 -24.431 1.00 91.62 745 ALA A N 1
ATOM 6064 C CA . ALA A 1 745 ? -1.417 -11.488 -25.460 1.00 91.62 745 ALA A CA 1
ATOM 6065 C C . ALA A 1 745 ? -0.889 -10.825 -26.729 1.00 91.62 745 ALA A C 1
ATOM 6067 O O . ALA A 1 745 ? -1.376 -9.783 -27.166 1.00 91.62 745 ALA A O 1
ATOM 6068 N N . PHE A 1 746 ? 0.099 -11.464 -27.350 1.00 91.31 746 PHE A N 1
ATOM 6069 C CA . PHE A 1 746 ? 0.522 -11.121 -28.701 1.00 91.31 746 PHE A CA 1
ATOM 6070 C C . PHE A 1 746 ? -0.562 -11.530 -29.698 1.00 91.31 746 PHE A C 1
ATOM 6072 O O . PHE A 1 746 ? -1.065 -12.644 -29.601 1.00 91.31 746 PHE A O 1
ATOM 6079 N N . LEU A 1 747 ? -0.855 -10.674 -30.675 1.00 90.75 747 LEU A N 1
ATOM 6080 C CA . LEU A 1 747 ? -1.818 -10.902 -31.747 1.00 90.75 747 LEU A CA 1
ATOM 6081 C C . LEU A 1 747 ? -1.211 -10.542 -33.108 1.00 90.75 747 LEU A C 1
ATOM 6083 O O . LEU A 1 747 ? -0.577 -9.496 -33.253 1.00 90.75 747 LEU A O 1
ATOM 6087 N N . SER A 1 748 ? -1.451 -11.387 -34.116 1.00 89.69 748 SER A N 1
ATOM 6088 C CA . SER A 1 748 ? -1.091 -11.126 -35.513 1.00 89.69 748 SER A CA 1
ATOM 6089 C C . SER A 1 748 ? -2.326 -11.098 -36.413 1.00 89.69 748 SER A C 1
ATOM 6091 O O . SER A 1 748 ? -3.161 -11.995 -36.352 1.00 89.69 748 SER A O 1
ATOM 6093 N N . LEU A 1 749 ? -2.410 -10.104 -37.296 1.00 86.56 749 LEU A N 1
ATOM 6094 C CA . LEU A 1 749 ? -3.383 -10.046 -38.391 1.00 86.56 749 LEU A CA 1
ATOM 6095 C C . LEU A 1 749 ? -2.927 -10.839 -39.623 1.00 86.56 749 LEU A C 1
ATOM 6097 O O . LEU A 1 749 ? -3.732 -11.071 -40.518 1.00 86.56 749 LEU A O 1
ATOM 6101 N N . ASP A 1 750 ? -1.658 -11.254 -39.676 1.00 85.94 750 ASP A N 1
ATOM 6102 C CA . ASP A 1 750 ? -1.123 -12.107 -40.740 1.00 85.94 750 ASP A CA 1
ATOM 6103 C C . ASP A 1 750 ? -1.404 -13.598 -40.439 1.00 85.94 750 ASP A C 1
ATOM 6105 O O . ASP A 1 750 ? -0.856 -14.114 -39.453 1.00 85.94 750 ASP A O 1
ATOM 6109 N N . PRO A 1 751 ? -2.205 -14.305 -41.271 1.00 82.25 751 PRO A N 1
ATOM 6110 C CA . PRO A 1 751 ? -2.495 -15.734 -41.120 1.00 82.25 751 PRO A CA 1
ATOM 6111 C C . PRO A 1 751 ? -1.276 -16.648 -41.271 1.00 82.25 751 PRO A C 1
ATOM 6113 O O . PRO A 1 751 ? -1.315 -17.798 -40.836 1.00 82.25 751 PRO A O 1
ATOM 6116 N N . VAL A 1 752 ? -0.201 -16.161 -41.897 1.00 83.31 752 VAL A N 1
ATOM 6117 C CA . VAL A 1 752 ? 1.032 -16.922 -42.150 1.00 83.31 752 VAL A CA 1
ATOM 6118 C C . VAL A 1 752 ? 2.041 -16.754 -41.005 1.00 83.31 752 VAL A C 1
ATOM 6120 O O . VAL A 1 752 ? 3.083 -17.418 -40.984 1.00 83.31 752 VAL A O 1
ATOM 6123 N N . ASN A 1 753 ? 1.743 -15.902 -40.017 1.00 82.19 753 ASN A N 1
ATOM 6124 C CA . ASN A 1 753 ? 2.636 -15.657 -38.894 1.00 82.19 753 ASN A CA 1
ATOM 6125 C C . ASN A 1 753 ? 2.900 -16.944 -38.095 1.00 82.19 753 ASN A C 1
ATOM 6127 O O . ASN A 1 753 ? 1.991 -17.558 -37.536 1.00 82.19 753 ASN A O 1
ATOM 6131 N N . LYS A 1 754 ? 4.174 -17.337 -38.010 1.00 76.75 754 LYS A N 1
ATOM 6132 C CA . LYS A 1 754 ? 4.606 -18.514 -37.250 1.00 76.75 754 LYS A CA 1
ATOM 6133 C C . LYS A 1 754 ? 4.781 -18.161 -35.776 1.00 76.75 754 LYS A C 1
ATOM 6135 O O . LYS A 1 754 ? 5.293 -17.092 -35.445 1.00 76.75 754 LYS A O 1
ATOM 6140 N N . ALA A 1 755 ? 4.404 -19.084 -34.894 1.00 76.12 755 ALA A N 1
ATOM 6141 C CA . ALA A 1 755 ? 4.712 -18.967 -33.475 1.00 76.12 755 ALA A CA 1
ATOM 6142 C C . ALA A 1 755 ? 6.237 -18.922 -33.276 1.00 76.12 755 ALA A C 1
ATOM 6144 O O . ALA A 1 755 ? 6.963 -19.750 -33.826 1.00 76.12 755 ALA A O 1
ATOM 6145 N N . THR A 1 756 ? 6.718 -17.943 -32.512 1.00 78.81 756 THR A N 1
ATOM 6146 C CA . THR A 1 756 ? 8.145 -17.805 -32.199 1.00 78.81 756 THR A CA 1
ATOM 6147 C C . THR A 1 756 ? 8.539 -18.767 -31.091 1.00 78.81 756 THR A C 1
ATOM 6149 O O . THR A 1 756 ? 7.829 -18.867 -30.089 1.00 78.81 756 THR A O 1
ATOM 6152 N N . THR A 1 757 ? 9.682 -19.435 -31.240 1.00 82.69 757 THR A N 1
ATOM 6153 C CA . THR A 1 757 ? 10.253 -20.256 -30.165 1.00 82.69 757 THR A CA 1
ATOM 6154 C C . THR A 1 757 ? 10.834 -19.376 -29.050 1.00 82.69 757 THR A C 1
ATOM 6156 O O . THR A 1 757 ? 11.000 -18.163 -29.218 1.00 82.69 757 THR A O 1
ATOM 6159 N N . LEU A 1 758 ? 11.168 -19.978 -27.902 1.00 78.69 758 LEU A N 1
ATOM 6160 C CA . LEU A 1 758 ? 11.877 -19.271 -26.828 1.00 78.69 758 LEU A CA 1
ATOM 6161 C C . LEU A 1 758 ? 13.225 -18.718 -27.318 1.00 78.69 758 LEU A C 1
ATOM 6163 O O . LEU A 1 758 ? 13.534 -17.560 -27.060 1.00 78.69 758 LEU A O 1
ATOM 6167 N N . GLU A 1 759 ? 13.968 -19.490 -28.114 1.00 82.81 759 GLU A N 1
ATOM 6168 C CA . GLU A 1 759 ? 15.264 -19.073 -28.663 1.00 82.81 759 GLU A CA 1
ATOM 6169 C C . GLU A 1 759 ? 15.132 -17.873 -29.624 1.00 82.81 759 GLU A C 1
ATOM 6171 O O . GLU A 1 759 ? 15.942 -16.944 -29.590 1.00 82.81 759 GLU A O 1
ATOM 6176 N N . ASP A 1 760 ? 14.079 -17.839 -30.452 1.00 85.00 760 ASP A N 1
ATOM 6177 C CA . ASP A 1 760 ? 13.804 -16.700 -31.343 1.00 85.00 760 ASP A CA 1
ATOM 6178 C C . ASP A 1 760 ? 13.507 -15.422 -30.552 1.00 85.00 760 ASP A C 1
ATOM 6180 O O . ASP A 1 760 ? 13.947 -14.325 -30.918 1.00 85.00 760 ASP A O 1
ATOM 6184 N N . ARG A 1 761 ? 12.763 -15.557 -29.449 1.00 84.81 761 ARG A N 1
ATOM 6185 C CA . ARG A 1 761 ? 12.458 -14.445 -28.547 1.00 84.81 761 ARG A CA 1
ATOM 6186 C C . ARG A 1 761 ? 13.723 -13.916 -27.877 1.00 84.81 761 ARG A C 1
ATOM 6188 O O . ARG A 1 761 ? 13.925 -12.704 -27.844 1.00 84.81 761 ARG A O 1
ATOM 6195 N N . GLU A 1 762 ? 14.591 -14.797 -27.392 1.00 85.50 762 GLU A N 1
ATOM 6196 C CA . GLU A 1 762 ? 15.864 -14.409 -26.776 1.00 85.50 762 GLU A CA 1
ATOM 6197 C C . GLU A 1 762 ? 16.758 -13.641 -27.754 1.00 85.50 762 GLU A C 1
ATOM 6199 O O . GLU A 1 762 ? 17.243 -12.555 -27.426 1.00 85.50 762 GLU A O 1
ATOM 6204 N N . LYS A 1 763 ? 16.903 -14.138 -28.990 1.00 89.38 763 LYS A N 1
ATOM 6205 C CA . LYS A 1 763 ? 17.644 -13.441 -30.056 1.00 89.38 763 LYS A CA 1
ATOM 6206 C C . LYS A 1 763 ? 17.071 -12.051 -30.331 1.00 89.38 763 LYS A C 1
ATOM 6208 O O . LYS A 1 763 ? 17.836 -11.100 -30.496 1.00 89.38 763 LYS A O 1
ATOM 6213 N N . ARG A 1 764 ? 15.741 -11.907 -30.337 1.00 89.81 764 ARG A N 1
ATOM 6214 C CA . ARG A 1 764 ? 15.069 -10.611 -30.518 1.00 89.81 764 ARG A CA 1
ATOM 6215 C C . ARG A 1 764 ? 15.363 -9.640 -29.374 1.00 89.81 764 ARG A C 1
ATOM 6217 O O . ARG A 1 764 ? 15.663 -8.479 -29.641 1.00 89.81 764 ARG A O 1
ATOM 6224 N N . ILE A 1 765 ? 15.327 -10.097 -28.122 1.00 90.25 765 ILE A N 1
ATOM 6225 C CA . ILE A 1 765 ? 15.640 -9.257 -26.954 1.00 90.25 765 ILE A CA 1
ATOM 6226 C C . ILE A 1 765 ? 17.110 -8.813 -26.979 1.00 90.25 765 ILE A C 1
ATOM 6228 O O . ILE A 1 765 ? 17.401 -7.640 -26.748 1.00 90.25 765 ILE A O 1
ATOM 6232 N N . ILE A 1 766 ? 18.037 -9.712 -27.326 1.00 90.94 766 ILE A N 1
ATOM 6233 C CA . ILE A 1 766 ? 19.465 -9.386 -27.469 1.00 90.94 766 ILE A CA 1
ATOM 6234 C C . ILE A 1 766 ? 19.682 -8.350 -28.582 1.00 90.94 766 ILE A C 1
ATOM 6236 O O . ILE A 1 766 ? 20.411 -7.380 -28.385 1.00 90.94 766 ILE A O 1
ATOM 6240 N N . ALA A 1 767 ? 19.004 -8.500 -29.723 1.00 93.06 767 ALA A N 1
ATOM 6241 C CA . ALA A 1 767 ? 19.075 -7.522 -30.805 1.00 93.06 767 ALA A CA 1
ATOM 6242 C C . ALA A 1 767 ? 18.540 -6.142 -30.379 1.00 93.06 767 ALA A C 1
ATOM 6244 O O . ALA A 1 767 ? 19.142 -5.122 -30.713 1.00 93.06 767 ALA A O 1
ATOM 6245 N N . LEU A 1 768 ? 17.446 -6.095 -29.608 1.00 93.12 768 LEU A N 1
ATOM 6246 C CA . LEU A 1 768 ? 16.906 -4.850 -29.047 1.00 93.12 768 LEU A CA 1
ATOM 6247 C C . LEU A 1 768 ? 17.872 -4.204 -28.050 1.00 93.12 768 LEU A C 1
ATOM 6249 O O . LEU A 1 768 ? 18.085 -2.995 -28.117 1.00 93.12 768 LEU A O 1
ATOM 6253 N N . ARG A 1 769 ? 18.503 -5.000 -27.178 1.00 93.81 769 ARG A N 1
ATOM 6254 C CA . ARG A 1 769 ? 19.554 -4.532 -26.264 1.00 93.81 769 ARG A CA 1
ATOM 6255 C C . ARG A 1 769 ? 20.690 -3.867 -27.037 1.00 93.81 769 ARG A C 1
ATOM 6257 O O . ARG A 1 769 ? 21.052 -2.732 -26.740 1.00 93.81 769 ARG A O 1
ATOM 6264 N N . ASP A 1 770 ? 21.240 -4.559 -28.032 1.00 94.44 770 ASP A N 1
ATOM 6265 C CA . ASP A 1 770 ? 22.376 -4.058 -28.814 1.00 94.44 770 ASP A CA 1
ATOM 6266 C C . ASP A 1 770 ? 22.016 -2.802 -29.610 1.00 94.44 770 ASP A C 1
ATOM 6268 O O . ASP A 1 770 ? 22.854 -1.914 -29.774 1.00 94.44 770 ASP A O 1
ATOM 6272 N N . LYS A 1 771 ? 20.762 -2.707 -30.067 1.00 94.56 771 LYS A N 1
ATOM 6273 C CA . LYS A 1 771 ? 20.227 -1.511 -30.714 1.00 94.56 771 LYS A CA 1
ATOM 6274 C C . LYS A 1 771 ? 20.184 -0.330 -29.741 1.00 94.56 771 LYS A C 1
ATOM 6276 O O . LYS A 1 771 ? 20.816 0.684 -30.015 1.00 94.56 771 LYS A O 1
ATOM 6281 N N . LEU A 1 772 ? 19.525 -0.488 -28.589 1.00 94.94 772 LEU A N 1
ATOM 6282 C CA . LEU A 1 772 ? 19.363 0.570 -27.581 1.00 94.94 772 LEU A CA 1
ATOM 6283 C C . LEU A 1 772 ? 20.692 1.066 -26.998 1.00 94.94 772 LEU A C 1
ATOM 6285 O O . LEU A 1 772 ? 20.831 2.245 -26.673 1.00 94.94 772 LEU A O 1
ATOM 6289 N N . LEU A 1 773 ? 21.684 0.180 -26.868 1.00 94.25 773 LEU A N 1
ATOM 6290 C CA . LEU A 1 773 ? 23.013 0.555 -26.386 1.00 94.25 773 LEU A CA 1
ATOM 6291 C C . LEU A 1 773 ? 23.742 1.507 -27.348 1.00 94.25 773 LEU A C 1
ATOM 6293 O O . LEU A 1 773 ? 24.501 2.356 -26.872 1.00 94.25 773 LEU A O 1
ATOM 6297 N N . ARG A 1 774 ? 23.506 1.377 -28.663 1.00 93.56 774 ARG A N 1
ATOM 6298 C CA . ARG A 1 774 ? 24.161 2.162 -29.727 1.00 93.56 774 ARG A CA 1
ATOM 6299 C C . ARG A 1 774 ? 23.431 3.460 -30.080 1.00 93.56 774 ARG A C 1
ATOM 6301 O O . ARG A 1 774 ? 24.060 4.345 -30.651 1.00 93.56 774 ARG A O 1
ATOM 6308 N N . THR A 1 775 ? 22.139 3.566 -29.784 1.00 92.62 775 THR A N 1
ATOM 6309 C CA . THR A 1 775 ? 21.310 4.732 -30.127 1.00 92.62 775 THR A CA 1
ATOM 6310 C C . THR A 1 775 ? 21.474 5.886 -29.132 1.00 92.62 775 THR A C 1
ATOM 6312 O O . THR A 1 775 ? 21.784 5.691 -27.950 1.00 92.62 775 THR A O 1
ATOM 6315 N N . ALA A 1 776 ? 21.257 7.111 -29.609 1.00 89.88 776 ALA A N 1
ATOM 6316 C CA . ALA A 1 776 ? 21.201 8.314 -28.784 1.00 89.88 776 ALA A CA 1
ATOM 6317 C C . ALA A 1 776 ? 19.866 8.396 -28.025 1.00 89.88 776 ALA A C 1
ATOM 6319 O O . ALA A 1 776 ? 18.869 7.803 -28.434 1.00 89.88 776 ALA A O 1
ATOM 6320 N N . SER A 1 777 ? 19.824 9.159 -26.932 1.00 85.69 777 SER A N 1
ATOM 6321 C CA . SER A 1 777 ? 18.611 9.339 -26.116 1.00 85.69 777 SER A CA 1
ATOM 6322 C C . SER A 1 777 ? 17.455 10.002 -26.873 1.00 85.69 777 SER A C 1
ATOM 6324 O O . SER A 1 777 ? 16.295 9.804 -26.523 1.00 85.69 777 SER A O 1
ATOM 6326 N N . THR A 1 778 ? 17.755 10.752 -27.937 1.00 84.81 778 THR A N 1
ATOM 6327 C CA . THR A 1 778 ? 16.765 11.413 -28.799 1.00 84.81 778 THR A CA 1
ATOM 6328 C C . THR A 1 778 ? 16.207 10.516 -29.905 1.00 84.81 778 THR A C 1
ATOM 6330 O O . THR A 1 778 ? 15.289 10.933 -30.613 1.00 84.81 778 THR A O 1
ATOM 6333 N N . ASP A 1 779 ? 16.746 9.308 -30.084 1.00 89.12 779 ASP A N 1
ATOM 6334 C CA . ASP A 1 779 ? 16.340 8.413 -31.168 1.00 89.12 779 ASP A CA 1
ATOM 6335 C C . ASP A 1 779 ? 14.930 7.834 -30.951 1.00 89.12 779 ASP A C 1
ATOM 6337 O O . ASP A 1 779 ? 14.447 7.659 -29.829 1.00 89.12 779 ASP A O 1
ATOM 6341 N N . ASP A 1 780 ? 14.258 7.485 -32.054 1.00 87.06 780 ASP A N 1
ATOM 6342 C CA . ASP A 1 780 ? 12.893 6.926 -32.065 1.00 87.06 780 ASP A CA 1
ATOM 6343 C C . ASP A 1 780 ? 12.759 5.669 -31.181 1.00 87.06 780 ASP A C 1
ATOM 6345 O O . ASP A 1 780 ? 11.704 5.431 -30.603 1.00 87.06 780 ASP A O 1
ATOM 6349 N N . ASP A 1 781 ? 13.827 4.883 -31.017 1.00 92.25 781 ASP A N 1
ATOM 6350 C CA . ASP A 1 781 ? 13.821 3.665 -30.196 1.00 92.25 781 ASP A CA 1
ATOM 6351 C C . ASP A 1 781 ? 13.642 3.940 -28.695 1.00 92.25 781 ASP A C 1
ATOM 6353 O O . ASP A 1 781 ? 12.883 3.233 -28.029 1.00 92.25 781 ASP A O 1
ATOM 6357 N N . TRP A 1 782 ? 14.274 4.992 -28.167 1.00 93.25 782 TRP A N 1
ATOM 6358 C CA . TRP A 1 782 ? 14.098 5.411 -26.773 1.00 93.25 782 TRP A CA 1
ATOM 6359 C C . TRP A 1 782 ? 12.723 6.049 -26.546 1.00 93.25 782 TRP A C 1
ATOM 6361 O O . TRP A 1 782 ? 12.084 5.804 -25.523 1.00 93.25 782 TRP A O 1
ATOM 6371 N N . ASN A 1 783 ? 12.196 6.756 -27.549 1.00 89.81 783 ASN A N 1
ATOM 6372 C CA . ASN A 1 783 ? 10.815 7.240 -27.523 1.00 89.81 783 ASN A CA 1
ATOM 6373 C C . ASN A 1 783 ? 9.794 6.088 -27.506 1.00 89.81 783 ASN A C 1
ATOM 6375 O O . ASN A 1 783 ? 8.804 6.163 -26.782 1.00 89.81 783 ASN A O 1
ATOM 6379 N N . LYS A 1 784 ? 10.047 4.988 -28.231 1.00 91.38 784 LYS A N 1
ATOM 6380 C CA . LYS A 1 784 ? 9.213 3.774 -28.136 1.00 91.38 784 LYS A CA 1
ATOM 6381 C C . LYS A 1 784 ? 9.282 3.151 -26.754 1.00 91.38 784 LYS A C 1
ATOM 6383 O O . LYS A 1 784 ? 8.246 2.754 -26.229 1.00 91.38 784 LYS A O 1
ATOM 6388 N N . LEU A 1 785 ? 10.480 3.065 -26.170 1.00 95.12 785 LEU A N 1
ATOM 6389 C CA . LEU A 1 785 ? 10.660 2.562 -24.809 1.00 95.12 785 LEU A CA 1
ATOM 6390 C C . LEU A 1 785 ? 9.812 3.374 -23.821 1.00 95.12 785 LEU A C 1
ATOM 6392 O O . LEU A 1 785 ? 9.074 2.774 -23.041 1.00 95.12 785 LEU A O 1
ATOM 6396 N N . LEU A 1 786 ? 9.841 4.711 -23.914 1.00 92.62 786 LEU A N 1
ATOM 6397 C CA . LEU A 1 786 ? 8.999 5.596 -23.103 1.00 92.62 786 LEU A CA 1
ATOM 6398 C C . LEU A 1 786 ? 7.505 5.335 -23.329 1.00 92.62 786 LEU A C 1
ATOM 6400 O O . LEU A 1 786 ? 6.758 5.185 -22.367 1.00 92.62 786 LEU A O 1
ATOM 6404 N N . SER A 1 787 ? 7.066 5.252 -24.586 1.00 90.88 787 SER A N 1
ATOM 6405 C CA . SER A 1 787 ? 5.660 5.009 -24.926 1.00 90.88 787 SER A CA 1
ATOM 6406 C C . SER A 1 787 ? 5.155 3.679 -24.369 1.00 90.88 787 SER A C 1
ATOM 6408 O O . SER A 1 787 ? 4.079 3.637 -23.779 1.00 90.88 787 SER A O 1
ATOM 6410 N N . TYR A 1 788 ? 5.928 2.597 -24.490 1.00 94.12 788 TYR A N 1
ATOM 6411 C CA . TYR A 1 788 ? 5.548 1.303 -23.918 1.00 94.12 788 TYR A CA 1
ATOM 6412 C C . TYR A 1 788 ? 5.578 1.304 -22.388 1.00 94.12 788 TYR A C 1
ATOM 6414 O O . TYR A 1 788 ? 4.674 0.736 -21.780 1.00 94.12 788 TYR A O 1
ATOM 6422 N N . TYR A 1 789 ? 6.553 1.975 -21.765 1.00 94.56 789 TYR A N 1
ATOM 6423 C CA . TYR A 1 789 ? 6.561 2.197 -20.315 1.00 94.56 789 TYR A CA 1
ATOM 6424 C C . TYR A 1 789 ? 5.281 2.913 -19.858 1.00 94.56 789 TYR A C 1
ATOM 6426 O O . TYR A 1 789 ? 4.609 2.437 -18.951 1.00 94.56 789 TYR A O 1
ATOM 6434 N N . LEU A 1 790 ? 4.883 3.994 -20.535 1.00 89.06 790 LEU A N 1
ATOM 6435 C CA . LEU A 1 790 ? 3.652 4.722 -20.217 1.00 89.06 790 LEU A CA 1
ATOM 6436 C C . LEU A 1 790 ? 2.397 3.872 -20.440 1.00 89.06 790 LEU A C 1
ATOM 6438 O O . LEU A 1 790 ? 1.447 3.978 -19.673 1.00 89.06 790 LEU A O 1
ATOM 6442 N N . VAL A 1 791 ? 2.379 2.999 -21.453 1.00 88.75 791 VAL A N 1
ATOM 6443 C CA . VAL A 1 791 ? 1.278 2.041 -21.642 1.00 88.75 791 VAL A CA 1
ATOM 6444 C C . VAL A 1 791 ? 1.204 1.054 -20.473 1.00 88.75 791 VAL A C 1
ATOM 6446 O O . VAL A 1 791 ? 0.096 0.768 -20.019 1.00 88.75 791 VAL A O 1
ATOM 6449 N N . CYS A 1 792 ? 2.345 0.573 -19.967 1.00 90.50 792 CYS A N 1
ATOM 6450 C CA . CYS A 1 792 ? 2.398 -0.257 -18.762 1.00 90.50 792 CYS A CA 1
ATOM 6451 C C . CYS A 1 792 ? 1.841 0.473 -17.538 1.00 90.50 792 CYS A C 1
ATOM 6453 O O . CYS A 1 792 ? 0.948 -0.056 -16.879 1.00 90.50 792 CYS A O 1
ATOM 6455 N N . GLU A 1 793 ? 2.294 1.702 -17.289 1.00 86.88 793 GLU A N 1
ATOM 6456 C CA . GLU A 1 793 ? 1.842 2.509 -16.150 1.00 86.88 793 GLU A CA 1
ATOM 6457 C C . GLU A 1 793 ? 0.350 2.847 -16.210 1.00 86.88 793 GLU A C 1
ATOM 6459 O O . GLU A 1 793 ? -0.362 2.745 -15.212 1.00 86.88 793 GLU A O 1
ATOM 6464 N N . ASP A 1 794 ? -0.145 3.238 -17.384 1.00 84.00 794 ASP A N 1
ATOM 6465 C CA . ASP A 1 794 ? -1.501 3.773 -17.537 1.00 84.00 794 ASP A CA 1
ATOM 6466 C C . ASP A 1 794 ? -2.578 2.688 -17.511 1.00 84.00 794 ASP A C 1
ATOM 6468 O O . ASP A 1 794 ? -3.761 2.997 -17.333 1.00 84.00 794 ASP A O 1
ATOM 6472 N N . ASN A 1 795 ? -2.176 1.430 -17.705 1.00 83.25 795 ASN A N 1
ATOM 6473 C CA . ASN A 1 795 ? -3.080 0.289 -17.813 1.00 83.25 795 ASN A CA 1
ATOM 6474 C C . ASN A 1 795 ? -2.745 -0.854 -16.841 1.00 83.25 795 ASN A C 1
ATOM 6476 O O . ASN A 1 795 ? -3.395 -1.891 -16.915 1.00 83.25 795 ASN A O 1
ATOM 6480 N N . ASP A 1 796 ? -1.774 -0.668 -15.939 1.00 83.25 796 ASP A N 1
ATOM 6481 C CA . ASP A 1 796 ? -1.356 -1.647 -14.921 1.00 83.25 796 ASP A CA 1
ATOM 6482 C C . ASP A 1 796 ? -1.002 -3.030 -15.509 1.00 83.25 796 ASP A C 1
ATOM 6484 O O . ASP A 1 796 ? -1.342 -4.078 -14.960 1.00 83.25 796 ASP A O 1
ATOM 6488 N N . ILE A 1 797 ? -0.320 -3.032 -16.663 1.00 89.25 797 ILE A N 1
ATOM 6489 C CA . ILE A 1 797 ? 0.178 -4.256 -17.311 1.00 89.25 797 ILE A CA 1
ATOM 6490 C C . ILE A 1 797 ? 1.676 -4.456 -17.024 1.00 89.25 797 ILE A C 1
ATOM 6492 O O . ILE A 1 797 ? 2.411 -3.471 -16.919 1.00 89.25 797 ILE A O 1
ATOM 6496 N N . PRO A 1 798 ? 2.177 -5.706 -16.954 1.00 91.50 798 PRO A N 1
ATOM 6497 C CA . PRO A 1 798 ? 3.598 -5.955 -16.709 1.00 91.50 798 PRO A CA 1
ATOM 6498 C C . PRO A 1 798 ? 4.499 -5.319 -17.779 1.00 91.50 798 PRO A C 1
ATOM 6500 O O . PRO A 1 798 ? 4.209 -5.413 -18.972 1.00 91.50 798 PRO A O 1
ATOM 6503 N N . TYR A 1 799 ? 5.637 -4.748 -17.391 1.00 94.31 799 TYR A N 1
ATOM 6504 C CA . TYR A 1 799 ? 6.699 -4.300 -18.303 1.00 94.31 799 TYR A CA 1
ATOM 6505 C C . TYR A 1 799 ? 7.268 -5.450 -19.139 1.00 94.31 799 TYR A C 1
ATOM 6507 O O . TYR A 1 799 ? 7.641 -5.269 -20.298 1.00 94.31 799 TYR A O 1
ATOM 6515 N N . SER A 1 800 ? 7.280 -6.659 -18.582 1.00 92.38 800 SER A N 1
ATOM 6516 C CA . SER A 1 800 ? 7.682 -7.898 -19.242 1.00 92.38 800 SER A CA 1
ATOM 6517 C C . SER A 1 800 ? 6.767 -8.296 -20.409 1.00 92.38 800 SER A C 1
ATOM 6519 O O . SER A 1 800 ? 7.120 -9.207 -21.168 1.00 92.38 800 SER A O 1
ATOM 6521 N N . THR A 1 801 ? 5.652 -7.585 -20.612 1.00 93.00 801 THR A N 1
ATOM 6522 C CA . THR A 1 801 ? 4.817 -7.651 -21.819 1.00 93.00 801 THR A CA 1
ATOM 6523 C C . THR A 1 801 ? 5.594 -7.234 -23.072 1.00 93.00 801 THR A C 1
ATOM 6525 O O . THR A 1 801 ? 5.426 -7.843 -24.129 1.00 93.00 801 THR A O 1
ATOM 6528 N N . PHE A 1 802 ? 6.474 -6.230 -22.970 1.00 93.75 802 PHE A N 1
ATOM 6529 C CA . PHE A 1 802 ? 7.212 -5.695 -24.116 1.00 93.75 802 PHE A CA 1
ATOM 6530 C C . PHE A 1 802 ? 8.681 -6.116 -24.089 1.00 93.75 802 PHE A C 1
ATOM 6532 O O . PHE A 1 802 ? 9.436 -5.771 -23.181 1.00 93.75 802 PHE A O 1
ATOM 6539 N N . ASP A 1 803 ? 9.130 -6.796 -25.145 1.00 92.50 803 ASP A N 1
ATOM 6540 C CA . ASP A 1 803 ? 10.512 -7.283 -25.250 1.00 92.50 803 ASP A CA 1
ATOM 6541 C C . ASP A 1 803 ? 11.563 -6.148 -25.186 1.00 92.50 803 ASP A C 1
ATOM 6543 O O . ASP A 1 803 ? 12.668 -6.368 -24.693 1.00 92.50 803 ASP A O 1
ATOM 6547 N N . ILE A 1 804 ? 11.217 -4.922 -25.610 1.00 93.81 804 ILE A N 1
ATOM 6548 C CA . ILE A 1 804 ? 12.097 -3.740 -25.502 1.00 93.81 804 ILE A CA 1
ATOM 6549 C C . ILE A 1 804 ? 12.360 -3.329 -24.046 1.00 93.81 804 ILE A C 1
ATOM 6551 O O . ILE A 1 804 ? 13.467 -2.909 -23.726 1.00 93.81 804 ILE A O 1
ATOM 6555 N N . LEU A 1 805 ? 11.381 -3.507 -23.152 1.00 95.25 805 LEU A N 1
ATOM 6556 C CA . LEU A 1 805 ? 11.552 -3.276 -21.716 1.00 95.25 805 LEU A CA 1
ATOM 6557 C C . LEU A 1 805 ? 12.278 -4.458 -21.064 1.00 95.25 805 LEU A C 1
ATOM 6559 O O . LEU A 1 805 ? 13.147 -4.259 -20.221 1.00 95.25 805 LEU A O 1
ATOM 6563 N N . ARG A 1 806 ? 12.016 -5.697 -21.507 1.00 92.75 806 ARG A N 1
ATOM 6564 C CA . ARG A 1 806 ? 12.754 -6.884 -21.027 1.00 92.75 806 ARG A CA 1
ATOM 6565 C C . ARG A 1 806 ? 14.256 -6.777 -21.273 1.00 92.75 806 ARG A C 1
ATOM 6567 O O . ARG A 1 806 ? 15.034 -7.202 -20.416 1.00 92.75 806 ARG A O 1
ATOM 6574 N N . ALA A 1 807 ? 14.652 -6.173 -22.396 1.00 93.62 807 ALA A N 1
ATOM 6575 C CA . ALA A 1 807 ? 16.049 -5.949 -22.765 1.00 93.62 807 ALA A CA 1
ATOM 6576 C C . ALA A 1 807 ? 16.848 -5.193 -21.689 1.00 93.62 807 ALA A C 1
ATOM 6578 O O . ALA A 1 807 ? 18.045 -5.436 -21.551 1.00 93.62 807 ALA A O 1
ATOM 6579 N N . ILE A 1 808 ? 16.195 -4.355 -20.872 1.00 94.56 808 ILE A N 1
ATOM 6580 C CA . ILE A 1 808 ? 16.819 -3.613 -19.762 1.00 94.56 808 ILE A CA 1
ATOM 6581 C C . ILE A 1 808 ? 17.546 -4.564 -18.797 1.00 94.56 808 ILE A C 1
ATOM 6583 O O . ILE A 1 808 ? 18.650 -4.273 -18.348 1.00 94.56 808 ILE A O 1
ATOM 6587 N N . SER A 1 809 ? 16.988 -5.752 -18.542 1.00 92.06 809 SER A N 1
ATOM 6588 C CA . SER A 1 809 ? 17.575 -6.741 -17.622 1.00 92.06 809 SER A CA 1
ATOM 6589 C C . SER A 1 809 ? 18.784 -7.516 -18.188 1.00 92.06 809 SER A C 1
ATOM 6591 O O . SER A 1 809 ? 19.327 -8.387 -17.506 1.00 92.06 809 SER A O 1
ATOM 6593 N N . PHE A 1 810 ? 19.209 -7.217 -19.425 1.00 90.88 810 PHE A N 1
ATOM 6594 C CA . PHE A 1 810 ? 20.241 -7.956 -20.173 1.00 90.88 810 PHE A CA 1
ATOM 6595 C C . PHE A 1 810 ? 21.579 -7.199 -20.274 1.00 90.88 810 PHE A C 1
ATOM 6597 O O . PHE A 1 810 ? 22.491 -7.625 -20.989 1.00 90.88 810 PHE A O 1
ATOM 6604 N N . SER A 1 811 ? 21.692 -6.035 -19.633 1.00 92.88 811 SER A N 1
ATOM 6605 C CA . SER A 1 811 ? 22.946 -5.290 -19.538 1.00 92.88 811 SER A CA 1
ATOM 6606 C C . SER A 1 811 ? 22.889 -4.301 -18.385 1.00 92.88 811 SER A C 1
ATOM 6608 O O . SER A 1 811 ? 21.964 -3.496 -18.299 1.00 92.88 811 SER A O 1
ATOM 6610 N N . SER A 1 812 ? 23.935 -4.310 -17.564 1.00 94.88 812 SER A N 1
ATOM 6611 C CA . SER A 1 812 ? 24.147 -3.326 -16.503 1.00 94.88 812 SER A CA 1
ATOM 6612 C C . SER A 1 812 ? 24.121 -1.884 -17.037 1.00 94.88 812 SER A C 1
ATOM 6614 O O . SER A 1 812 ? 23.474 -1.013 -16.459 1.00 94.88 812 SER A O 1
ATOM 6616 N N . LEU A 1 813 ? 24.751 -1.636 -18.193 1.00 95.81 813 LEU A N 1
ATOM 6617 C CA . LEU A 1 813 ? 24.780 -0.313 -18.824 1.00 95.81 813 LEU A CA 1
ATOM 6618 C C . LEU A 1 813 ? 23.408 0.097 -19.370 1.00 95.81 813 LEU A C 1
ATOM 6620 O O . LEU A 1 813 ? 23.005 1.248 -19.219 1.00 95.81 813 LEU A O 1
ATOM 6624 N N . LEU A 1 814 ? 22.664 -0.831 -19.982 1.00 95.69 814 LEU A N 1
ATOM 6625 C CA . LEU A 1 814 ? 21.319 -0.523 -20.474 1.00 95.69 814 LEU A CA 1
ATOM 6626 C C . LEU A 1 814 ? 20.350 -0.235 -19.321 1.00 95.69 814 LEU A C 1
ATOM 6628 O O . LEU A 1 814 ? 19.532 0.673 -19.440 1.00 95.69 814 LEU A O 1
ATOM 6632 N N . ALA A 1 815 ? 20.470 -0.957 -18.205 1.00 96.12 815 ALA A N 1
ATOM 6633 C CA . ALA A 1 815 ? 19.709 -0.680 -16.993 1.00 96.12 815 ALA A CA 1
ATOM 6634 C C . ALA A 1 815 ? 20.004 0.719 -16.434 1.00 96.12 815 ALA A C 1
ATOM 6636 O O . ALA A 1 815 ? 19.066 1.448 -16.113 1.00 96.12 815 ALA A O 1
ATOM 6637 N N . ALA A 1 816 ? 21.276 1.133 -16.408 1.00 96.50 816 ALA A N 1
ATOM 6638 C CA . ALA A 1 816 ? 21.667 2.487 -16.014 1.00 96.50 816 ALA A CA 1
ATOM 6639 C C . ALA A 1 816 ? 21.069 3.546 -16.954 1.00 96.50 816 ALA A C 1
ATOM 6641 O O . ALA A 1 816 ? 20.409 4.480 -16.499 1.00 96.50 816 ALA A O 1
ATOM 6642 N N . LYS A 1 817 ? 21.220 3.364 -18.276 1.00 97.12 817 LYS A N 1
ATOM 6643 C CA . LYS A 1 817 ? 20.632 4.260 -19.286 1.00 97.12 817 LYS A CA 1
ATOM 6644 C C . LYS A 1 817 ? 19.116 4.365 -19.142 1.00 97.12 817 LYS A C 1
ATOM 6646 O O . LYS A 1 817 ? 18.591 5.469 -19.183 1.00 97.12 817 LYS A O 1
ATOM 6651 N N . ALA A 1 818 ? 18.422 3.247 -18.932 1.00 96.69 818 ALA A N 1
ATOM 6652 C CA . ALA A 1 818 ? 16.975 3.231 -18.750 1.00 96.69 818 ALA A CA 1
ATOM 6653 C C . ALA A 1 818 ? 16.541 3.964 -17.475 1.00 96.69 818 ALA A C 1
ATOM 6655 O O . ALA A 1 818 ? 15.590 4.739 -17.532 1.00 96.69 818 ALA A O 1
ATOM 6656 N N . PHE A 1 819 ? 17.256 3.783 -16.360 1.00 95.62 819 PHE A N 1
ATOM 6657 C CA . PHE A 1 819 ? 16.972 4.503 -15.119 1.00 95.62 819 PHE A CA 1
ATOM 6658 C C . PHE A 1 819 ? 17.106 6.013 -15.306 1.00 95.62 819 PHE A C 1
ATOM 6660 O O . PHE A 1 819 ? 16.183 6.755 -14.976 1.00 95.62 819 PHE A O 1
ATOM 6667 N N . VAL A 1 820 ? 18.228 6.474 -15.871 1.00 93.69 820 VAL A N 1
ATOM 6668 C CA . VAL A 1 820 ? 18.465 7.909 -16.094 1.00 93.69 820 VAL A CA 1
ATOM 6669 C C . VAL A 1 820 ? 17.451 8.461 -17.099 1.00 93.69 820 VAL A C 1
ATOM 6671 O O . VAL A 1 820 ? 16.840 9.496 -16.852 1.00 93.69 820 VAL A O 1
ATOM 6674 N N . PHE A 1 821 ? 17.206 7.748 -18.199 1.00 93.81 821 PHE A N 1
ATOM 6675 C CA . PHE A 1 821 ? 16.260 8.169 -19.228 1.00 93.81 821 PHE A CA 1
ATOM 6676 C C . PHE A 1 821 ? 14.834 8.309 -18.685 1.00 93.81 821 PHE A C 1
ATOM 6678 O O . PHE A 1 821 ? 14.215 9.350 -18.876 1.00 93.81 821 PHE A O 1
ATOM 6685 N N . LEU A 1 822 ? 14.314 7.308 -17.966 1.00 92.25 822 LEU A N 1
ATOM 6686 C CA . LEU A 1 822 ? 12.969 7.371 -17.384 1.00 92.25 822 LEU A CA 1
ATOM 6687 C C . LEU A 1 822 ? 12.877 8.415 -16.262 1.00 92.25 822 LEU A C 1
ATOM 6689 O O . LEU A 1 822 ? 11.859 9.091 -16.160 1.00 92.25 822 LEU A O 1
ATOM 6693 N N . THR A 1 823 ? 13.947 8.625 -15.489 1.00 86.69 823 THR A N 1
ATOM 6694 C CA . THR A 1 823 ? 14.031 9.717 -14.500 1.00 86.69 823 THR A CA 1
ATOM 6695 C C . THR A 1 823 ? 13.851 11.089 -15.155 1.00 86.69 823 THR A C 1
ATOM 6697 O O . THR A 1 823 ? 13.155 11.942 -14.606 1.00 86.69 823 THR A O 1
ATOM 6700 N N . CYS A 1 824 ? 14.457 11.304 -16.327 1.00 82.81 824 CYS A N 1
ATOM 6701 C CA . CYS A 1 824 ? 14.415 12.583 -17.036 1.00 82.81 824 CYS A CA 1
ATOM 6702 C C . CYS A 1 824 ? 13.180 12.757 -17.932 1.00 82.81 824 CYS A C 1
ATOM 6704 O O . CYS A 1 824 ? 12.732 13.881 -18.148 1.00 82.81 824 CYS A O 1
ATOM 6706 N N . CYS A 1 825 ? 12.673 11.670 -18.515 1.00 81.69 825 CYS A N 1
ATOM 6707 C CA . CYS A 1 825 ? 11.693 11.724 -19.599 1.00 81.69 825 CYS A CA 1
ATOM 6708 C C . CYS A 1 825 ? 10.296 11.237 -19.205 1.00 81.69 825 CYS A C 1
ATOM 6710 O O . CYS A 1 825 ? 9.383 11.390 -20.014 1.00 81.69 825 CYS A O 1
ATOM 6712 N N . ASP A 1 826 ? 10.093 10.679 -18.005 1.00 78.75 826 ASP A N 1
ATOM 6713 C CA . ASP A 1 826 ? 8.752 10.348 -17.515 1.00 78.75 826 ASP A CA 1
ATOM 6714 C C . ASP A 1 826 ? 7.953 11.637 -17.221 1.00 78.75 826 ASP A C 1
ATOM 6716 O O . ASP A 1 826 ? 8.218 12.314 -16.221 1.00 78.75 826 ASP A O 1
ATOM 6720 N N . PRO A 1 827 ? 6.924 11.971 -18.027 1.00 66.81 827 PRO A N 1
ATOM 6721 C CA . PRO A 1 827 ? 6.131 13.183 -17.836 1.00 66.81 827 PRO A CA 1
ATOM 6722 C C . PRO A 1 827 ? 5.363 13.196 -16.508 1.00 66.81 827 PRO A C 1
ATOM 6724 O O . PRO A 1 827 ? 4.996 14.262 -16.018 1.00 66.81 827 PRO A O 1
ATOM 6727 N N . LYS A 1 828 ? 5.084 12.023 -15.924 1.00 68.94 828 LYS A N 1
ATOM 6728 C CA . LYS A 1 828 ? 4.347 11.892 -14.659 1.00 68.94 828 LYS A CA 1
ATOM 6729 C C . LYS A 1 828 ? 5.273 11.861 -13.445 1.00 68.94 828 LYS A C 1
ATOM 6731 O O . LYS A 1 828 ? 4.766 11.927 -12.326 1.00 68.94 828 LYS A O 1
ATOM 6736 N N . GLN A 1 829 ? 6.588 11.744 -13.665 1.00 67.31 829 GLN A N 1
ATOM 6737 C CA . GLN A 1 829 ? 7.614 11.502 -12.643 1.00 67.31 829 GLN A CA 1
ATOM 6738 C C . GLN A 1 829 ? 7.280 10.321 -11.712 1.00 67.31 829 GLN A C 1
ATOM 6740 O O . GLN A 1 829 ? 7.767 10.256 -10.583 1.00 67.31 829 GLN A O 1
ATOM 6745 N N . ASN A 1 830 ? 6.461 9.374 -12.184 1.00 69.94 830 ASN A N 1
ATOM 6746 C CA . ASN A 1 830 ? 6.058 8.204 -11.408 1.00 69.94 830 ASN A CA 1
ATOM 6747 C C . ASN A 1 830 ? 7.233 7.242 -11.210 1.00 69.94 830 ASN A C 1
ATOM 6749 O O . ASN A 1 830 ? 7.291 6.520 -10.209 1.00 69.94 830 ASN A O 1
ATOM 6753 N N . PHE A 1 831 ? 8.186 7.271 -12.151 1.00 78.19 831 PHE A N 1
ATOM 6754 C CA . PHE A 1 831 ? 9.403 6.482 -12.081 1.00 78.19 831 PHE A CA 1
ATOM 6755 C C . PHE A 1 831 ? 10.126 6.695 -10.757 1.00 78.19 831 PHE A C 1
ATOM 6757 O O . PHE A 1 831 ? 10.315 5.721 -10.044 1.00 78.19 831 PHE A O 1
ATOM 6764 N N . ASN A 1 832 ? 10.402 7.946 -10.376 1.00 69.06 832 ASN A N 1
ATOM 6765 C CA . ASN A 1 832 ? 11.162 8.308 -9.171 1.00 69.06 832 ASN A CA 1
ATOM 6766 C C . ASN A 1 832 ? 10.452 7.971 -7.848 1.00 69.06 832 ASN A C 1
ATOM 6768 O O . ASN A 1 832 ? 11.090 7.961 -6.797 1.00 69.06 832 ASN A O 1
ATOM 6772 N N . GLU A 1 833 ? 9.144 7.718 -7.885 1.00 65.25 833 GLU A N 1
ATOM 6773 C CA . GLU A 1 833 ? 8.344 7.420 -6.697 1.00 65.25 833 GLU A CA 1
ATOM 6774 C C . GLU A 1 833 ? 8.255 5.909 -6.456 1.00 65.25 833 GLU A C 1
ATOM 6776 O O . GLU A 1 833 ? 8.717 5.418 -5.425 1.00 65.25 833 GLU A O 1
ATOM 6781 N N . ILE A 1 834 ? 7.668 5.167 -7.402 1.00 71.50 834 ILE A N 1
ATOM 6782 C CA . ILE A 1 834 ? 7.345 3.746 -7.200 1.00 71.50 834 ILE A CA 1
ATOM 6783 C C . ILE A 1 834 ? 7.514 2.872 -8.446 1.00 71.50 834 ILE A C 1
ATOM 6785 O O . ILE A 1 834 ? 7.645 1.653 -8.308 1.00 71.50 834 ILE A O 1
ATOM 6789 N N . ALA A 1 835 ? 7.531 3.441 -9.659 1.00 80.69 835 ALA A N 1
ATOM 6790 C CA . ALA A 1 835 ? 7.532 2.617 -10.870 1.00 80.69 835 ALA A CA 1
ATOM 6791 C C . ALA A 1 835 ? 8.842 1.827 -11.041 1.00 80.69 835 ALA A C 1
ATOM 6793 O O . ALA A 1 835 ? 8.798 0.682 -11.490 1.00 80.69 835 ALA A O 1
ATOM 6794 N N . TYR A 1 836 ? 9.996 2.350 -10.588 1.00 87.44 836 TYR A N 1
ATOM 6795 C CA . TYR A 1 836 ? 11.235 1.557 -10.585 1.00 87.44 836 TYR A CA 1
ATOM 6796 C C . TYR A 1 836 ? 11.093 0.284 -9.732 1.00 87.44 836 TYR A C 1
ATOM 6798 O O . TYR A 1 836 ? 11.554 -0.771 -10.155 1.00 87.44 836 TYR A O 1
ATOM 6806 N N . VAL A 1 837 ? 10.389 0.332 -8.589 1.00 86.00 837 VAL A N 1
ATOM 6807 C CA . VAL A 1 837 ? 10.178 -0.839 -7.712 1.00 86.00 837 VAL A CA 1
ATOM 6808 C C . VAL A 1 837 ? 9.333 -1.895 -8.420 1.00 86.00 837 VAL A C 1
ATOM 6810 O O . VAL A 1 837 ? 9.658 -3.086 -8.385 1.00 86.00 837 VAL A O 1
ATOM 6813 N N . LYS A 1 838 ? 8.255 -1.470 -9.093 1.00 87.81 838 LYS A N 1
ATOM 6814 C CA . LYS A 1 838 ? 7.411 -2.369 -9.894 1.00 87.81 838 LYS A CA 1
ATOM 6815 C C . LYS A 1 838 ? 8.217 -2.994 -11.035 1.00 87.81 838 LYS A C 1
ATOM 6817 O O . LYS A 1 838 ? 8.141 -4.203 -11.252 1.00 87.81 838 LYS A O 1
ATOM 6822 N N . MET A 1 839 ? 9.033 -2.192 -11.720 1.00 92.44 839 MET A N 1
ATOM 6823 C CA . MET A 1 839 ? 9.876 -2.647 -12.827 1.00 92.44 839 MET A CA 1
ATOM 6824 C C . MET A 1 839 ? 10.914 -3.670 -12.369 1.00 92.44 839 MET A C 1
ATOM 6826 O O . MET A 1 839 ? 11.073 -4.716 -12.993 1.00 92.44 839 MET A O 1
ATOM 6830 N N . GLU A 1 840 ? 11.569 -3.424 -11.240 1.00 91.50 840 GLU A N 1
ATOM 6831 C CA . GLU A 1 840 ? 12.482 -4.372 -10.610 1.00 91.50 840 GLU A CA 1
ATOM 6832 C C . GLU A 1 840 ? 11.794 -5.694 -10.244 1.00 91.50 840 GLU A C 1
ATOM 6834 O O . GLU A 1 840 ? 12.396 -6.770 -10.318 1.00 91.50 840 GLU A O 1
ATOM 6839 N N . GLN A 1 841 ? 10.557 -5.645 -9.735 1.00 88.69 841 GLN A N 1
ATOM 6840 C CA . GLN A 1 841 ? 9.788 -6.841 -9.359 1.00 88.69 841 GLN A CA 1
ATOM 6841 C C . GLN A 1 841 ? 9.420 -7.674 -10.583 1.00 88.69 841 GLN A C 1
ATOM 6843 O O . GLN A 1 841 ? 9.633 -8.888 -10.591 1.00 88.69 841 GLN A O 1
ATOM 6848 N N . ASP A 1 842 ? 8.935 -7.018 -11.626 1.00 91.12 842 ASP A N 1
ATOM 6849 C CA . ASP A 1 842 ? 8.499 -7.676 -12.846 1.00 91.12 842 ASP A CA 1
ATOM 6850 C C . ASP A 1 842 ? 9.674 -8.214 -13.676 1.00 91.12 842 ASP A C 1
ATOM 6852 O O . ASP A 1 842 ? 9.732 -9.410 -13.963 1.00 91.12 842 ASP A O 1
ATOM 6856 N N . LEU A 1 843 ? 10.673 -7.378 -13.979 1.00 91.38 843 LEU A N 1
ATOM 6857 C CA . LEU A 1 843 ? 11.842 -7.767 -14.781 1.00 91.38 843 LEU A CA 1
ATOM 6858 C C . LEU A 1 843 ? 12.863 -8.615 -14.000 1.00 91.38 843 LEU A C 1
ATOM 6860 O O . LEU A 1 843 ? 13.818 -9.138 -14.579 1.00 91.38 843 LEU A O 1
ATOM 6864 N N . GLY A 1 844 ? 12.668 -8.767 -12.687 1.00 89.50 844 GLY A N 1
ATOM 6865 C CA . GLY A 1 844 ? 13.455 -9.660 -11.847 1.00 89.50 844 GLY A CA 1
ATOM 6866 C C . GLY A 1 844 ? 14.912 -9.225 -11.691 1.00 89.50 844 GLY A C 1
ATOM 6867 O O . GLY A 1 844 ? 15.792 -10.079 -11.738 1.00 89.50 844 GLY A O 1
ATOM 6868 N 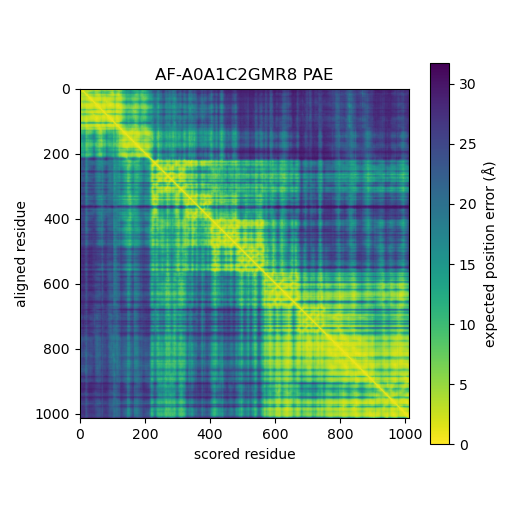N . PHE A 1 845 ? 15.184 -7.927 -11.526 1.00 91.75 845 PHE A N 1
ATOM 6869 C CA . PHE A 1 845 ? 16.505 -7.392 -11.161 1.00 91.75 845 PHE A CA 1
ATOM 6870 C C . PHE A 1 845 ? 16.376 -6.228 -10.164 1.00 91.75 845 PHE A C 1
ATOM 6872 O O . PHE A 1 845 ? 15.257 -5.877 -9.794 1.00 91.75 845 PHE A O 1
ATOM 6879 N N . LEU A 1 846 ? 17.497 -5.676 -9.688 1.00 92.25 846 LEU A N 1
ATOM 6880 C CA . LEU A 1 846 ? 17.527 -4.477 -8.839 1.00 92.25 846 LEU A CA 1
ATOM 6881 C C . LEU A 1 846 ? 18.530 -3.458 -9.399 1.00 92.25 846 LEU A C 1
ATOM 6883 O O . LEU A 1 846 ? 19.617 -3.846 -9.839 1.00 92.25 846 LEU A O 1
ATOM 6887 N N . PHE A 1 847 ? 18.184 -2.170 -9.395 1.00 93.62 847 PHE A N 1
ATOM 6888 C CA . PHE A 1 847 ? 19.017 -1.102 -9.954 1.00 93.62 847 PHE A CA 1
ATOM 6889 C C . PHE A 1 847 ? 20.321 -0.924 -9.169 1.00 93.62 847 PHE A C 1
ATOM 6891 O O . PHE A 1 847 ? 21.360 -0.660 -9.771 1.00 93.62 847 PHE A O 1
ATOM 6898 N N . HIS A 1 848 ? 20.348 -1.194 -7.861 1.00 92.06 848 HIS A N 1
ATOM 6899 C CA . HIS A 1 848 ? 21.601 -1.168 -7.093 1.00 92.06 848 HIS A CA 1
ATOM 6900 C C . HIS A 1 848 ? 22.610 -2.261 -7.471 1.00 92.06 848 HIS A C 1
ATOM 6902 O O . HIS A 1 848 ? 23.710 -2.262 -6.930 1.00 92.06 848 HIS A O 1
ATOM 6908 N N . TRP A 1 849 ? 22.279 -3.204 -8.361 1.00 93.75 849 TRP A N 1
ATOM 6909 C CA . TRP A 1 849 ? 23.244 -4.182 -8.892 1.00 93.75 849 TRP A CA 1
ATOM 6910 C C . TRP A 1 849 ? 24.101 -3.632 -10.034 1.00 93.75 849 TRP A C 1
ATOM 6912 O O . TRP A 1 849 ? 25.045 -4.299 -10.467 1.00 93.75 849 TRP A O 1
ATOM 6922 N N . ILE A 1 850 ? 23.746 -2.459 -10.559 1.00 95.38 850 ILE A N 1
ATOM 6923 C CA . ILE A 1 850 ? 24.432 -1.813 -11.675 1.00 95.38 850 ILE A CA 1
ATOM 6924 C C . ILE A 1 850 ? 25.883 -1.504 -11.293 1.00 95.38 850 ILE A C 1
ATOM 6926 O O . ILE A 1 850 ? 26.188 -1.141 -10.156 1.00 95.38 850 ILE A O 1
ATOM 6930 N N . ASN A 1 851 ? 26.777 -1.656 -12.268 1.00 95.12 851 ASN A N 1
ATOM 6931 C CA . ASN A 1 851 ? 28.183 -1.298 -12.128 1.00 95.12 851 ASN A CA 1
ATOM 6932 C C . ASN A 1 851 ? 28.292 0.206 -11.859 1.00 95.12 851 ASN A C 1
ATOM 6934 O O . ASN A 1 851 ? 27.705 1.002 -12.591 1.00 95.12 851 ASN A O 1
ATOM 6938 N N . LYS A 1 852 ? 29.069 0.595 -10.845 1.00 93.62 852 LYS A N 1
ATOM 6939 C CA . LYS A 1 852 ? 29.270 2.001 -10.476 1.00 93.62 852 LYS A CA 1
ATOM 6940 C C . LYS A 1 852 ? 29.667 2.884 -11.670 1.00 93.62 852 LYS A C 1
ATOM 6942 O O . LYS A 1 852 ? 29.150 3.988 -11.792 1.00 93.62 852 LYS A O 1
ATOM 6947 N N . ASP A 1 853 ? 30.499 2.372 -12.581 1.00 94.44 853 ASP A N 1
ATOM 6948 C CA . ASP A 1 853 ? 31.010 3.148 -13.718 1.00 94.44 853 ASP A CA 1
ATOM 6949 C C . ASP A 1 853 ? 29.903 3.412 -14.759 1.00 94.44 853 ASP A C 1
ATOM 6951 O O . ASP A 1 853 ? 29.809 4.501 -15.321 1.00 94.44 853 ASP A O 1
ATOM 6955 N N . HIS A 1 854 ? 28.969 2.469 -14.928 1.00 95.94 854 HIS A N 1
ATOM 6956 C CA . HIS A 1 854 ? 27.868 2.603 -15.885 1.00 95.94 854 HIS A CA 1
ATOM 6957 C C . HIS A 1 854 ? 26.858 3.695 -15.511 1.00 95.94 854 HIS A C 1
ATOM 6959 O O . HIS A 1 854 ? 26.148 4.189 -16.387 1.00 95.94 854 HIS A O 1
ATOM 6965 N N . TRP A 1 855 ? 26.766 4.079 -14.233 1.00 94.50 855 TRP A N 1
ATOM 6966 C CA . TRP A 1 855 ? 25.951 5.227 -13.829 1.00 94.50 855 TRP A CA 1
ATOM 6967 C C . TRP A 1 855 ? 26.495 6.525 -14.422 1.00 94.50 855 TRP A C 1
ATOM 6969 O O . TRP A 1 855 ? 25.724 7.323 -14.954 1.00 94.50 855 TRP A O 1
ATOM 6979 N N . ILE A 1 856 ? 27.817 6.701 -14.383 1.00 92.06 856 ILE A N 1
ATOM 6980 C CA . ILE A 1 856 ? 28.497 7.866 -14.954 1.00 92.06 856 ILE A CA 1
ATOM 6981 C C . ILE A 1 856 ? 28.333 7.854 -16.476 1.00 92.06 856 ILE A C 1
ATOM 6983 O O . ILE A 1 856 ? 27.891 8.857 -17.035 1.00 92.06 856 ILE A O 1
ATOM 6987 N N . ASP A 1 857 ? 28.565 6.708 -17.124 1.00 94.31 857 ASP A N 1
ATOM 6988 C CA . ASP A 1 857 ? 28.388 6.551 -18.576 1.00 94.31 857 ASP A CA 1
ATOM 6989 C C . ASP A 1 857 ? 26.954 6.885 -19.026 1.00 94.31 857 ASP A C 1
ATOM 6991 O O . ASP A 1 857 ? 26.735 7.508 -20.066 1.00 94.31 857 ASP A O 1
ATOM 6995 N N . ALA A 1 858 ? 25.946 6.475 -18.247 1.00 95.38 858 ALA A N 1
ATOM 6996 C CA . ALA A 1 858 ? 24.544 6.767 -18.534 1.00 95.38 858 ALA A CA 1
ATOM 6997 C C . ALA A 1 858 ? 24.209 8.257 -18.363 1.00 95.38 858 ALA A C 1
ATOM 6999 O O . ALA A 1 858 ? 23.477 8.818 -19.182 1.00 95.38 858 ALA A O 1
ATOM 7000 N N . MET A 1 859 ? 24.753 8.905 -17.329 1.00 91.62 859 MET A N 1
ATOM 7001 C CA . MET A 1 859 ? 24.604 10.347 -17.110 1.00 91.62 859 MET A CA 1
ATOM 7002 C C . MET A 1 859 ? 25.291 11.161 -18.209 1.00 91.62 859 MET A C 1
ATOM 7004 O O . MET A 1 859 ? 24.723 12.143 -18.689 1.00 91.62 859 MET A O 1
ATOM 7008 N N . GLU A 1 860 ? 26.478 10.742 -18.647 1.00 91.81 860 GLU A N 1
ATOM 7009 C CA . GLU A 1 860 ? 27.181 11.358 -19.773 1.00 91.81 860 GLU A CA 1
ATOM 7010 C C . GLU A 1 860 ? 26.390 11.186 -21.074 1.00 91.81 860 GLU A C 1
ATOM 7012 O O . GLU A 1 860 ? 26.149 12.163 -21.783 1.00 91.81 860 GLU A O 1
ATOM 7017 N N . TRP A 1 861 ? 25.894 9.975 -21.346 1.00 93.06 861 TRP A N 1
ATOM 7018 C CA . TRP A 1 861 ? 25.074 9.673 -22.523 1.00 93.06 861 TRP A CA 1
ATOM 7019 C C . TRP A 1 861 ? 23.778 10.502 -22.591 1.00 93.06 861 TRP A C 1
ATOM 7021 O O . TRP A 1 861 ? 23.364 10.894 -23.68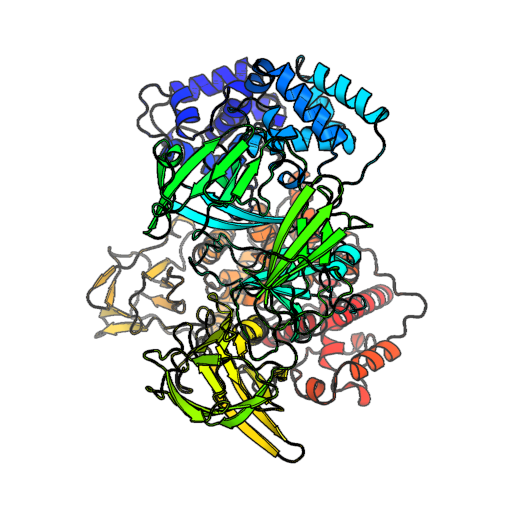2 1.00 93.06 861 TRP A O 1
ATOM 7031 N N . MET A 1 862 ? 23.159 10.820 -21.449 1.00 89.81 862 MET A N 1
ATOM 7032 C CA . MET A 1 862 ? 21.989 11.711 -21.380 1.00 89.81 862 MET A CA 1
ATOM 7033 C C . MET A 1 862 ? 22.339 13.203 -21.451 1.00 89.81 862 MET A C 1
ATOM 7035 O O . MET A 1 862 ? 21.440 14.040 -21.540 1.00 89.81 862 MET A O 1
ATOM 7039 N N . GLY A 1 863 ? 23.625 13.556 -21.416 1.00 85.88 863 GLY A N 1
ATOM 7040 C CA . GLY A 1 863 ? 24.078 14.941 -21.369 1.00 85.88 863 GLY A CA 1
ATOM 7041 C C . GLY A 1 863 ? 23.826 15.616 -20.020 1.00 85.88 863 GLY A C 1
ATOM 7042 O O . GLY A 1 863 ? 23.767 16.844 -19.971 1.00 85.88 863 GLY A O 1
ATOM 7043 N N . CYS A 1 864 ? 23.692 14.849 -18.929 1.00 83.00 864 CYS A N 1
ATOM 7044 C CA . CYS A 1 864 ? 23.424 15.391 -17.597 1.00 83.00 864 CYS A CA 1
ATOM 7045 C C . CYS A 1 864 ? 24.505 16.387 -17.173 1.00 83.00 864 CYS A C 1
ATOM 7047 O O . CYS A 1 864 ? 24.171 17.464 -16.701 1.00 83.00 864 CYS A O 1
ATOM 7049 N N . PHE A 1 865 ? 25.788 16.097 -17.411 1.00 80.75 865 PHE A N 1
ATOM 7050 C CA . PHE A 1 865 ? 26.891 16.982 -17.004 1.00 80.75 865 PHE A CA 1
ATOM 7051 C C . PHE A 1 865 ? 26.916 18.340 -17.727 1.00 80.75 865 PHE A C 1
ATOM 7053 O O . PHE A 1 865 ? 27.579 19.265 -17.263 1.00 80.75 865 PHE A O 1
ATOM 7060 N N . ASN A 1 866 ? 26.162 18.485 -18.822 1.00 78.12 866 ASN A N 1
ATOM 7061 C CA . ASN A 1 866 ? 25.987 19.758 -19.524 1.00 78.12 866 ASN A CA 1
ATOM 7062 C C . ASN A 1 866 ? 24.865 20.619 -18.911 1.00 78.12 866 ASN A C 1
ATOM 7064 O O . ASN A 1 866 ? 24.706 21.778 -19.289 1.00 78.12 866 ASN A O 1
ATOM 7068 N N . ASP A 1 867 ? 24.092 20.067 -17.970 1.00 77.00 867 ASP A N 1
ATOM 7069 C CA . ASP A 1 867 ? 23.051 20.756 -17.213 1.00 77.00 867 ASP A CA 1
ATOM 7070 C C . ASP A 1 867 ? 23.111 20.393 -15.720 1.00 77.00 867 ASP A C 1
ATOM 7072 O O . ASP A 1 867 ? 22.725 19.304 -15.281 1.00 77.00 867 ASP A O 1
ATOM 7076 N N . GLY A 1 868 ? 23.542 21.361 -14.909 1.00 72.50 868 GLY A N 1
ATOM 7077 C CA . GLY A 1 868 ? 23.663 21.199 -13.462 1.00 72.50 868 GLY A CA 1
ATOM 7078 C C . GLY A 1 868 ? 22.358 20.797 -12.765 1.00 72.50 868 GLY A C 1
ATOM 7079 O O . GLY A 1 868 ? 22.409 20.111 -11.742 1.00 72.50 868 GLY A O 1
ATOM 7080 N N . GLN A 1 869 ? 21.195 21.155 -13.312 1.00 72.44 869 GLN A N 1
ATOM 7081 C CA . GLN A 1 869 ? 19.916 20.749 -12.742 1.00 72.44 869 GLN A CA 1
ATOM 7082 C C . GLN A 1 869 ? 19.590 19.287 -13.046 1.00 72.44 869 GLN A C 1
ATOM 7084 O O . GLN A 1 869 ? 19.308 18.543 -12.109 1.00 72.44 869 GLN A O 1
ATOM 7089 N N . LEU A 1 870 ? 19.687 18.851 -14.308 1.00 72.62 870 LEU A N 1
ATOM 7090 C CA . LEU A 1 870 ? 19.503 17.441 -14.680 1.00 72.62 870 LEU A CA 1
ATOM 7091 C C . LEU A 1 870 ? 20.460 16.536 -13.894 1.00 72.62 870 LEU A C 1
ATOM 7093 O O . LEU A 1 870 ? 20.057 15.492 -13.384 1.00 72.62 870 LEU A O 1
ATOM 7097 N N . THR A 1 871 ? 21.715 16.965 -13.722 1.00 79.06 871 THR A N 1
ATOM 7098 C CA . THR A 1 871 ? 22.681 16.259 -12.868 1.00 79.06 871 THR A CA 1
ATOM 7099 C C . THR A 1 871 ? 22.167 16.109 -11.437 1.00 79.06 871 THR A C 1
ATOM 7101 O O . THR A 1 871 ? 22.234 15.014 -10.872 1.00 79.06 871 THR A O 1
ATOM 7104 N N . LYS A 1 872 ? 21.640 17.185 -10.840 1.00 77.00 872 LYS A N 1
ATOM 7105 C CA . LYS A 1 872 ? 21.101 17.165 -9.476 1.00 77.00 872 LYS A CA 1
ATOM 7106 C C . LYS A 1 872 ? 19.872 16.262 -9.366 1.00 77.00 872 LYS A C 1
ATOM 7108 O O . LYS A 1 872 ? 19.803 15.473 -8.430 1.00 77.00 872 LYS A O 1
ATOM 7113 N N . GLU A 1 873 ? 18.942 16.344 -10.313 1.00 77.00 873 GLU A N 1
ATOM 7114 C CA . GLU A 1 873 ? 17.712 15.541 -10.336 1.00 77.00 873 GLU A CA 1
ATOM 7115 C C . GLU A 1 873 ? 18.003 14.044 -10.425 1.00 77.00 873 GLU A C 1
ATOM 7117 O O . GLU A 1 873 ? 17.509 13.268 -9.607 1.00 77.00 873 GLU A O 1
ATOM 7122 N N . VAL A 1 874 ? 18.862 13.639 -11.363 1.00 82.44 874 VAL A N 1
ATOM 7123 C CA . VAL A 1 874 ? 19.254 12.234 -11.529 1.00 82.44 874 VAL A CA 1
ATOM 7124 C C . VAL A 1 874 ? 20.021 11.736 -10.309 1.00 82.44 874 VAL A C 1
ATOM 7126 O O . VAL A 1 874 ? 19.734 10.653 -9.803 1.00 82.44 874 VAL A O 1
ATOM 7129 N N . SER A 1 875 ? 20.947 12.538 -9.777 1.00 82.75 875 SER A N 1
ATOM 7130 C CA . SER A 1 875 ? 21.699 12.167 -8.571 1.00 82.75 875 SER A CA 1
ATOM 7131 C C . SER A 1 875 ? 20.771 11.980 -7.366 1.00 82.75 875 SER A C 1
ATOM 7133 O O . SER A 1 875 ? 20.926 11.024 -6.609 1.00 82.75 875 SER A O 1
ATOM 7135 N N . GLN A 1 876 ? 19.772 12.855 -7.202 1.00 82.38 876 GLN A N 1
ATOM 7136 C CA . GLN A 1 876 ? 18.751 12.723 -6.162 1.00 82.38 876 GLN A CA 1
ATOM 7137 C C . GLN A 1 876 ? 17.877 11.482 -6.363 1.00 82.38 876 GLN A C 1
ATOM 7139 O O . GLN A 1 876 ? 17.572 10.811 -5.382 1.00 82.38 876 GLN A O 1
ATOM 7144 N N . ALA A 1 877 ? 17.502 11.148 -7.600 1.00 80.38 877 ALA A N 1
ATOM 7145 C CA . ALA A 1 877 ? 16.732 9.941 -7.894 1.00 80.38 877 ALA A CA 1
ATOM 7146 C C . ALA A 1 877 ? 17.519 8.664 -7.560 1.00 80.38 877 ALA A C 1
ATOM 7148 O O . ALA A 1 877 ? 16.978 7.756 -6.929 1.00 80.38 877 ALA A O 1
ATOM 7149 N N . ILE A 1 878 ? 18.813 8.618 -7.902 1.00 85.94 878 ILE A N 1
ATOM 7150 C CA . ILE A 1 878 ? 19.703 7.504 -7.548 1.00 85.94 878 ILE A CA 1
ATOM 7151 C C . ILE A 1 878 ? 19.801 7.376 -6.024 1.00 85.94 878 ILE A C 1
ATOM 7153 O O . ILE A 1 878 ? 19.544 6.302 -5.486 1.00 85.94 878 ILE A O 1
ATOM 7157 N N . LEU A 1 879 ? 20.118 8.460 -5.307 1.00 84.00 879 LEU A N 1
ATOM 7158 C CA . LEU A 1 879 ? 20.211 8.433 -3.842 1.00 84.00 879 LEU A CA 1
ATOM 7159 C C . LEU A 1 879 ? 18.884 8.021 -3.195 1.00 84.00 879 LEU A C 1
ATOM 7161 O O . LEU A 1 879 ? 18.870 7.144 -2.335 1.00 84.00 879 LEU A O 1
ATOM 7165 N N . SER A 1 880 ? 17.765 8.568 -3.675 1.00 80.38 880 SER A N 1
ATOM 7166 C CA . SER A 1 880 ? 16.435 8.204 -3.189 1.00 80.38 880 SER A CA 1
ATOM 7167 C C . SER A 1 880 ? 16.124 6.724 -3.409 1.00 80.38 880 SER A C 1
ATOM 7169 O O . SER A 1 880 ? 15.456 6.126 -2.569 1.00 80.38 880 SER A O 1
ATOM 7171 N N . HIS A 1 881 ? 16.577 6.121 -4.511 1.00 85.50 881 HIS A N 1
ATOM 7172 C CA . HIS A 1 881 ? 16.419 4.686 -4.741 1.00 85.50 881 HIS A CA 1
ATOM 7173 C C . HIS A 1 881 ? 17.142 3.865 -3.658 1.00 85.50 881 HIS A C 1
ATOM 7175 O O . HIS A 1 881 ? 16.541 2.966 -3.064 1.00 85.50 881 HIS A O 1
ATOM 7181 N N . PHE A 1 882 ? 18.393 4.210 -3.335 1.00 84.19 882 PHE A N 1
ATOM 7182 C CA . PHE A 1 882 ? 19.138 3.547 -2.260 1.00 84.19 882 PHE A CA 1
ATOM 7183 C C . PHE A 1 882 ? 18.521 3.785 -0.874 1.00 84.19 882 PHE A C 1
ATOM 7185 O O . PHE A 1 882 ? 18.454 2.851 -0.079 1.00 84.19 882 PHE A O 1
ATOM 7192 N N . ASP A 1 883 ? 18.021 4.990 -0.595 1.00 75.44 883 ASP A N 1
ATOM 7193 C CA . ASP A 1 883 ? 17.369 5.330 0.679 1.00 75.44 883 ASP A CA 1
ATOM 7194 C C . ASP A 1 883 ? 16.046 4.584 0.900 1.00 75.44 883 ASP A C 1
ATOM 7196 O O . ASP A 1 883 ? 15.611 4.395 2.039 1.00 75.44 883 ASP A O 1
ATOM 7200 N N . ASN A 1 884 ? 15.394 4.158 -0.183 1.00 73.44 884 ASN A N 1
ATOM 7201 C CA . ASN A 1 884 ? 14.184 3.343 -0.127 1.00 73.44 884 ASN A CA 1
ATOM 7202 C C . ASN A 1 884 ? 14.489 1.841 0.045 1.00 73.44 884 ASN A C 1
ATOM 7204 O O . ASN A 1 884 ? 13.573 1.063 0.324 1.00 73.44 884 ASN A O 1
ATOM 7208 N N . CYS A 1 885 ? 15.753 1.418 -0.078 1.00 74.75 885 CYS A N 1
ATOM 7209 C CA . CYS A 1 885 ? 16.165 0.037 0.154 1.00 74.75 885 CYS A CA 1
ATOM 7210 C C . CYS A 1 885 ? 16.433 -0.225 1.644 1.00 74.75 885 CYS A C 1
ATOM 7212 O O . CYS A 1 885 ? 17.279 0.413 2.269 1.00 74.75 885 CYS A O 1
ATOM 7214 N N . GLN A 1 886 ? 15.758 -1.229 2.205 1.00 66.06 886 GLN A N 1
ATOM 7215 C CA . GLN A 1 886 ? 15.967 -1.645 3.591 1.00 66.06 886 GLN A CA 1
ATOM 7216 C C . GLN A 1 886 ? 17.088 -2.688 3.706 1.00 66.06 886 GLN A C 1
ATOM 7218 O O . GLN A 1 886 ? 17.167 -3.579 2.858 1.00 66.06 886 GLN A O 1
ATOM 7223 N N . PRO A 1 887 ? 17.911 -2.643 4.770 1.00 69.38 887 PRO A N 1
ATOM 7224 C CA . PRO A 1 887 ? 18.022 -1.573 5.768 1.00 69.38 887 PRO A CA 1
ATOM 7225 C C . PRO A 1 887 ? 18.830 -0.360 5.269 1.00 69.38 887 PRO A C 1
ATOM 7227 O O . PRO A 1 887 ? 19.943 -0.490 4.748 1.00 69.38 887 PRO A O 1
ATOM 7230 N N . ASN A 1 888 ? 18.316 0.841 5.531 1.00 67.75 888 ASN A N 1
ATOM 7231 C CA . ASN A 1 888 ? 18.860 2.083 4.968 1.00 67.75 888 ASN A CA 1
ATOM 7232 C C . ASN A 1 888 ? 20.349 2.322 5.274 1.00 67.75 888 ASN A C 1
ATOM 7234 O O . ASN A 1 888 ? 21.077 2.842 4.437 1.00 67.75 888 ASN A O 1
ATOM 7238 N N . ASN A 1 889 ? 20.846 1.938 6.453 1.00 79.00 889 ASN A N 1
ATOM 7239 C CA . ASN A 1 889 ? 22.236 2.203 6.850 1.00 79.00 889 ASN A CA 1
ATOM 7240 C C . ASN A 1 889 ? 23.273 1.460 5.985 1.00 79.00 889 ASN A C 1
ATOM 7242 O O . ASN A 1 889 ? 24.322 2.016 5.661 1.00 79.00 889 ASN A O 1
ATOM 7246 N N . TYR A 1 890 ? 23.005 0.207 5.618 1.00 84.62 890 TYR A N 1
ATOM 7247 C CA . TYR A 1 890 ? 23.907 -0.580 4.782 1.00 84.62 890 TYR A CA 1
ATOM 7248 C C . TYR A 1 890 ? 23.793 -0.161 3.315 1.00 84.62 890 TYR A C 1
ATOM 7250 O O . TYR A 1 890 ? 24.814 -0.089 2.633 1.00 84.62 890 TYR A O 1
ATOM 7258 N N . PHE A 1 891 ? 22.588 0.169 2.845 1.00 86.50 891 PHE A N 1
ATOM 7259 C CA . PHE A 1 891 ? 22.379 0.661 1.483 1.00 86.50 891 PHE A CA 1
ATOM 7260 C C . PHE A 1 891 ? 22.926 2.076 1.270 1.00 86.50 891 PHE A C 1
ATOM 7262 O O . PHE A 1 891 ? 23.476 2.331 0.205 1.00 86.50 891 PHE A O 1
ATOM 7269 N N . ALA A 1 892 ? 22.929 2.941 2.288 1.00 85.44 892 ALA A N 1
ATOM 7270 C CA . ALA A 1 892 ? 23.601 4.242 2.236 1.00 85.44 892 ALA A CA 1
ATOM 7271 C C . ALA A 1 892 ? 25.119 4.108 2.009 1.00 85.44 892 ALA A C 1
ATOM 7273 O O . ALA A 1 892 ? 25.710 4.880 1.255 1.00 85.44 892 ALA A O 1
ATOM 7274 N N . LYS A 1 893 ? 25.765 3.090 2.601 1.00 88.81 893 LYS A N 1
ATOM 7275 C CA . LYS A 1 893 ? 27.186 2.794 2.339 1.00 88.81 893 LYS A CA 1
ATOM 7276 C C . LYS A 1 893 ? 27.423 2.308 0.909 1.00 88.81 893 LYS A C 1
ATOM 7278 O O . LYS A 1 893 ? 28.396 2.718 0.282 1.00 88.81 893 LYS A O 1
ATOM 7283 N N . ILE A 1 894 ? 26.524 1.477 0.377 1.00 90.44 894 ILE A N 1
ATOM 7284 C CA . ILE A 1 894 ? 26.580 1.040 -1.027 1.00 90.44 894 ILE A CA 1
ATOM 7285 C C . ILE A 1 894 ? 26.379 2.250 -1.950 1.00 90.44 894 ILE A C 1
ATOM 7287 O O . ILE A 1 894 ? 27.129 2.413 -2.908 1.00 90.44 894 ILE A O 1
ATOM 7291 N N . ALA A 1 895 ? 25.436 3.138 -1.629 1.00 89.81 895 ALA A N 1
ATOM 7292 C CA . ALA A 1 895 ? 25.201 4.375 -2.363 1.00 89.81 895 ALA A CA 1
ATOM 7293 C C . ALA A 1 895 ? 26.449 5.266 -2.385 1.00 89.81 895 ALA A C 1
ATOM 7295 O O . ALA A 1 895 ? 26.825 5.757 -3.446 1.00 89.81 895 ALA A O 1
ATOM 7296 N N . ALA A 1 896 ? 27.132 5.435 -1.247 1.00 88.69 896 ALA A N 1
ATOM 7297 C CA . ALA A 1 896 ? 28.385 6.185 -1.163 1.00 88.69 896 ALA A CA 1
ATOM 7298 C C . ALA A 1 896 ? 29.509 5.543 -2.000 1.00 88.69 896 ALA A C 1
ATOM 7300 O O . ALA A 1 896 ? 30.264 6.250 -2.667 1.00 88.69 896 ALA A O 1
ATOM 7301 N N . PHE A 1 897 ? 29.591 4.211 -2.042 1.00 91.44 897 PHE A N 1
ATOM 7302 C CA . PHE A 1 897 ? 30.525 3.512 -2.929 1.00 91.44 897 PHE A CA 1
ATOM 7303 C C . PHE A 1 897 ? 30.204 3.746 -4.410 1.00 91.44 897 PHE A C 1
ATOM 7305 O O . PHE A 1 897 ? 31.106 4.004 -5.201 1.00 91.44 897 PHE A O 1
ATOM 7312 N N . VAL A 1 898 ? 28.927 3.686 -4.790 1.00 89.56 898 VAL A N 1
ATOM 7313 C CA . VAL A 1 898 ? 28.483 3.871 -6.180 1.00 89.56 898 VAL A CA 1
ATOM 7314 C C . VAL A 1 898 ? 28.659 5.319 -6.643 1.00 89.56 898 VAL A C 1
ATOM 7316 O O . VAL A 1 898 ? 29.154 5.551 -7.739 1.00 89.56 898 VAL A O 1
ATOM 7319 N N . THR A 1 899 ? 28.276 6.291 -5.815 1.00 85.81 899 THR A N 1
ATOM 7320 C CA . THR A 1 899 ? 28.207 7.711 -6.205 1.00 85.81 899 THR A CA 1
ATOM 7321 C C . THR A 1 899 ? 29.489 8.492 -5.922 1.00 85.81 899 THR A C 1
ATOM 7323 O O . THR A 1 899 ? 29.801 9.432 -6.645 1.00 85.81 899 THR A O 1
ATOM 7326 N N . GLN A 1 900 ? 30.233 8.128 -4.874 1.00 86.88 900 GLN A N 1
ATOM 7327 C CA . GLN A 1 900 ? 31.399 8.880 -4.389 1.00 86.88 900 GLN A CA 1
ATOM 7328 C C . GLN A 1 900 ? 32.678 8.033 -4.373 1.00 86.88 900 GLN A C 1
ATOM 7330 O O . GLN A 1 900 ? 33.736 8.527 -3.991 1.00 86.88 900 GLN A O 1
ATOM 7335 N N . ASN A 1 901 ? 32.598 6.758 -4.773 1.00 87.94 901 ASN A N 1
ATOM 7336 C CA . ASN A 1 901 ? 33.707 5.805 -4.723 1.00 87.94 901 ASN A CA 1
ATOM 7337 C C . ASN A 1 901 ? 34.300 5.624 -3.308 1.00 87.94 901 ASN A C 1
ATOM 7339 O O . ASN A 1 901 ? 35.465 5.256 -3.153 1.00 87.94 901 ASN A O 1
ATOM 7343 N N . ILE A 1 902 ? 33.497 5.880 -2.268 1.00 90.19 902 ILE A N 1
ATOM 7344 C CA . ILE A 1 902 ? 33.900 5.711 -0.869 1.00 90.19 902 ILE A CA 1
ATOM 7345 C C . ILE A 1 902 ? 33.774 4.237 -0.497 1.00 90.19 902 ILE A C 1
ATOM 7347 O O . ILE A 1 902 ? 32.692 3.653 -0.562 1.00 90.19 902 ILE A O 1
ATOM 7351 N N . VAL A 1 903 ? 34.884 3.622 -0.095 1.00 89.31 903 VAL A N 1
ATOM 7352 C CA . VAL A 1 903 ? 34.897 2.219 0.334 1.00 89.31 903 VAL A CA 1
ATOM 7353 C C . VAL A 1 903 ? 34.112 2.070 1.645 1.00 89.31 903 VAL A C 1
ATOM 7355 O O . VAL A 1 903 ? 34.354 2.836 2.575 1.00 89.31 903 VAL A O 1
ATOM 7358 N N . PRO A 1 904 ? 33.195 1.090 1.764 1.00 89.19 904 PRO A N 1
ATOM 7359 C CA . PRO A 1 904 ? 32.461 0.878 3.004 1.00 89.19 904 PRO A CA 1
ATOM 7360 C C . PRO A 1 904 ? 33.387 0.516 4.169 1.00 89.19 904 PRO A C 1
ATOM 7362 O O . PRO A 1 904 ? 34.148 -0.454 4.093 1.00 89.19 904 PRO A O 1
ATOM 7365 N N . ASP A 1 905 ? 33.257 1.239 5.281 1.00 83.56 905 ASP A N 1
ATOM 7366 C CA . ASP A 1 905 ? 33.959 0.904 6.517 1.00 83.56 905 ASP A CA 1
ATOM 7367 C C . ASP A 1 905 ? 33.305 -0.286 7.227 1.00 83.56 905 ASP A C 1
ATOM 7369 O O . ASP A 1 905 ? 32.076 -0.339 7.424 1.00 83.56 905 ASP A O 1
ATOM 7373 N N . LEU A 1 906 ? 34.150 -1.226 7.657 1.00 77.88 906 LEU A N 1
ATOM 7374 C CA . LEU A 1 906 ? 33.764 -2.365 8.484 1.00 77.88 906 LEU A CA 1
ATOM 7375 C C . LEU A 1 906 ? 33.847 -1.994 9.974 1.00 77.88 906 LEU A C 1
ATOM 7377 O O . LEU A 1 906 ? 34.833 -1.383 10.385 1.00 77.88 906 LEU A O 1
ATOM 7381 N N . PRO A 1 907 ? 32.857 -2.378 10.803 1.00 75.69 907 PRO A N 1
ATOM 7382 C CA . PRO A 1 907 ? 32.907 -2.134 12.242 1.00 75.69 907 PRO A CA 1
ATOM 7383 C C . PRO A 1 907 ? 34.170 -2.721 12.886 1.00 75.69 907 PRO A C 1
ATOM 7385 O O . PRO A 1 907 ? 34.600 -3.826 12.540 1.00 75.69 907 PRO A O 1
ATOM 7388 N N . SER A 1 908 ? 34.731 -2.013 13.866 1.00 67.38 908 SER A N 1
ATOM 7389 C CA . SER A 1 908 ? 35.856 -2.483 14.679 1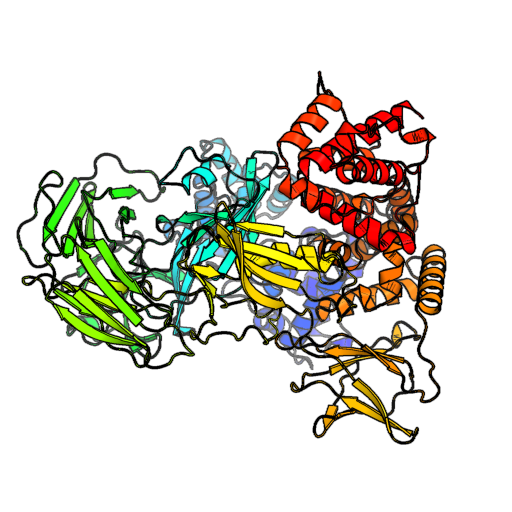.00 67.38 908 SER A CA 1
ATOM 7390 C C . SER A 1 908 ? 35.520 -3.839 15.315 1.00 67.38 908 SER A C 1
ATOM 7392 O O . SER A 1 908 ? 34.567 -3.937 16.084 1.00 67.38 908 SER A O 1
ATOM 7394 N N . GLY A 1 909 ? 36.278 -4.892 14.987 1.00 66.44 909 GLY A N 1
ATOM 7395 C CA . GLY A 1 909 ? 36.012 -6.258 15.468 1.00 66.44 909 GLY A CA 1
ATOM 7396 C C . GLY A 1 909 ? 35.023 -7.075 14.621 1.00 66.44 909 GLY A C 1
ATOM 7397 O O . GLY A 1 909 ? 34.512 -8.089 15.090 1.00 66.44 909 GLY A O 1
ATOM 7398 N N . TYR A 1 910 ? 34.733 -6.672 13.378 1.00 77.88 910 TYR A N 1
ATOM 7399 C CA . TYR A 1 910 ? 33.884 -7.460 12.480 1.00 77.88 910 TYR A CA 1
ATOM 7400 C C . TYR A 1 910 ? 34.509 -8.824 12.132 1.00 77.88 910 TYR A C 1
ATOM 7402 O O . TYR A 1 910 ? 35.526 -8.908 11.437 1.00 77.88 910 TYR A O 1
ATOM 7410 N N . HIS A 1 911 ? 33.849 -9.906 12.552 1.00 81.38 911 HIS A N 1
ATOM 7411 C CA . HIS A 1 911 ? 34.242 -11.281 12.247 1.00 81.38 911 HIS A CA 1
ATOM 7412 C C . HIS A 1 911 ? 33.197 -11.967 11.356 1.00 81.38 911 HIS A C 1
ATOM 7414 O O . HIS A 1 911 ? 32.142 -12.385 11.833 1.00 81.38 911 HIS A O 1
ATOM 7420 N N . LEU A 1 912 ? 33.522 -12.148 10.067 1.00 84.12 912 LEU A N 1
ATOM 7421 C CA . LEU A 1 912 ? 32.632 -12.768 9.071 1.00 84.12 912 LEU A CA 1
ATOM 7422 C C . LEU A 1 912 ? 32.099 -14.134 9.536 1.00 84.12 912 LEU A C 1
ATOM 7424 O O . LEU A 1 912 ? 30.901 -14.378 9.482 1.00 84.12 912 LEU A O 1
ATOM 7428 N N . ASN A 1 913 ? 32.971 -15.006 10.050 1.00 82.56 913 ASN A N 1
ATOM 7429 C CA . ASN A 1 913 ? 32.568 -16.343 10.497 1.00 82.56 913 ASN A CA 1
ATOM 7430 C C . ASN A 1 913 ? 31.609 -16.313 11.700 1.00 82.56 913 ASN A C 1
ATOM 7432 O O . ASN A 1 913 ? 30.719 -17.157 11.768 1.00 82.56 913 ASN A O 1
ATOM 7436 N N . SER A 1 914 ? 31.751 -15.339 12.612 1.00 83.19 914 SER A N 1
ATOM 7437 C CA . SER A 1 914 ? 30.792 -15.146 13.715 1.00 83.19 914 SER A CA 1
ATOM 7438 C C . SER A 1 914 ? 29.423 -14.785 13.157 1.00 83.19 914 SER A C 1
ATOM 7440 O O . SER A 1 914 ? 28.435 -15.439 13.472 1.00 83.19 914 SER A O 1
ATOM 7442 N N . ARG A 1 915 ? 29.379 -13.825 12.225 1.00 83.69 915 ARG A N 1
ATOM 7443 C CA . ARG A 1 915 ? 28.132 -13.390 11.586 1.00 83.69 915 ARG A CA 1
ATOM 7444 C C . ARG A 1 915 ? 27.470 -14.487 10.760 1.00 83.69 915 ARG A C 1
ATOM 7446 O O . ARG A 1 915 ? 26.257 -14.625 10.823 1.00 83.69 915 ARG A O 1
ATOM 7453 N N . ILE A 1 916 ? 28.240 -15.316 10.053 1.00 84.19 916 ILE A N 1
ATOM 7454 C CA . ILE A 1 916 ? 27.698 -16.495 9.356 1.00 84.19 916 ILE A CA 1
ATOM 7455 C C . ILE A 1 916 ? 27.118 -17.499 10.363 1.00 84.19 916 ILE A C 1
ATOM 7457 O O . ILE A 1 916 ? 26.074 -18.095 10.105 1.00 84.19 916 ILE A O 1
ATOM 7461 N N . SER A 1 917 ? 27.764 -17.690 11.517 1.00 80.94 917 SER A N 1
ATOM 7462 C CA . SER A 1 917 ? 27.237 -18.556 12.575 1.00 80.94 917 SER A CA 1
ATOM 7463 C C . SER A 1 917 ? 25.943 -18.002 13.178 1.00 80.94 917 SER A C 1
ATOM 7465 O O . SER A 1 917 ? 25.007 -18.764 13.399 1.00 80.94 917 SER A O 1
ATOM 7467 N N . GLU A 1 918 ? 25.870 -16.691 13.411 1.00 82.44 918 GLU A N 1
ATOM 7468 C CA . GLU A 1 918 ? 24.669 -15.998 13.893 1.00 82.44 918 GLU A CA 1
ATOM 7469 C C . GLU A 1 918 ? 23.524 -16.084 12.876 1.00 82.44 918 GLU A C 1
ATOM 7471 O O . GLU A 1 918 ? 22.411 -16.432 13.253 1.00 82.44 918 GLU A O 1
ATOM 7476 N N . LEU A 1 919 ? 23.810 -15.877 11.586 1.00 82.62 919 LEU A N 1
ATOM 7477 C CA . LEU A 1 919 ? 22.856 -16.052 10.486 1.00 82.62 919 LEU A CA 1
ATOM 7478 C C . LEU A 1 919 ? 22.310 -17.484 10.433 1.00 82.62 919 LEU A C 1
ATOM 7480 O O . LEU A 1 919 ? 21.121 -17.726 10.272 1.00 82.62 919 LEU A O 1
ATOM 7484 N N . ARG A 1 920 ? 23.183 -18.481 10.580 1.00 77.31 920 ARG A N 1
ATOM 7485 C CA . ARG A 1 920 ? 22.751 -19.883 10.614 1.00 77.31 920 ARG A CA 1
ATOM 7486 C C . ARG A 1 920 ? 21.913 -20.204 11.843 1.00 77.31 920 ARG A C 1
ATOM 7488 O O . ARG A 1 920 ? 21.058 -21.075 11.756 1.00 77.31 920 ARG A O 1
ATOM 7495 N N . ALA A 1 921 ? 22.188 -19.557 12.972 1.00 77.75 921 ALA A N 1
ATOM 7496 C CA . ALA A 1 921 ? 21.421 -19.731 14.196 1.00 77.75 921 ALA A CA 1
ATOM 7497 C C . ALA A 1 921 ? 20.069 -19.004 14.143 1.00 77.75 921 ALA A C 1
ATOM 7499 O O . ALA A 1 921 ? 19.108 -19.492 14.735 1.00 77.75 921 ALA A O 1
ATOM 7500 N N . SER A 1 922 ? 19.981 -17.871 13.433 1.00 75.69 922 SER A N 1
ATOM 7501 C CA . SER A 1 922 ? 18.729 -17.125 13.265 1.00 75.69 922 SER A CA 1
ATOM 7502 C C . SER A 1 922 ? 17.719 -17.895 12.411 1.00 75.69 922 SER A C 1
ATOM 7504 O O . SER A 1 922 ? 16.522 -17.864 12.695 1.00 75.69 922 SER A O 1
ATOM 7506 N N . PHE A 1 923 ? 18.188 -18.659 11.420 1.00 71.75 923 PHE A N 1
ATOM 7507 C CA . PHE A 1 923 ? 17.342 -19.551 10.632 1.00 71.75 923 PHE A CA 1
ATOM 7508 C C . PHE A 1 923 ? 17.225 -20.944 11.264 1.00 71.75 923 PHE A C 1
ATOM 7510 O O . PHE A 1 923 ? 18.185 -21.705 11.355 1.00 71.75 923 PHE A O 1
ATOM 7517 N N . GLY A 1 924 ? 16.007 -21.338 11.645 1.00 66.75 924 GLY A N 1
ATOM 7518 C CA . GLY A 1 924 ? 15.740 -22.715 12.070 1.00 66.75 924 GLY A CA 1
ATOM 7519 C C . GLY A 1 924 ? 15.985 -23.730 10.942 1.00 66.75 924 GLY A C 1
ATOM 7520 O O . GLY A 1 924 ? 15.846 -23.408 9.763 1.00 66.75 924 GLY A O 1
ATOM 7521 N N . ALA A 1 925 ? 16.262 -24.995 11.294 1.00 64.19 925 ALA A N 1
ATOM 7522 C CA . ALA A 1 925 ? 16.527 -26.083 10.334 1.00 64.19 925 ALA A CA 1
ATOM 7523 C C . ALA A 1 925 ? 15.454 -26.232 9.235 1.00 64.19 925 ALA A C 1
ATOM 7525 O O . ALA A 1 925 ? 15.751 -26.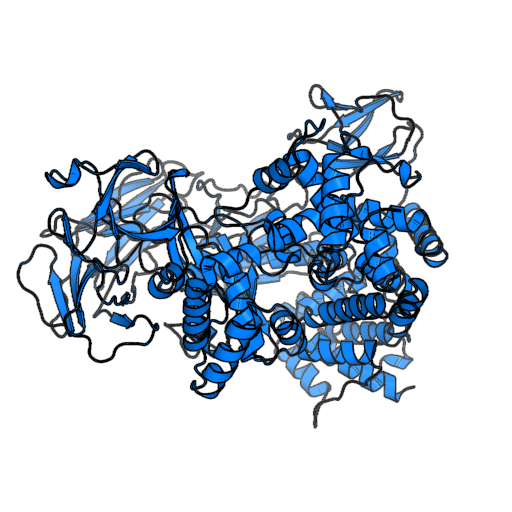673 8.129 1.00 64.19 925 ALA A O 1
ATOM 7526 N N . ARG A 1 926 ? 14.215 -25.826 9.540 1.00 62.38 926 ARG A N 1
ATOM 7527 C CA . ARG A 1 926 ? 13.100 -25.750 8.594 1.00 62.38 926 ARG A CA 1
ATOM 7528 C C . ARG A 1 926 ? 13.356 -24.736 7.473 1.00 62.38 926 ARG A C 1
ATOM 7530 O O . ARG A 1 926 ? 13.345 -25.123 6.312 1.00 62.38 926 ARG A O 1
ATOM 7537 N N . VAL A 1 927 ? 13.636 -23.481 7.817 1.00 68.44 927 VAL A N 1
ATOM 7538 C CA . VAL A 1 927 ? 13.829 -22.390 6.843 1.00 68.44 927 VAL A CA 1
ATOM 7539 C C . VAL A 1 927 ? 15.037 -22.675 5.950 1.00 68.44 927 VAL A C 1
ATOM 7541 O O . VAL A 1 927 ? 14.993 -22.460 4.744 1.00 68.44 927 VAL A O 1
ATOM 7544 N N . LEU A 1 928 ? 16.084 -23.282 6.518 1.00 70.81 928 LEU A N 1
ATOM 7545 C CA . LEU A 1 928 ? 17.261 -23.716 5.761 1.00 70.81 928 LEU A CA 1
ATOM 7546 C C . LEU A 1 928 ? 16.935 -24.746 4.664 1.00 70.81 928 LEU A C 1
ATOM 7548 O O . LEU A 1 928 ? 17.625 -24.793 3.649 1.00 70.81 928 LEU A O 1
ATOM 7552 N N . SER A 1 929 ? 15.898 -25.571 4.849 1.00 67.75 929 SER A N 1
ATOM 7553 C CA . SER A 1 929 ? 15.460 -26.552 3.845 1.00 67.75 929 SER A CA 1
ATOM 7554 C C . SER A 1 929 ? 14.569 -25.961 2.745 1.00 67.75 929 SER A C 1
ATOM 7556 O O . SER A 1 929 ? 14.397 -26.592 1.704 1.00 67.75 929 SER A O 1
ATOM 7558 N N . GLU A 1 930 ? 14.048 -24.749 2.956 1.00 71.88 930 GLU A N 1
ATOM 7559 C CA . GLU A 1 930 ? 13.117 -24.043 2.062 1.00 71.88 930 GLU A CA 1
ATOM 7560 C C . GLU A 1 930 ? 13.858 -23.120 1.059 1.00 71.88 930 GLU A C 1
ATOM 7562 O O . GLU A 1 930 ? 13.235 -22.482 0.208 1.00 71.88 930 GLU A O 1
ATOM 7567 N N . PHE A 1 931 ? 15.197 -23.040 1.115 1.00 77.50 931 PHE A N 1
ATOM 7568 C CA . PHE A 1 931 ? 15.987 -22.153 0.254 1.00 77.50 931 PHE A CA 1
ATOM 7569 C C . PHE A 1 931 ? 16.116 -22.618 -1.204 1.00 77.50 931 PHE A C 1
ATOM 7571 O O . PHE A 1 931 ? 16.160 -23.820 -1.493 1.00 77.50 931 PHE A O 1
ATOM 7578 N N . PRO A 1 932 ? 16.259 -21.672 -2.158 1.00 74.31 932 PRO A N 1
ATOM 7579 C CA . PRO A 1 932 ? 16.479 -22.026 -3.550 1.00 74.31 932 PRO A CA 1
ATOM 7580 C C . PRO A 1 932 ? 17.770 -22.837 -3.733 1.00 74.31 932 PRO A C 1
ATOM 7582 O O . PRO A 1 932 ? 18.860 -22.397 -3.373 1.00 74.31 932 PRO A O 1
ATOM 7585 N N . GLN A 1 933 ? 17.662 -23.999 -4.382 1.00 71.44 933 GLN A N 1
ATOM 7586 C CA . GLN A 1 933 ? 18.809 -24.892 -4.603 1.00 71.44 933 GLN A CA 1
ATOM 7587 C C . GLN A 1 933 ? 19.740 -24.443 -5.740 1.00 71.44 933 GLN A C 1
ATOM 7589 O O . GLN A 1 933 ? 20.876 -24.903 -5.825 1.00 71.44 933 GLN A O 1
ATOM 7594 N N . ARG A 1 934 ? 19.283 -23.549 -6.629 1.00 76.31 934 ARG A N 1
ATOM 7595 C CA . ARG A 1 934 ? 20.143 -22.951 -7.661 1.00 76.31 934 ARG A CA 1
ATOM 7596 C C . ARG A 1 934 ? 20.653 -21.597 -7.181 1.00 76.31 934 ARG A C 1
ATOM 7598 O O . ARG A 1 934 ? 19.867 -20.683 -6.935 1.00 76.31 934 ARG A O 1
ATOM 7605 N N . TYR A 1 935 ? 21.969 -21.471 -7.128 1.00 76.25 935 TYR A N 1
ATOM 7606 C CA . TYR A 1 935 ? 22.695 -20.278 -6.707 1.00 76.25 935 TYR A CA 1
ATOM 7607 C C . TYR A 1 935 ? 23.670 -19.825 -7.807 1.00 76.25 935 TYR A C 1
ATOM 7609 O O . TYR A 1 935 ? 23.988 -20.602 -8.717 1.00 76.25 935 TYR A O 1
ATOM 7617 N N . PRO A 1 936 ? 24.128 -18.562 -7.785 1.00 78.12 936 PRO A N 1
ATOM 7618 C CA . PRO A 1 936 ? 25.051 -18.073 -8.799 1.00 78.12 936 PRO A CA 1
ATOM 7619 C C . PRO A 1 936 ? 26.452 -18.686 -8.627 1.00 78.12 936 PRO A C 1
ATOM 7621 O O . PRO A 1 936 ? 26.913 -18.935 -7.511 1.00 78.12 936 PRO A O 1
ATOM 7624 N N . LYS A 1 937 ? 27.132 -18.945 -9.752 1.00 79.44 937 LYS A N 1
ATOM 7625 C CA . LYS A 1 937 ? 28.531 -19.403 -9.766 1.00 79.44 937 LYS A CA 1
ATOM 7626 C C . LYS A 1 937 ? 29.457 -18.208 -9.536 1.00 79.44 937 LYS A C 1
ATOM 7628 O O . LYS A 1 937 ? 29.175 -17.125 -10.033 1.00 79.44 937 LYS A O 1
ATOM 7633 N N . ILE A 1 938 ? 30.549 -18.431 -8.809 1.00 83.94 938 ILE A N 1
ATOM 7634 C CA . ILE A 1 938 ? 31.574 -17.423 -8.503 1.00 83.94 938 ILE A CA 1
ATOM 7635 C C . ILE A 1 938 ? 32.895 -17.921 -9.074 1.00 83.94 938 ILE A C 1
ATOM 7637 O O . ILE A 1 938 ? 33.258 -19.070 -8.803 1.00 83.94 938 ILE A O 1
ATOM 7641 N N . ALA A 1 939 ? 33.607 -17.086 -9.837 1.00 84.38 939 ALA A N 1
ATOM 7642 C CA . ALA A 1 939 ? 34.915 -17.459 -10.363 1.00 84.38 939 ALA A CA 1
ATOM 7643 C C . ALA A 1 939 ? 35.894 -17.808 -9.233 1.00 84.38 939 ALA A C 1
ATOM 7645 O O . ALA A 1 939 ? 35.899 -17.164 -8.182 1.00 84.38 939 ALA A O 1
ATOM 7646 N N . ASP A 1 940 ? 36.756 -18.799 -9.468 1.00 83.50 940 ASP A N 1
ATOM 7647 C CA . ASP A 1 940 ? 37.652 -19.365 -8.447 1.00 83.50 940 ASP A CA 1
ATOM 7648 C C . ASP A 1 940 ? 38.507 -18.300 -7.746 1.00 83.50 940 ASP A C 1
ATOM 7650 O O . ASP A 1 940 ? 38.674 -18.327 -6.527 1.00 83.50 940 ASP A O 1
ATOM 7654 N N . LYS A 1 941 ? 38.939 -17.273 -8.491 1.00 86.94 941 LYS A N 1
ATOM 7655 C CA . LYS A 1 941 ? 39.697 -16.131 -7.958 1.00 86.94 941 LYS A CA 1
ATOM 7656 C C . LYS A 1 941 ? 38.977 -15.337 -6.860 1.00 86.94 941 LYS A C 1
ATOM 7658 O O . LYS A 1 941 ? 39.659 -14.687 -6.083 1.00 86.94 941 LYS A O 1
ATOM 7663 N N . TYR A 1 942 ? 37.648 -15.379 -6.763 1.00 87.38 942 TYR A N 1
ATOM 7664 C CA . TYR A 1 942 ? 36.866 -14.604 -5.786 1.00 87.38 942 TYR A CA 1
ATOM 7665 C C . TYR A 1 942 ? 36.239 -15.457 -4.676 1.00 87.38 942 TYR A C 1
ATOM 7667 O O . TYR A 1 942 ? 35.706 -14.910 -3.712 1.00 87.38 942 TYR A O 1
ATOM 7675 N N . GLN A 1 943 ? 36.333 -16.789 -4.753 1.00 85.12 943 GLN A N 1
ATOM 7676 C CA . GLN A 1 943 ? 35.711 -17.697 -3.775 1.00 85.12 943 GLN A CA 1
ATOM 7677 C C . GLN A 1 943 ? 36.263 -17.541 -2.350 1.00 85.12 943 GLN A C 1
ATOM 7679 O O . GLN A 1 943 ? 35.582 -17.875 -1.385 1.00 85.12 943 GLN A O 1
ATOM 7684 N N . HIS A 1 944 ? 37.477 -17.007 -2.205 1.00 84.75 944 HIS A N 1
ATOM 7685 C CA . HIS A 1 944 ? 38.108 -16.775 -0.907 1.00 84.75 944 HIS A CA 1
ATOM 7686 C C . HIS A 1 944 ? 37.543 -15.556 -0.152 1.00 84.75 944 HIS A C 1
ATOM 7688 O O . HIS A 1 944 ? 37.796 -15.430 1.044 1.00 84.75 944 HIS A O 1
ATOM 7694 N N . ILE A 1 945 ? 36.793 -14.662 -0.818 1.00 85.62 945 ILE A N 1
ATOM 7695 C CA . ILE A 1 945 ? 36.235 -13.450 -0.192 1.00 85.62 945 ILE A CA 1
ATOM 7696 C C . ILE A 1 945 ? 35.159 -13.829 0.829 1.00 85.62 945 ILE A C 1
ATOM 7698 O O . ILE A 1 945 ? 35.216 -13.387 1.972 1.00 85.62 945 ILE A O 1
ATOM 7702 N N . ILE A 1 946 ? 34.211 -14.686 0.437 1.00 85.25 946 ILE A N 1
ATOM 7703 C CA . ILE A 1 946 ? 33.248 -15.317 1.347 1.00 85.25 946 ILE A CA 1
ATOM 7704 C C . ILE A 1 946 ? 33.363 -16.836 1.159 1.00 85.25 946 ILE A C 1
ATOM 7706 O O . ILE A 1 946 ? 32.744 -17.383 0.241 1.00 85.25 946 ILE A O 1
ATOM 7710 N N . PRO A 1 947 ? 34.164 -17.529 1.989 1.00 81.69 947 PRO A N 1
ATOM 7711 C CA . PRO A 1 947 ? 34.388 -18.956 1.828 1.00 81.69 947 PRO A CA 1
ATOM 7712 C C . PRO A 1 947 ? 33.134 -19.751 2.205 1.00 81.69 947 PRO A C 1
ATOM 7714 O O . PRO A 1 947 ? 32.552 -19.568 3.277 1.00 81.69 947 PRO A O 1
ATOM 7717 N N . VAL A 1 948 ? 32.743 -20.682 1.335 1.00 80.12 948 VAL A N 1
ATOM 7718 C CA . VAL A 1 948 ? 31.670 -21.648 1.604 1.00 80.12 948 VAL A CA 1
ATOM 7719 C C . VAL A 1 948 ? 32.310 -22.978 1.987 1.00 80.12 948 VAL A C 1
ATOM 7721 O O . VAL A 1 948 ? 32.924 -23.642 1.157 1.00 80.12 948 VAL A O 1
ATOM 7724 N N . THR A 1 949 ? 32.183 -23.357 3.255 1.00 77.31 949 THR A N 1
ATOM 7725 C CA . THR A 1 949 ? 32.630 -24.650 3.791 1.00 77.31 949 THR A CA 1
ATOM 7726 C C . THR A 1 949 ? 31.473 -25.650 3.839 1.00 77.31 949 THR A C 1
ATOM 7728 O O . THR A 1 949 ? 30.306 -25.255 3.792 1.00 77.31 949 THR A O 1
ATOM 7731 N N . ASP A 1 950 ? 31.769 -26.944 4.014 1.00 67.38 950 ASP A N 1
ATOM 7732 C CA . ASP A 1 950 ? 30.741 -27.995 4.128 1.00 67.38 950 ASP A CA 1
ATOM 7733 C C . ASP A 1 950 ? 29.718 -27.718 5.238 1.00 67.38 950 ASP A C 1
ATOM 7735 O O . ASP A 1 950 ? 28.530 -27.997 5.083 1.00 67.38 950 ASP A O 1
ATOM 7739 N N . SER A 1 951 ? 30.152 -27.094 6.337 1.00 64.75 951 SER A N 1
ATOM 7740 C CA . SER A 1 951 ? 29.266 -26.718 7.438 1.00 64.75 951 SER A CA 1
ATOM 7741 C C . SER A 1 951 ? 28.267 -25.616 7.060 1.00 64.75 951 SER A C 1
ATOM 7743 O O . SER A 1 951 ? 27.189 -25.563 7.645 1.00 64.75 951 SER A O 1
ATOM 7745 N N . ASN A 1 952 ? 28.576 -24.775 6.068 1.00 72.69 952 ASN A N 1
ATOM 7746 C CA . ASN A 1 952 ? 27.760 -23.632 5.644 1.00 72.69 952 ASN A CA 1
ATOM 7747 C C . ASN A 1 952 ? 26.998 -23.878 4.330 1.00 72.69 952 ASN A C 1
ATOM 7749 O O . ASN A 1 952 ? 26.322 -22.980 3.831 1.00 72.69 952 ASN A O 1
ATOM 7753 N N . ARG A 1 953 ? 27.059 -25.097 3.784 1.00 72.12 953 ARG A N 1
ATOM 7754 C CA . ARG A 1 953 ? 26.368 -25.487 2.547 1.00 72.12 953 ARG A CA 1
ATOM 7755 C C . ARG A 1 953 ? 24.850 -25.217 2.550 1.00 72.12 953 ARG A C 1
ATOM 7757 O O . ARG A 1 953 ? 24.348 -24.761 1.527 1.00 72.12 953 ARG A O 1
ATOM 7764 N N . PRO A 1 954 ? 24.110 -25.382 3.670 1.00 71.62 954 PRO A N 1
ATOM 7765 C CA . PRO A 1 954 ? 22.682 -25.044 3.716 1.00 71.62 954 PRO A CA 1
ATOM 7766 C C . PRO A 1 954 ? 22.373 -23.554 3.503 1.00 71.62 954 PRO A C 1
ATOM 7768 O O . PRO A 1 954 ? 21.280 -23.222 3.069 1.00 71.62 954 PRO A O 1
ATOM 7771 N N . VAL A 1 955 ? 23.322 -22.653 3.782 1.00 80.56 955 VAL A N 1
ATOM 7772 C CA . VAL A 1 955 ? 23.180 -21.197 3.582 1.00 80.56 955 VAL A CA 1
ATOM 7773 C C . VAL A 1 955 ? 23.997 -20.697 2.386 1.00 80.56 955 VAL A C 1
ATOM 7775 O O . VAL A 1 955 ? 24.213 -19.500 2.234 1.00 80.56 955 VAL A O 1
ATOM 7778 N N . GLU A 1 956 ? 24.457 -21.590 1.506 1.00 85.31 956 GLU A N 1
ATOM 7779 C CA . GLU A 1 956 ? 25.372 -21.254 0.406 1.00 85.31 956 GLU A CA 1
ATOM 7780 C C . GLU A 1 956 ? 24.836 -20.124 -0.489 1.00 85.31 956 GLU A C 1
ATOM 7782 O O . GLU A 1 956 ? 25.587 -19.225 -0.871 1.00 85.31 956 GLU A O 1
ATOM 7787 N N . ILE A 1 957 ? 23.529 -20.102 -0.762 1.00 85.38 957 ILE A N 1
ATOM 7788 C CA . ILE A 1 957 ? 22.911 -19.032 -1.550 1.00 85.38 957 ILE A CA 1
ATOM 7789 C C . ILE A 1 957 ? 22.946 -17.669 -0.840 1.00 85.38 957 ILE A C 1
ATOM 7791 O O . ILE A 1 957 ? 23.186 -16.661 -1.505 1.00 85.38 957 ILE A O 1
ATOM 7795 N N . LEU A 1 958 ? 22.789 -17.624 0.488 1.00 86.00 958 LEU A N 1
ATOM 7796 C CA . LEU A 1 958 ? 22.890 -16.401 1.302 1.00 86.00 958 LEU A CA 1
ATOM 7797 C C . LEU A 1 958 ? 24.311 -15.832 1.310 1.00 86.00 958 LEU A C 1
ATOM 7799 O O . LEU A 1 958 ? 24.488 -14.627 1.461 1.00 86.00 958 LEU A O 1
ATOM 7803 N N . LEU A 1 959 ? 25.321 -16.685 1.132 1.00 88.69 959 LEU A N 1
ATOM 7804 C CA . LEU A 1 959 ? 26.727 -16.284 1.085 1.00 88.69 959 LEU A CA 1
ATOM 7805 C C . LEU A 1 959 ? 27.146 -15.835 -0.320 1.00 88.69 959 LEU A C 1
ATOM 7807 O O . LEU A 1 959 ? 27.820 -14.819 -0.482 1.00 88.69 959 LEU A O 1
ATOM 7811 N N . ARG A 1 960 ? 26.732 -16.576 -1.355 1.00 89.00 960 ARG A N 1
ATOM 7812 C CA . ARG A 1 960 ? 27.148 -16.320 -2.742 1.00 89.00 960 ARG A CA 1
ATOM 7813 C C . ARG A 1 960 ? 26.419 -15.150 -3.395 1.00 89.00 960 ARG A C 1
ATOM 7815 O O . ARG A 1 960 ? 27.027 -14.423 -4.175 1.00 89.00 960 ARG A O 1
ATOM 7822 N N . SER A 1 961 ? 25.136 -14.966 -3.089 1.00 91.06 961 SER A N 1
ATOM 7823 C CA . SER A 1 961 ? 24.307 -13.898 -3.667 1.00 91.06 961 SER A CA 1
ATOM 7824 C C . SER A 1 961 ? 24.887 -12.488 -3.464 1.00 91.06 961 SER A C 1
ATOM 7826 O O . SER A 1 961 ? 25.101 -11.805 -4.468 1.00 91.06 961 SER A O 1
ATOM 7828 N N . PRO A 1 962 ? 25.210 -12.044 -2.230 1.00 92.31 962 PRO A N 1
ATOM 7829 C CA . PRO A 1 962 ? 25.762 -10.706 -2.009 1.00 92.31 962 PRO A CA 1
ATOM 7830 C C . PRO A 1 962 ? 27.145 -10.514 -2.649 1.00 92.31 962 PRO A C 1
ATOM 7832 O O . PRO A 1 962 ? 27.441 -9.426 -3.138 1.00 92.31 962 PRO A O 1
ATOM 7835 N N . LEU A 1 963 ? 27.976 -11.562 -2.716 1.00 92.56 963 LEU A N 1
ATOM 7836 C CA . LEU A 1 963 ? 29.291 -11.493 -3.362 1.00 92.56 963 LEU A CA 1
ATOM 7837 C C . LEU A 1 963 ? 29.172 -11.284 -4.879 1.00 92.56 963 LEU A C 1
ATOM 7839 O O . LEU A 1 963 ? 29.870 -10.446 -5.441 1.00 92.56 963 LEU A O 1
ATOM 7843 N N . VAL A 1 964 ? 28.258 -11.991 -5.546 1.00 91.81 964 VAL A N 1
ATOM 7844 C CA . VAL A 1 964 ? 28.029 -11.812 -6.991 1.00 91.81 964 VAL A CA 1
ATOM 7845 C C . VAL A 1 964 ? 27.472 -10.424 -7.300 1.00 91.81 964 VAL A C 1
ATOM 7847 O O . VAL A 1 964 ? 27.878 -9.806 -8.282 1.00 91.81 964 VAL A O 1
ATOM 7850 N N . VAL A 1 965 ? 26.602 -9.896 -6.438 1.00 93.56 965 VAL A N 1
ATOM 7851 C CA . VAL A 1 965 ? 26.141 -8.509 -6.557 1.00 93.56 965 VAL A CA 1
ATOM 7852 C C . VAL A 1 965 ? 27.301 -7.528 -6.386 1.00 93.56 965 VAL A C 1
ATOM 7854 O O . VAL A 1 965 ? 27.456 -6.635 -7.212 1.00 93.56 965 VAL A O 1
ATOM 7857 N N . ALA A 1 966 ? 28.158 -7.711 -5.379 1.00 94.12 966 ALA A N 1
ATOM 7858 C CA . ALA A 1 966 ? 29.326 -6.854 -5.181 1.00 94.12 966 ALA A CA 1
ATOM 7859 C C . ALA A 1 966 ? 30.298 -6.896 -6.376 1.00 94.12 966 ALA A C 1
ATOM 7861 O O . ALA A 1 966 ? 30.844 -5.862 -6.753 1.00 94.12 966 ALA A O 1
ATOM 7862 N N . LEU A 1 967 ? 30.479 -8.062 -7.010 1.00 93.12 967 LEU A N 1
ATOM 7863 C CA . LEU A 1 967 ? 31.273 -8.202 -8.237 1.00 93.12 967 LEU A CA 1
ATOM 7864 C C . LEU A 1 967 ? 30.666 -7.432 -9.419 1.00 93.12 967 LEU A C 1
ATOM 7866 O O . LEU A 1 967 ? 31.423 -6.836 -10.184 1.00 93.12 967 LEU A O 1
ATOM 7870 N N . SER A 1 968 ? 29.335 -7.411 -9.542 1.00 94.12 968 SER A N 1
ATOM 7871 C CA . SER A 1 968 ? 28.617 -6.612 -10.548 1.00 94.12 968 SER A CA 1
ATOM 7872 C C . SER A 1 968 ? 28.763 -5.111 -10.287 1.00 94.12 968 SER A C 1
ATOM 7874 O O . SER A 1 968 ? 29.167 -4.371 -11.181 1.00 94.12 968 SER A O 1
ATOM 7876 N N . ILE A 1 969 ? 28.538 -4.665 -9.044 1.00 94.62 969 ILE A N 1
ATOM 7877 C CA . ILE A 1 969 ? 28.674 -3.253 -8.639 1.00 94.62 969 ILE A CA 1
ATOM 7878 C C . ILE A 1 969 ? 30.107 -2.746 -8.855 1.00 94.62 969 ILE A C 1
ATOM 7880 O O . ILE A 1 969 ? 30.307 -1.623 -9.311 1.00 94.62 969 ILE A O 1
ATOM 7884 N N . ALA A 1 970 ? 31.110 -3.571 -8.543 1.00 92.56 970 ALA A N 1
ATOM 7885 C CA . ALA A 1 970 ? 32.524 -3.234 -8.704 1.00 92.56 970 ALA A CA 1
ATOM 7886 C C . ALA A 1 970 ? 33.058 -3.421 -10.140 1.00 92.56 970 ALA A C 1
ATOM 7888 O O . ALA A 1 970 ? 34.264 -3.269 -10.352 1.00 92.56 970 ALA A O 1
ATOM 7889 N N . GLY A 1 971 ? 32.211 -3.820 -11.098 1.00 90.81 971 GLY A N 1
ATOM 7890 C CA . GLY A 1 971 ? 32.598 -4.016 -12.498 1.00 90.81 971 GLY A CA 1
ATOM 7891 C C . GLY A 1 971 ? 33.571 -5.177 -12.740 1.00 90.81 971 GLY A C 1
ATOM 7892 O O . GLY A 1 971 ? 34.329 -5.165 -13.707 1.00 90.81 971 GLY A O 1
ATOM 7893 N N . LYS A 1 972 ? 33.612 -6.178 -11.850 1.00 89.56 972 LYS A N 1
ATOM 7894 C CA . LYS A 1 972 ? 34.535 -7.328 -11.943 1.00 89.56 972 LYS A CA 1
ATOM 7895 C C . LYS A 1 972 ? 33.937 -8.533 -12.674 1.00 89.56 972 LYS A C 1
ATOM 7897 O O . LYS A 1 972 ? 34.697 -9.301 -13.264 1.00 89.56 972 LYS A O 1
ATOM 7902 N N . GLU A 1 973 ? 32.615 -8.704 -12.635 1.00 85.69 973 GLU A N 1
ATOM 7903 C CA . GLU A 1 973 ? 31.872 -9.719 -13.397 1.00 85.69 973 GLU A CA 1
ATOM 7904 C C . GLU A 1 973 ? 30.495 -9.192 -13.828 1.00 85.69 973 GLU A C 1
ATOM 7906 O O . GLU A 1 973 ? 29.820 -8.541 -13.041 1.00 85.69 973 GLU A O 1
ATOM 7911 N N . ASP A 1 974 ? 30.037 -9.556 -15.033 1.00 79.75 974 ASP A N 1
ATOM 7912 C CA . ASP A 1 974 ? 28.720 -9.158 -15.578 1.00 79.75 974 ASP A CA 1
ATOM 7913 C C . ASP A 1 974 ? 27.717 -10.334 -15.634 1.00 79.75 974 ASP A C 1
ATOM 7915 O O . ASP A 1 974 ? 26.679 -10.296 -16.291 1.00 79.75 974 ASP A O 1
ATOM 7919 N N . ASN A 1 975 ? 28.017 -11.420 -14.912 1.00 78.81 975 ASN A N 1
ATOM 7920 C CA . ASN A 1 975 ? 27.292 -12.697 -14.971 1.00 78.81 975 ASN A CA 1
ATOM 7921 C C . ASN A 1 975 ? 25.809 -12.606 -14.555 1.00 78.81 975 ASN A C 1
ATOM 7923 O O . ASN A 1 975 ? 25.029 -13.524 -14.835 1.00 78.81 975 ASN A O 1
ATOM 7927 N N . LEU A 1 976 ? 25.407 -11.523 -13.882 1.00 85.38 976 LEU A N 1
ATOM 7928 C CA . LEU A 1 976 ? 24.018 -11.266 -13.503 1.00 85.38 976 LEU A CA 1
ATOM 7929 C C . LEU A 1 976 ? 23.138 -10.882 -14.692 1.00 85.38 976 LEU A C 1
ATOM 7931 O O . LEU A 1 976 ? 21.948 -11.179 -14.654 1.00 85.38 976 LEU A O 1
ATOM 7935 N N . TRP A 1 977 ? 23.691 -10.284 -15.745 1.00 86.06 977 TRP A N 1
ATOM 7936 C CA . TRP A 1 977 ? 22.932 -9.593 -16.793 1.00 86.06 977 TRP A CA 1
ATOM 7937 C C . TRP A 1 977 ? 22.696 -10.446 -18.051 1.00 86.06 977 TRP A C 1
ATOM 7939 O O . TRP A 1 977 ? 22.500 -9.925 -19.140 1.00 86.06 977 TRP A O 1
ATOM 7949 N N . SER A 1 978 ? 22.686 -11.778 -17.924 1.00 76.31 978 SER A N 1
ATOM 7950 C CA . SER A 1 978 ? 22.410 -12.705 -19.035 1.00 76.31 978 SER A CA 1
ATOM 7951 C C . SER A 1 978 ? 21.009 -13.329 -18.970 1.00 76.31 978 SER A C 1
ATOM 7953 O O . SER A 1 978 ? 20.325 -13.266 -17.945 1.00 76.31 978 SER A O 1
ATOM 7955 N N . VAL A 1 979 ? 20.583 -13.963 -20.068 1.00 66.25 979 VAL A N 1
ATOM 7956 C CA . VAL A 1 979 ? 19.264 -14.615 -20.190 1.00 66.25 979 VAL A CA 1
ATOM 7957 C C . VAL A 1 979 ? 19.116 -15.771 -19.200 1.00 66.25 979 VAL A C 1
ATOM 7959 O O . VAL A 1 979 ? 18.184 -15.816 -18.401 1.00 66.25 979 VAL A O 1
ATOM 7962 N N . GLU A 1 980 ? 20.118 -16.652 -19.162 1.00 67.75 980 GLU A N 1
ATOM 7963 C CA . GLU A 1 980 ? 20.176 -17.809 -18.259 1.00 67.75 980 GLU A CA 1
ATOM 7964 C C . GLU A 1 980 ? 20.250 -17.419 -16.772 1.00 67.75 980 GLU A C 1
ATOM 7966 O O . GLU A 1 980 ? 20.140 -18.264 -15.875 1.00 67.75 980 GLU A O 1
ATOM 7971 N N . SER A 1 981 ? 20.474 -16.135 -16.493 1.00 79.62 981 SER A N 1
ATOM 7972 C CA . SER A 1 981 ? 20.582 -15.596 -15.147 1.00 79.62 981 SER A CA 1
ATOM 7973 C C . SER A 1 981 ? 19.268 -15.045 -14.600 1.00 79.62 981 SER A C 1
ATOM 7975 O O . SER A 1 981 ? 19.249 -14.744 -13.412 1.00 79.62 981 SER A O 1
ATOM 7977 N N . GLU A 1 982 ? 18.157 -14.993 -15.352 1.00 84.50 982 GLU A N 1
ATOM 7978 C CA . GLU A 1 982 ? 16.869 -14.506 -14.811 1.00 84.50 982 GLU A CA 1
ATOM 7979 C C . GLU A 1 982 ? 16.453 -15.279 -13.548 1.00 84.50 982 GLU A C 1
ATOM 7981 O O . GLU A 1 982 ? 16.180 -14.685 -12.505 1.00 84.50 982 GLU A O 1
ATOM 7986 N N . PHE A 1 983 ? 16.516 -16.613 -13.595 1.00 83.81 983 PHE A N 1
ATOM 7987 C CA . PHE A 1 983 ? 16.263 -17.475 -12.436 1.00 83.81 983 PHE A CA 1
ATOM 7988 C C . PHE A 1 983 ? 17.145 -17.093 -11.239 1.00 83.81 983 PHE A C 1
ATOM 7990 O O . PHE A 1 983 ? 16.674 -17.023 -10.104 1.00 83.81 983 PHE A O 1
ATOM 7997 N N . LYS A 1 984 ? 18.441 -16.860 -11.488 1.00 86.25 984 LYS A N 1
ATOM 7998 C CA . LYS A 1 984 ? 19.425 -16.526 -10.450 1.00 86.25 984 LYS A CA 1
ATOM 7999 C C . LYS A 1 984 ? 19.140 -15.147 -9.866 1.00 86.25 984 LYS A C 1
ATOM 8001 O O . LYS A 1 984 ? 19.148 -15.011 -8.650 1.00 86.25 984 LYS A O 1
ATOM 8006 N N . ARG A 1 985 ? 18.844 -14.154 -10.709 1.00 89.88 985 ARG A N 1
ATOM 8007 C CA . ARG A 1 985 ? 18.488 -12.796 -10.292 1.00 89.88 985 ARG A CA 1
ATOM 8008 C C . ARG A 1 985 ? 17.246 -12.802 -9.399 1.00 89.88 985 ARG A C 1
ATOM 8010 O O . ARG A 1 985 ? 17.293 -12.269 -8.294 1.00 89.88 985 ARG A O 1
ATOM 8017 N N . ARG A 1 986 ? 16.176 -13.492 -9.807 1.00 89.31 986 ARG A N 1
ATOM 8018 C CA . ARG A 1 986 ? 14.956 -13.628 -8.992 1.00 89.31 986 ARG A CA 1
ATOM 8019 C C . ARG A 1 986 ? 15.227 -14.307 -7.644 1.00 89.31 986 ARG A C 1
ATOM 8021 O O . ARG A 1 986 ? 14.718 -13.854 -6.624 1.00 89.31 986 ARG A O 1
ATOM 8028 N N . ASN A 1 987 ? 16.096 -15.321 -7.604 1.00 88.56 987 ASN A N 1
ATOM 8029 C CA . ASN A 1 987 ? 16.521 -15.937 -6.343 1.00 88.56 987 ASN A CA 1
ATOM 8030 C C . ASN A 1 987 ? 17.347 -14.991 -5.455 1.00 88.56 987 ASN A C 1
ATOM 8032 O O . ASN A 1 987 ? 17.132 -14.960 -4.249 1.00 88.56 987 ASN A O 1
ATOM 8036 N N . ILE A 1 988 ? 18.282 -14.222 -6.025 1.00 89.50 988 ILE A N 1
ATOM 8037 C CA . ILE A 1 988 ? 19.073 -13.225 -5.281 1.00 89.50 988 ILE A CA 1
ATOM 8038 C C . ILE A 1 988 ? 18.140 -12.177 -4.669 1.00 89.50 988 ILE A C 1
ATOM 8040 O O . ILE A 1 988 ? 18.284 -11.842 -3.496 1.00 89.50 988 ILE A O 1
ATOM 8044 N N . LYS A 1 989 ? 17.150 -11.708 -5.436 1.00 88.75 989 LYS A N 1
ATOM 8045 C CA . LYS A 1 989 ? 16.121 -10.778 -4.962 1.00 88.75 989 LYS A CA 1
ATOM 8046 C C . LYS A 1 989 ? 15.283 -11.370 -3.825 1.00 88.75 989 LYS A C 1
ATOM 8048 O O . LYS A 1 989 ? 15.084 -10.708 -2.815 1.00 88.75 989 LYS A O 1
ATOM 8053 N N . TYR A 1 990 ? 14.851 -12.625 -3.948 1.00 86.44 990 TYR A N 1
ATOM 8054 C CA . TYR A 1 990 ? 14.139 -13.323 -2.873 1.00 86.44 990 TYR A CA 1
ATOM 8055 C C . TYR A 1 990 ? 14.962 -13.376 -1.580 1.00 86.44 990 TYR A C 1
ATOM 8057 O O . TYR A 1 990 ? 14.457 -13.065 -0.506 1.00 86.44 990 TYR A O 1
ATOM 8065 N N . ILE A 1 991 ? 16.250 -13.708 -1.689 1.00 84.62 991 ILE A N 1
ATOM 8066 C CA . ILE A 1 991 ? 17.166 -13.753 -0.547 1.00 84.62 991 ILE A CA 1
ATOM 8067 C C . ILE A 1 991 ? 17.387 -12.364 0.070 1.00 84.62 991 ILE A C 1
ATOM 8069 O O . ILE A 1 991 ? 17.408 -12.238 1.292 1.00 84.62 991 ILE A O 1
ATOM 8073 N N . GLN A 1 992 ? 17.503 -11.325 -0.758 1.00 86.69 992 GLN A N 1
ATOM 8074 C CA . GLN A 1 992 ? 17.595 -9.938 -0.299 1.00 86.69 992 GLN A CA 1
ATOM 8075 C C . GLN A 1 992 ? 16.343 -9.502 0.472 1.00 86.69 992 GLN A C 1
ATOM 8077 O O . GLN A 1 992 ? 16.467 -8.763 1.438 1.00 86.69 992 GLN A O 1
ATOM 8082 N N . GLN A 1 993 ? 15.155 -9.964 0.080 1.00 80.94 993 GLN A N 1
ATOM 8083 C CA . GLN A 1 993 ? 13.910 -9.693 0.807 1.00 80.94 993 GLN A CA 1
ATOM 8084 C C . GLN A 1 993 ? 13.776 -10.515 2.095 1.00 80.94 993 GLN A C 1
ATOM 8086 O O . GLN A 1 993 ? 13.150 -10.051 3.043 1.00 80.94 993 GLN A O 1
ATOM 8091 N N . LEU A 1 994 ? 14.341 -11.726 2.130 1.00 79.50 994 LEU A N 1
ATOM 8092 C CA . LEU A 1 994 ? 14.276 -12.617 3.288 1.00 79.50 994 LEU A CA 1
ATOM 8093 C C . LEU A 1 994 ? 15.097 -12.093 4.476 1.00 79.50 994 LEU A C 1
ATOM 8095 O O . LEU A 1 994 ? 14.609 -12.098 5.601 1.00 79.50 994 LEU A O 1
ATOM 8099 N N . ASP A 1 995 ? 16.338 -11.669 4.228 1.00 80.62 995 ASP A N 1
ATOM 8100 C CA . ASP A 1 995 ? 17.197 -11.042 5.240 1.00 80.62 995 ASP A CA 1
ATOM 8101 C C . ASP A 1 995 ? 17.959 -9.864 4.620 1.00 80.62 995 ASP A C 1
ATOM 8103 O O . ASP A 1 995 ? 19.103 -10.003 4.157 1.00 80.62 995 ASP A O 1
ATOM 8107 N N . PRO A 1 996 ? 17.311 -8.686 4.583 1.00 82.62 996 PRO A N 1
ATOM 8108 C CA . PRO A 1 996 ? 17.905 -7.502 3.989 1.00 82.62 996 PRO A CA 1
ATOM 8109 C C . PRO A 1 996 ? 19.141 -7.017 4.767 1.00 82.62 996 PRO A C 1
ATOM 8111 O O . PRO A 1 996 ? 20.056 -6.435 4.175 1.00 82.62 996 PRO A O 1
ATOM 8114 N N . GLU A 1 997 ? 19.210 -7.288 6.078 1.00 83.50 997 GLU A N 1
ATOM 8115 C CA . GLU A 1 997 ? 20.318 -6.866 6.937 1.00 83.50 997 GLU A CA 1
ATOM 8116 C C . GLU A 1 997 ? 21.603 -7.623 6.628 1.00 83.50 997 GLU A C 1
ATOM 8118 O O . GLU A 1 997 ? 22.634 -7.005 6.333 1.00 83.50 997 GLU A O 1
ATOM 8123 N N . TRP A 1 998 ? 21.538 -8.955 6.630 1.00 87.12 998 TRP A N 1
ATOM 8124 C CA . TRP A 1 998 ? 22.660 -9.785 6.216 1.00 87.12 998 TRP A CA 1
ATOM 8125 C C . TRP A 1 998 ? 23.089 -9.455 4.789 1.00 87.12 998 TRP A C 1
ATOM 8127 O O . TRP A 1 998 ? 24.282 -9.276 4.533 1.00 87.12 998 TRP A O 1
ATOM 8137 N N . TYR A 1 999 ? 22.127 -9.331 3.869 1.00 90.31 999 TYR A N 1
ATOM 8138 C CA . TYR A 1 999 ? 22.403 -9.000 2.477 1.00 90.31 999 TYR A CA 1
ATOM 8139 C C . TYR A 1 999 ? 23.222 -7.705 2.361 1.00 90.31 999 TYR A C 1
ATOM 8141 O O . TYR A 1 999 ? 24.310 -7.713 1.779 1.00 90.31 999 TYR A O 1
ATOM 8149 N N . GLY A 1 1000 ? 22.750 -6.607 2.961 1.00 88.69 1000 GLY A N 1
ATOM 8150 C CA . GLY A 1 1000 ? 23.437 -5.316 2.915 1.00 88.69 1000 GLY A CA 1
ATOM 8151 C C . GLY A 1 1000 ? 24.816 -5.360 3.579 1.00 88.69 1000 GLY A C 1
ATOM 8152 O O . GLY A 1 1000 ? 25.789 -4.812 3.052 1.00 88.69 1000 GLY A O 1
ATOM 8153 N N . GLN A 1 1001 ? 24.938 -6.055 4.711 1.00 89.19 1001 GLN A N 1
ATOM 8154 C CA . GLN A 1 1001 ? 26.205 -6.232 5.418 1.00 89.19 1001 GLN A CA 1
ATOM 8155 C C . GLN A 1 1001 ? 27.234 -7.007 4.577 1.00 89.19 1001 GLN A C 1
ATOM 8157 O O . GLN A 1 1001 ? 28.386 -6.581 4.459 1.00 89.19 1001 GLN A O 1
ATOM 8162 N N . ALA A 1 1002 ? 26.825 -8.121 3.968 1.00 90.44 1002 ALA A N 1
ATOM 8163 C CA . ALA A 1 1002 ? 27.693 -8.985 3.175 1.00 90.44 1002 ALA A CA 1
ATOM 8164 C C . ALA A 1 1002 ? 28.112 -8.345 1.839 1.00 90.44 1002 ALA A C 1
ATOM 8166 O O . ALA A 1 1002 ? 29.252 -8.541 1.404 1.00 90.44 1002 ALA A O 1
ATOM 8167 N N . VAL A 1 1003 ? 27.239 -7.544 1.210 1.00 93.06 1003 VAL A N 1
ATOM 8168 C CA . VAL A 1 1003 ? 27.605 -6.737 0.030 1.00 93.06 1003 VAL A CA 1
ATOM 8169 C C . VAL A 1 1003 ? 28.691 -5.731 0.406 1.00 93.06 1003 VAL A C 1
ATOM 8171 O O . VAL A 1 1003 ? 29.740 -5.715 -0.233 1.00 93.06 1003 VAL A O 1
ATOM 8174 N N . ASN A 1 1004 ? 28.492 -4.953 1.477 1.00 92.31 1004 ASN A N 1
ATOM 8175 C CA . ASN A 1 1004 ? 29.488 -3.983 1.943 1.00 92.31 1004 ASN A CA 1
ATOM 8176 C C . ASN A 1 1004 ? 30.835 -4.650 2.258 1.00 92.31 1004 ASN A C 1
ATOM 8178 O O . ASN A 1 1004 ? 31.864 -4.190 1.775 1.00 92.31 1004 ASN A O 1
ATOM 8182 N N . TYR A 1 1005 ? 30.831 -5.776 2.980 1.00 92.75 1005 TYR A N 1
ATOM 8183 C CA . TYR A 1 1005 ? 32.047 -6.551 3.251 1.00 92.75 1005 TYR A CA 1
ATOM 8184 C C . TYR A 1 1005 ? 32.775 -6.980 1.972 1.00 92.75 1005 TYR A C 1
ATOM 8186 O O . TYR A 1 1005 ? 33.997 -6.840 1.867 1.00 92.75 1005 TYR A O 1
ATOM 8194 N N . SER A 1 1006 ? 32.024 -7.481 0.991 1.00 93.25 1006 SER A N 1
ATOM 8195 C CA . SER A 1 1006 ? 32.578 -7.922 -0.289 1.00 93.25 1006 SER A CA 1
ATOM 8196 C C . SER A 1 1006 ? 33.184 -6.754 -1.066 1.00 93.25 1006 SER A C 1
ATOM 8198 O O . SER A 1 1006 ? 34.295 -6.887 -1.572 1.00 93.25 1006 SER A O 1
ATOM 8200 N N . LEU A 1 1007 ? 32.516 -5.595 -1.103 1.00 93.19 1007 LEU A N 1
ATOM 8201 C CA . LEU A 1 1007 ? 33.038 -4.376 -1.732 1.00 93.19 1007 LEU A CA 1
ATOM 8202 C C . LEU A 1 1007 ? 34.342 -3.912 -1.070 1.00 93.19 1007 LEU A C 1
ATOM 8204 O O . LEU A 1 1007 ? 35.319 -3.655 -1.771 1.00 93.19 1007 LEU A O 1
ATOM 8208 N N . THR A 1 1008 ? 34.413 -3.891 0.265 1.00 91.69 1008 THR A N 1
ATOM 8209 C CA . THR A 1 1008 ? 35.647 -3.550 0.993 1.00 91.69 1008 THR A CA 1
ATOM 8210 C C . THR A 1 1008 ? 36.793 -4.498 0.635 1.00 91.69 1008 THR A C 1
ATOM 8212 O O . THR A 1 1008 ? 37.929 -4.063 0.453 1.00 91.69 1008 THR A O 1
ATOM 8215 N N . LYS A 1 1009 ? 36.535 -5.806 0.518 1.00 90.19 1009 LYS A N 1
ATOM 8216 C CA . LYS A 1 1009 ? 37.570 -6.788 0.152 1.00 90.19 1009 LYS A CA 1
ATOM 8217 C C . LYS A 1 1009 ? 37.991 -6.691 -1.309 1.00 90.19 1009 LYS A C 1
ATOM 8219 O O . LYS A 1 1009 ? 39.184 -6.768 -1.582 1.00 90.19 1009 LYS A O 1
ATOM 8224 N N . LEU A 1 1010 ? 37.051 -6.476 -2.226 1.00 90.25 1010 LEU A N 1
ATOM 8225 C CA . LEU A 1 1010 ? 37.342 -6.305 -3.649 1.00 90.25 1010 LEU A CA 1
ATOM 8226 C C . LEU A 1 1010 ? 38.216 -5.075 -3.914 1.00 90.25 1010 LEU A C 1
ATOM 8228 O O . LEU A 1 1010 ? 39.146 -5.174 -4.709 1.00 90.25 1010 LEU A O 1
ATOM 8232 N N . SER A 1 1011 ? 37.980 -3.969 -3.204 1.00 85.56 1011 SER A N 1
ATOM 8233 C CA . SER A 1 1011 ? 38.802 -2.753 -3.294 1.00 85.56 1011 SER A CA 1
ATOM 8234 C C . SER A 1 1011 ? 40.223 -2.918 -2.738 1.00 85.56 1011 SER A C 1
ATOM 8236 O O . SER A 1 1011 ? 41.092 -2.127 -3.069 1.00 85.56 1011 SER A O 1
ATOM 8238 N N . ASN A 1 1012 ? 40.473 -3.933 -1.902 1.00 78.19 1012 ASN A N 1
ATOM 8239 C CA . ASN A 1 1012 ? 41.817 -4.265 -1.406 1.00 78.19 1012 ASN A CA 1
ATOM 8240 C C . ASN A 1 1012 ? 42.564 -5.259 -2.319 1.00 78.19 1012 ASN A C 1
ATOM 8242 O O . ASN A 1 1012 ? 43.745 -5.518 -2.100 1.00 78.19 1012 ASN A O 1
ATOM 8246 N N . LEU A 1 1013 ? 41.865 -5.877 -3.279 1.00 73.56 1013 LEU A N 1
ATOM 8247 C CA . LEU A 1 1013 ? 42.430 -6.816 -4.258 1.00 73.56 1013 LEU A CA 1
ATOM 8248 C C . LEU A 1 1013 ? 42.799 -6.131 -5.585 1.00 73.56 1013 LEU A C 1
ATOM 8250 O O . LEU A 1 1013 ? 43.500 -6.736 -6.397 1.00 73.56 1013 LEU A O 1
ATOM 8254 N N . SER A 1 1014 ? 42.274 -4.925 -5.824 1.00 54.97 1014 SER A N 1
ATOM 8255 C CA . SER A 1 1014 ? 42.656 -4.012 -6.912 1.00 54.97 1014 SER A CA 1
ATOM 8256 C C . SER A 1 1014 ? 43.849 -3.168 -6.512 1.00 54.97 1014 SER A C 1
ATOM 8258 O O . SER A 1 1014 ? 44.732 -2.994 -7.376 1.00 54.97 1014 SER A O 1
#

Mean predicted aligned error: 16.16 Å